Protein AF-0000000072853777 (afdb_homodimer)

InterPro domains:
  IPR001930 Peptidase M1, alanine aminopeptidase/leukotriene A4 hydrolase [PR00756] (15-30)
  IPR001930 Peptidase M1, alanine aminopeptidase/leukotriene A4 hydrolase [PR00756] (92-102)
  IPR001930 Peptidase M1, alanine aminopeptidase/leukotriene A4 hydrolase [PR00756] (128-143)
  IPR001930 Peptidase M1, alanine aminopeptidase/leukotriene A4 hydrolase [PR00756] (147-159)
  IPR014782 Peptidase M1, membrane alanine aminopeptidase [PF01433] (60-278)
  IPR024571 ERAP1-like C-terminal domain [PF11838] (357-676)
  IPR027268 Peptidase M4/M1, CTD superfamily [G3DSA:1.10.390.10] (34-283)
  IPR034016 Aminopeptidase N-type [cd09601] (2-280)
  IPR050344 Peptidase M1 family aminopeptidases [PTHR11533] (10-693)

Foldseek 3Di:
DDWDQDPPRDIDDDDDDDDQWDPVQDDDDDDAWDWDWDFDPQEIEIEIEHPVQRVFQVLLRVLLNLLQVVVCVLLVHHQDDRYAYEYADCDDLDQWAQHRRYIYGHCQLRGHDPQFAALVSSLSNSLVSQLSPQLCLQCTFENAPDLLQCLSRQQRSLLRSQVVCCVPVVLSVSVLVLLVLLLVVLVLLQDPLHFFLREDDDDDPLSSQLSPDSCSHNVSSLVLLQVCVLVPVVLSSQLSSQLSVVATSHHDDPVSSQVSSCVSVVPPDNSVVQCCLRRHGTAAWEWEWEDDWQKIKIFIFGRHLPPPPPPPPDTQPNFHFWFKWKDFPPDQLPDDIDTDTDRDRIDMDGHPGGTQAMQICALVSTSYAYHYDPSRLVSLLVCLQVPVVSHPLSSLLRNLSRQLSCCLSVNHPPVSSVSSCLSLLPPDFQNNLVSNCVSLLLVLLLCVLVPVPVLSLVSLVSNCVSCVVVQVPADQASDDGSRNLLSNLVSLLSCCVSVHDCSLVVLQVLLVVCVVVLNPDRGHNSNLLVSLLSQCQDPVSLVSLLVCLQVDDNVSNNVSSLLSQLQYLDQVSLLVSLVCLLVCPRHDVSCNLVSLLSQLRDNSRLQVSVVVCLVCVVSCCVVPPNSHPSVLSSLCSNQLNAADPVSLVVLLVSQVPPDPVSCPHSSSVSSSRSNPSSNSSCVVRVVVSVVVD/DDWDQDPPRDIDDDDDDDDQWDPVQDDDDDDAWDWDWDFDPQEIEIEIEHPVQRVFQVLLRVLLNLLQVVVCVLLVHHQDDRYAYEYADCDDLDQWAQHRSYIYGHCQLRGHDPQFAALVSSLSNSLVSQLSSQLCLQCTFENAPDLLQCLSRQQRSLLRSQVVCVVPVVLSVCVLVLLVLLLVVLVLLQDPLHFFLREDDDDDPLSSQLSPDSCSHNVSSLVLLQVCVLVPVVLSSQLSSQLSVVATSHHDDPVSSQVSSCVSVVPPDNSVVQCCLRRHGTAAWEWEWEDDWQKIKIFIFGRHLPPPPPPPPDTQPNFHFWFKWKDFPPDQLDDDIDTDTDRHRIDMDGHPGGTQAMQICALVSTSYAYHYDPSRLVSLLVCLQVPVVSHPLSSLLSNLSRQLSCCLSVNHPPVSSVSSCLSLLPPQFQNNLVSNCVSLLLVLLLCVLVPVPVLSLVSLVSNCVSCVVVQVPADQASDDGSRNLLSNLVSLLSCCVSVHDCSLVVLQVLLVVCVVVLNPDRGHNSNLLVSLLSLCQDPVSLVSLLVCLQVDDNPSNNVSSLLSQLQYLDQVSLLVSLVCLLVCPRHPVSCNLVSLLSQLRDNSRLQVSLVVCLVCVVSCCVVPPNSHPSVLSSLCSNQLSAADPVSLVVLLVSQVPPDPVSCPHSSSVSSSRSNPSSNSSCVPRVVVSVVVD

Nearest PDB structures (foldseek):
  8cgp-assembly2_B  TM=9.906E-01  e=2.378E-85  Homo sapiens
  5mj6-assembly1_A  TM=9.883E-01  e=8.520E-85  Homo sapiens
  7zyf-assembly1_A  TM=9.876E-01  e=5.085E-84  Homo sapiens
  7sh0-assembly1_A  TM=9.704E-01  e=7.124E-61  Homo sapiens
  6ea4-assembly1_A  TM=9.717E-01  e=1.740E-60  Homo sapiens

Sequence (1386 aa):
KSSVIMEDGLVQDEFYESVKMSTYLIAFIVGEMKNVSQDINGTLVSIYAVPEKIGQVHHALETTVKLLEFYQNYFEIQYPLKKLDLVAIPDFEAGAMENWGLLTFREETLLYDNSTSSVVDRKLITKIIAHELAHQWFGNLVTMQWWNDVWLNEGFATFMEYFSLEKIFEELSSYEDFLDARFKTLKKDSLNSSHPISSSSIQSSEQIEEMFDSLSYFKGASLLLMLKTYLSEDIFQHAIILYLHNHSYASIHSDDLWDSFNEVTNKTLDVKKMMKTWTLQKGFPLVTVQRKGKELLVQQERFSLNMKPEIQPSDASSLWHIPLSYVTDGRNYSKYQSISLLDKKSGVINLTEEVKWVKVNTDMTGYYIVHYADDDWEALIKQLKINPYVLSDRDRASLINNIFELAGLGKVPLQRAFDLIDYLRNETYNAPITEALFQTELIYNLLEKLGHMDLASRLVAKVFKLLQSQVQQQTWTDEGTPSARELRSVLLDFACSHGLENCSTTAMKLFNDWLASNGTRSLPTDVMTTVFKVGAKTESGWTFLLSKYVSVGSEAEKNKILEALASSDDVRKLYWLMKDSLSGDTIRTQKLSFIIRTVGRHFPGHLLAWDFVKENWNKLVQKFHLGSYTIQSIVAGSTHLFSTEAHLSEVQAFFENQSEATFRLRCVQEALEVIQLNIQWMEKNLKTLTAWLKSSVIMEDGLVQDEFYESVKMSTYLIAFIVGEMKNVSQDINGTLVSIYAVPEKIGQVHHALETTVKLLEFYQNYFEIQYPLKKLDLVAIPDFEAGAMENWGLLTFREETLLYDNSTSSVVDRKLITKIIAHELAHQWFGNLVTMQWWNDVWLNEGFATFMEYFSLEKIFEELSSYEDFLDARFKTLKKDSLNSSHPISSSSIQSSEQIEEMFDSLSYFKGASLLLMLKTYLSEDIFQHAIILYLHNHSYASIHSDDLWDSFNEVTNKTLDVKKMMKTWTLQKGFPLVTVQRKGKELLVQQERFSLNMKPEIQPSDASSLWHIPLSYVTDGRNYSKYQSISLLDKKSGVINLTEEVKWVKVNTDMTGYYIVHYADDDWEALIKQLKINPYVLSDRDRASLINNIFELAGLGKVPLQRAFDLIDYLRNETYNAPITEALFQTELIYNLLEKLGHMDLASRLVAKVFKLLQSQVQQQTWTDEGTPSARELRSVLLDFACSHGLENCSTTAMKLFNDWLASNGTRSLPTDVMTTVFKVGAKTESGWTFLLSKYVSVGSEAEKNKILEALASSDDVRKLYWLMKDSLSGDTIRTQKLSFIIRTVGRHFPGHLLAWDFVKENWNKLVQKFHLGSYTIQSIVAGSTHLFSTEAHLSEVQAFFENQSEATFRLRCVQEALEVIQLNIQWMEKNLKTLTAWL

Organism: Camelus dromedarius (NCBI:txid9838)

Structure (mmCIF, N/CA/C/O backbone):
data_AF-0000000072853777-model_v1
#
loop_
_entity.id
_entity.type
_entity.pdbx_description
1 polymer 'Leucyl-cystinyl aminopeptidase'
#
loop_
_atom_site.group_PDB
_atom_site.id
_atom_site.type_symbol
_atom_site.label_atom_id
_atom_site.label_alt_id
_atom_site.label_comp_id
_atom_site.label_asym_id
_atom_site.label_entity_id
_atom_site.label_seq_id
_atom_site.pdbx_PDB_ins_code
_atom_site.Cartn_x
_atom_site.Cartn_y
_atom_site.Cartn_z
_atom_site.occupancy
_atom_site.B_iso_or_equiv
_atom_site.auth_seq_id
_atom_site.auth_comp_id
_atom_site.auth_asym_id
_atom_site.auth_atom_id
_atom_site.pdbx_PDB_model_num
ATOM 1 N N . LYS A 1 1 ? 38.969 -40.5 -11.602 1 85.5 1 LYS A N 1
ATOM 2 C CA . LYS A 1 1 ? 39.938 -41.438 -12.141 1 85.5 1 LYS A CA 1
ATOM 3 C C . LYS A 1 1 ? 41.062 -41.719 -11.141 1 85.5 1 LYS A C 1
ATOM 5 O O . LYS A 1 1 ? 41.344 -42.875 -10.812 1 85.5 1 LYS A O 1
ATOM 10 N N . SER A 1 2 ? 41.75 -40.594 -10.852 1 87.25 2 SER A N 1
ATOM 11 C CA . SER A 1 2 ? 42.844 -40.781 -9.883 1 87.25 2 SER A CA 1
ATOM 12 C C . SER A 1 2 ? 43.188 -39.469 -9.18 1 87.25 2 SER A C 1
ATOM 14 O O . SER A 1 2 ? 42.844 -38.406 -9.664 1 87.25 2 SER A O 1
ATOM 16 N N . SER A 1 3 ? 43.719 -39.688 -7.938 1 89.38 3 SER A N 1
ATOM 17 C CA . SER A 1 3 ? 44.25 -38.562 -7.172 1 89.38 3 SER A CA 1
ATOM 18 C C . SER A 1 3 ? 45.719 -38.812 -6.793 1 89.38 3 SER A C 1
ATOM 20 O O . SER A 1 3 ? 46.031 -39.875 -6.25 1 89.38 3 SER A O 1
ATOM 22 N N . VAL A 1 4 ? 46.562 -37.844 -7.184 1 91.12 4 VAL A N 1
ATOM 23 C CA . VAL A 1 4 ? 47.969 -38 -6.879 1 91.12 4 VAL A CA 1
ATOM 24 C C . VAL A 1 4 ? 48.469 -36.875 -5.996 1 91.12 4 VAL A C 1
ATOM 26 O O . VAL A 1 4 ? 48.156 -35.688 -6.262 1 91.12 4 VAL A O 1
ATOM 29 N N . ILE A 1 5 ? 49.156 -37.219 -4.918 1 91.44 5 ILE A N 1
ATOM 30 C CA . ILE A 1 5 ? 49.719 -36.188 -4.051 1 91.44 5 ILE A CA 1
ATOM 31 C C . ILE A 1 5 ? 50.969 -35.594 -4.715 1 91.44 5 ILE A C 1
ATOM 33 O O . ILE A 1 5 ? 51.906 -36.344 -5.082 1 91.44 5 ILE A O 1
ATOM 37 N N . MET A 1 6 ? 50.875 -34.406 -4.977 1 89.12 6 MET A N 1
ATOM 38 C CA . MET A 1 6 ? 52.031 -33.719 -5.582 1 89.12 6 MET A CA 1
ATOM 39 C C . MET A 1 6 ? 52.938 -33.125 -4.508 1 89.12 6 MET A C 1
ATOM 41 O O . MET A 1 6 ? 52.656 -33.25 -3.314 1 89.12 6 MET A O 1
ATOM 45 N N . GLU A 1 7 ? 54 -32.469 -5.066 1 84.81 7 GLU A N 1
ATOM 46 C CA . GLU A 1 7 ? 54.875 -31.766 -4.133 1 84.81 7 GLU A CA 1
ATOM 47 C C . GLU A 1 7 ? 54.156 -30.625 -3.42 1 84.81 7 GLU A C 1
ATOM 49 O O . GLU A 1 7 ? 53.156 -30.109 -3.916 1 84.81 7 GLU A O 1
ATOM 54 N N . ASP A 1 8 ? 54.625 -30.234 -2.182 1 87.75 8 ASP A N 1
ATOM 55 C CA . ASP A 1 8 ? 54.188 -29.094 -1.393 1 87.75 8 ASP A CA 1
ATOM 56 C C . ASP A 1 8 ? 52.75 -29.281 -0.901 1 87.75 8 ASP A C 1
ATOM 58 O O . ASP A 1 8 ? 52.031 -28.297 -0.711 1 87.75 8 ASP A O 1
ATOM 62 N N . GLY A 1 9 ? 52.281 -30.531 -0.948 1 88.5 9 GLY A N 1
ATOM 63 C CA . GLY A 1 9 ? 50.969 -30.781 -0.362 1 88.5 9 GLY A CA 1
ATOM 64 C C . GLY A 1 9 ? 49.812 -30.641 -1.355 1 88.5 9 GLY A C 1
ATOM 65 O O . GLY A 1 9 ? 48.656 -30.688 -0.979 1 88.5 9 GLY A O 1
ATOM 66 N N . LEU A 1 10 ? 50.125 -30.312 -2.609 1 89.12 10 LEU A N 1
ATOM 67 C CA . LEU A 1 10 ? 49.125 -30.203 -3.646 1 89.12 10 LEU A CA 1
ATOM 68 C C . LEU A 1 10 ? 48.625 -31.594 -4.066 1 89.12 10 LEU A C 1
ATOM 70 O O . LEU A 1 10 ? 49.375 -32.562 -3.994 1 89.12 10 LEU A O 1
ATOM 74 N N . VAL A 1 11 ? 47.312 -31.578 -4.27 1 89.62 11 VAL A N 1
ATOM 75 C CA . VAL A 1 11 ? 46.719 -32.812 -4.801 1 89.62 11 VAL A CA 1
ATOM 76 C C . VAL A 1 11 ? 46.25 -32.594 -6.238 1 89.62 11 VAL A C 1
ATOM 78 O O . VAL A 1 11 ? 45.562 -31.594 -6.527 1 89.62 11 VAL A O 1
ATOM 81 N N . GLN A 1 12 ? 46.781 -33.375 -7.105 1 90 12 GLN A N 1
ATOM 82 C CA . GLN A 1 12 ? 46.344 -33.344 -8.492 1 90 12 GLN A CA 1
ATOM 83 C C . GLN A 1 12 ? 45.281 -34.438 -8.75 1 90 12 GLN A C 1
ATOM 85 O O . GLN A 1 12 ? 45.562 -35.625 -8.555 1 90 12 GLN A O 1
ATOM 90 N N . ASP A 1 13 ? 44.125 -33.969 -9.109 1 87.75 13 ASP A N 1
ATOM 91 C CA . ASP A 1 13 ? 43.031 -34.906 -9.461 1 87.75 13 ASP A CA 1
ATOM 92 C C . ASP A 1 13 ? 42.906 -35.031 -10.977 1 87.75 13 ASP A C 1
ATOM 94 O O . ASP A 1 13 ? 42.938 -34 -11.695 1 87.75 13 ASP A O 1
ATOM 98 N N . GLU A 1 14 ? 42.938 -36.25 -11.414 1 87.5 14 GLU A N 1
ATOM 99 C CA . GLU A 1 14 ? 42.656 -36.531 -12.82 1 87.5 14 GLU A CA 1
ATOM 100 C C . GLU A 1 14 ? 41.312 -37.188 -13 1 87.5 14 GLU A C 1
ATOM 102 O O . GLU A 1 14 ? 40.969 -38.125 -12.297 1 87.5 14 GLU A O 1
ATOM 107 N N . PHE A 1 15 ? 40.531 -36.594 -13.867 1 89.25 15 PHE A N 1
ATOM 108 C CA . PHE A 1 15 ? 39.188 -37.094 -14.125 1 89.25 15 PHE A CA 1
ATOM 109 C C . PHE A 1 15 ? 39.125 -37.812 -15.461 1 89.25 15 PHE A C 1
ATOM 111 O O . PHE A 1 15 ? 40 -37.625 -16.312 1 89.25 15 PHE A O 1
ATOM 118 N N . TYR A 1 16 ? 38.094 -38.75 -15.617 1 89.62 16 TYR A N 1
ATOM 119 C CA . TYR A 1 16 ? 37.875 -39.406 -16.906 1 89.62 16 TYR A CA 1
ATOM 120 C C . TYR A 1 16 ? 37.469 -38.375 -17.969 1 89.62 16 TYR A C 1
ATOM 122 O O . TYR A 1 16 ? 36.875 -37.344 -17.656 1 89.62 16 TYR A O 1
ATOM 130 N N . GLU A 1 17 ? 37.875 -38.719 -19.156 1 88.06 17 GLU A N 1
ATOM 131 C CA . GLU A 1 17 ? 37.438 -37.875 -20.25 1 88.06 17 GLU A CA 1
ATOM 132 C C . GLU A 1 17 ? 35.906 -37.875 -20.375 1 88.06 17 GLU A C 1
ATOM 134 O O . GLU A 1 17 ? 35.281 -38.906 -20.25 1 88.06 17 GLU A O 1
ATOM 139 N N . SER A 1 18 ? 35.375 -36.75 -20.609 1 87.5 18 SER A N 1
ATOM 140 C CA . SER A 1 18 ? 33.938 -36.656 -20.766 1 87.5 18 SER A CA 1
ATOM 141 C C . SER A 1 18 ? 33.5 -37.188 -22.125 1 87.5 18 SER A C 1
ATOM 143 O O . SER A 1 18 ? 34.312 -37.344 -23.031 1 87.5 18 SER A O 1
ATOM 145 N N . VAL A 1 19 ? 32.25 -37.5 -22.219 1 91.81 19 VAL A N 1
ATOM 146 C CA . VAL A 1 19 ? 31.656 -37.75 -23.531 1 91.81 19 VAL A CA 1
ATOM 147 C C . VAL A 1 19 ? 31.531 -36.438 -24.297 1 91.81 19 VAL A C 1
ATOM 149 O O . VAL A 1 19 ? 31.734 -35.344 -23.734 1 91.81 19 VAL A O 1
ATOM 152 N N . LYS A 1 20 ? 31.297 -36.562 -25.562 1 93 20 LYS A N 1
ATOM 153 C CA . LYS A 1 20 ? 30.984 -35.375 -26.328 1 93 20 LYS A CA 1
ATOM 154 C C . LYS A 1 20 ? 29.781 -34.625 -25.734 1 93 20 LYS A C 1
ATOM 156 O O . LYS A 1 20 ? 28.734 -35.25 -25.484 1 93 20 LYS A O 1
ATOM 161 N N . MET A 1 21 ? 29.938 -33.375 -25.406 1 91.25 21 MET A N 1
ATOM 162 C CA . MET A 1 21 ? 28.844 -32.656 -24.75 1 91.25 21 MET A CA 1
ATOM 163 C C . MET A 1 21 ? 28.844 -31.188 -25.141 1 91.25 21 MET A C 1
ATOM 165 O O . MET A 1 21 ? 29.859 -30.656 -25.594 1 91.25 21 MET A O 1
ATOM 169 N N . SER A 1 22 ? 27.734 -30.547 -25.031 1 91.31 22 SER A N 1
ATOM 170 C CA . SER A 1 22 ? 27.641 -29.109 -25.172 1 91.31 22 SER A CA 1
ATOM 171 C C . SER A 1 22 ? 28.359 -28.391 -24.047 1 91.31 22 SER A C 1
ATOM 173 O O . SER A 1 22 ? 28.391 -28.875 -22.906 1 91.31 22 SER A O 1
ATOM 175 N N . THR A 1 23 ? 28.844 -27.125 -24.25 1 89.81 23 THR A N 1
ATOM 176 C CA . THR A 1 23 ? 29.703 -26.406 -23.312 1 89.81 23 THR A CA 1
ATOM 177 C C . THR A 1 23 ? 28.906 -25.969 -22.078 1 89.81 23 THR A C 1
ATOM 179 O O . THR A 1 23 ? 29.469 -25.781 -21 1 89.81 23 THR A O 1
ATOM 182 N N . TYR A 1 24 ? 27.641 -25.75 -22.234 1 88.44 24 TYR A N 1
ATOM 183 C CA . TYR A 1 24 ? 26.859 -25.266 -21.109 1 88.44 24 TYR A CA 1
ATOM 184 C C . TYR A 1 24 ? 26.641 -26.359 -20.078 1 88.44 24 TYR A C 1
ATOM 186 O O . TYR A 1 24 ? 26.203 -26.094 -18.953 1 88.44 24 TYR A O 1
ATOM 194 N N . LEU A 1 25 ? 27.094 -27.625 -20.297 1 94 25 LEU A N 1
ATOM 195 C CA . LEU A 1 25 ? 26.844 -28.766 -19.438 1 94 25 LEU A CA 1
ATOM 196 C C . LEU A 1 25 ? 28.031 -29.016 -18.5 1 94 25 LEU A C 1
ATOM 198 O O . LEU A 1 25 ? 27.984 -29.906 -17.641 1 94 25 LEU A O 1
ATOM 202 N N . ILE A 1 26 ? 29.016 -28.234 -18.609 1 93 26 ILE A N 1
ATOM 203 C CA . ILE A 1 26 ? 30.188 -28.438 -17.766 1 93 26 ILE A CA 1
ATOM 204 C C . ILE A 1 26 ? 29.875 -27.969 -16.344 1 93 26 ILE A C 1
ATOM 206 O O . ILE A 1 26 ? 29.281 -26.906 -16.141 1 93 26 ILE A O 1
ATOM 210 N N . ALA A 1 27 ? 30.234 -28.891 -15.391 1 92.5 27 ALA A N 1
ATOM 211 C CA . ALA A 1 27 ? 30.047 -28.516 -13.992 1 92.5 27 ALA A CA 1
ATOM 212 C C . ALA A 1 27 ? 31.141 -29.109 -13.109 1 92.5 27 ALA A C 1
ATOM 214 O O . ALA A 1 27 ? 31.656 -30.188 -13.383 1 92.5 27 ALA A O 1
ATOM 215 N N . PHE A 1 28 ? 31.547 -28.359 -12.156 1 92 28 PHE A N 1
ATOM 216 C CA . PHE A 1 28 ? 32.438 -28.844 -11.125 1 92 28 PHE A CA 1
ATOM 217 C C . PHE A 1 28 ? 32.062 -28.266 -9.758 1 92 28 PHE A C 1
ATOM 219 O O . PHE A 1 28 ? 31.578 -27.141 -9.672 1 92 28 PHE A O 1
ATOM 226 N N . ILE A 1 29 ? 32.188 -29.062 -8.734 1 92.19 29 ILE A N 1
ATOM 227 C CA . ILE A 1 29 ? 31.859 -28.656 -7.375 1 92.19 29 ILE A CA 1
ATOM 228 C C . ILE A 1 29 ? 33.031 -29 -6.438 1 92.19 29 ILE A C 1
ATOM 230 O O . ILE A 1 29 ? 33.562 -30.094 -6.488 1 92.19 29 ILE A O 1
ATOM 234 N N . VAL A 1 30 ? 33.406 -27.953 -5.66 1 90.25 30 VAL A N 1
ATOM 235 C CA . VAL A 1 30 ? 34.438 -28.156 -4.625 1 90.25 30 VAL A CA 1
ATOM 236 C C . VAL A 1 30 ? 33.844 -27.844 -3.254 1 90.25 30 VAL A C 1
ATOM 238 O O . VAL A 1 30 ? 33.312 -26.734 -3.023 1 90.25 30 VAL A O 1
ATOM 241 N N . GLY A 1 31 ? 33.812 -28.781 -2.477 1 88.88 31 GLY A N 1
ATOM 242 C CA . GLY A 1 31 ? 33.281 -28.562 -1.136 1 88.88 31 GLY A CA 1
ATOM 243 C C . GLY A 1 31 ? 33.344 -29.812 -0.267 1 88.88 31 GLY A C 1
ATOM 244 O O . GLY A 1 31 ? 33.656 -30.891 -0.754 1 88.88 31 GLY A O 1
ATOM 245 N N . GLU A 1 32 ? 33.281 -29.594 1.037 1 91.94 32 GLU A N 1
ATOM 246 C CA . GLU A 1 32 ? 33.188 -30.703 1.974 1 91.94 32 GLU A CA 1
ATOM 247 C C . GLU A 1 32 ? 31.797 -31.344 1.938 1 91.94 32 GLU A C 1
ATOM 249 O O . GLU A 1 32 ? 30.828 -30.766 2.428 1 91.94 32 GLU A O 1
ATOM 254 N N . MET A 1 33 ? 31.766 -32.531 1.31 1 95.31 33 MET A N 1
ATOM 255 C CA . MET A 1 33 ? 30.484 -33.219 1.143 1 95.31 33 MET A CA 1
ATOM 256 C C . MET A 1 33 ? 30.609 -34.688 1.534 1 95.31 33 MET A C 1
ATOM 258 O O . MET A 1 33 ? 31.703 -35.25 1.597 1 95.31 33 MET A O 1
ATOM 262 N N . LYS A 1 34 ? 29.484 -35.219 1.95 1 96.88 34 LYS A N 1
ATOM 263 C CA . LYS A 1 34 ? 29.312 -36.656 2.145 1 96.88 34 LYS A CA 1
ATOM 264 C C . LYS A 1 34 ? 28.328 -37.219 1.137 1 96.88 34 LYS A C 1
ATOM 266 O O . LYS A 1 34 ? 27.516 -36.5 0.561 1 96.88 34 LYS A O 1
ATOM 271 N N . ASN A 1 35 ? 28.484 -38.5 0.865 1 97.5 35 ASN A N 1
ATOM 272 C CA . ASN A 1 35 ? 27.594 -39.062 -0.132 1 97.5 35 ASN A CA 1
ATOM 273 C C . ASN A 1 35 ? 27.141 -40.469 0.283 1 97.5 35 ASN A C 1
ATOM 275 O O . ASN A 1 35 ? 27.734 -41.094 1.181 1 97.5 35 ASN A O 1
ATOM 279 N N . VAL A 1 36 ? 26.031 -40.875 -0.155 1 98.06 36 VAL A N 1
ATOM 280 C CA . VAL A 1 36 ? 25.547 -42.25 -0.178 1 98.06 36 VAL A CA 1
ATOM 281 C C . VAL A 1 36 ? 25.438 -42.719 -1.622 1 98.06 36 VAL A C 1
ATOM 283 O O . VAL A 1 36 ? 24.984 -42 -2.5 1 98.06 36 VAL A O 1
ATOM 286 N N . SER A 1 37 ? 25.922 -43.969 -1.833 1 97.62 37 SER A N 1
ATOM 287 C CA . SER A 1 37 ? 26.016 -44.438 -3.213 1 97.62 37 SER A CA 1
ATOM 288 C C . SER A 1 37 ? 25.422 -45.812 -3.377 1 97.62 37 SER A C 1
ATOM 290 O O . SER A 1 37 ? 25.266 -46.562 -2.398 1 97.62 37 SER A O 1
ATOM 292 N N . GLN A 1 38 ? 25 -46.031 -4.527 1 97.38 38 GLN A N 1
ATOM 293 C CA . GLN A 1 38 ? 24.547 -47.344 -4.969 1 97.38 38 GLN A CA 1
ATOM 294 C C . GLN A 1 38 ? 24.984 -47.625 -6.398 1 97.38 38 GLN A C 1
ATOM 296 O O . GLN A 1 38 ? 24.906 -46.75 -7.27 1 97.38 38 GLN A O 1
ATOM 301 N N . ASP A 1 39 ? 25.516 -48.75 -6.617 1 95.69 39 ASP A N 1
ATOM 302 C CA . ASP A 1 39 ? 25.906 -49.156 -7.965 1 95.69 39 ASP A CA 1
ATOM 303 C C . ASP A 1 39 ? 24.75 -49.812 -8.711 1 95.69 39 ASP A C 1
ATOM 305 O O . ASP A 1 39 ? 24.109 -50.719 -8.188 1 95.69 39 ASP A O 1
ATOM 309 N N . ILE A 1 40 ? 24.516 -49.312 -9.82 1 92.88 40 ILE A N 1
ATOM 310 C CA . ILE A 1 40 ? 23.469 -49.844 -10.68 1 92.88 40 ILE A CA 1
ATOM 311 C C . ILE A 1 40 ? 24.062 -50.281 -12.016 1 92.88 40 ILE A C 1
ATOM 313 O O . ILE A 1 40 ? 24.188 -49.469 -12.938 1 92.88 40 ILE A O 1
ATOM 317 N N . ASN A 1 41 ? 24.266 -51.625 -12.188 1 90.38 41 ASN A N 1
ATOM 318 C CA . ASN A 1 41 ? 24.766 -52.219 -13.43 1 90.38 41 ASN A CA 1
ATOM 319 C C . ASN A 1 41 ? 25.984 -51.469 -13.953 1 90.38 41 ASN A C 1
ATOM 321 O O . ASN A 1 41 ? 26.016 -51.062 -15.117 1 90.38 41 ASN A O 1
ATOM 325 N N . GLY A 1 42 ? 26.875 -51.125 -13.102 1 91.69 42 GLY A N 1
ATOM 326 C CA . GLY A 1 42 ? 28.141 -50.531 -13.516 1 91.69 42 GLY A CA 1
ATOM 327 C C . GLY A 1 42 ? 28.141 -49 -13.398 1 91.69 42 GLY A C 1
ATOM 328 O O . GLY A 1 42 ? 29.188 -48.375 -13.578 1 91.69 42 GLY A O 1
ATOM 329 N N . THR A 1 43 ? 27.047 -48.375 -13.203 1 95.38 43 THR A N 1
ATOM 330 C CA . THR A 1 43 ? 26.969 -46.938 -12.984 1 95.38 43 THR A CA 1
ATOM 331 C C . THR A 1 43 ? 26.844 -46.625 -11.492 1 95.38 43 THR A C 1
ATOM 333 O O . THR A 1 43 ? 25.859 -47 -10.852 1 95.38 43 THR A O 1
ATOM 336 N N . LEU A 1 44 ? 27.812 -45.969 -10.953 1 96.75 44 LEU A N 1
ATOM 337 C CA . LEU A 1 44 ? 27.766 -45.562 -9.547 1 96.75 44 LEU A CA 1
ATOM 338 C C . LEU A 1 44 ? 26.906 -44.312 -9.352 1 96.75 44 LEU A C 1
ATOM 340 O O . LEU A 1 44 ? 27.297 -43.219 -9.766 1 96.75 44 LEU A O 1
ATOM 344 N N . VAL A 1 45 ? 25.703 -44.531 -8.734 1 98.12 45 VAL A N 1
ATOM 345 C CA . VAL A 1 45 ? 24.828 -43.406 -8.445 1 98.12 45 VAL A CA 1
ATOM 346 C C . VAL A 1 45 ? 25.078 -42.875 -7.027 1 98.12 45 VAL A C 1
ATOM 348 O O . VAL A 1 45 ? 25.031 -43.656 -6.066 1 98.12 45 VAL A O 1
ATOM 351 N N . SER A 1 46 ? 25.375 -41.562 -6.922 1 98.31 46 SER A N 1
ATOM 352 C CA . SER A 1 46 ? 25.688 -41 -5.617 1 98.31 46 SER A CA 1
ATOM 353 C C . SER A 1 46 ? 24.891 -39.719 -5.363 1 98.31 46 SER A C 1
ATOM 355 O O . SER A 1 46 ? 24.688 -38.938 -6.277 1 98.31 46 SER A O 1
ATOM 357 N N . ILE A 1 47 ? 24.375 -39.625 -4.148 1 98.56 47 ILE A N 1
ATOM 358 C CA . ILE A 1 47 ? 23.75 -38.375 -3.705 1 98.56 47 ILE A CA 1
ATOM 359 C C . ILE A 1 47 ? 24.672 -37.688 -2.695 1 98.56 47 ILE A C 1
ATOM 361 O O . ILE A 1 47 ? 25 -38.281 -1.656 1 98.56 47 ILE A O 1
ATOM 365 N N . TYR A 1 48 ? 25.047 -36.438 -3.045 1 97.88 48 TYR A N 1
ATOM 366 C CA . TYR A 1 48 ? 25.953 -35.656 -2.197 1 97.88 48 TYR A CA 1
ATOM 367 C C . TYR A 1 48 ? 25.188 -34.562 -1.445 1 97.88 48 TYR A C 1
ATOM 369 O O . TYR A 1 48 ? 24.281 -33.938 -1.996 1 97.88 48 TYR A O 1
ATOM 377 N N . ALA A 1 49 ? 25.484 -34.406 -0.207 1 96.19 49 ALA A N 1
ATOM 378 C CA . ALA A 1 49 ? 25 -33.312 0.638 1 96.19 49 ALA A CA 1
ATOM 379 C C . ALA A 1 49 ? 26.047 -32.875 1.658 1 96.19 49 ALA A C 1
ATOM 381 O O . ALA A 1 49 ? 27.062 -33.562 1.822 1 96.19 49 ALA A O 1
ATOM 382 N N . VAL A 1 50 ? 25.844 -31.719 2.23 1 94.25 50 VAL A N 1
ATOM 383 C CA . VAL A 1 50 ? 26.703 -31.359 3.352 1 94.25 50 VAL A CA 1
ATOM 384 C C . VAL A 1 50 ? 26.578 -32.406 4.457 1 94.25 50 VAL A C 1
ATOM 386 O O . VAL A 1 50 ? 25.531 -33.031 4.621 1 94.25 50 VAL A O 1
ATOM 389 N N . PRO A 1 51 ? 27.594 -32.562 5.242 1 95.25 51 PRO A N 1
ATOM 390 C CA . PRO A 1 51 ? 27.656 -33.688 6.18 1 95.25 51 PRO A CA 1
ATOM 391 C C . PRO A 1 51 ? 26.469 -33.688 7.156 1 95.25 51 PRO A C 1
ATOM 393 O O . PRO A 1 51 ? 25.922 -34.75 7.453 1 95.25 51 PRO A O 1
ATOM 396 N N . GLU A 1 52 ? 26.016 -32.562 7.504 1 92.69 52 GLU A N 1
ATOM 397 C CA . GLU A 1 52 ? 24.969 -32.438 8.516 1 92.69 52 GLU A CA 1
ATOM 398 C C . GLU A 1 52 ? 23.625 -32.906 7.973 1 92.69 52 GLU A C 1
ATOM 400 O O . GLU A 1 52 ? 22.703 -33.219 8.742 1 92.69 52 GLU A O 1
ATOM 405 N N . LYS A 1 53 ? 23.5 -33.094 6.637 1 94.25 53 LYS A N 1
ATOM 406 C CA . LYS A 1 53 ? 22.203 -33.375 6.035 1 94.25 53 LYS A CA 1
ATOM 407 C C . LYS A 1 53 ? 22.234 -34.719 5.297 1 94.25 53 LYS A C 1
ATOM 409 O O . LYS A 1 53 ? 21.328 -35 4.52 1 94.25 53 LYS A O 1
ATOM 414 N N . ILE A 1 54 ? 23.219 -35.531 5.547 1 95.19 54 ILE A N 1
ATOM 415 C CA . ILE A 1 54 ? 23.422 -36.781 4.805 1 95.19 54 ILE A CA 1
ATOM 416 C C . ILE A 1 54 ? 22.281 -37.75 5.09 1 95.19 54 ILE A C 1
ATOM 418 O O . ILE A 1 54 ? 21.969 -38.594 4.266 1 95.19 54 ILE A O 1
ATOM 422 N N . GLY A 1 55 ? 21.641 -37.562 6.211 1 94.56 55 GLY A N 1
ATOM 423 C CA . GLY A 1 55 ? 20.531 -38.438 6.559 1 94.56 55 GLY A CA 1
ATOM 424 C C . GLY A 1 55 ? 19.297 -38.156 5.719 1 94.56 55 GLY A C 1
ATOM 425 O O . GLY A 1 55 ? 18.344 -38.938 5.734 1 94.56 55 GLY A O 1
ATOM 426 N N . GLN A 1 56 ? 19.266 -37.188 4.836 1 96.06 56 GLN A N 1
ATOM 427 C CA . GLN A 1 56 ? 18.094 -36.75 4.086 1 96.06 56 GLN A CA 1
ATOM 428 C C . GLN A 1 56 ? 18.203 -37.156 2.617 1 96.06 56 GLN A C 1
ATOM 430 O O . GLN A 1 56 ? 17.391 -36.75 1.787 1 96.06 56 GLN A O 1
ATOM 435 N N . VAL A 1 57 ? 19.156 -38.062 2.23 1 97.25 57 VAL A N 1
ATOM 436 C CA . VAL A 1 57 ? 19.484 -38.25 0.818 1 97.25 57 VAL A CA 1
ATOM 437 C C . VAL A 1 57 ? 18.859 -39.562 0.319 1 97.25 57 VAL A C 1
ATOM 439 O O . VAL A 1 57 ? 18.859 -39.812 -0.883 1 97.25 57 VAL A O 1
ATOM 442 N N . HIS A 1 58 ? 18.312 -40.375 1.164 1 96.38 58 HIS A N 1
ATOM 443 C CA . HIS A 1 58 ? 17.906 -41.719 0.82 1 96.38 58 HIS A CA 1
ATOM 444 C C . HIS A 1 58 ? 16.781 -41.719 -0.211 1 96.38 58 HIS A C 1
ATOM 446 O O . HIS A 1 58 ? 16.812 -42.5 -1.169 1 96.38 58 HIS A O 1
ATOM 452 N N . HIS A 1 59 ? 15.781 -40.906 0.013 1 96.38 59 HIS A N 1
ATOM 453 C CA . HIS A 1 59 ? 14.688 -40.812 -0.953 1 96.38 59 HIS A CA 1
ATOM 454 C C . HIS A 1 59 ? 15.211 -40.469 -2.342 1 96.38 59 HIS A C 1
ATOM 456 O O . HIS A 1 59 ? 14.766 -41.031 -3.34 1 96.38 59 HIS A O 1
ATOM 462 N N . ALA A 1 60 ? 16.109 -39.562 -2.4 1 98.06 60 ALA A N 1
ATOM 463 C CA . ALA A 1 60 ? 16.688 -39.125 -3.674 1 98.06 60 ALA A CA 1
ATOM 464 C C . ALA A 1 60 ? 17.406 -40.281 -4.355 1 98.06 60 ALA A C 1
ATOM 466 O O . ALA A 1 60 ? 17.281 -40.5 -5.566 1 98.06 60 ALA A O 1
ATOM 467 N N . LEU A 1 61 ? 18.188 -41.031 -3.574 1 98.31 61 LEU A N 1
ATOM 468 C CA . LEU A 1 61 ? 18.938 -42.156 -4.125 1 98.31 61 LEU A CA 1
ATOM 469 C C . LEU A 1 61 ? 18.016 -43.219 -4.691 1 98.31 61 LEU A C 1
ATOM 471 O O . LEU A 1 61 ? 18.172 -43.625 -5.836 1 98.31 61 LEU A O 1
ATOM 475 N N . GLU A 1 62 ? 17.062 -43.562 -3.92 1 97.56 62 GLU A N 1
ATOM 476 C CA . GLU A 1 62 ? 16.109 -44.562 -4.359 1 97.56 62 GLU A CA 1
ATOM 477 C C . GLU A 1 62 ? 15.352 -44.125 -5.605 1 97.56 62 GLU A C 1
ATOM 479 O O . GLU A 1 62 ? 15.156 -44.906 -6.535 1 97.56 62 GLU A O 1
ATOM 484 N N . THR A 1 63 ? 14.891 -42.938 -5.605 1 98.12 63 THR A N 1
ATOM 485 C CA . THR A 1 63 ? 14.172 -42.344 -6.734 1 98.12 63 THR A CA 1
ATOM 486 C C . THR A 1 63 ? 15.039 -42.344 -7.988 1 98.12 63 THR A C 1
ATOM 488 O O . THR A 1 63 ? 14.594 -42.75 -9.062 1 98.12 63 THR A O 1
ATOM 491 N N . THR A 1 64 ? 16.281 -41.906 -7.816 1 98.5 64 THR A N 1
ATOM 492 C CA . THR A 1 64 ? 17.188 -41.812 -8.945 1 98.5 64 THR A CA 1
ATOM 493 C C . THR A 1 64 ? 17.438 -43.188 -9.562 1 98.5 64 THR A C 1
ATOM 495 O O . THR A 1 64 ? 17.438 -43.344 -10.781 1 98.5 64 THR A O 1
ATOM 498 N N . VAL A 1 65 ? 17.656 -44.125 -8.727 1 98.06 65 VAL A N 1
ATOM 499 C CA . VAL A 1 65 ? 17.938 -45.5 -9.188 1 98.06 65 VAL A CA 1
ATOM 500 C C . VAL A 1 65 ? 16.75 -46.031 -9.977 1 98.06 65 VAL A C 1
ATOM 502 O O . VAL A 1 65 ? 16.922 -46.562 -11.086 1 98.06 65 VAL A O 1
ATOM 505 N N . LYS A 1 66 ? 15.586 -45.875 -9.453 1 97.94 66 LYS A N 1
ATOM 506 C CA . LYS A 1 66 ? 14.375 -46.344 -10.117 1 97.94 66 LYS A CA 1
ATOM 507 C C . LYS A 1 66 ? 14.172 -45.625 -11.453 1 97.94 66 LYS A C 1
ATOM 509 O O . LYS A 1 66 ? 13.82 -46.281 -12.445 1 97.94 66 LYS A O 1
ATOM 514 N N . LEU A 1 67 ? 14.391 -44.406 -11.477 1 98.44 67 LEU A N 1
ATOM 515 C CA . LEU A 1 67 ? 14.172 -43.594 -12.68 1 98.44 67 LEU A CA 1
ATOM 516 C C . LEU A 1 67 ? 15.227 -43.906 -13.734 1 98.44 67 LEU A C 1
ATOM 518 O O . LEU A 1 67 ? 14.922 -43.969 -14.93 1 98.44 67 LEU A O 1
ATOM 522 N N . LEU A 1 68 ? 16.469 -44.031 -13.297 1 98.12 68 LEU A N 1
ATOM 523 C CA . LEU A 1 68 ? 17.547 -44.375 -14.227 1 98.12 68 LEU A CA 1
ATOM 524 C C . LEU A 1 68 ? 17.266 -45.688 -14.938 1 98.12 68 LEU A C 1
ATOM 526 O O . LEU A 1 68 ? 17.422 -45.781 -16.156 1 98.12 68 LEU A O 1
ATOM 530 N N . GLU A 1 69 ? 16.859 -46.656 -14.172 1 97.5 69 GLU A N 1
ATOM 531 C CA . GLU A 1 69 ? 16.5 -47.938 -14.75 1 97.5 69 GLU A CA 1
ATOM 532 C C . GLU A 1 69 ? 15.328 -47.812 -15.727 1 97.5 69 GLU A C 1
ATOM 534 O O . GLU A 1 69 ? 15.352 -48.375 -16.812 1 97.5 69 GLU A O 1
ATOM 539 N N . PHE A 1 70 ? 14.383 -47.125 -15.328 1 98.06 70 PHE A N 1
ATOM 540 C CA . PHE A 1 70 ? 13.211 -46.906 -16.172 1 98.06 70 PHE A CA 1
ATOM 541 C C . PHE A 1 70 ? 13.609 -46.281 -17.5 1 98.06 70 PHE A C 1
ATOM 543 O O . PHE A 1 70 ? 13.211 -46.75 -18.578 1 98.06 70 PHE A O 1
ATOM 550 N N . TYR A 1 71 ? 14.367 -45.156 -17.469 1 98.12 71 TYR A N 1
ATOM 551 C CA . TYR A 1 71 ? 14.742 -44.438 -18.672 1 98.12 71 TYR A CA 1
ATOM 552 C C . TYR A 1 71 ? 15.609 -45.281 -19.594 1 98.12 71 TYR A C 1
ATOM 554 O O . TYR A 1 71 ? 15.422 -45.312 -20.812 1 98.12 71 TYR A O 1
ATOM 562 N N . GLN A 1 72 ? 16.594 -46.062 -18.984 1 96.94 72 GLN A N 1
ATOM 563 C CA . GLN A 1 72 ? 17.438 -46.938 -19.766 1 96.94 72 GLN A CA 1
ATOM 564 C C . GLN A 1 72 ? 16.609 -47.969 -20.516 1 96.94 72 GLN A C 1
ATOM 566 O O . GLN A 1 72 ? 16.859 -48.25 -21.688 1 96.94 72 GLN A O 1
ATOM 571 N N . ASN A 1 73 ? 15.672 -48.469 -19.844 1 97.25 73 ASN A N 1
ATOM 572 C CA . ASN A 1 73 ? 14.828 -49.5 -20.438 1 97.25 73 ASN A CA 1
ATOM 573 C C . ASN A 1 73 ? 13.852 -48.906 -21.453 1 97.25 73 ASN A C 1
ATOM 575 O O . ASN A 1 73 ? 13.656 -49.469 -22.531 1 97.25 73 ASN A O 1
ATOM 579 N N . TYR A 1 74 ? 13.242 -47.812 -21.125 1 97.81 74 TYR A N 1
ATOM 580 C CA . TYR A 1 74 ? 12.219 -47.219 -21.984 1 97.81 74 TYR A CA 1
ATOM 581 C C . TYR A 1 74 ? 12.828 -46.719 -23.297 1 97.81 74 TYR A C 1
ATOM 583 O O . TYR A 1 74 ? 12.219 -46.875 -24.359 1 97.81 74 TYR A O 1
ATOM 591 N N . PHE A 1 75 ? 14.047 -46.125 -23.234 1 97.81 75 PHE A N 1
ATOM 592 C CA . PHE A 1 75 ? 14.688 -45.562 -24.422 1 97.81 75 PHE A CA 1
ATOM 593 C C . PHE A 1 75 ? 15.602 -46.594 -25.078 1 97.81 75 PHE A C 1
ATOM 595 O O . PHE A 1 75 ? 16.109 -46.375 -26.172 1 97.81 75 PHE A O 1
ATOM 602 N N . GLU A 1 76 ? 15.867 -47.656 -24.391 1 97.25 76 GLU A N 1
ATOM 603 C CA . GLU A 1 76 ? 16.781 -48.719 -24.859 1 97.25 76 GLU A CA 1
ATOM 604 C C . GLU A 1 76 ? 18.172 -48.125 -25.141 1 97.25 76 GLU A C 1
ATOM 606 O O . GLU A 1 76 ? 18.781 -48.469 -26.172 1 97.25 76 GLU A O 1
ATOM 611 N N . ILE A 1 77 ? 18.531 -47.281 -24.344 1 96.75 77 ILE A N 1
ATOM 612 C CA . ILE A 1 77 ? 19.844 -46.688 -24.391 1 96.75 77 ILE A CA 1
ATOM 613 C C . ILE A 1 77 ? 20.438 -46.594 -22.984 1 96.75 77 ILE A C 1
ATOM 615 O O . ILE A 1 77 ? 19.859 -45.969 -22.094 1 96.75 77 ILE A O 1
ATOM 619 N N . GLN A 1 78 ? 21.562 -47.219 -22.781 1 95.25 78 GLN A N 1
ATOM 620 C CA . GLN A 1 78 ? 22.203 -47.219 -21.484 1 95.25 78 GLN A CA 1
ATOM 621 C C . GLN A 1 78 ? 22.875 -45.875 -21.188 1 95.25 78 GLN A C 1
ATOM 623 O O . GLN A 1 78 ? 23.406 -45.25 -22.094 1 95.25 78 GLN A O 1
ATOM 628 N N . TYR A 1 79 ? 22.797 -45.5 -19.922 1 95.62 79 TYR A N 1
ATOM 629 C CA . TYR A 1 79 ? 23.578 -44.344 -19.484 1 95.62 79 TYR A CA 1
ATOM 630 C C . TYR A 1 79 ? 25.062 -44.531 -19.781 1 95.62 79 TYR A C 1
ATOM 632 O O . TYR A 1 79 ? 25.641 -45.531 -19.375 1 95.62 79 TYR A O 1
ATOM 640 N N . PRO A 1 80 ? 25.672 -43.594 -20.438 1 93.5 80 PRO A N 1
ATOM 641 C CA . PRO A 1 80 ? 26.984 -43.875 -21.016 1 93.5 80 PRO A CA 1
ATOM 642 C C . PRO A 1 80 ? 28.125 -43.688 -20.016 1 93.5 80 PRO A C 1
ATOM 644 O O . PRO A 1 80 ? 29.25 -44.094 -20.281 1 93.5 80 PRO A O 1
ATOM 647 N N . LEU A 1 81 ? 27.906 -43.031 -18.922 1 94.94 81 LEU A N 1
ATOM 648 C CA . LEU A 1 81 ? 28.984 -42.75 -17.984 1 94.94 81 LEU A CA 1
ATOM 649 C C . LEU A 1 81 ? 29.016 -43.781 -16.859 1 94.94 81 LEU A C 1
ATOM 651 O O . LEU A 1 81 ? 28.016 -44.469 -16.609 1 94.94 81 LEU A O 1
ATOM 655 N N . LYS A 1 82 ? 30.141 -43.75 -16.109 1 93.81 82 LYS A N 1
ATOM 656 C CA . LYS A 1 82 ? 30.344 -44.75 -15.055 1 93.81 82 LYS A CA 1
ATOM 657 C C . LYS A 1 82 ? 29.812 -44.25 -13.719 1 93.81 82 LYS A C 1
ATOM 659 O O . LYS A 1 82 ? 29.734 -45 -12.75 1 93.81 82 LYS A O 1
ATOM 664 N N . LYS A 1 83 ? 29.469 -43.031 -13.703 1 94.62 83 LYS A N 1
ATOM 665 C CA . LYS A 1 83 ? 28.906 -42.5 -12.469 1 94.62 83 LYS A CA 1
ATOM 666 C C . LYS A 1 83 ? 27.844 -41.438 -12.766 1 94.62 83 LYS A C 1
ATOM 668 O O . LYS A 1 83 ? 27.844 -40.844 -13.844 1 94.62 83 LYS A O 1
ATOM 673 N N . LEU A 1 84 ? 27.016 -41.25 -11.891 1 96.81 84 LEU A N 1
ATOM 674 C CA . LEU A 1 84 ? 25.984 -40.219 -11.867 1 96.81 84 LEU A CA 1
ATOM 675 C C . LEU A 1 84 ? 25.828 -39.625 -10.469 1 96.81 84 LEU A C 1
ATOM 677 O O . LEU A 1 84 ? 25.281 -40.281 -9.578 1 96.81 84 LEU A O 1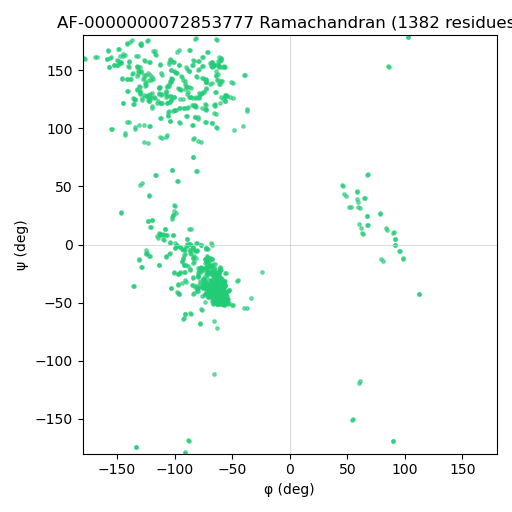
ATOM 681 N N . ASP A 1 85 ? 26.328 -38.406 -10.297 1 97.12 85 ASP A N 1
ATOM 682 C CA . ASP A 1 85 ? 26.297 -37.719 -9.008 1 97.12 85 ASP A CA 1
ATOM 683 C C . ASP A 1 85 ? 25.203 -36.656 -8.961 1 97.12 85 ASP A C 1
ATOM 685 O O . ASP A 1 85 ? 25.062 -35.875 -9.898 1 97.12 85 ASP A O 1
ATOM 689 N N . LEU A 1 86 ? 24.312 -36.719 -8.008 1 98.19 86 LEU A N 1
ATOM 690 C CA . LEU A 1 86 ? 23.375 -35.656 -7.68 1 98.19 86 LEU A CA 1
ATOM 691 C C . LEU A 1 86 ? 23.812 -34.938 -6.418 1 98.19 86 LEU A C 1
ATOM 693 O O . LEU A 1 86 ? 24.047 -35.562 -5.383 1 98.19 86 LEU A O 1
ATOM 697 N N . VAL A 1 87 ? 23.891 -33.594 -6.543 1 97.19 87 VAL A N 1
ATOM 698 C CA . VAL A 1 87 ? 24.453 -32.844 -5.43 1 97.19 87 VAL A CA 1
ATOM 699 C C . VAL A 1 87 ? 23.469 -31.766 -4.953 1 97.19 87 VAL A C 1
ATOM 701 O O . VAL A 1 87 ? 22.938 -31 -5.762 1 97.19 87 VAL A O 1
ATOM 704 N N . ALA A 1 88 ? 23.188 -31.766 -3.633 1 95.69 88 ALA A N 1
ATOM 705 C CA . ALA A 1 88 ? 22.391 -30.703 -3.006 1 95.69 88 ALA A CA 1
ATOM 706 C C . ALA A 1 88 ? 23.25 -29.484 -2.695 1 95.69 88 ALA A C 1
ATOM 708 O O . ALA A 1 88 ? 24.203 -29.562 -1.917 1 95.69 88 ALA A O 1
ATOM 709 N N . ILE A 1 89 ? 22.859 -28.359 -3.328 1 91.81 89 ILE A N 1
ATOM 710 C CA . ILE A 1 89 ? 23.641 -27.141 -3.152 1 91.81 89 ILE A CA 1
ATOM 711 C C . ILE A 1 89 ? 22.797 -26.109 -2.406 1 91.81 89 ILE A C 1
ATOM 713 O O . ILE A 1 89 ? 21.656 -25.828 -2.793 1 91.81 89 ILE A O 1
ATOM 717 N N . PRO A 1 90 ? 23.297 -25.422 -1.429 1 82.06 90 PRO A N 1
ATOM 718 C CA . PRO A 1 90 ? 22.547 -24.453 -0.637 1 82.06 90 PRO A CA 1
ATOM 719 C C . PRO A 1 90 ? 22.203 -23.188 -1.42 1 82.06 90 PRO A C 1
ATOM 721 O O . PRO A 1 90 ? 21.078 -22.688 -1.341 1 82.06 90 PRO A O 1
ATOM 724 N N . ASP A 1 91 ? 23.172 -22.578 -2.189 1 77.88 91 ASP A N 1
ATOM 725 C CA . ASP A 1 91 ? 22.969 -21.344 -2.936 1 77.88 91 ASP A CA 1
ATOM 726 C C . ASP A 1 91 ? 22.984 -21.594 -4.441 1 77.88 91 ASP A C 1
ATOM 728 O O . ASP A 1 91 ? 24.047 -21.75 -5.039 1 77.88 91 ASP A O 1
ATOM 732 N N . PHE A 1 92 ? 21.844 -21.828 -4.953 1 75.38 92 PHE A N 1
ATOM 733 C CA . PHE A 1 92 ? 21.734 -22.094 -6.383 1 75.38 92 PHE A CA 1
ATOM 734 C C . PHE A 1 92 ? 20.578 -21.297 -6.988 1 75.38 92 PHE A C 1
ATOM 736 O O . PHE A 1 92 ? 19.469 -21.328 -6.457 1 75.38 92 PHE A O 1
ATOM 743 N N . GLU A 1 93 ? 20.844 -20.516 -7.996 1 70.69 93 GLU A N 1
ATOM 744 C CA . GLU A 1 93 ? 19.844 -19.656 -8.602 1 70.69 93 GLU A CA 1
ATOM 745 C C . GLU A 1 93 ? 18.719 -20.469 -9.25 1 70.69 93 GLU A C 1
ATOM 747 O O . GLU A 1 93 ? 17.531 -20.156 -9.062 1 70.69 93 GLU A O 1
ATOM 752 N N . ALA A 1 94 ? 19.188 -21.547 -9.945 1 72.56 94 ALA A N 1
ATOM 753 C CA . ALA A 1 94 ? 18.203 -22.375 -10.625 1 72.56 94 ALA A CA 1
ATOM 754 C C . ALA A 1 94 ? 17.656 -23.453 -9.695 1 72.56 94 ALA A C 1
ATOM 756 O O . ALA A 1 94 ? 18.172 -23.656 -8.594 1 72.56 94 ALA A O 1
ATOM 757 N N . GLY A 1 95 ? 16.562 -24.172 -10.016 1 79.12 95 GLY A N 1
ATOM 758 C CA . GLY A 1 95 ? 16.062 -25.312 -9.258 1 79.12 95 GLY A CA 1
ATOM 759 C C . GLY A 1 95 ? 16.984 -26.516 -9.336 1 79.12 95 GLY A C 1
ATOM 760 O O . GLY A 1 95 ? 17.25 -27.172 -8.32 1 79.12 95 GLY A O 1
ATOM 761 N N . ALA A 1 96 ? 17.438 -26.766 -10.469 1 92.44 96 ALA A N 1
ATOM 762 C CA . ALA A 1 96 ? 18.375 -27.859 -10.758 1 92.44 96 ALA A CA 1
ATOM 763 C C . ALA A 1 96 ? 18.969 -27.703 -12.156 1 92.44 96 ALA A C 1
ATOM 765 O O . ALA A 1 96 ? 18.5 -26.891 -12.953 1 92.44 96 ALA A O 1
ATOM 766 N N . MET A 1 97 ? 20.078 -28.406 -12.32 1 93.69 97 MET A N 1
ATOM 767 C CA . MET A 1 97 ? 20.75 -28.422 -13.617 1 93.69 97 MET A CA 1
ATOM 768 C C . MET A 1 97 ? 21.188 -29.828 -14 1 93.69 97 MET A C 1
ATOM 770 O O . MET A 1 97 ? 21.641 -30.594 -13.148 1 93.69 97 MET A O 1
ATOM 774 N N . GLU A 1 98 ? 21.188 -30.141 -15.305 1 95.06 98 GLU A N 1
ATOM 775 C CA . GLU A 1 98 ? 21.281 -31.484 -15.836 1 95.06 98 GLU A CA 1
ATOM 776 C C . GLU A 1 98 ? 22.703 -31.797 -16.297 1 95.06 98 GLU A C 1
ATOM 778 O O . GLU A 1 98 ? 22.891 -32.656 -17.172 1 95.06 98 GLU A O 1
ATOM 783 N N . ASN A 1 99 ? 23.688 -31.344 -15.719 1 94.81 99 ASN A N 1
ATOM 784 C CA . ASN A 1 99 ? 25.047 -31.547 -16.203 1 94.81 99 ASN A CA 1
ATOM 785 C C . ASN A 1 99 ? 25.375 -33.031 -16.328 1 94.81 99 ASN A C 1
ATOM 787 O O . ASN A 1 99 ? 24.828 -33.844 -15.602 1 94.81 99 ASN A O 1
ATOM 791 N N . TRP A 1 100 ? 26.344 -33.344 -17.297 1 93.81 100 TRP A N 1
ATOM 792 C CA . TRP A 1 100 ? 26.75 -34.75 -17.516 1 93.81 100 TRP A CA 1
ATOM 793 C C . TRP A 1 100 ? 27.453 -35.312 -16.281 1 93.81 100 TRP A C 1
ATOM 795 O O . TRP A 1 100 ? 28.484 -34.781 -15.844 1 93.81 100 TRP A O 1
ATOM 805 N N . GLY A 1 101 ? 26.922 -36.281 -15.742 1 94.06 101 GLY A N 1
ATOM 806 C CA . GLY A 1 101 ? 27.578 -37 -14.664 1 94.06 101 GLY A CA 1
ATOM 807 C C . GLY A 1 101 ? 27.438 -36.344 -13.312 1 94.06 101 GLY A C 1
ATOM 808 O O . GLY A 1 101 ? 27.766 -36.938 -12.281 1 94.06 101 GLY A O 1
ATOM 809 N N . LEU A 1 102 ? 27 -35.094 -13.359 1 96 102 LEU A N 1
ATOM 810 C CA . LEU A 1 102 ? 26.891 -34.312 -12.141 1 96 102 LEU A CA 1
ATOM 811 C C . LEU A 1 102 ? 25.672 -33.406 -12.188 1 96 102 LEU A C 1
ATOM 813 O O . LEU A 1 102 ? 25.734 -32.281 -12.648 1 96 102 LEU A O 1
ATOM 817 N N . LEU A 1 103 ? 24.594 -33.875 -11.609 1 97 103 LEU A N 1
ATOM 818 C CA . LEU A 1 103 ? 23.375 -33.094 -11.547 1 97 103 LEU A CA 1
ATOM 819 C C . LEU A 1 103 ? 23.359 -32.219 -10.289 1 97 103 LEU A C 1
ATOM 821 O O . LEU A 1 103 ? 23.641 -32.719 -9.188 1 97 103 LEU A O 1
ATOM 825 N N . THR A 1 104 ? 23.094 -30.953 -10.422 1 95.94 104 THR A N 1
ATOM 826 C CA . THR A 1 104 ? 23.062 -30.031 -9.297 1 95.94 104 THR A CA 1
ATOM 827 C C . THR A 1 104 ? 21.641 -29.641 -8.938 1 95.94 104 THR A C 1
ATOM 829 O O . THR A 1 104 ? 20.797 -29.469 -9.82 1 95.94 104 THR A O 1
ATOM 832 N N . PHE A 1 105 ? 21.344 -29.641 -7.637 1 96.06 105 PHE A N 1
ATOM 833 C CA . PHE A 1 105 ? 20.016 -29.328 -7.109 1 96.06 105 PHE A CA 1
ATOM 834 C C . PHE A 1 105 ? 20.109 -28.312 -5.973 1 96.06 105 PHE A C 1
ATOM 836 O O . PHE A 1 105 ? 21.062 -28.328 -5.191 1 96.06 105 PHE A O 1
ATOM 843 N N . ARG A 1 106 ? 19.078 -27.469 -5.906 1 93.44 106 ARG A N 1
ATOM 844 C CA . ARG A 1 106 ? 18.859 -26.844 -4.605 1 93.44 106 ARG A CA 1
ATOM 845 C C . ARG A 1 106 ? 18.562 -27.891 -3.537 1 93.44 106 ARG A C 1
ATOM 847 O O . ARG A 1 106 ? 17.984 -28.938 -3.834 1 93.44 106 ARG A O 1
ATOM 854 N N . GLU A 1 107 ? 18.859 -27.578 -2.348 1 92.88 107 GLU A N 1
ATOM 855 C CA . GLU A 1 107 ? 18.625 -28.531 -1.27 1 92.88 107 GLU A CA 1
ATOM 856 C C . GLU A 1 107 ? 17.141 -28.906 -1.172 1 92.88 107 GLU A C 1
ATOM 858 O O . GLU A 1 107 ? 16.812 -30.078 -0.989 1 92.88 107 GLU A O 1
ATOM 863 N N . GLU A 1 108 ? 16.297 -27.953 -1.384 1 91.69 108 GLU A N 1
ATOM 864 C CA . GLU A 1 108 ? 14.859 -28.188 -1.217 1 91.69 108 GLU A CA 1
ATOM 865 C C . GLU A 1 108 ? 14.305 -29.062 -2.332 1 91.69 108 GLU A C 1
ATOM 867 O O . GLU A 1 108 ? 13.219 -29.625 -2.205 1 91.69 108 GLU A O 1
ATOM 872 N N . THR A 1 109 ? 15.062 -29.266 -3.396 1 94.75 109 THR A N 1
ATOM 873 C CA . THR A 1 109 ? 14.57 -30.047 -4.531 1 94.75 109 THR A CA 1
ATOM 874 C C . THR A 1 109 ? 15.25 -31.406 -4.574 1 94.75 109 THR A C 1
ATOM 876 O O . THR A 1 109 ? 15.078 -32.156 -5.543 1 94.75 109 THR A O 1
ATOM 879 N N . LEU A 1 110 ? 16.016 -31.766 -3.543 1 96.94 110 LEU A N 1
ATOM 880 C CA . LEU A 1 110 ? 16.703 -33.031 -3.549 1 96.94 110 LEU A CA 1
ATOM 881 C C . LEU A 1 110 ? 16.578 -33.75 -2.195 1 96.94 110 LEU A C 1
ATOM 883 O O . LEU A 1 110 ? 16.438 -34.969 -2.129 1 96.94 110 LEU A O 1
ATOM 887 N N . LEU A 1 111 ? 16.578 -32.938 -1.144 1 96.19 111 LEU A N 1
ATOM 888 C CA . LEU A 1 111 ? 16.625 -33.531 0.199 1 96.19 111 LEU A CA 1
ATOM 889 C C . LEU A 1 111 ? 15.219 -33.719 0.748 1 96.19 111 LEU A C 1
ATOM 891 O O . LEU A 1 111 ? 14.32 -32.938 0.495 1 96.19 111 LEU A O 1
ATOM 895 N N . TYR A 1 112 ? 15.047 -34.844 1.449 1 95 112 TYR A N 1
ATOM 896 C CA . TYR A 1 112 ? 13.758 -35.281 1.994 1 95 112 TYR A CA 1
ATOM 897 C C . TYR A 1 112 ? 13.883 -35.656 3.465 1 95 112 TYR A C 1
ATOM 899 O O . TYR A 1 112 ? 14.812 -36.375 3.854 1 95 112 TYR A O 1
ATOM 907 N N . ASP A 1 113 ? 12.992 -35.125 4.234 1 91.38 113 ASP A N 1
ATOM 908 C CA . ASP A 1 113 ? 12.938 -35.438 5.66 1 91.38 113 ASP A CA 1
ATOM 909 C C . ASP A 1 113 ? 11.531 -35.875 6.07 1 91.38 113 ASP A C 1
ATOM 911 O O . ASP A 1 113 ? 10.586 -35.094 5.988 1 91.38 113 ASP A O 1
ATOM 915 N N . ASN A 1 114 ? 11.43 -37.062 6.668 1 88 114 ASN A N 1
ATOM 916 C CA . ASN A 1 114 ? 10.141 -37.656 6.977 1 88 114 ASN A CA 1
ATOM 917 C C . ASN A 1 114 ? 9.344 -36.812 7.965 1 88 114 ASN A C 1
ATOM 919 O O . ASN A 1 114 ? 8.109 -36.844 7.949 1 88 114 ASN A O 1
ATOM 923 N N . SER A 1 115 ? 9.945 -36.094 8.773 1 89.56 115 SER A N 1
ATOM 924 C CA . SER A 1 115 ? 9.266 -35.375 9.852 1 89.56 115 SER A CA 1
ATOM 925 C C . SER A 1 115 ? 8.797 -34 9.375 1 89.56 115 SER A C 1
ATOM 927 O O . SER A 1 115 ? 7.902 -33.406 9.977 1 89.56 115 SER A O 1
ATOM 929 N N . THR A 1 116 ? 9.367 -33.531 8.289 1 91.19 116 THR A N 1
ATOM 930 C CA . THR A 1 116 ? 9.07 -32.156 7.934 1 91.19 116 THR A CA 1
ATOM 931 C C . THR A 1 116 ? 8.609 -32.062 6.48 1 91.19 116 THR A C 1
ATOM 933 O O . THR A 1 116 ? 8.016 -31.062 6.082 1 91.19 116 THR A O 1
ATOM 936 N N . SER A 1 117 ? 8.891 -33.031 5.691 1 92.94 117 SER A N 1
ATOM 937 C CA . SER A 1 117 ? 8.5 -33.031 4.289 1 92.94 117 SER A CA 1
ATOM 938 C C . SER A 1 117 ? 7.078 -33.531 4.102 1 92.94 117 SER A C 1
ATOM 940 O O . SER A 1 117 ? 6.73 -34.594 4.613 1 92.94 117 SER A O 1
ATOM 942 N N . SER A 1 118 ? 6.285 -32.781 3.457 1 93.12 118 SER A N 1
ATOM 943 C CA . SER A 1 118 ? 4.93 -33.188 3.107 1 93.12 118 SER A CA 1
ATOM 944 C C . SER A 1 118 ? 4.918 -34.062 1.853 1 93.12 118 SER A C 1
ATOM 946 O O . SER A 1 118 ? 5.965 -34.281 1.246 1 93.12 118 SER A O 1
ATOM 948 N N . VAL A 1 119 ? 3.754 -34.5 1.523 1 93.44 119 VAL A N 1
ATOM 949 C CA . VAL A 1 119 ? 3.6 -35.281 0.287 1 93.44 119 VAL A CA 1
ATOM 950 C C . VAL A 1 119 ? 3.914 -34.375 -0.911 1 93.44 119 VAL A C 1
ATOM 952 O O . VAL A 1 119 ? 4.434 -34.844 -1.925 1 93.44 119 VAL A O 1
ATOM 955 N N . VAL A 1 120 ? 3.545 -33.156 -0.775 1 93.38 120 VAL A N 1
ATOM 956 C CA . VAL A 1 120 ? 3.814 -32.188 -1.847 1 93.38 120 VAL A CA 1
ATOM 957 C C . VAL A 1 120 ? 5.324 -32.031 -2.025 1 93.38 120 VAL A C 1
ATOM 959 O O . VAL A 1 120 ? 5.816 -31.938 -3.152 1 93.38 120 VAL A O 1
ATOM 962 N N . ASP A 1 121 ? 6.039 -32.094 -0.954 1 94.81 121 ASP A N 1
ATOM 963 C CA . ASP A 1 121 ? 7.496 -32.031 -1.021 1 94.81 121 ASP A CA 1
ATOM 964 C C . ASP A 1 121 ? 8.078 -33.25 -1.709 1 94.81 121 ASP A C 1
ATOM 966 O O . ASP A 1 121 ? 8.961 -33.125 -2.562 1 94.81 121 ASP A O 1
ATOM 970 N N . ARG A 1 122 ? 7.633 -34.312 -1.233 1 94.5 122 ARG A N 1
ATOM 971 C CA . ARG A 1 122 ? 8.086 -35.594 -1.812 1 94.5 122 ARG A CA 1
ATOM 972 C C . ARG A 1 122 ? 7.836 -35.625 -3.316 1 94.5 122 ARG A C 1
ATOM 974 O O . ARG A 1 122 ? 8.703 -36.031 -4.09 1 94.5 122 ARG A O 1
ATOM 981 N N . LYS A 1 123 ? 6.676 -35.25 -3.639 1 96.06 123 LYS A N 1
ATOM 982 C CA . LYS A 1 123 ? 6.312 -35.188 -5.051 1 96.06 123 LYS A CA 1
ATOM 983 C C . LYS A 1 123 ? 7.219 -34.25 -5.824 1 96.06 123 LYS A C 1
ATOM 985 O O . LYS A 1 123 ? 7.656 -34.562 -6.93 1 96.06 123 LYS A O 1
ATOM 990 N N . LEU A 1 124 ? 7.484 -33.125 -5.285 1 95.12 124 LEU A N 1
ATOM 991 C CA . LEU A 1 124 ? 8.336 -32.125 -5.918 1 95.12 124 LEU A CA 1
ATOM 992 C C . LEU A 1 124 ? 9.742 -32.656 -6.148 1 95.12 124 LEU A C 1
ATOM 994 O O . LEU A 1 124 ? 10.289 -32.562 -7.246 1 95.12 124 LEU A O 1
ATOM 998 N N . ILE A 1 125 ? 10.305 -33.25 -5.16 1 96.44 125 ILE A N 1
ATOM 999 C CA . ILE A 1 125 ? 11.641 -33.844 -5.234 1 96.44 125 ILE A CA 1
ATOM 1000 C C . ILE A 1 125 ? 11.688 -34.906 -6.309 1 96.44 125 ILE A C 1
ATOM 1002 O O . ILE A 1 125 ? 12.586 -34.906 -7.156 1 96.44 125 ILE A O 1
ATOM 1006 N N . THR A 1 126 ? 10.703 -35.781 -6.281 1 98 126 THR A N 1
ATOM 1007 C CA . THR A 1 126 ? 10.633 -36.844 -7.246 1 98 126 THR A CA 1
ATOM 1008 C C . THR A 1 126 ? 10.523 -36.312 -8.672 1 98 126 THR A C 1
ATOM 1010 O O . THR A 1 126 ? 11.203 -36.781 -9.578 1 98 126 THR A O 1
ATOM 1013 N N . LYS A 1 127 ? 9.734 -35.312 -8.828 1 97.56 127 LYS A N 1
ATOM 1014 C CA . LYS A 1 127 ? 9.516 -34.719 -10.133 1 97.56 127 LYS A CA 1
ATOM 1015 C C . LYS A 1 127 ? 10.797 -34.062 -10.656 1 97.56 127 LYS A C 1
ATOM 1017 O O . LYS A 1 127 ? 11.156 -34.25 -11.82 1 97.56 127 LYS A O 1
ATOM 1022 N N . ILE A 1 128 ? 11.484 -33.344 -9.805 1 97.38 128 ILE A N 1
ATOM 1023 C CA . ILE A 1 128 ? 12.664 -32.625 -10.25 1 97.38 128 ILE A CA 1
ATOM 1024 C C . ILE A 1 128 ? 13.781 -33.594 -10.586 1 97.38 128 ILE A C 1
ATOM 1026 O O . ILE A 1 128 ? 14.508 -33.406 -11.57 1 97.38 128 ILE A O 1
ATOM 1030 N N . ILE A 1 129 ? 13.914 -34.625 -9.812 1 98.12 129 ILE A N 1
ATOM 1031 C CA . ILE A 1 129 ? 14.898 -35.656 -10.125 1 98.12 129 ILE A CA 1
ATOM 1032 C C . ILE A 1 129 ? 14.578 -36.281 -11.484 1 98.12 129 ILE A C 1
ATOM 1034 O O . ILE A 1 129 ? 15.469 -36.469 -12.32 1 98.12 129 ILE A O 1
ATOM 1038 N N . ALA A 1 130 ? 13.312 -36.594 -11.688 1 98.5 130 ALA A N 1
ATOM 1039 C CA . ALA A 1 130 ? 12.883 -37.188 -12.953 1 98.5 130 ALA A CA 1
ATOM 1040 C C . ALA A 1 130 ? 13.195 -36.25 -14.117 1 98.5 130 ALA A C 1
ATOM 1042 O O . ALA A 1 130 ? 13.688 -36.688 -15.164 1 98.5 130 ALA A O 1
ATOM 1043 N N . HIS A 1 131 ? 12.922 -34.969 -13.945 1 98.06 131 HIS A N 1
ATOM 1044 C CA . HIS A 1 131 ? 13.156 -33.969 -14.961 1 98.06 131 HIS A CA 1
ATOM 1045 C C . HIS A 1 131 ? 14.641 -33.875 -15.328 1 98.06 131 HIS A C 1
ATOM 1047 O O . HIS A 1 131 ? 14.992 -33.938 -16.5 1 98.06 131 HIS A O 1
ATOM 1053 N N . GLU A 1 132 ? 15.461 -33.781 -14.328 1 97.75 132 GLU A N 1
ATOM 1054 C CA . GLU A 1 132 ? 16.891 -33.625 -14.562 1 97.75 132 GLU A CA 1
ATOM 1055 C C . GLU A 1 132 ? 17.5 -34.875 -15.164 1 97.75 132 GLU A C 1
ATOM 1057 O O . GLU A 1 132 ? 18.438 -34.812 -15.961 1 97.75 132 GLU A O 1
ATOM 1062 N N . LEU A 1 133 ? 17.016 -36 -14.711 1 97.94 133 LEU A N 1
ATOM 1063 C CA . LEU A 1 133 ? 17.516 -37.25 -15.273 1 97.94 133 LEU A CA 1
ATOM 1064 C C . LEU A 1 133 ? 17.125 -37.406 -16.734 1 97.94 133 LEU A C 1
ATOM 1066 O O . LEU A 1 133 ? 17.891 -37.906 -17.547 1 97.94 133 LEU A O 1
ATOM 1070 N N . ALA A 1 134 ? 15.93 -36.969 -17.078 1 98.19 134 ALA A N 1
ATOM 1071 C CA . ALA A 1 134 ? 15.461 -37.062 -18.453 1 98.19 134 ALA A CA 1
ATOM 1072 C C . ALA A 1 134 ? 16.375 -36.281 -19.406 1 98.19 134 ALA A C 1
ATOM 1074 O O . ALA A 1 134 ? 16.562 -36.656 -20.547 1 98.19 134 ALA A O 1
ATOM 1075 N N . HIS A 1 135 ? 16.938 -35.219 -18.875 1 97.44 135 HIS A N 1
ATOM 1076 C CA . HIS A 1 135 ? 17.828 -34.375 -19.688 1 97.44 135 HIS A CA 1
ATOM 1077 C C . HIS A 1 135 ? 19.047 -35.188 -20.156 1 97.44 135 HIS A C 1
ATOM 1079 O O . HIS A 1 135 ? 19.688 -34.812 -21.141 1 97.44 135 HIS A O 1
ATOM 1085 N N . GLN A 1 136 ? 19.438 -36.25 -19.5 1 96.94 136 GLN A N 1
ATOM 1086 C CA . GLN A 1 136 ? 20.578 -37.062 -19.938 1 96.94 136 GLN A CA 1
ATOM 1087 C C . GLN A 1 136 ? 20.359 -37.594 -21.344 1 96.94 136 GLN A C 1
ATOM 1089 O O . GLN A 1 136 ? 21.312 -37.781 -22.109 1 96.94 136 GLN A O 1
ATOM 1094 N N . TRP A 1 137 ? 19.156 -37.844 -21.719 1 97.12 137 TRP A N 1
ATOM 1095 C CA . TRP A 1 137 ? 18.828 -38.281 -23.078 1 97.12 137 TRP A CA 1
ATOM 1096 C C . TRP A 1 137 ? 18.406 -37.062 -23.922 1 97.12 137 TRP A C 1
ATOM 1098 O O . TRP A 1 137 ? 18.781 -36.969 -25.094 1 97.12 137 TRP A O 1
ATOM 1108 N N . PHE A 1 138 ? 17.625 -36.219 -23.344 1 96.56 138 PHE A N 1
ATOM 1109 C CA . PHE A 1 138 ? 17.109 -35.031 -24.047 1 96.56 138 PHE A CA 1
ATOM 1110 C C . PHE A 1 138 ? 17.844 -33.781 -23.609 1 96.56 138 PHE A C 1
ATOM 1112 O O . PHE A 1 138 ? 17.531 -33.219 -22.578 1 96.56 138 PHE A O 1
ATOM 1119 N N . GLY A 1 139 ? 18.672 -33.25 -24.375 1 93.56 139 GLY A N 1
ATOM 1120 C CA . GLY A 1 139 ? 19.516 -32.125 -24.031 1 93.56 139 GLY A CA 1
ATOM 1121 C C . GLY A 1 139 ? 20.984 -32.469 -23.953 1 93.56 139 GLY A C 1
ATOM 1122 O O . GLY A 1 139 ? 21.844 -31.688 -24.359 1 93.56 139 GLY A O 1
ATOM 1123 N N . ASN A 1 140 ? 21.234 -33.656 -23.312 1 95.88 140 ASN A N 1
ATOM 1124 C CA . ASN A 1 140 ? 22.625 -34.062 -23.188 1 95.88 140 ASN A CA 1
ATOM 1125 C C . ASN A 1 140 ? 23.031 -34.969 -24.359 1 95.88 140 ASN A C 1
ATOM 1127 O O . ASN A 1 140 ? 23.938 -34.625 -25.125 1 95.88 140 ASN A O 1
ATOM 1131 N N . LEU A 1 141 ? 22.406 -36.156 -24.469 1 96.25 141 LEU A N 1
ATOM 1132 C CA . LEU A 1 141 ? 22.703 -37.094 -25.547 1 96.25 141 LEU A CA 1
ATOM 1133 C C . LEU A 1 141 ? 22.391 -36.469 -26.906 1 96.25 141 LEU A C 1
ATOM 1135 O O . LEU A 1 141 ? 23.188 -36.562 -27.844 1 96.25 141 LEU A O 1
ATOM 1139 N N . VAL A 1 142 ? 21.203 -35.938 -27.016 1 95.06 142 VAL A N 1
ATOM 1140 C CA . VAL A 1 142 ? 20.781 -35.156 -28.188 1 95.06 142 VAL A CA 1
ATOM 1141 C C . VAL A 1 142 ? 20.5 -33.719 -27.797 1 95.06 142 VAL A C 1
ATOM 1143 O O . VAL A 1 142 ? 19.703 -33.469 -26.891 1 95.06 142 VAL A O 1
ATOM 1146 N N . THR A 1 143 ? 21.156 -32.75 -28.375 1 93.06 143 THR A N 1
ATOM 1147 C CA . THR A 1 143 ? 21.031 -31.359 -27.984 1 93.06 143 THR A CA 1
ATOM 1148 C C . THR A 1 143 ? 20.562 -30.5 -29.156 1 93.06 143 THR A C 1
ATOM 1150 O O . THR A 1 143 ? 20.859 -30.797 -30.312 1 93.06 143 THR A O 1
ATOM 1153 N N . MET A 1 144 ? 19.781 -29.484 -28.859 1 90.69 144 MET A N 1
ATOM 1154 C CA . MET A 1 144 ? 19.359 -28.578 -29.922 1 90.69 144 MET A CA 1
ATOM 1155 C C . MET A 1 144 ? 20.531 -27.781 -30.469 1 90.69 144 MET A C 1
ATOM 1157 O O . MET A 1 144 ? 21.469 -27.484 -29.734 1 90.69 144 MET A O 1
ATOM 1161 N N . GLN A 1 145 ? 20.422 -27.406 -31.656 1 88.62 145 GLN A N 1
ATOM 1162 C CA . GLN A 1 145 ? 21.516 -26.672 -32.312 1 88.62 145 GLN A CA 1
ATOM 1163 C C . GLN A 1 145 ? 21.625 -25.25 -31.781 1 88.62 145 GLN A C 1
ATOM 1165 O O . GLN A 1 145 ? 22.719 -24.703 -31.688 1 88.62 145 GLN A O 1
ATOM 1170 N N . TRP A 1 146 ? 20.5 -24.656 -31.594 1 87.56 146 TRP A N 1
ATOM 1171 C CA . TRP A 1 146 ? 20.422 -23.312 -31.047 1 87.56 146 TRP A CA 1
ATOM 1172 C C . TRP A 1 146 ? 19.234 -23.188 -30.078 1 87.56 146 TRP A C 1
ATOM 1174 O O . TRP A 1 146 ? 18.453 -24.109 -29.938 1 87.56 146 TRP A O 1
ATOM 1184 N N . TRP A 1 147 ? 19.156 -22.062 -29.422 1 88 147 TRP A N 1
ATOM 1185 C CA . TRP A 1 147 ? 18.219 -21.875 -28.328 1 88 147 TRP A CA 1
ATOM 1186 C C . TRP A 1 147 ? 16.812 -21.641 -28.859 1 88 147 TRP A C 1
ATOM 1188 O O . TRP A 1 147 ? 15.859 -21.547 -28.078 1 88 147 TRP A O 1
ATOM 1198 N N . ASN A 1 148 ? 16.578 -21.625 -30.141 1 87.5 148 ASN A N 1
ATOM 1199 C CA . ASN A 1 148 ? 15.266 -21.453 -30.766 1 87.5 148 ASN A CA 1
ATOM 1200 C C . ASN A 1 148 ? 14.367 -22.656 -30.547 1 87.5 148 ASN A C 1
ATOM 1202 O O . ASN A 1 148 ? 13.148 -22.578 -30.719 1 87.5 148 ASN A O 1
ATOM 1206 N N . ASP A 1 149 ? 14.953 -23.844 -30.188 1 90.44 149 ASP A N 1
ATOM 1207 C CA . ASP A 1 149 ? 14.203 -25.078 -30 1 90.44 149 ASP A CA 1
ATOM 1208 C C . ASP A 1 149 ? 14.406 -25.625 -28.594 1 90.44 149 ASP A C 1
ATOM 1210 O O . ASP A 1 149 ? 14.57 -26.844 -28.422 1 90.44 149 ASP A O 1
ATOM 1214 N N . VAL A 1 150 ? 14.383 -24.703 -27.672 1 91.88 150 VAL A N 1
ATOM 1215 C CA . VAL A 1 150 ? 14.648 -25.094 -26.297 1 91.88 150 VAL A CA 1
ATOM 1216 C C . VAL A 1 150 ? 13.617 -26.109 -25.828 1 91.88 150 VAL A C 1
ATOM 1218 O O . VAL A 1 150 ? 13.891 -26.938 -24.938 1 91.88 150 VAL A O 1
ATOM 1221 N N . TRP A 1 151 ? 12.469 -26.172 -26.469 1 94.25 151 TRP A N 1
ATOM 1222 C CA . TRP A 1 151 ? 11.414 -27.094 -26.078 1 94.25 151 TRP A CA 1
ATOM 1223 C C . TRP A 1 151 ? 11.844 -28.547 -26.297 1 94.25 151 TRP A C 1
ATOM 1225 O O . TRP A 1 151 ? 11.352 -29.453 -25.609 1 94.25 151 TRP A O 1
ATOM 1235 N N . LEU A 1 152 ? 12.781 -28.828 -27.141 1 94.81 152 LEU A N 1
ATOM 1236 C CA . LEU A 1 152 ? 13.289 -30.172 -27.391 1 94.81 152 LEU A CA 1
ATOM 1237 C C . LEU A 1 152 ? 14.07 -30.688 -26.172 1 94.81 152 LEU A C 1
ATOM 1239 O O . LEU A 1 152 ? 14.258 -31.906 -26.016 1 94.81 152 LEU A O 1
ATOM 1243 N N . ASN A 1 153 ? 14.539 -29.719 -25.469 1 94.88 153 ASN A N 1
ATOM 1244 C CA . ASN A 1 153 ? 15.195 -30 -24.188 1 94.88 153 ASN A CA 1
ATOM 1245 C C . ASN A 1 153 ? 14.203 -29.953 -23.031 1 94.88 153 ASN A C 1
ATOM 1247 O O . ASN A 1 153 ? 13.875 -31 -22.453 1 94.88 153 ASN A O 1
ATOM 1251 N N . GLU A 1 154 ? 13.594 -28.844 -22.844 1 95.44 154 GLU A N 1
ATOM 1252 C CA . GLU A 1 154 ? 12.773 -28.562 -21.656 1 95.44 154 GLU A CA 1
ATOM 1253 C C . GLU A 1 154 ? 11.391 -29.203 -21.797 1 95.44 154 GLU A C 1
ATOM 1255 O O . GLU A 1 154 ? 10.805 -29.656 -20.812 1 95.44 154 GLU A O 1
ATOM 1260 N N . GLY A 1 155 ? 10.867 -29.188 -22.953 1 96.81 155 GLY A N 1
ATOM 1261 C CA . GLY A 1 155 ? 9.57 -29.797 -23.188 1 96.81 155 GLY A CA 1
ATOM 1262 C C . GLY A 1 155 ? 9.594 -31.312 -23 1 96.81 155 GLY A C 1
ATOM 1263 O O . GLY A 1 155 ? 8.703 -31.875 -22.359 1 96.81 155 GLY A O 1
ATOM 1264 N N . PHE A 1 156 ? 10.609 -31.969 -23.531 1 96.88 156 PHE A N 1
ATOM 1265 C CA . PHE A 1 156 ? 10.75 -33.406 -23.391 1 96.88 156 PHE A CA 1
ATOM 1266 C C . PHE A 1 156 ? 11 -33.812 -21.938 1 96.88 156 PHE A C 1
ATOM 1268 O O . PHE A 1 156 ? 10.414 -34.75 -21.438 1 96.88 156 PHE A O 1
ATOM 1275 N N . ALA A 1 157 ? 11.93 -33.031 -21.328 1 97.69 157 ALA A N 1
ATOM 1276 C CA . ALA A 1 157 ? 12.219 -33.312 -19.922 1 97.69 157 ALA A CA 1
ATOM 1277 C C . ALA A 1 157 ? 10.969 -33.188 -19.062 1 97.69 157 ALA A C 1
ATOM 1279 O O . ALA A 1 157 ? 10.719 -34 -18.188 1 97.69 157 ALA A O 1
ATOM 1280 N N . THR A 1 158 ? 10.203 -32.156 -19.344 1 98.19 158 THR A N 1
ATOM 1281 C CA . THR A 1 158 ? 8.977 -31.938 -18.594 1 98.19 158 THR A CA 1
ATOM 1282 C C . THR A 1 158 ? 7.969 -33.031 -18.859 1 98.19 158 THR A C 1
ATOM 1284 O O . THR A 1 158 ? 7.324 -33.562 -17.938 1 98.19 158 THR A O 1
ATOM 1287 N N . PHE A 1 159 ? 7.848 -33.469 -20.062 1 98.19 159 PHE A N 1
ATOM 1288 C CA . PHE A 1 159 ? 6.953 -34.562 -20.406 1 98.19 159 PHE A CA 1
ATOM 1289 C C . PHE A 1 159 ? 7.371 -35.844 -19.703 1 98.19 159 PHE A C 1
ATOM 1291 O O . PHE A 1 159 ? 6.543 -36.531 -19.078 1 98.19 159 PHE A O 1
ATOM 1298 N N . MET A 1 160 ? 8.625 -36.156 -19.766 1 98.12 160 MET A N 1
ATOM 1299 C CA . MET A 1 160 ? 9.125 -37.406 -19.188 1 98.12 160 MET A CA 1
ATOM 1300 C C . MET A 1 160 ? 9.016 -37.375 -17.672 1 98.12 160 MET A C 1
ATOM 1302 O O . MET A 1 160 ? 8.797 -38.406 -17.031 1 98.12 160 MET A O 1
ATOM 1306 N N . GLU A 1 161 ? 9.203 -36.156 -17.125 1 98 161 GLU A N 1
ATOM 1307 C CA . GLU A 1 161 ? 8.984 -35.969 -15.688 1 98 161 GLU A CA 1
ATOM 1308 C C . GLU A 1 161 ? 7.633 -36.531 -15.258 1 98 161 GLU A C 1
ATOM 1310 O O . GLU A 1 161 ? 7.566 -37.406 -14.398 1 98 161 GLU A O 1
ATOM 1315 N N . TYR A 1 162 ? 6.617 -36.156 -15.914 1 97.06 162 TYR A N 1
ATOM 1316 C CA . TYR A 1 162 ? 5.277 -36.562 -15.516 1 97.06 162 TYR A CA 1
ATOM 1317 C C . TYR A 1 162 ? 4.961 -37.969 -16.016 1 97.06 162 TYR A C 1
ATOM 1319 O O . TYR A 1 162 ? 4.316 -38.75 -15.312 1 97.06 162 TYR A O 1
ATOM 1327 N N . PHE A 1 163 ? 5.43 -38.344 -17.188 1 97.88 163 PHE A N 1
ATOM 1328 C CA . PHE A 1 163 ? 5.184 -39.656 -17.766 1 97.88 163 PHE A CA 1
ATOM 1329 C C . PHE A 1 163 ? 5.816 -40.75 -16.922 1 97.88 163 PHE A C 1
ATOM 1331 O O . PHE A 1 163 ? 5.168 -41.75 -16.609 1 97.88 163 PHE A O 1
ATOM 1338 N N . SER A 1 164 ? 7.047 -40.562 -16.547 1 98.31 164 SER A N 1
ATOM 1339 C CA . SER A 1 164 ? 7.754 -41.562 -15.766 1 98.31 164 SER A CA 1
ATOM 1340 C C . SER A 1 164 ? 7.113 -41.75 -14.391 1 98.31 164 SER A C 1
ATOM 1342 O O . SER A 1 164 ? 6.965 -42.875 -13.906 1 98.31 164 SER A O 1
ATOM 1344 N N . LEU A 1 165 ? 6.766 -40.656 -13.781 1 97.88 165 LEU A N 1
ATOM 1345 C CA . LEU A 1 165 ? 6.125 -40.75 -12.477 1 97.88 165 LEU A CA 1
ATOM 1346 C C . LEU A 1 165 ? 4.789 -41.469 -12.578 1 97.88 165 LEU A C 1
ATOM 1348 O O . LEU A 1 165 ? 4.438 -42.281 -11.695 1 97.88 165 LEU A O 1
ATOM 1352 N N . GLU A 1 166 ? 4.07 -41.219 -13.641 1 96.19 166 GLU A N 1
ATOM 1353 C CA . GLU A 1 166 ? 2.801 -41.906 -13.836 1 96.19 166 GLU A CA 1
ATOM 1354 C C . GLU A 1 166 ? 3.014 -43.406 -14.008 1 96.19 166 GLU A C 1
ATOM 1356 O O . GLU A 1 166 ? 2.158 -44.219 -13.625 1 96.19 166 GLU A O 1
ATOM 1361 N N . LYS A 1 167 ? 4.113 -43.812 -14.516 1 97.12 167 LYS A N 1
ATOM 1362 C CA . LYS A 1 167 ? 4.402 -45.219 -14.797 1 97.12 167 LYS A CA 1
ATOM 1363 C C . LYS A 1 167 ? 4.91 -45.938 -13.547 1 97.12 167 LYS A C 1
ATOM 1365 O O . LYS A 1 167 ? 4.496 -47.062 -13.258 1 97.12 167 LYS A O 1
ATOM 1370 N N . ILE A 1 168 ? 5.801 -45.281 -12.766 1 97.31 168 ILE A N 1
ATOM 1371 C CA . ILE A 1 168 ? 6.496 -46.062 -11.766 1 97.31 168 ILE A CA 1
ATOM 1372 C C . ILE A 1 168 ? 6.285 -45.469 -10.383 1 97.31 168 ILE A C 1
ATOM 1374 O O . ILE A 1 168 ? 6.746 -46 -9.375 1 97.31 168 ILE A O 1
ATOM 1378 N N . PHE A 1 169 ? 5.688 -44.344 -10.281 1 97.06 169 PHE A N 1
ATOM 1379 C CA . PHE A 1 169 ? 5.27 -43.75 -9.023 1 97.06 169 PHE A CA 1
ATOM 1380 C C . PHE A 1 169 ? 3.803 -43.344 -9.078 1 97.06 169 PHE A C 1
ATOM 1382 O O . PHE A 1 169 ? 3.461 -42.188 -8.773 1 97.06 169 PHE A O 1
ATOM 1389 N N . GLU A 1 170 ? 2.955 -44.219 -9.43 1 95.06 170 GLU A N 1
ATOM 1390 C CA . GLU A 1 170 ? 1.544 -43.938 -9.695 1 95.06 170 GLU A CA 1
ATOM 1391 C C . GLU A 1 170 ? 0.846 -43.375 -8.461 1 95.06 170 GLU A C 1
ATOM 1393 O O . GLU A 1 170 ? -0.087 -42.594 -8.578 1 95.06 170 GLU A O 1
ATOM 1398 N N . GLU A 1 171 ? 1.287 -43.75 -7.336 1 94.5 171 GLU A N 1
ATOM 1399 C CA . GLU A 1 171 ? 0.656 -43.344 -6.082 1 94.5 171 GLU A CA 1
ATOM 1400 C C . GLU A 1 171 ? 0.768 -41.844 -5.855 1 94.5 171 GLU A C 1
ATOM 1402 O O . GLU A 1 171 ? 0.001 -41.281 -5.078 1 94.5 171 GLU A O 1
ATOM 1407 N N . LEU A 1 172 ? 1.646 -41.188 -6.566 1 95.69 172 LEU A N 1
ATOM 1408 C CA . LEU A 1 172 ? 1.882 -39.781 -6.355 1 95.69 172 LEU A CA 1
ATOM 1409 C C . LEU A 1 172 ? 0.885 -38.938 -7.148 1 95.69 172 LEU A C 1
ATOM 1411 O O . LEU A 1 172 ? 0.77 -37.719 -6.926 1 95.69 172 LEU A O 1
ATOM 1415 N N . SER A 1 173 ? 0.096 -39.531 -8.008 1 95.31 173 SER A N 1
ATOM 1416 C CA . SER A 1 173 ? -0.907 -38.844 -8.805 1 95.31 173 SER A CA 1
ATOM 1417 C C . SER A 1 173 ? -0.334 -37.594 -9.43 1 95.31 173 SER A C 1
ATOM 1419 O O . SER A 1 173 ? -0.926 -36.5 -9.312 1 95.31 173 SER A O 1
ATOM 1421 N N . SER A 1 174 ? 0.792 -37.656 -10.086 1 95.75 174 SER A N 1
ATOM 1422 C CA . SER A 1 174 ? 1.515 -36.531 -10.633 1 95.75 174 SER A CA 1
ATOM 1423 C C . SER A 1 174 ? 0.757 -35.906 -11.797 1 95.75 174 SER A C 1
ATOM 1425 O O . SER A 1 174 ? 1.003 -34.75 -12.156 1 95.75 174 SER A O 1
ATOM 1427 N N . TYR A 1 175 ? -0.161 -36.594 -12.398 1 95.94 175 TYR A N 1
ATOM 1428 C CA . TYR A 1 175 ? -0.947 -36.062 -13.5 1 95.94 175 TYR A CA 1
ATOM 1429 C C . TYR A 1 175 ? -1.698 -34.812 -13.078 1 95.94 175 TYR A C 1
ATOM 1431 O O . TYR A 1 175 ? -1.935 -33.906 -13.891 1 95.94 175 TYR A O 1
ATOM 1439 N N . GLU A 1 176 ? -2.109 -34.688 -11.797 1 96.88 176 GLU A N 1
ATOM 1440 C CA . GLU A 1 176 ? -2.842 -33.562 -11.281 1 96.88 176 GLU A CA 1
ATOM 1441 C C . GLU A 1 176 ? -2.021 -32.281 -11.422 1 96.88 176 GLU A C 1
ATOM 1443 O O . GLU A 1 176 ? -2.541 -31.234 -11.844 1 96.88 176 GLU A O 1
ATOM 1448 N N . ASP A 1 177 ? -0.73 -32.375 -11.109 1 96.38 177 ASP A N 1
ATOM 1449 C CA . ASP A 1 177 ? 0.169 -31.25 -11.234 1 96.38 177 ASP A CA 1
ATOM 1450 C C . ASP A 1 177 ? 0.355 -30.844 -12.695 1 96.38 177 ASP A C 1
ATOM 1452 O O . ASP A 1 177 ? 0.424 -29.656 -13.008 1 96.38 177 ASP A O 1
ATOM 1456 N N . PHE A 1 178 ? 0.519 -31.844 -13.5 1 97.5 178 PHE A N 1
ATOM 1457 C CA . PHE A 1 178 ? 0.699 -31.562 -14.922 1 97.5 178 PHE A CA 1
ATOM 1458 C C . PHE A 1 178 ? -0.533 -30.891 -15.508 1 97.5 178 PHE A C 1
ATOM 1460 O O . PHE A 1 178 ? -0.414 -29.953 -16.297 1 97.5 178 PHE A O 1
ATOM 1467 N N . LEU A 1 179 ? -1.677 -31.406 -15.125 1 97.69 179 LEU A N 1
ATOM 1468 C CA . LEU A 1 179 ? -2.936 -30.828 -15.594 1 97.69 179 LEU A CA 1
ATOM 1469 C C . LEU A 1 179 ? -3.055 -29.359 -15.188 1 97.69 179 LEU A C 1
ATOM 1471 O O . LEU A 1 179 ? -3.406 -28.516 -16.016 1 97.69 179 LEU A O 1
ATOM 1475 N N . ASP A 1 180 ? -2.729 -29.094 -14 1 96.56 180 ASP A N 1
ATOM 1476 C CA . ASP A 1 180 ? -2.771 -27.719 -13.484 1 96.56 180 ASP A CA 1
ATOM 1477 C C . ASP A 1 180 ? -1.807 -26.812 -14.25 1 96.56 180 ASP A C 1
ATOM 1479 O O . ASP A 1 180 ? -2.164 -25.703 -14.633 1 96.56 180 ASP A O 1
ATOM 1483 N N . ALA A 1 181 ? -0.607 -27.266 -14.414 1 96.62 181 ALA A N 1
ATOM 1484 C CA . ALA A 1 181 ? 0.405 -26.5 -15.141 1 96.62 181 ALA A CA 1
ATOM 1485 C C . ALA A 1 181 ? -0.034 -26.234 -16.578 1 96.62 181 ALA A C 1
ATOM 1487 O O . ALA A 1 181 ? 0.237 -25.172 -17.125 1 96.62 181 ALA A O 1
ATOM 1488 N N . ARG A 1 182 ? -0.68 -27.188 -17.156 1 97.5 182 ARG A N 1
ATOM 1489 C CA . ARG A 1 182 ? -1.147 -27.031 -18.531 1 97.5 182 ARG A CA 1
ATOM 1490 C C . ARG A 1 182 ? -2.252 -25.984 -18.625 1 97.5 182 ARG A C 1
ATOM 1492 O O . ARG A 1 182 ? -2.279 -25.188 -19.562 1 97.5 182 ARG A O 1
ATOM 1499 N N . PHE A 1 183 ? -3.16 -25.984 -17.656 1 97.62 183 PHE A N 1
ATOM 1500 C CA . PHE A 1 183 ? -4.188 -24.953 -17.609 1 97.62 183 PHE A CA 1
ATOM 1501 C C . PHE A 1 183 ? -3.557 -23.562 -17.547 1 97.62 183 PHE A C 1
ATOM 1503 O O . PHE A 1 183 ? -3.961 -22.656 -18.281 1 97.62 183 PHE A O 1
ATOM 1510 N N . LYS A 1 184 ? -2.582 -23.469 -16.766 1 95.38 184 LYS A N 1
ATOM 1511 C CA . LYS A 1 184 ? -1.912 -22.172 -16.594 1 95.38 184 LYS A CA 1
ATOM 1512 C C . LYS A 1 184 ? -1.165 -21.781 -17.859 1 95.38 184 LYS A C 1
ATOM 1514 O O . LYS A 1 184 ? -1.134 -20.594 -18.234 1 95.38 184 LYS A O 1
ATOM 1519 N N . THR A 1 185 ? -0.575 -22.719 -18.422 1 96.5 185 THR A N 1
ATOM 1520 C CA . THR A 1 185 ? 0.177 -22.453 -19.656 1 96.5 185 THR A CA 1
ATOM 1521 C C . THR A 1 185 ? -0.758 -22.047 -20.781 1 96.5 185 THR A C 1
ATOM 1523 O O . THR A 1 185 ? -0.415 -21.203 -21.609 1 96.5 185 THR A O 1
ATOM 1526 N N . LEU A 1 186 ? -1.927 -22.703 -20.875 1 96.69 186 LEU A N 1
ATOM 1527 C CA . LEU A 1 186 ? -2.92 -22.312 -21.875 1 96.69 186 LEU A CA 1
ATOM 1528 C C . LEU A 1 186 ? -3.289 -20.844 -21.719 1 96.69 186 LEU A C 1
ATOM 1530 O O . LEU A 1 186 ? -3.383 -20.109 -22.719 1 96.69 186 LEU A O 1
ATOM 1534 N N . LYS A 1 187 ? -3.418 -20.453 -20.531 1 93.69 187 LYS A N 1
ATOM 1535 C CA . LYS A 1 187 ? -3.742 -19.047 -20.266 1 93.69 187 LYS A CA 1
ATOM 1536 C C . LYS A 1 187 ? -2.627 -18.125 -20.75 1 93.69 187 LYS A C 1
ATOM 1538 O O . LYS A 1 187 ? -2.891 -17.125 -21.422 1 93.69 187 LYS A O 1
ATOM 1543 N N . LY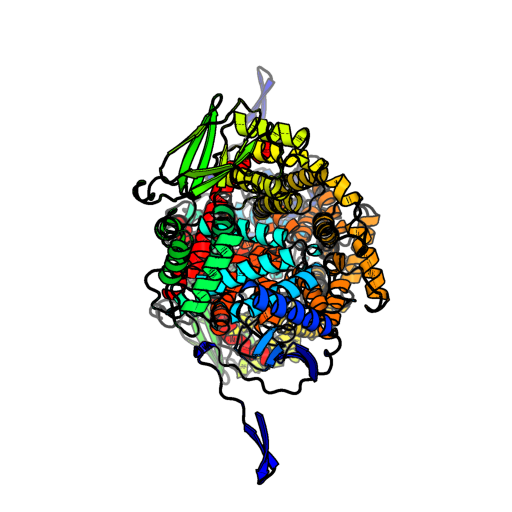S A 1 188 ? -1.489 -18.438 -20.453 1 93.44 188 LYS A N 1
ATOM 1544 C CA . LYS A 1 188 ? -0.343 -17.656 -20.891 1 93.44 188 LYS A CA 1
ATOM 1545 C C . LYS A 1 188 ? -0.234 -17.641 -22.406 1 93.44 188 LYS A C 1
ATOM 1547 O O . LYS A 1 188 ? 0.066 -16.594 -23 1 93.44 188 LYS A O 1
ATOM 1552 N N . ASP A 1 189 ? -0.481 -18.75 -23 1 95.06 189 ASP A N 1
ATOM 1553 C CA . ASP A 1 189 ? -0.33 -18.906 -24.438 1 95.06 189 ASP A CA 1
ATOM 1554 C C . ASP A 1 189 ? -1.439 -18.172 -25.188 1 95.06 189 ASP A C 1
ATOM 1556 O O . ASP A 1 189 ? -1.348 -17.984 -26.406 1 95.06 189 ASP A O 1
ATOM 1560 N N . SER A 1 190 ? -2.434 -17.797 -24.516 1 93.62 190 SER A N 1
ATOM 1561 C CA . SER A 1 190 ? -3.539 -17.094 -25.156 1 93.62 190 SER A CA 1
ATOM 1562 C C . SER A 1 190 ? -3.229 -15.602 -25.281 1 93.62 190 SER A C 1
ATOM 1564 O O . SER A 1 190 ? -3.936 -14.875 -25.984 1 93.62 190 SER A O 1
ATOM 1566 N N . LEU A 1 191 ? -2.189 -15.18 -24.656 1 92.5 191 LEU A N 1
ATOM 1567 C CA . LEU A 1 191 ? -1.829 -13.766 -24.672 1 92.5 191 LEU A CA 1
ATOM 1568 C C . LEU A 1 191 ? -1.201 -13.383 -26 1 92.5 191 LEU A C 1
ATOM 1570 O O . LEU A 1 191 ? -0.573 -14.211 -26.672 1 92.5 191 LEU A O 1
ATOM 1574 N N . ASN A 1 192 ? -1.32 -12.094 -26.375 1 89.94 192 ASN A N 1
ATOM 1575 C CA . ASN A 1 192 ? -0.669 -11.57 -27.562 1 89.94 192 ASN A CA 1
ATOM 1576 C C . ASN A 1 192 ? 0.851 -11.586 -27.438 1 89.94 192 ASN A C 1
ATOM 1578 O O . ASN A 1 192 ? 1.566 -11.742 -28.422 1 89.94 192 ASN A O 1
ATOM 1582 N N . SER A 1 193 ? 1.24 -11.555 -26.219 1 88.25 193 SER A N 1
ATOM 1583 C CA . SER A 1 193 ? 2.67 -11.5 -25.938 1 88.25 193 SER A CA 1
ATOM 1584 C C . SER A 1 193 ? 3.289 -12.898 -25.953 1 88.25 193 SER A C 1
ATOM 1586 O O . SER A 1 193 ? 4.496 -13.047 -25.75 1 88.25 193 SER A O 1
ATOM 1588 N N . SER A 1 194 ? 2.451 -13.906 -26.156 1 91 194 SER A N 1
ATOM 1589 C CA . SER A 1 194 ? 2.957 -15.266 -26.25 1 91 194 SER A CA 1
ATOM 1590 C C . SER A 1 194 ? 3.889 -15.438 -27.438 1 91 194 SER A C 1
ATOM 1592 O O . SER A 1 194 ? 4.145 -14.484 -28.172 1 91 194 SER A O 1
ATOM 1594 N N . HIS A 1 195 ? 4.492 -16.609 -27.594 1 90.75 195 HIS A N 1
ATOM 1595 C CA . HIS A 1 195 ? 5.387 -16.922 -28.703 1 90.75 195 HIS A CA 1
ATOM 1596 C C . HIS A 1 195 ? 5.332 -18.406 -29.062 1 90.75 195 HIS A C 1
ATOM 1598 O O . HIS A 1 195 ? 4.949 -19.234 -28.234 1 90.75 195 HIS A O 1
ATOM 1604 N N . PRO A 1 196 ? 5.648 -18.766 -30.281 1 92.81 196 PRO A N 1
ATOM 1605 C CA . PRO A 1 196 ? 5.801 -20.172 -30.609 1 92.81 196 PRO A CA 1
ATOM 1606 C C . PRO A 1 196 ? 6.922 -20.844 -29.812 1 92.81 196 PRO A C 1
ATOM 1608 O O . PRO A 1 196 ? 7.828 -20.172 -29.328 1 92.81 196 PRO A O 1
ATOM 1611 N N . ILE A 1 197 ? 6.805 -22.141 -29.625 1 92.94 197 ILE A N 1
ATOM 1612 C CA . ILE A 1 197 ? 7.855 -22.812 -28.875 1 92.94 197 ILE A CA 1
ATOM 1613 C C . ILE A 1 197 ? 9.07 -23.047 -29.781 1 92.94 197 ILE A C 1
ATOM 1615 O O . ILE A 1 197 ? 10.18 -23.266 -29.297 1 92.94 197 ILE A O 1
ATOM 1619 N N . SER A 1 198 ? 8.891 -23.094 -31.062 1 88.81 198 SER A N 1
ATOM 1620 C CA . SER A 1 198 ? 9.984 -23.047 -32.031 1 88.81 198 SER A CA 1
ATOM 1621 C C . SER A 1 198 ? 10.047 -21.703 -32.75 1 88.81 198 SER A C 1
ATOM 1623 O O . SER A 1 198 ? 9.156 -21.359 -33.531 1 88.81 198 SER A O 1
ATOM 1625 N N . SER A 1 199 ? 10.906 -20.859 -32.156 1 75.38 199 SER A N 1
ATOM 1626 C CA . SER A 1 199 ? 10.93 -19.469 -32.594 1 75.38 199 SER A CA 1
ATOM 1627 C C . SER A 1 199 ? 12 -19.234 -33.656 1 75.38 199 SER A C 1
ATOM 1629 O O . SER A 1 199 ? 12.961 -20 -33.719 1 75.38 199 SER A O 1
ATOM 1631 N N . SER A 1 200 ? 11.797 -18.406 -34.594 1 66.06 200 SER A N 1
ATOM 1632 C CA . SER A 1 200 ? 12.727 -18.188 -35.719 1 66.06 200 SER A CA 1
ATOM 1633 C C . SER A 1 200 ? 14.031 -17.578 -35.219 1 66.06 200 SER A C 1
ATOM 1635 O O . SER A 1 200 ? 15.117 -18.047 -35.594 1 66.06 200 SER A O 1
ATOM 1637 N N . SER A 1 201 ? 13.969 -16.312 -34.688 1 73.06 201 SER A N 1
ATOM 1638 C CA . SER A 1 201 ? 15.328 -15.812 -34.531 1 73.06 201 SER A CA 1
ATOM 1639 C C . SER A 1 201 ? 15.555 -15.234 -33.156 1 73.06 201 SER A C 1
ATOM 1641 O O . SER A 1 201 ? 14.812 -14.352 -32.688 1 73.06 201 SER A O 1
ATOM 1643 N N . ILE A 1 202 ? 16.281 -16.062 -32.281 1 80.88 202 ILE A N 1
ATOM 1644 C CA . ILE A 1 202 ? 16.812 -15.586 -31.016 1 80.88 202 ILE A CA 1
ATOM 1645 C C . ILE A 1 202 ? 18.172 -14.93 -31.25 1 80.88 202 ILE A C 1
ATOM 1647 O O . ILE A 1 202 ? 19.109 -15.586 -31.703 1 80.88 202 ILE A O 1
ATOM 1651 N N . GLN A 1 203 ? 18.25 -13.602 -30.891 1 79.38 203 GLN A N 1
ATOM 1652 C CA . GLN A 1 203 ? 19.453 -12.875 -31.281 1 79.38 203 GLN A CA 1
ATOM 1653 C C . GLN A 1 203 ? 20.156 -12.281 -30.062 1 79.38 203 GLN A C 1
ATOM 1655 O O . GLN A 1 203 ? 21.266 -11.75 -30.172 1 79.38 203 GLN A O 1
ATOM 1660 N N . SER A 1 204 ? 19.516 -12.305 -28.891 1 81 204 SER A N 1
ATOM 1661 C CA . SER A 1 204 ? 20.109 -11.688 -27.719 1 81 204 SER A CA 1
ATOM 1662 C C . SER A 1 204 ? 20.047 -12.625 -26.516 1 81 204 SER A C 1
ATOM 1664 O O . SER A 1 204 ? 19.281 -13.594 -26.516 1 81 204 SER A O 1
ATOM 1666 N N . SER A 1 205 ? 20.906 -12.266 -25.547 1 81.06 205 SER A N 1
ATOM 1667 C CA . SER A 1 205 ? 20.938 -13.047 -24.312 1 81.06 205 SER A CA 1
ATOM 1668 C C . SER A 1 205 ? 19.609 -12.938 -23.547 1 81.06 205 SER A C 1
ATOM 1670 O O . SER A 1 205 ? 19.156 -13.914 -22.953 1 81.06 205 SER A O 1
ATOM 1672 N N . GLU A 1 206 ? 19.047 -11.797 -23.594 1 80.62 206 GLU A N 1
ATOM 1673 C CA . GLU A 1 206 ? 17.766 -11.586 -22.922 1 80.62 206 GLU A CA 1
ATOM 1674 C C . GLU A 1 206 ? 16.656 -12.438 -23.562 1 80.62 206 GLU A C 1
ATOM 1676 O O . GLU A 1 206 ? 15.828 -13.008 -22.859 1 80.62 206 GLU A O 1
ATOM 1681 N N . GLN A 1 207 ? 16.781 -12.539 -24.828 1 80.81 207 GLN A N 1
ATOM 1682 C CA . GLN A 1 207 ? 15.805 -13.344 -25.531 1 80.81 207 GLN A CA 1
ATOM 1683 C C . GLN A 1 207 ? 15.977 -14.828 -25.219 1 80.81 207 GLN A C 1
ATOM 1685 O O . GLN A 1 207 ? 14.992 -15.57 -25.141 1 80.81 207 GLN A O 1
ATOM 1690 N N . ILE A 1 208 ? 17.188 -15.219 -25.062 1 83.56 208 ILE A N 1
ATOM 1691 C CA . ILE A 1 208 ? 17.469 -16.609 -24.688 1 83.56 208 ILE A CA 1
ATOM 1692 C C . ILE A 1 208 ? 16.844 -16.906 -23.328 1 83.56 208 ILE A C 1
ATOM 1694 O O . ILE A 1 208 ? 16.156 -17.906 -23.172 1 83.56 208 ILE A O 1
ATOM 1698 N N . GLU A 1 209 ? 17.031 -16.016 -22.422 1 82.12 209 GLU A N 1
ATOM 1699 C CA . GLU A 1 209 ? 16.5 -16.203 -21.062 1 82.12 209 GLU A CA 1
ATOM 1700 C C . GLU A 1 209 ? 14.969 -16.25 -21.094 1 82.12 209 GLU A C 1
ATOM 1702 O O . GLU A 1 209 ? 14.359 -17.031 -20.359 1 82.12 209 GLU A O 1
ATOM 1707 N N . GLU A 1 210 ? 14.422 -15.5 -21.938 1 82.56 210 GLU A N 1
ATOM 1708 C CA . GLU A 1 210 ? 12.961 -15.406 -22 1 82.56 210 GLU A CA 1
ATOM 1709 C C . GLU A 1 210 ? 12.352 -16.672 -22.578 1 82.56 210 GLU A C 1
ATOM 1711 O O . GLU A 1 210 ? 11.156 -16.922 -22.422 1 82.56 210 GLU A O 1
ATOM 1716 N N . MET A 1 211 ? 13.18 -17.469 -23.219 1 82.69 211 MET A N 1
ATOM 1717 C CA . MET A 1 211 ? 12.68 -18.703 -23.812 1 82.69 211 MET A CA 1
ATOM 1718 C C . MET A 1 211 ? 12.484 -19.766 -22.734 1 82.69 211 MET A C 1
ATOM 1720 O O . MET A 1 211 ? 11.758 -20.75 -22.953 1 82.69 211 MET A O 1
ATOM 1724 N N . PHE A 1 212 ? 13.141 -19.578 -21.609 1 84.88 212 PHE A N 1
ATOM 1725 C CA . PHE A 1 212 ? 12.953 -20.5 -20.5 1 84.88 212 PHE A CA 1
ATOM 1726 C C . PHE A 1 212 ? 11.719 -20.109 -19.688 1 84.88 212 PHE A C 1
ATOM 1728 O O . PHE A 1 212 ? 11.836 -19.562 -18.594 1 84.88 212 PHE A O 1
ATOM 1735 N N . ASP A 1 213 ? 10.586 -20.438 -20.297 1 87 213 ASP A N 1
ATOM 1736 C CA . ASP A 1 213 ? 9.305 -20.062 -19.688 1 87 213 ASP A CA 1
ATOM 1737 C C . ASP A 1 213 ? 8.336 -21.234 -19.703 1 87 213 ASP A C 1
ATOM 1739 O O . ASP A 1 213 ? 8.711 -22.359 -20.031 1 87 213 ASP A O 1
ATOM 1743 N N . SER A 1 214 ? 7.207 -21.016 -19.328 1 88.94 214 SER A N 1
ATOM 1744 C CA . SER A 1 214 ? 6.203 -22.062 -19.188 1 88.94 214 SER A CA 1
ATOM 1745 C C . SER A 1 214 ? 5.848 -22.672 -20.547 1 88.94 214 SER A C 1
ATOM 1747 O O . SER A 1 214 ? 5.492 -23.844 -20.625 1 88.94 214 SER A O 1
ATOM 1749 N N . LEU A 1 215 ? 5.926 -21.906 -21.609 1 91.44 215 LEU A N 1
ATOM 1750 C CA . LEU A 1 215 ? 5.57 -22.438 -22.922 1 91.44 215 LEU A CA 1
ATOM 1751 C C . LEU A 1 215 ? 6.559 -23.5 -23.375 1 91.44 215 LEU A C 1
ATOM 1753 O O . LEU A 1 215 ? 6.16 -24.609 -23.75 1 91.44 215 LEU A O 1
ATOM 1757 N N . SER A 1 216 ? 7.824 -23.172 -23.266 1 92.44 216 SER A N 1
ATOM 1758 C CA . SER A 1 216 ? 8.852 -24.141 -23.656 1 92.44 216 SER A CA 1
ATOM 1759 C C . SER A 1 216 ? 8.758 -25.406 -22.828 1 92.44 216 SER A C 1
ATOM 1761 O O . SER A 1 216 ? 9.047 -26.5 -23.328 1 92.44 216 SER A O 1
ATOM 1763 N N . TYR A 1 217 ? 8.32 -25.266 -21.641 1 95 217 TYR A N 1
ATOM 1764 C CA . TYR A 1 217 ? 8.227 -26.391 -20.734 1 95 217 TYR A CA 1
ATOM 1765 C C . TYR A 1 217 ? 6.914 -27.141 -20.922 1 95 217 TYR A C 1
ATOM 1767 O O . TYR A 1 217 ? 6.906 -28.297 -21.359 1 95 217 TYR A O 1
ATOM 1775 N N . PHE A 1 218 ? 5.879 -26.453 -20.719 1 97.44 218 PHE A N 1
ATOM 1776 C CA . PHE A 1 218 ? 4.613 -27.156 -20.531 1 97.44 218 PHE A CA 1
ATOM 1777 C C . PHE A 1 218 ? 3.828 -27.219 -21.828 1 97.44 218 PHE A C 1
ATOM 1779 O O . PHE A 1 218 ? 3.078 -28.172 -22.062 1 97.44 218 PHE A O 1
ATOM 1786 N N . LYS A 1 219 ? 3.891 -26.203 -22.688 1 97.38 219 LYS A N 1
ATOM 1787 C CA . LYS A 1 219 ? 3.297 -26.391 -24 1 97.38 219 LYS A CA 1
ATOM 1788 C C . LYS A 1 219 ? 4.004 -27.516 -24.766 1 97.38 219 LYS A C 1
ATOM 1790 O O . LYS A 1 219 ? 3.354 -28.359 -25.375 1 97.38 219 LYS A O 1
ATOM 1795 N N . GLY A 1 220 ? 5.336 -27.422 -24.719 1 97.25 220 GLY A N 1
ATOM 1796 C CA . GLY A 1 220 ? 6.09 -28.5 -25.328 1 97.25 220 GLY A CA 1
ATOM 1797 C C . GLY A 1 220 ? 5.684 -29.875 -24.812 1 97.25 220 GLY A C 1
ATOM 1798 O O . GLY A 1 220 ? 5.43 -30.781 -25.609 1 97.25 220 GLY A O 1
ATOM 1799 N N . ALA A 1 221 ? 5.641 -29.984 -23.516 1 98.25 221 ALA A N 1
ATOM 1800 C CA . ALA A 1 221 ? 5.254 -31.25 -22.891 1 98.25 221 ALA A CA 1
ATOM 1801 C C . ALA A 1 221 ? 3.834 -31.641 -23.297 1 98.25 221 ALA A C 1
ATOM 1803 O O . ALA A 1 221 ? 3.543 -32.812 -23.484 1 98.25 221 ALA A O 1
ATOM 1804 N N . SER A 1 222 ? 2.951 -30.719 -23.391 1 98.25 222 SER A N 1
ATOM 1805 C CA . SER A 1 222 ? 1.557 -30.969 -23.734 1 98.25 222 SER A CA 1
ATOM 1806 C C . SER A 1 222 ? 1.431 -31.5 -25.156 1 98.25 222 SER A C 1
ATOM 1808 O O . SER A 1 222 ? 0.596 -32.375 -25.422 1 98.25 222 SER A O 1
ATOM 1810 N N . LEU A 1 223 ? 2.213 -30.984 -26.047 1 97.75 223 LEU A N 1
ATOM 1811 C CA . LEU A 1 223 ? 2.184 -31.438 -27.438 1 97.75 223 LEU A CA 1
ATOM 1812 C C . LEU A 1 223 ? 2.689 -32.875 -27.547 1 97.75 223 LEU A C 1
ATOM 1814 O O . LEU A 1 223 ? 2.182 -33.656 -28.359 1 97.75 223 LEU A O 1
ATOM 1818 N N . LEU A 1 224 ? 3.688 -33.188 -26.75 1 97.94 224 LEU A N 1
ATOM 1819 C CA . LEU A 1 224 ? 4.188 -34.562 -26.734 1 97.94 224 LEU A CA 1
ATOM 1820 C C . LEU A 1 224 ? 3.135 -35.531 -26.188 1 97.94 224 LEU A C 1
ATOM 1822 O O . LEU A 1 224 ? 2.975 -36.625 -26.703 1 97.94 224 LEU A O 1
ATOM 1826 N N . LEU A 1 225 ? 2.451 -35.094 -25.172 1 98 225 LEU A N 1
ATOM 1827 C CA . LEU A 1 225 ? 1.354 -35.875 -24.641 1 98 225 LEU A CA 1
ATOM 1828 C C . LEU A 1 225 ? 0.28 -36.125 -25.688 1 98 225 LEU A C 1
ATOM 1830 O O . LEU A 1 225 ? -0.214 -37.219 -25.844 1 98 225 LEU A O 1
ATOM 1834 N N . MET A 1 226 ? -0.104 -35.031 -26.344 1 97.38 226 MET A N 1
ATOM 1835 C CA . MET A 1 226 ? -1.117 -35.125 -27.391 1 97.38 226 MET A CA 1
ATOM 1836 C C . MET A 1 226 ? -0.681 -36.062 -28.5 1 97.38 226 MET A C 1
ATOM 1838 O O . MET A 1 226 ? -1.465 -36.906 -28.953 1 97.38 226 MET A O 1
ATOM 1842 N N . LEU A 1 227 ? 0.517 -35.969 -28.891 1 96.5 227 LEU A N 1
ATOM 1843 C CA . LEU A 1 227 ? 1.056 -36.812 -29.953 1 96.5 227 LEU A CA 1
ATOM 1844 C C . LEU A 1 227 ? 1.094 -38.281 -29.516 1 96.5 227 LEU A C 1
ATOM 1846 O O . LEU A 1 227 ? 0.724 -39.188 -30.281 1 96.5 227 LEU A O 1
ATOM 1850 N N . LYS A 1 228 ? 1.623 -38.562 -28.328 1 96.81 228 LYS A N 1
ATOM 1851 C CA . LYS A 1 228 ? 1.668 -39.906 -27.797 1 96.81 228 LYS A CA 1
ATOM 1852 C C . LYS A 1 228 ? 0.275 -40.531 -27.766 1 96.81 228 LYS A C 1
ATOM 1854 O O . LYS A 1 228 ? 0.109 -41.719 -28.078 1 96.81 228 LYS A O 1
ATOM 1859 N N . THR A 1 229 ? -0.669 -39.75 -27.328 1 94.56 229 THR A N 1
ATOM 1860 C CA . THR A 1 229 ? -2.039 -40.25 -27.234 1 94.56 229 THR A CA 1
ATOM 1861 C C . THR A 1 229 ? -2.611 -40.531 -28.625 1 94.56 229 THR A C 1
ATOM 1863 O O . THR A 1 229 ? -3.295 -41.531 -28.812 1 94.56 229 THR A O 1
ATOM 1866 N N . TYR A 1 230 ? -2.311 -39.688 -29.516 1 94.25 230 TYR A N 1
ATOM 1867 C CA . TYR A 1 230 ? -2.83 -39.781 -30.875 1 94.25 230 TYR A CA 1
ATOM 1868 C C . TYR A 1 230 ? -2.23 -41 -31.594 1 94.25 230 TYR A C 1
ATOM 1870 O O . TYR A 1 230 ? -2.939 -41.75 -32.281 1 94.25 230 TYR A O 1
ATOM 1878 N N . LEU A 1 231 ? -0.955 -41.281 -31.469 1 93.75 231 LEU A N 1
ATOM 1879 C CA . LEU A 1 231 ? -0.245 -42.312 -32.188 1 93.75 231 LEU A CA 1
ATOM 1880 C C . LEU A 1 231 ? -0.24 -43.625 -31.422 1 93.75 231 LEU A C 1
ATOM 1882 O O . LEU A 1 231 ? 0.035 -44.688 -31.969 1 93.75 231 LEU A O 1
ATOM 1886 N N . SER A 1 232 ? -0.524 -43.625 -30.125 1 92.5 232 SER A N 1
ATOM 1887 C CA . SER A 1 232 ? -0.34 -44.688 -29.156 1 92.5 232 SER A CA 1
ATOM 1888 C C . SER A 1 232 ? 1.073 -44.688 -28.578 1 92.5 232 SER A C 1
ATOM 1890 O O . SER A 1 232 ? 2.004 -44.188 -29.219 1 92.5 232 SER A O 1
ATOM 1892 N N . GLU A 1 233 ? 1.226 -45.156 -27.469 1 95.38 233 GLU A N 1
ATOM 1893 C CA . GLU A 1 233 ? 2.494 -45.125 -26.75 1 95.38 233 GLU A CA 1
ATOM 1894 C C . GLU A 1 233 ? 3.559 -45.938 -27.453 1 95.38 233 GLU A C 1
ATOM 1896 O O . GLU A 1 233 ? 4.734 -45.562 -27.484 1 95.38 233 GLU A O 1
ATOM 1901 N N . ASP A 1 234 ? 3.162 -47.094 -28.062 1 95.94 234 ASP A N 1
ATOM 1902 C CA . ASP A 1 234 ? 4.121 -47.969 -28.719 1 95.94 234 ASP A CA 1
ATOM 1903 C C . ASP A 1 234 ? 4.797 -47.25 -29.891 1 95.94 234 ASP A C 1
ATOM 1905 O O . ASP A 1 234 ? 6.02 -47.312 -30.031 1 95.94 234 ASP A O 1
ATOM 1909 N N . ILE A 1 235 ? 3.998 -46.688 -30.703 1 95.5 235 ILE A N 1
ATOM 1910 C CA . ILE A 1 235 ? 4.527 -45.938 -31.859 1 95.5 235 ILE A CA 1
ATOM 1911 C C . ILE A 1 235 ? 5.383 -44.781 -31.391 1 95.5 235 ILE A C 1
ATOM 1913 O O . ILE A 1 235 ? 6.469 -44.531 -31.906 1 95.5 235 ILE A O 1
ATOM 1917 N N . PHE A 1 236 ? 4.863 -44.094 -30.422 1 97.12 236 PHE A N 1
ATOM 1918 C CA . PHE A 1 236 ? 5.57 -42.969 -29.844 1 97.12 236 PHE A CA 1
ATOM 1919 C C . PHE A 1 236 ? 6.941 -43.375 -29.328 1 97.12 236 PHE A C 1
ATOM 1921 O O . PHE A 1 236 ? 7.953 -42.75 -29.656 1 97.12 236 PHE A O 1
ATOM 1928 N N . GLN A 1 237 ? 6.984 -44.406 -28.531 1 98 237 GLN A N 1
ATOM 1929 C CA . GLN A 1 237 ? 8.227 -44.906 -27.938 1 98 237 GLN A CA 1
ATOM 1930 C C . GLN A 1 237 ? 9.227 -45.312 -29.016 1 98 237 GLN A C 1
ATOM 1932 O O . GLN A 1 237 ? 10.414 -45 -28.922 1 98 237 GLN A O 1
ATOM 1937 N N . HIS A 1 238 ? 8.773 -45.969 -30.031 1 97.62 238 HIS A N 1
ATOM 1938 C CA . HIS A 1 238 ? 9.648 -46.406 -31.109 1 97.62 238 HIS A CA 1
ATOM 1939 C C . HIS A 1 238 ? 10.258 -45.219 -31.844 1 97.62 238 HIS A C 1
ATOM 1941 O O . HIS A 1 238 ? 11.438 -45.25 -32.219 1 97.62 238 HIS A O 1
ATOM 1947 N N . ALA A 1 239 ? 9.43 -44.281 -32.094 1 97.31 239 ALA A N 1
ATOM 1948 C CA . ALA A 1 239 ? 9.922 -43.094 -32.781 1 97.31 239 ALA A CA 1
ATOM 1949 C C . ALA A 1 239 ? 10.992 -42.375 -31.938 1 97.31 239 ALA A C 1
ATOM 1951 O O . ALA A 1 239 ? 11.984 -41.906 -32.5 1 97.31 239 ALA A O 1
ATOM 1952 N N . ILE A 1 240 ? 10.812 -42.344 -30.625 1 97.69 240 ILE A N 1
ATOM 1953 C CA . ILE A 1 240 ? 11.766 -41.688 -29.734 1 97.69 240 ILE A CA 1
ATOM 1954 C C . ILE A 1 240 ? 13.07 -42.469 -29.719 1 97.69 240 ILE A C 1
ATOM 1956 O O . ILE A 1 240 ? 14.156 -41.875 -29.734 1 97.69 240 ILE A O 1
ATOM 1960 N N . ILE A 1 241 ? 12.93 -43.812 -29.641 1 97.81 241 ILE A N 1
ATOM 1961 C CA . ILE A 1 241 ? 14.117 -44.656 -29.656 1 97.81 241 ILE A CA 1
ATOM 1962 C C . ILE A 1 241 ? 14.906 -44.438 -30.938 1 97.81 241 ILE A C 1
ATOM 1964 O O . ILE A 1 241 ? 16.125 -44.25 -30.891 1 97.81 241 ILE A O 1
ATOM 1968 N N . LEU A 1 242 ? 14.211 -44.375 -32.031 1 97.56 242 LEU A N 1
ATOM 1969 C CA . LEU A 1 242 ? 14.859 -44.125 -33.312 1 97.56 242 LEU A CA 1
ATOM 1970 C C . LEU A 1 242 ? 15.531 -42.781 -33.344 1 97.56 242 LEU A C 1
ATOM 1972 O O . LEU A 1 242 ? 16.672 -42.625 -33.781 1 97.56 242 LEU A O 1
ATOM 1976 N N . TYR A 1 243 ? 14.844 -41.781 -32.906 1 97 243 TYR A N 1
ATOM 1977 C CA . TYR A 1 243 ? 15.328 -40.406 -32.844 1 97 243 TYR A CA 1
ATOM 1978 C C . TYR A 1 243 ? 16.609 -40.312 -32.031 1 97 243 TYR A C 1
ATOM 1980 O O . TYR A 1 243 ? 17.594 -39.75 -32.469 1 97 243 TYR A O 1
ATOM 1988 N N . LEU A 1 244 ? 16.609 -40.906 -30.812 1 97.5 244 LEU A N 1
ATOM 1989 C CA . LEU A 1 244 ? 17.766 -40.875 -29.922 1 97.5 244 LEU A CA 1
ATOM 1990 C C . LEU A 1 244 ? 18.938 -41.656 -30.484 1 97.5 244 LEU A C 1
ATOM 1992 O O . LEU A 1 244 ? 20.078 -41.219 -30.391 1 97.5 244 LEU A O 1
ATOM 1996 N N . HIS A 1 245 ? 18.656 -42.75 -31.062 1 96.56 245 HIS A N 1
ATOM 1997 C CA . HIS A 1 245 ? 19.703 -43.562 -31.641 1 96.56 245 HIS A CA 1
ATOM 1998 C C . HIS A 1 245 ? 20.344 -42.906 -32.844 1 96.56 245 HIS A C 1
ATOM 2000 O O . HIS A 1 245 ? 21.578 -42.844 -32.938 1 96.56 245 HIS A O 1
ATOM 2006 N N . ASN A 1 246 ? 19.562 -42.375 -33.688 1 96.5 246 ASN A N 1
ATOM 2007 C CA . ASN A 1 246 ? 20.047 -41.781 -34.906 1 96.5 246 ASN A CA 1
ATOM 2008 C C . ASN A 1 246 ? 20.812 -40.469 -34.656 1 96.5 246 ASN A C 1
ATOM 2010 O O . ASN A 1 246 ? 21.688 -40.094 -35.438 1 96.5 246 ASN A O 1
ATOM 2014 N N . HIS A 1 247 ? 20.547 -39.875 -33.594 1 96.38 247 HIS A N 1
ATOM 2015 C CA . HIS A 1 247 ? 21.109 -38.531 -33.406 1 96.38 247 HIS A CA 1
ATOM 2016 C C . HIS A 1 247 ? 21.938 -38.469 -32.125 1 96.38 247 HIS A C 1
ATOM 2018 O O . HIS A 1 247 ? 22.141 -37.375 -31.578 1 96.38 247 HIS A O 1
ATOM 2024 N N . SER A 1 248 ? 22.359 -39.531 -31.641 1 96.12 248 SER A N 1
ATOM 2025 C CA . SER A 1 248 ? 23.188 -39.562 -30.422 1 96.12 248 SER A CA 1
ATOM 2026 C C . SER A 1 248 ? 24.422 -38.688 -30.578 1 96.12 248 SER A C 1
ATOM 2028 O O . SER A 1 248 ? 25.141 -38.781 -31.578 1 96.12 248 SER A O 1
ATOM 2030 N N . TYR A 1 249 ? 24.656 -37.781 -29.609 1 95.56 249 TYR A N 1
ATOM 2031 C CA . TYR A 1 249 ? 25.797 -36.906 -29.484 1 95.56 249 TYR A CA 1
ATOM 2032 C C . TYR A 1 249 ? 25.812 -35.875 -30.609 1 95.56 249 TYR A C 1
ATOM 2034 O O . TYR A 1 249 ? 26.875 -35.375 -30.969 1 95.56 249 TYR A O 1
ATOM 2042 N N . ALA A 1 250 ? 24.641 -35.594 -31.156 1 94.12 250 ALA A N 1
ATOM 2043 C CA . ALA A 1 250 ? 24.547 -34.594 -32.219 1 94.12 250 ALA A CA 1
ATOM 2044 C C . ALA A 1 250 ? 23.688 -33.406 -31.812 1 94.12 250 ALA A C 1
ATOM 2046 O O . ALA A 1 250 ? 22.969 -33.5 -30.812 1 94.12 250 ALA A O 1
ATOM 2047 N N . SER A 1 251 ? 23.844 -32.344 -32.594 1 92.56 251 SER A N 1
ATOM 2048 C CA . SER A 1 251 ? 22.938 -31.188 -32.469 1 92.56 251 SER A CA 1
ATOM 2049 C C . SER A 1 251 ? 21.828 -31.281 -33.531 1 92.56 251 SER A C 1
ATOM 2051 O O . SER A 1 251 ? 22.094 -31.609 -34.688 1 92.56 251 SER A O 1
ATOM 2053 N N . ILE A 1 252 ? 20.688 -31.031 -33.062 1 91.31 252 ILE A N 1
ATOM 2054 C CA . ILE A 1 252 ? 19.562 -31.359 -33.938 1 91.31 252 ILE A CA 1
ATOM 2055 C C . ILE A 1 252 ? 18.625 -30.156 -34.062 1 91.31 252 ILE A C 1
ATOM 2057 O O . ILE A 1 252 ? 18.828 -29.156 -33.375 1 91.31 252 ILE A O 1
ATOM 2061 N N . HIS A 1 253 ? 17.641 -30.297 -35 1 88.88 253 HIS A N 1
ATOM 2062 C CA . HIS A 1 253 ? 16.5 -29.391 -35.156 1 88.88 253 HIS A CA 1
ATOM 2063 C C . HIS A 1 253 ? 15.195 -30.141 -34.938 1 88.88 253 HIS A C 1
ATOM 2065 O O . HIS A 1 253 ? 15.164 -31.375 -34.906 1 88.88 253 HIS A O 1
ATOM 2071 N N . SER A 1 254 ? 14.164 -29.375 -34.781 1 89.5 254 SER A N 1
ATOM 2072 C CA . SER A 1 254 ? 12.844 -29.969 -34.562 1 89.5 254 SER A CA 1
ATOM 2073 C C . SER A 1 254 ? 12.477 -30.938 -35.688 1 89.5 254 SER A C 1
ATOM 2075 O O . SER A 1 254 ? 11.828 -31.953 -35.438 1 89.5 254 SER A O 1
ATOM 2077 N N . ASP A 1 255 ? 12.938 -30.656 -36.812 1 92.25 255 ASP A N 1
ATOM 2078 C CA . ASP A 1 255 ? 12.602 -31.484 -37.969 1 92.25 255 ASP A CA 1
ATOM 2079 C C . ASP A 1 255 ? 13.172 -32.906 -37.812 1 92.25 255 ASP A C 1
ATOM 2081 O O . ASP A 1 255 ? 12.586 -33.844 -38.312 1 92.25 255 ASP A O 1
ATOM 2085 N N . ASP A 1 256 ? 14.281 -33 -37.188 1 94.62 256 ASP A N 1
ATOM 2086 C CA . ASP A 1 256 ? 14.883 -34.312 -36.969 1 94.62 256 ASP A CA 1
ATOM 2087 C C . ASP A 1 256 ? 13.969 -35.219 -36.156 1 94.62 256 ASP A C 1
ATOM 2089 O O . ASP A 1 256 ? 13.875 -36.438 -36.406 1 94.62 256 ASP A O 1
ATOM 2093 N N . LEU A 1 257 ? 13.359 -34.656 -35.219 1 95.56 257 LEU A N 1
ATOM 2094 C CA . LEU A 1 257 ? 12.398 -35.375 -34.406 1 95.56 257 LEU A CA 1
ATOM 2095 C C . LEU A 1 257 ? 11.203 -35.844 -35.25 1 95.56 257 LEU A C 1
ATOM 2097 O O . LEU A 1 257 ? 10.852 -37.031 -35.219 1 95.56 257 LEU A O 1
ATOM 2101 N N . TRP A 1 258 ? 10.641 -34.938 -35.969 1 96.12 258 TRP A N 1
ATOM 2102 C CA . TRP A 1 258 ? 9.438 -35.219 -36.75 1 96.12 258 TRP A CA 1
ATOM 2103 C C . TRP A 1 258 ? 9.727 -36.25 -37.844 1 96.12 258 TRP A C 1
ATOM 2105 O O . TRP A 1 258 ? 8.883 -37.062 -38.156 1 96.12 258 TRP A O 1
ATOM 2115 N N . ASP A 1 259 ? 10.883 -36.125 -38.406 1 95.88 259 ASP A N 1
ATOM 2116 C CA . ASP A 1 259 ? 11.273 -37.094 -39.438 1 95.88 259 ASP A CA 1
ATOM 2117 C C . ASP A 1 259 ? 11.336 -38.5 -38.844 1 95.88 259 ASP A C 1
ATOM 2119 O O . ASP A 1 259 ? 10.992 -39.469 -39.531 1 95.88 259 ASP A O 1
ATOM 2123 N N . SER A 1 260 ? 11.812 -38.625 -37.656 1 96.12 260 SER A N 1
ATOM 2124 C CA . SER A 1 260 ? 11.828 -39.938 -37 1 96.12 260 SER A CA 1
ATOM 2125 C C . SER A 1 260 ? 10.422 -40.469 -36.812 1 96.12 260 SER A C 1
ATOM 2127 O O . SER A 1 260 ? 10.172 -41.656 -37 1 96.12 260 SER A O 1
ATOM 2129 N N . PHE A 1 261 ? 9.484 -39.656 -36.5 1 96.75 261 PHE A N 1
ATOM 2130 C CA . PHE A 1 261 ? 8.102 -40.062 -36.344 1 96.75 261 PHE A CA 1
ATOM 2131 C C . PHE A 1 261 ? 7.52 -40.5 -37.688 1 96.75 261 PHE A C 1
ATOM 2133 O O . PHE A 1 261 ? 6.812 -41.531 -37.75 1 96.75 261 PHE A O 1
ATOM 2140 N N . ASN A 1 262 ? 7.824 -39.719 -38.688 1 96.25 262 ASN A N 1
ATOM 2141 C CA . ASN A 1 262 ? 7.336 -40.062 -40.031 1 96.25 262 ASN A CA 1
ATOM 2142 C C . ASN A 1 262 ? 7.895 -41.406 -40.5 1 96.25 262 ASN A C 1
ATOM 2144 O O . ASN A 1 262 ? 7.207 -42.156 -41.188 1 96.25 262 ASN A O 1
ATOM 2148 N N . GLU A 1 263 ? 9.086 -41.625 -40.156 1 95.5 263 GLU A N 1
ATOM 2149 C CA . GLU A 1 263 ? 9.703 -42.875 -40.531 1 95.5 263 GLU A CA 1
ATOM 2150 C C . GLU A 1 263 ? 9 -44.062 -39.844 1 95.5 263 GLU A C 1
ATOM 2152 O O . GLU A 1 263 ? 8.711 -45.062 -40.5 1 95.5 263 GLU A O 1
ATOM 2157 N N . VAL A 1 264 ? 8.672 -43.938 -38.625 1 95 264 VAL A N 1
ATOM 2158 C CA . VAL A 1 264 ? 8.078 -45.031 -37.844 1 95 264 VAL A CA 1
ATOM 2159 C C . VAL A 1 264 ? 6.625 -45.219 -38.25 1 95 264 VAL A C 1
ATOM 2161 O O . VAL A 1 264 ? 6.125 -46.344 -38.281 1 95 264 VAL A O 1
ATOM 2164 N N . THR A 1 265 ? 5.934 -44.188 -38.594 1 92.88 265 THR A N 1
ATOM 2165 C CA . THR A 1 265 ? 4.523 -44.281 -38.969 1 92.88 265 THR A CA 1
ATOM 2166 C C . THR A 1 265 ? 4.363 -44.625 -40.438 1 92.88 265 THR A C 1
ATOM 2168 O O . THR A 1 265 ? 3.244 -44.781 -40.938 1 92.88 265 THR A O 1
ATOM 2171 N N . ASN A 1 266 ? 5.445 -44.781 -41.125 1 87.81 266 ASN A N 1
ATOM 2172 C CA . ASN A 1 266 ? 5.48 -45.062 -42.562 1 87.81 266 ASN A CA 1
ATOM 2173 C C . ASN A 1 266 ? 4.656 -44.031 -43.344 1 87.81 266 ASN A C 1
ATOM 2175 O O . ASN A 1 266 ? 3.922 -44.406 -44.281 1 87.81 266 ASN A O 1
ATOM 2179 N N . LYS A 1 267 ? 4.613 -42.906 -42.906 1 75.81 267 LYS A N 1
ATOM 2180 C CA . LYS A 1 267 ? 3.984 -41.719 -43.5 1 75.81 267 LYS A CA 1
ATOM 2181 C C . LYS A 1 267 ? 2.482 -41.938 -43.688 1 75.81 267 LYS A C 1
ATOM 2183 O O . LYS A 1 267 ? 1.857 -41.281 -44.531 1 75.81 267 LYS A O 1
ATOM 2188 N N . THR A 1 268 ? 2.006 -42.875 -43.031 1 81.56 268 THR A N 1
ATOM 2189 C CA . THR A 1 268 ? 0.55 -43 -43 1 81.56 268 THR A CA 1
ATOM 2190 C C . THR A 1 268 ? -0.077 -41.719 -42.438 1 81.56 268 THR A C 1
ATOM 2192 O O . THR A 1 268 ? -1.142 -41.281 -42.906 1 81.56 268 THR A O 1
ATOM 2195 N N . LEU A 1 269 ? 0.58 -41.219 -41.531 1 87.44 269 LEU A N 1
ATOM 2196 C CA . LEU A 1 269 ? 0.289 -39.906 -40.969 1 87.44 269 LEU A CA 1
ATOM 2197 C C . LEU A 1 269 ? 1.504 -39 -41.094 1 87.44 269 LEU A C 1
ATOM 2199 O O . LEU A 1 269 ? 2.611 -39.375 -40.688 1 87.44 269 LEU A O 1
ATOM 2203 N N . ASP A 1 270 ? 1.322 -37.844 -41.75 1 93.38 270 ASP A N 1
ATOM 2204 C CA . ASP A 1 270 ? 2.416 -36.906 -41.812 1 93.38 270 ASP A CA 1
ATOM 2205 C C . ASP A 1 270 ? 2.539 -36.094 -40.5 1 93.38 270 ASP A C 1
ATOM 2207 O O . ASP A 1 270 ? 2.027 -35 -40.406 1 93.38 270 ASP A O 1
ATOM 2211 N N . VAL A 1 271 ? 3.299 -36.656 -39.594 1 96.19 271 VAL A N 1
ATOM 2212 C CA . VAL A 1 271 ? 3.441 -36.094 -38.25 1 96.19 271 VAL A CA 1
ATOM 2213 C C . VAL A 1 271 ? 4.117 -34.719 -38.344 1 96.19 271 VAL A C 1
ATOM 2215 O O . VAL A 1 271 ? 3.77 -33.812 -37.594 1 96.19 271 VAL A O 1
ATOM 2218 N N . LYS A 1 272 ? 5.109 -34.594 -39.188 1 95.94 272 LYS A N 1
ATOM 2219 C CA . LYS A 1 272 ? 5.828 -33.312 -39.375 1 95.94 272 LYS A CA 1
ATOM 2220 C C . LYS A 1 272 ? 4.879 -32.188 -39.781 1 95.94 272 LYS A C 1
ATOM 2222 O O . LYS A 1 272 ? 4.898 -31.109 -39.188 1 95.94 272 LYS A O 1
ATOM 2227 N N . LYS A 1 273 ? 4.125 -32.5 -40.75 1 94.62 273 LYS A N 1
ATOM 2228 C CA . LYS A 1 273 ? 3.15 -31.516 -41.219 1 94.62 273 LYS A CA 1
ATOM 2229 C C . LYS A 1 273 ? 2.186 -31.125 -40.094 1 94.62 273 LYS A C 1
ATOM 2231 O O . LYS A 1 273 ? 1.888 -29.953 -39.906 1 94.62 273 LYS A O 1
ATOM 2236 N N . MET A 1 274 ? 1.721 -32.031 -39.406 1 95.56 274 MET A N 1
ATOM 2237 C CA . MET A 1 274 ? 0.779 -31.812 -38.312 1 95.56 274 MET A CA 1
ATOM 2238 C C . MET A 1 274 ? 1.423 -30.984 -37.219 1 95.56 274 MET A C 1
ATOM 2240 O O . MET A 1 274 ? 0.871 -29.953 -36.781 1 95.56 274 MET A O 1
ATOM 2244 N N . MET A 1 275 ? 2.588 -31.359 -36.75 1 96.25 275 MET A N 1
ATOM 2245 C CA . MET A 1 275 ? 3.197 -30.75 -35.594 1 96.25 275 MET A CA 1
ATOM 2246 C C . MET A 1 275 ? 3.748 -29.375 -35.906 1 96.25 275 MET A C 1
ATOM 2248 O O . MET A 1 275 ? 3.893 -28.531 -35 1 96.25 275 MET A O 1
ATOM 2252 N N . LYS A 1 276 ? 4.012 -29.062 -37.156 1 94.88 276 LYS A N 1
ATOM 2253 C CA . LYS A 1 276 ? 4.43 -27.719 -37.531 1 94.88 276 LYS A CA 1
ATOM 2254 C C . LYS A 1 276 ? 3.318 -26.703 -37.312 1 94.88 276 LYS A C 1
ATOM 2256 O O . LYS A 1 276 ? 3.588 -25.547 -37 1 94.88 276 LYS A O 1
ATOM 2261 N N . THR A 1 277 ? 2.059 -27.172 -37.375 1 95.81 277 THR A N 1
ATOM 2262 C CA . THR A 1 277 ? 0.94 -26.281 -37.094 1 95.81 277 THR A CA 1
ATOM 2263 C C . THR A 1 277 ? 0.887 -25.938 -35.594 1 95.81 277 THR A C 1
ATOM 2265 O O . THR A 1 277 ? 0.234 -24.969 -35.188 1 95.81 277 THR A O 1
ATOM 2268 N N . TRP A 1 278 ? 1.566 -26.688 -34.781 1 96.44 278 TRP A N 1
ATOM 2269 C CA . TRP A 1 278 ? 1.541 -26.484 -33.344 1 96.44 278 TRP A CA 1
ATOM 2270 C C . TRP A 1 278 ? 2.807 -25.781 -32.844 1 96.44 278 TRP A C 1
ATOM 2272 O O . TRP A 1 278 ? 2.75 -24.922 -31.984 1 96.44 278 TRP A O 1
ATOM 2282 N N . THR A 1 279 ? 3.945 -26.078 -33.406 1 95.25 279 THR A N 1
ATOM 2283 C CA . THR A 1 279 ? 5.227 -25.656 -32.844 1 95.25 279 THR A CA 1
ATOM 2284 C C . THR A 1 279 ? 5.645 -24.312 -33.438 1 95.25 279 THR A C 1
ATOM 2286 O O . THR A 1 279 ? 6.379 -23.562 -32.781 1 95.25 279 THR A O 1
ATOM 2289 N N . LEU A 1 280 ? 5.156 -23.953 -34.625 1 93.12 280 LEU A N 1
ATOM 2290 C CA . LEU A 1 280 ? 5.648 -22.766 -35.312 1 93.12 280 LEU A CA 1
ATOM 2291 C C . LEU A 1 280 ? 4.699 -21.578 -35.094 1 93.12 280 LEU A C 1
ATOM 2293 O O . LEU A 1 280 ? 4.984 -20.469 -35.531 1 93.12 280 LEU A O 1
ATOM 2297 N N . GLN A 1 281 ? 3.66 -21.781 -34.406 1 90.38 281 GLN A N 1
ATOM 2298 C CA . GLN A 1 281 ? 2.762 -20.656 -34.156 1 90.38 281 GLN A CA 1
ATOM 2299 C C . GLN A 1 281 ? 2.41 -20.562 -32.656 1 90.38 281 GLN A C 1
ATOM 2301 O O . GLN A 1 281 ? 2.385 -21.562 -31.953 1 90.38 281 GLN A O 1
ATOM 2306 N N . LYS A 1 282 ? 2.182 -19.312 -32.219 1 91.69 282 LYS A N 1
ATOM 2307 C CA . LYS A 1 282 ? 1.738 -19.109 -30.859 1 91.69 282 LYS A CA 1
ATOM 2308 C C . LYS A 1 282 ? 0.245 -19.391 -30.719 1 91.69 282 LYS A C 1
ATOM 2310 O O . LYS A 1 282 ? -0.491 -19.391 -31.703 1 91.69 282 LYS A O 1
ATOM 2315 N N . GLY A 1 283 ? -0.162 -19.672 -29.516 1 94.06 283 GLY A N 1
ATOM 2316 C CA . GLY A 1 283 ? -1.575 -19.859 -29.219 1 94.06 283 GLY A CA 1
ATOM 2317 C C . GLY A 1 283 ? -2.023 -21.297 -29.391 1 94.06 283 GLY A C 1
ATOM 2318 O O . GLY A 1 283 ? -1.195 -22.203 -29.5 1 94.06 283 GLY A O 1
ATOM 2319 N N . PHE A 1 284 ? -3.318 -21.531 -29.359 1 96.31 284 PHE A N 1
ATOM 2320 C CA . PHE A 1 284 ? -3.975 -22.828 -29.469 1 96.31 284 PHE A CA 1
ATOM 2321 C C . PHE A 1 284 ? -5.426 -22.656 -29.906 1 96.31 284 PHE A C 1
ATOM 2323 O O . PHE A 1 284 ? -5.977 -21.562 -29.844 1 96.31 284 PHE A O 1
ATOM 2330 N N . PRO A 1 285 ? -6 -23.703 -30.438 1 96.62 285 PRO A N 1
ATOM 2331 C CA . PRO A 1 285 ? -7.344 -23.562 -31 1 96.62 285 PRO A CA 1
ATOM 2332 C C . PRO A 1 285 ? -8.445 -23.609 -29.938 1 96.62 285 PRO A C 1
ATOM 2334 O O . PRO A 1 285 ? -8.305 -24.312 -28.938 1 96.62 285 PRO A O 1
ATOM 2337 N N . LEU A 1 286 ? -9.453 -22.844 -30.156 1 96.69 286 LEU A N 1
ATOM 2338 C CA . LEU A 1 286 ? -10.789 -23.047 -29.594 1 96.69 286 LEU A CA 1
ATOM 2339 C C . LEU A 1 286 ? -11.625 -23.938 -30.5 1 96.69 286 LEU A C 1
ATOM 2341 O O . LEU A 1 286 ? -11.828 -23.625 -31.688 1 96.69 286 LEU A O 1
ATOM 2345 N N . VAL A 1 287 ? -12.047 -25.047 -30.047 1 97.69 287 VAL A N 1
ATOM 2346 C CA . VAL A 1 287 ? -12.883 -25.953 -30.812 1 97.69 287 VAL A CA 1
ATOM 2347 C C . VAL A 1 287 ? -14.336 -25.828 -30.375 1 97.69 287 VAL A C 1
ATOM 2349 O O . VAL A 1 287 ? -14.68 -26.141 -29.234 1 97.69 287 VAL A O 1
ATOM 2352 N N . THR A 1 288 ? -15.164 -25.375 -31.234 1 97.62 288 THR A N 1
ATOM 2353 C CA . THR A 1 288 ? -16.594 -25.266 -30.953 1 97.62 288 THR A CA 1
ATOM 2354 C C . THR A 1 288 ? -17.328 -26.516 -31.453 1 97.62 288 THR A C 1
ATOM 2356 O O . THR A 1 288 ? -17.125 -26.953 -32.594 1 97.62 288 THR A O 1
ATOM 2359 N N . VAL A 1 289 ? -18.203 -27.062 -30.594 1 97.5 289 VAL A N 1
ATOM 2360 C CA . VAL A 1 289 ? -18.859 -28.312 -30.906 1 97.5 289 VAL A CA 1
ATOM 2361 C C . VAL A 1 289 ? -20.375 -28.141 -30.766 1 97.5 289 VAL A C 1
ATOM 2363 O O . VAL A 1 289 ? -20.844 -27.438 -29.875 1 97.5 289 VAL A O 1
ATOM 2366 N N . GLN A 1 290 ? -21.109 -28.797 -31.656 1 97.31 290 GLN A N 1
ATOM 2367 C CA . GLN A 1 290 ? -22.578 -28.828 -31.625 1 97.31 290 GLN A CA 1
ATOM 2368 C C . GLN A 1 290 ? -23.109 -30.172 -32.094 1 97.31 290 GLN A C 1
ATOM 2370 O O . GLN A 1 290 ? -22.828 -30.609 -33.219 1 97.31 290 GLN A O 1
ATOM 2375 N N . ARG A 1 291 ? -23.859 -30.781 -31.188 1 95.44 291 ARG A N 1
ATOM 2376 C CA . ARG A 1 291 ? -24.531 -32.031 -31.578 1 95.44 291 ARG A CA 1
ATOM 2377 C C . ARG A 1 291 ? -25.781 -31.734 -32.406 1 95.44 291 ARG A C 1
ATOM 2379 O O . ARG A 1 291 ? -26.578 -30.859 -32.031 1 95.44 291 ARG A O 1
ATOM 2386 N N . LYS A 1 292 ? -25.891 -32.406 -33.531 1 94.81 292 LYS A N 1
ATOM 2387 C CA . LYS A 1 292 ? -27.062 -32.375 -34.375 1 94.81 292 LYS A CA 1
ATOM 2388 C C . LYS A 1 292 ? -27.453 -33.781 -34.812 1 94.81 292 LYS A C 1
ATOM 2390 O O . LYS A 1 292 ? -26.969 -34.281 -35.844 1 94.81 292 LYS A O 1
ATOM 2395 N N . GLY A 1 293 ? -28.422 -34.375 -34.156 1 92.19 293 GLY A N 1
ATOM 2396 C CA . GLY A 1 293 ? -28.766 -35.75 -34.438 1 92.19 293 GLY A CA 1
ATOM 2397 C C . GLY A 1 293 ? -27.625 -36.719 -34.188 1 92.19 293 GLY A C 1
ATOM 2398 O O . GLY A 1 293 ? -27.094 -36.781 -33.094 1 92.19 293 GLY A O 1
ATOM 2399 N N . LYS A 1 294 ? -27.203 -37.375 -35.281 1 93.5 294 LYS A N 1
ATOM 2400 C CA . LYS A 1 294 ? -26.125 -38.344 -35.156 1 93.5 294 LYS A CA 1
ATOM 2401 C C . LYS A 1 294 ? -24.797 -37.719 -35.656 1 93.5 294 LYS A C 1
ATOM 2403 O O . LYS A 1 294 ? -23.891 -38.469 -36.062 1 93.5 294 LYS A O 1
ATOM 2408 N N . GLU A 1 295 ? -24.844 -36.406 -35.625 1 95.06 295 GLU A N 1
ATOM 2409 C CA . GLU A 1 295 ? -23.641 -35.75 -36.094 1 95.06 295 GLU A CA 1
ATOM 2410 C C . GLU A 1 295 ? -23.109 -34.781 -35.031 1 95.06 295 GLU A C 1
ATOM 2412 O O . GLU A 1 295 ? -23.875 -34.188 -34.281 1 95.06 295 GLU A O 1
ATOM 2417 N N . LEU A 1 296 ? -21.828 -34.688 -35 1 95.75 296 LEU A N 1
ATOM 2418 C CA . LEU A 1 296 ? -21.141 -33.688 -34.219 1 95.75 296 LEU A CA 1
ATOM 2419 C C . LEU A 1 296 ? -20.453 -32.656 -35.125 1 95.75 296 LEU A C 1
ATOM 2421 O O . LEU A 1 296 ? -19.469 -32.969 -35.781 1 95.75 296 LEU A O 1
ATOM 2425 N N . LEU A 1 297 ? -20.984 -31.469 -35.156 1 97.69 297 LEU A N 1
ATOM 2426 C CA . LEU A 1 297 ? -20.359 -30.391 -35.906 1 97.69 297 LEU A CA 1
ATOM 2427 C C . LEU A 1 297 ? -19.219 -29.75 -35.125 1 97.69 297 LEU A C 1
ATOM 2429 O O . LEU A 1 297 ? -19.406 -29.391 -33.969 1 97.69 297 LEU A O 1
ATOM 2433 N N . VAL A 1 298 ? -18.016 -29.672 -35.719 1 97.5 298 VAL A N 1
ATOM 2434 C CA . VAL A 1 298 ? -16.844 -29.109 -35.031 1 97.5 298 VAL A CA 1
ATOM 2435 C C . VAL A 1 298 ? -16.25 -27.984 -35.875 1 97.5 298 VAL A C 1
ATOM 2437 O O . VAL A 1 298 ? -16.234 -28.062 -37.094 1 97.5 298 VAL A O 1
ATOM 2440 N N . GLN A 1 299 ? -15.859 -26.969 -35.25 1 97 299 GLN A N 1
ATOM 2441 C CA . GLN A 1 299 ? -15.172 -25.828 -35.875 1 97 299 GLN A CA 1
ATOM 2442 C C . GLN A 1 299 ? -14.016 -25.344 -35 1 97 299 GLN A C 1
ATOM 2444 O O . GLN A 1 299 ? -14.094 -25.375 -33.781 1 97 299 GLN A O 1
ATOM 2449 N N . GLN A 1 300 ? -12.883 -24.922 -35.594 1 96.69 300 GLN A N 1
ATOM 2450 C CA . GLN A 1 300 ? -11.75 -24.422 -34.812 1 96.69 300 GLN A CA 1
ATOM 2451 C C . GLN A 1 300 ? -11.445 -22.969 -35.188 1 96.69 300 GLN A C 1
ATOM 2453 O O . GLN A 1 300 ? -11.656 -22.547 -36.344 1 96.69 300 GLN A O 1
ATOM 2458 N N . GLU A 1 301 ? -11.062 -22.188 -34.281 1 93.81 301 GLU A N 1
ATOM 2459 C CA . GLU A 1 301 ? -10.484 -20.859 -34.406 1 93.81 301 GLU A CA 1
ATOM 2460 C C . GLU A 1 301 ? -9.422 -20.625 -33.312 1 93.81 301 GLU A C 1
ATOM 2462 O O . GLU A 1 301 ? -9.336 -21.375 -32.344 1 93.81 301 GLU A O 1
ATOM 2467 N N . ARG A 1 302 ? -8.609 -19.672 -33.5 1 93.25 302 ARG A N 1
ATOM 2468 C CA . ARG A 1 302 ? -7.625 -19.344 -32.469 1 93.25 302 ARG A CA 1
ATOM 2469 C C . ARG A 1 302 ? -8.312 -18.875 -31.188 1 93.25 302 ARG A C 1
ATOM 2471 O O . ARG A 1 302 ? -9.211 -18.031 -31.25 1 93.25 302 ARG A O 1
ATOM 2478 N N . PHE A 1 303 ? -7.922 -19.422 -30.094 1 93.69 303 PHE A N 1
ATOM 2479 C CA . PHE A 1 303 ? -8.414 -18.938 -28.812 1 93.69 303 PHE A CA 1
ATOM 2480 C C . PHE A 1 303 ? -7.781 -17.594 -28.453 1 93.69 303 PHE A C 1
ATOM 2482 O O . PHE A 1 303 ? -6.555 -17.484 -28.375 1 93.69 303 PHE A O 1
ATOM 2489 N N . SER A 1 304 ? -8.484 -16.516 -28.328 1 85.44 304 SER A N 1
ATOM 2490 C CA . SER A 1 304 ? -7.945 -15.195 -28 1 85.44 304 SER A CA 1
ATOM 2491 C C . SER A 1 304 ? -8.758 -14.531 -26.891 1 85.44 304 SER A C 1
ATOM 2493 O O . SER A 1 304 ? -9.992 -14.5 -26.953 1 85.44 304 SER A O 1
ATOM 2495 N N . LEU A 1 305 ? -8.039 -14.016 -25.953 1 75.94 305 LEU A N 1
ATOM 2496 C CA . LEU A 1 305 ? -8.695 -13.344 -24.844 1 75.94 305 LEU A CA 1
ATOM 2497 C C . LEU A 1 305 ? -9.031 -11.898 -25.203 1 75.94 305 LEU A C 1
ATOM 2499 O O . LEU A 1 305 ? -9.875 -11.273 -24.547 1 75.94 305 LEU A O 1
ATOM 2503 N N . ASN A 1 306 ? -8.211 -11.227 -26.141 1 66.06 306 ASN A N 1
ATOM 2504 C CA . ASN A 1 306 ? -8.453 -9.844 -26.547 1 66.06 306 ASN A CA 1
ATOM 2505 C C . ASN A 1 306 ? -9.5 -9.75 -27.656 1 66.06 306 ASN A C 1
ATOM 2507 O O . ASN A 1 306 ? -9.328 -10.336 -28.719 1 66.06 306 ASN A O 1
ATOM 2511 N N . MET A 1 307 ? -10.789 -9.594 -27.266 1 54.44 307 MET A N 1
ATOM 2512 C CA . MET A 1 307 ? -11.859 -9.562 -28.266 1 54.44 307 MET A CA 1
ATOM 2513 C C . MET A 1 307 ? -11.758 -8.312 -29.125 1 54.44 307 MET A C 1
ATOM 2515 O O . MET A 1 307 ? -12.68 -7.992 -29.875 1 54.44 307 MET A O 1
ATOM 2519 N N . LYS A 1 308 ? -10.766 -7.383 -28.922 1 53.66 308 LYS A N 1
ATOM 2520 C CA . LYS A 1 308 ? -10.938 -6.297 -29.891 1 53.66 308 LYS A CA 1
ATOM 2521 C C . LYS A 1 308 ? -10.711 -6.781 -31.312 1 53.66 308 LYS A C 1
ATOM 2523 O O . LYS A 1 308 ? -9.656 -7.328 -31.625 1 53.66 308 LYS A O 1
ATOM 2528 N N . PRO A 1 309 ? -11.719 -6.789 -32.062 1 45.62 309 PRO A N 1
ATOM 2529 C CA . PRO A 1 309 ? -11.797 -7.328 -33.406 1 45.62 309 PRO A CA 1
ATOM 2530 C C . PRO A 1 309 ? -10.609 -6.918 -34.281 1 45.62 309 PRO A C 1
ATOM 2532 O O . PRO A 1 309 ? -10.312 -7.582 -35.281 1 45.62 309 PRO A O 1
ATOM 2535 N N . GLU A 1 310 ? -10.039 -5.793 -34.094 1 45.34 310 GLU A N 1
ATOM 2536 C CA . GLU A 1 310 ? -9.312 -5.168 -35.188 1 45.34 310 GLU A CA 1
ATOM 2537 C C . GLU A 1 310 ? -7.996 -5.887 -35.469 1 45.34 310 GLU A C 1
ATOM 2539 O O . GLU A 1 310 ? -7.402 -5.719 -36.531 1 45.34 310 GLU A O 1
ATOM 2544 N N . ILE A 1 311 ? -7.309 -6.234 -34.5 1 47.88 311 ILE A N 1
ATOM 2545 C CA . ILE A 1 311 ? -5.953 -6.648 -34.844 1 47.88 311 ILE A CA 1
ATOM 2546 C C . ILE A 1 311 ? -5.949 -8.125 -35.219 1 47.88 311 ILE A C 1
ATOM 2548 O O . ILE A 1 311 ? -5.133 -8.898 -34.719 1 47.88 311 ILE A O 1
ATOM 2552 N N . GLN A 1 312 ? -7.082 -8.711 -35.438 1 47.44 312 GLN A N 1
ATOM 2553 C CA . GLN A 1 312 ? -6.906 -10.117 -35.75 1 47.44 312 GLN A CA 1
ATOM 2554 C C . GLN A 1 312 ? -6.125 -10.281 -37.062 1 47.44 312 GLN A C 1
ATOM 2556 O O . GLN A 1 312 ? -6.516 -9.742 -38.094 1 47.44 312 GLN A O 1
ATOM 2561 N N . PRO A 1 313 ? -4.953 -10.555 -37.094 1 45.84 313 PRO A N 1
ATOM 2562 C CA . PRO A 1 313 ? -4.426 -10.891 -38.406 1 45.84 313 PRO A CA 1
ATOM 2563 C C . PRO A 1 313 ? -5.402 -11.719 -39.25 1 45.84 313 PRO A C 1
ATOM 2565 O O . PRO A 1 313 ? -6.27 -12.398 -38.688 1 45.84 313 PRO A O 1
ATOM 2568 N N . SER A 1 314 ? -5.5 -11.594 -40.594 1 44.03 314 SER A N 1
ATOM 2569 C CA . SER A 1 314 ? -6.25 -12.367 -41.594 1 44.03 314 SER A CA 1
ATOM 2570 C C . SER A 1 314 ? -6.266 -13.852 -41.25 1 44.03 314 SER A C 1
ATOM 2572 O O . SER A 1 314 ? -5.238 -14.414 -40.875 1 44.03 314 SER A O 1
ATOM 2574 N N . ASP A 1 315 ? -7.371 -14.648 -40.906 1 46.31 315 ASP A N 1
ATOM 2575 C CA . ASP A 1 315 ? -8.023 -15.875 -40.438 1 46.31 315 ASP A CA 1
ATOM 2576 C C . ASP A 1 315 ? -7.305 -17.109 -40.969 1 46.31 315 ASP A C 1
ATOM 2578 O O . ASP A 1 315 ? -7.25 -18.141 -40.281 1 46.31 315 ASP A O 1
ATOM 2582 N N . ALA A 1 316 ? -7.16 -17.141 -42.312 1 48.22 316 ALA A N 1
ATOM 2583 C CA . ALA A 1 316 ? -6.945 -18.406 -43 1 48.22 316 ALA A CA 1
ATOM 2584 C C . ALA A 1 316 ? -5.668 -19.094 -42.531 1 48.22 316 ALA A C 1
ATOM 2586 O O . ALA A 1 316 ? -5.547 -20.312 -42.594 1 48.22 316 ALA A O 1
ATOM 2587 N N . SER A 1 317 ? -4.746 -18.312 -41.969 1 57.78 317 SER A N 1
ATOM 2588 C CA . SER A 1 317 ? -3.381 -18.812 -41.844 1 57.78 317 SER A CA 1
ATOM 2589 C C . SER A 1 317 ? -3.158 -19.469 -40.469 1 57.78 317 SER A C 1
ATOM 2591 O O . SER A 1 317 ? -2.166 -20.172 -40.25 1 57.78 317 SER A O 1
ATOM 2593 N N . SER A 1 318 ? -4.188 -19.469 -39.469 1 79.06 318 SER A N 1
ATOM 2594 C CA . SER A 1 318 ? -3.77 -20.031 -38.188 1 79.06 318 SER A CA 1
ATOM 2595 C C . SER A 1 318 ? -4.574 -21.281 -37.844 1 79.06 318 SER A C 1
ATOM 2597 O O . SER A 1 318 ? -5.391 -21.266 -36.906 1 79.06 318 SER A O 1
ATOM 2599 N N . LEU A 1 319 ? -4.477 -22.281 -38.719 1 92.38 319 LEU A N 1
ATOM 2600 C CA . LEU A 1 319 ? -5.164 -23.547 -38.438 1 92.38 319 LEU A CA 1
ATOM 2601 C C . LEU A 1 319 ? -4.211 -24.562 -37.844 1 92.38 319 LEU A C 1
ATOM 2603 O O . LEU A 1 319 ? -3.004 -24.516 -38.094 1 92.38 319 LEU A O 1
ATOM 2607 N N . TRP A 1 320 ? -4.816 -25.359 -37 1 97.38 320 TRP A N 1
ATOM 2608 C CA . TRP A 1 320 ? -4.098 -26.484 -36.375 1 97.38 320 TRP A CA 1
ATOM 2609 C C . TRP A 1 320 ? -4.621 -27.812 -36.906 1 97.38 320 TRP A C 1
ATOM 2611 O O . TRP A 1 320 ? -5.766 -27.906 -37.375 1 97.38 320 TRP A O 1
ATOM 2621 N N . HIS A 1 321 ? -3.777 -28.781 -37.031 1 96.94 321 HIS A N 1
ATOM 2622 C CA . HIS A 1 321 ? -4.219 -30.156 -37.156 1 96.94 321 HIS A CA 1
ATOM 2623 C C . HIS A 1 321 ? -4.504 -30.812 -35.812 1 96.94 321 HIS A C 1
ATOM 2625 O O . HIS A 1 321 ? -3.58 -31.25 -35.125 1 96.94 321 HIS A O 1
ATOM 2631 N N . ILE A 1 322 ? -5.785 -30.922 -35.5 1 97.81 322 ILE A N 1
ATOM 2632 C CA . ILE A 1 322 ? -6.18 -31.234 -34.125 1 97.81 322 ILE A CA 1
ATOM 2633 C C . ILE A 1 322 ? -6.656 -32.688 -34.062 1 97.81 322 ILE A C 1
ATOM 2635 O O . ILE A 1 322 ? -7.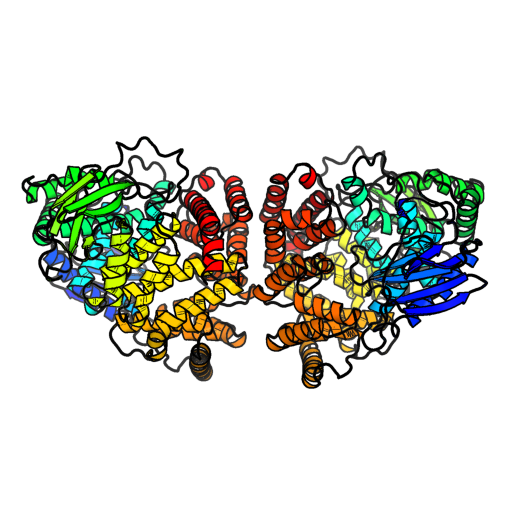676 -33.031 -34.656 1 97.81 322 ILE A O 1
ATOM 2639 N N . PRO A 1 323 ? -5.922 -33.594 -33.344 1 96.06 323 PRO A N 1
ATOM 2640 C CA . PRO A 1 323 ? -6.539 -34.875 -33 1 96.06 323 PRO A CA 1
ATOM 2641 C C . PRO A 1 323 ? -7.703 -34.719 -32 1 96.06 323 PRO A C 1
ATOM 2643 O O . PRO A 1 323 ? -7.488 -34.562 -30.812 1 96.06 323 PRO A O 1
ATOM 2646 N N . LEU A 1 324 ? -8.898 -34.844 -32.5 1 95.88 324 LEU A N 1
ATOM 2647 C CA . LEU A 1 324 ? -10.094 -34.656 -31.688 1 95.88 324 LEU A CA 1
ATOM 2648 C C . LEU A 1 324 ? -10.539 -35.969 -31.047 1 95.88 324 LEU A C 1
ATOM 2650 O O . LEU A 1 324 ? -10.906 -36.906 -31.766 1 95.88 324 LEU A O 1
ATOM 2654 N N . SER A 1 325 ? -10.398 -36.062 -29.781 1 94.44 325 SER A N 1
ATOM 2655 C CA . SER A 1 325 ? -10.93 -37.219 -29.062 1 94.44 325 SER A CA 1
ATOM 2656 C C . SER A 1 325 ? -12.258 -36.875 -28.391 1 94.44 325 SER A C 1
ATOM 2658 O O . SER A 1 325 ? -12.539 -35.719 -28.094 1 94.44 325 SER A O 1
ATOM 2660 N N . TYR A 1 326 ? -13.141 -37.812 -28.25 1 93.62 326 TYR A N 1
ATOM 2661 C CA . TYR A 1 326 ? -14.422 -37.562 -27.609 1 93.62 326 TYR A CA 1
ATOM 2662 C C . TYR A 1 326 ? -14.969 -38.844 -26.969 1 93.62 326 TYR A C 1
ATOM 2664 O O . TYR A 1 326 ? -14.562 -39.938 -27.344 1 93.62 326 TYR A O 1
ATOM 2672 N N . VAL A 1 327 ? -15.812 -38.719 -25.953 1 92.25 327 VAL A N 1
ATOM 2673 C CA . VAL A 1 327 ? -16.562 -39.781 -25.312 1 92.25 327 VAL A CA 1
ATOM 2674 C C . VAL A 1 327 ? -18.031 -39.406 -25.219 1 92.25 327 VAL A C 1
ATOM 2676 O O . VAL A 1 327 ? -18.359 -38.219 -25.172 1 92.25 327 VAL A O 1
ATOM 2679 N N . THR A 1 328 ? -18.922 -40.375 -25.281 1 91.88 328 THR A N 1
ATOM 2680 C CA . THR A 1 328 ? -20.359 -40.156 -25.203 1 91.88 328 THR A CA 1
ATOM 2681 C C . THR A 1 328 ? -20.984 -41.062 -24.156 1 91.88 328 THR A C 1
ATOM 2683 O O . THR A 1 328 ? -20.297 -41.906 -23.547 1 91.88 328 THR A O 1
ATOM 2686 N N . ASP A 1 329 ? -22.297 -40.938 -23.812 1 86.94 329 ASP A N 1
ATOM 2687 C CA . ASP A 1 329 ? -23 -41.719 -22.828 1 86.94 329 ASP A CA 1
ATOM 2688 C C . ASP A 1 329 ? -23.125 -43.188 -23.281 1 86.94 329 ASP A C 1
ATOM 2690 O O . ASP A 1 329 ? -23.266 -44.094 -22.453 1 86.94 329 ASP A O 1
ATOM 2694 N N . GLY A 1 330 ? -23.297 -43.562 -24.469 1 65.5 330 GLY A N 1
ATOM 2695 C CA . GLY A 1 330 ? -23.547 -44.906 -24.969 1 65.5 330 GLY A CA 1
ATOM 2696 C C . GLY A 1 330 ? -22.297 -45.75 -24.984 1 65.5 330 GLY A C 1
ATOM 2697 O O . GLY A 1 330 ? -22.391 -46.969 -25.156 1 65.5 330 GLY A O 1
ATOM 2698 N N . ARG A 1 331 ? -21.172 -45.281 -25 1 62.41 331 ARG A N 1
ATOM 2699 C CA . ARG A 1 331 ? -19.969 -46.094 -25.203 1 62.41 331 ARG A CA 1
ATOM 2700 C C . ARG A 1 331 ? -19.188 -46.219 -23.891 1 62.41 331 ARG A C 1
ATOM 2702 O O . ARG A 1 331 ? -19.234 -45.312 -23.047 1 62.41 331 ARG A O 1
ATOM 2709 N N . ASN A 1 332 ? -18.875 -47.469 -23.578 1 51.09 332 ASN A N 1
ATOM 2710 C CA . ASN A 1 332 ? -18.016 -47.75 -22.438 1 51.09 332 ASN A CA 1
ATOM 2711 C C . ASN A 1 332 ? -16.766 -46.875 -22.453 1 51.09 332 ASN A C 1
ATOM 2713 O O . ASN A 1 332 ? -16.016 -46.875 -23.422 1 51.09 332 ASN A O 1
ATOM 2717 N N . TYR A 1 333 ? -16.734 -45.781 -21.703 1 52.53 333 TYR A N 1
ATOM 2718 C CA . TYR A 1 333 ? -15.781 -44.688 -21.531 1 52.53 333 TYR A CA 1
ATOM 2719 C C . TYR A 1 333 ? -14.344 -45.188 -21.688 1 52.53 333 TYR A C 1
ATOM 2721 O O . TYR A 1 333 ? -13.484 -44.438 -22.188 1 52.53 333 TYR A O 1
ATOM 2729 N N . SER A 1 334 ? -14.039 -46.281 -21.062 1 47.78 334 SER A N 1
ATOM 2730 C CA . SER A 1 334 ? -12.633 -46.562 -20.75 1 47.78 334 SER A CA 1
ATOM 2731 C C . SER A 1 334 ? -11.867 -46.969 -22 1 47.78 334 SER A C 1
ATOM 2733 O O . SER A 1 334 ? -10.656 -46.75 -22.109 1 47.78 334 SER A O 1
ATOM 2735 N N . LYS A 1 335 ? -12.406 -47.938 -22.812 1 54.5 335 LYS A N 1
ATOM 2736 C CA . LYS A 1 335 ? -11.445 -48.719 -23.578 1 54.5 335 LYS A CA 1
ATOM 2737 C C . LYS A 1 335 ? -11.227 -48.125 -24.969 1 54.5 335 LYS A C 1
ATOM 2739 O O . LYS A 1 335 ? -10.117 -48.188 -25.5 1 54.5 335 LYS A O 1
ATOM 2744 N N . TYR A 1 336 ? -12.367 -47.5 -25.547 1 55.91 336 TYR A N 1
ATOM 2745 C CA . TYR A 1 336 ? -12.062 -47.156 -26.938 1 55.91 336 TYR A CA 1
ATOM 2746 C C . TYR A 1 336 ? -12.336 -45.688 -27.219 1 55.91 336 TYR A C 1
ATOM 2748 O O . TYR A 1 336 ? -13.492 -45.25 -27.281 1 55.91 336 TYR A O 1
ATOM 2756 N N . GLN A 1 337 ? -11.273 -44.75 -26.969 1 65 337 GLN A N 1
ATOM 2757 C CA . GLN A 1 337 ? -11.352 -43.344 -27.359 1 65 337 GLN A CA 1
ATOM 2758 C C . GLN A 1 337 ? -11.414 -43.219 -28.875 1 65 337 GLN A C 1
ATOM 2760 O O . GLN A 1 337 ? -10.695 -43.906 -29.609 1 65 337 GLN A O 1
ATOM 2765 N N . SER A 1 338 ? -12.562 -42.562 -29.312 1 78.81 338 SER A N 1
ATOM 2766 C CA . SER A 1 338 ? -12.625 -42.219 -30.734 1 78.81 338 SER A CA 1
ATOM 2767 C C . SER A 1 338 ? -11.812 -40.969 -31.047 1 78.81 338 SER A C 1
ATOM 2769 O O . SER A 1 338 ? -11.852 -40 -30.297 1 78.81 338 SER A O 1
ATOM 2771 N N . ILE A 1 339 ? -10.914 -41.094 -32 1 83.56 339 ILE A N 1
ATOM 2772 C CA . ILE A 1 339 ? -10.094 -39.969 -32.406 1 83.56 339 ILE A CA 1
ATOM 2773 C C . ILE A 1 339 ? -10.32 -39.656 -33.875 1 83.56 339 ILE A C 1
ATOM 2775 O O . ILE A 1 339 ? -10.391 -40.562 -34.688 1 83.56 339 ILE A O 1
ATOM 2779 N N . SER A 1 340 ? -10.664 -38.406 -34.156 1 88.69 340 SER A N 1
ATOM 2780 C CA . SER A 1 340 ? -10.758 -37.875 -35.5 1 88.69 340 SER A CA 1
ATOM 2781 C C . SER A 1 340 ? -9.82 -36.688 -35.719 1 88.69 340 SER A C 1
ATOM 2783 O O . SER A 1 340 ? -9.586 -35.906 -34.781 1 88.69 340 SER A O 1
ATOM 2785 N N . LEU A 1 341 ? -9.227 -36.594 -36.844 1 93.94 341 LEU A N 1
ATOM 2786 C CA . LEU A 1 341 ? -8.32 -35.5 -37.125 1 93.94 341 LEU A CA 1
ATOM 2787 C C . LEU A 1 341 ? -9.062 -34.344 -37.781 1 93.94 341 LEU A C 1
ATOM 2789 O O . LEU A 1 341 ? -9.703 -34.5 -38.812 1 93.94 341 LEU A O 1
ATOM 2793 N N . LEU A 1 342 ? -9.109 -33.188 -37.156 1 96.25 342 LEU A N 1
ATOM 2794 C CA . LEU A 1 342 ? -9.609 -31.969 -37.75 1 96.25 342 LEU A CA 1
ATOM 2795 C C . LEU A 1 342 ? -8.469 -31.125 -38.344 1 96.25 342 LEU A C 1
ATOM 2797 O O . LEU A 1 342 ? -7.723 -30.5 -37.594 1 96.25 342 LEU A O 1
ATOM 2801 N N . ASP A 1 343 ? -8.266 -31.062 -39.625 1 94.81 343 ASP A N 1
ATOM 2802 C CA . ASP A 1 343 ? -7.164 -30.328 -40.219 1 94.81 343 ASP A CA 1
ATOM 2803 C C . ASP A 1 343 ? -7.68 -29.172 -41.062 1 94.81 343 ASP A C 1
ATOM 2805 O O . ASP A 1 343 ? -6.926 -28.562 -41.844 1 94.81 343 ASP A O 1
ATOM 2809 N N . LYS A 1 344 ? -9.016 -28.953 -40.969 1 95.31 344 LYS A N 1
ATOM 2810 C CA . LYS A 1 344 ? -9.672 -27.828 -41.625 1 95.31 344 LYS A CA 1
ATOM 2811 C C . LYS A 1 344 ? -10.414 -26.969 -40.625 1 95.31 344 LYS A C 1
ATOM 2813 O O . LYS A 1 344 ? -10.406 -27.25 -39.438 1 95.31 344 LYS A O 1
ATOM 2818 N N . LYS A 1 345 ? -10.93 -25.938 -41.156 1 96.06 345 LYS A N 1
ATOM 2819 C CA . LYS A 1 345 ? -11.617 -24.984 -40.281 1 96.06 345 LYS A CA 1
ATOM 2820 C C . LYS A 1 345 ? -12.82 -25.625 -39.625 1 96.06 345 LYS A C 1
ATOM 2822 O O . LYS A 1 345 ? -13.133 -25.328 -38.469 1 96.06 345 LYS A O 1
ATOM 2827 N N . SER A 1 346 ? -13.469 -26.453 -40.375 1 96.5 346 SER A N 1
ATOM 2828 C CA . SER A 1 346 ? -14.648 -27.141 -39.844 1 96.5 346 SER A CA 1
ATOM 2829 C C . SER A 1 346 ? -14.688 -28.594 -40.281 1 96.5 346 SER A C 1
ATOM 2831 O O . SER A 1 346 ? -13.961 -29 -41.188 1 96.5 346 SER A O 1
ATOM 2833 N N . GLY A 1 347 ? -15.414 -29.406 -39.531 1 96.19 347 GLY A N 1
ATOM 2834 C CA . GLY A 1 347 ? -15.609 -30.812 -39.844 1 96.19 347 GLY A CA 1
ATOM 2835 C C . GLY A 1 347 ? -16.844 -31.391 -39.188 1 96.19 347 GLY A C 1
ATOM 2836 O O . GLY A 1 347 ? -17.562 -30.703 -38.438 1 96.19 347 GLY A O 1
ATOM 2837 N N . VAL A 1 348 ? -17.203 -32.562 -39.656 1 96 348 VAL A N 1
ATOM 2838 C CA . VAL A 1 348 ? -18.344 -33.281 -39.094 1 96 348 VAL A CA 1
ATOM 2839 C C . VAL A 1 348 ? -17.906 -34.688 -38.688 1 96 348 VAL A C 1
ATOM 2841 O O . VAL A 1 348 ? -17.25 -35.406 -39.438 1 96 348 VAL A O 1
ATOM 2844 N N . ILE A 1 349 ? -18.203 -35.031 -37.5 1 94.19 349 ILE A N 1
ATOM 2845 C CA . ILE A 1 349 ? -17.953 -36.375 -36.969 1 94.19 349 ILE A CA 1
ATOM 2846 C C . ILE A 1 349 ? -19.266 -37.125 -36.906 1 94.19 349 ILE A C 1
ATOM 2848 O O . ILE A 1 349 ? -20.234 -36.688 -36.281 1 94.19 349 ILE A O 1
ATOM 2852 N N . ASN A 1 350 ? -19.328 -38.25 -37.562 1 91.44 350 ASN A N 1
ATOM 2853 C CA . ASN A 1 350 ? -20.531 -39.094 -37.562 1 91.44 350 ASN A CA 1
ATOM 2854 C C . ASN A 1 350 ? -20.562 -40 -36.312 1 91.44 350 ASN A C 1
ATOM 2856 O O . ASN A 1 350 ? -19.656 -40.812 -36.094 1 91.44 350 ASN A O 1
ATOM 2860 N N . LEU A 1 351 ? -21.656 -39.719 -35.625 1 88.56 351 LEU A N 1
ATOM 2861 C CA . LEU A 1 351 ? -21.859 -40.562 -34.438 1 88.56 351 LEU A CA 1
ATOM 2862 C C . LEU A 1 351 ? -22.688 -41.812 -34.781 1 88.56 351 LEU A C 1
ATOM 2864 O O . LEU A 1 351 ? -23.5 -41.75 -35.719 1 88.56 351 LEU A O 1
ATOM 2868 N N . THR A 1 352 ? -22.438 -42.875 -34.375 1 83.44 352 THR A N 1
ATOM 2869 C CA . THR A 1 352 ? -23.141 -44.125 -34.719 1 83.44 352 THR A CA 1
ATOM 2870 C C . THR A 1 352 ? -24.594 -44.062 -34.25 1 83.44 352 THR A C 1
ATOM 2872 O O . THR A 1 352 ? -25.453 -44.719 -34.844 1 83.44 352 THR A O 1
ATOM 2875 N N . GLU A 1 353 ? -24.859 -43.344 -33.219 1 87.94 353 GLU A N 1
ATOM 2876 C CA . GLU A 1 353 ? -26.203 -43.188 -32.656 1 87.94 353 GLU A CA 1
ATOM 2877 C C . GLU A 1 353 ? -26.391 -41.812 -32.031 1 87.94 353 GLU A C 1
ATOM 2879 O O . GLU A 1 353 ? -25.438 -41.062 -31.875 1 87.94 353 GLU A O 1
ATOM 2884 N N . GLU A 1 354 ? -27.641 -41.594 -31.766 1 90.25 354 GLU A N 1
ATOM 2885 C CA . GLU A 1 354 ? -27.906 -40.375 -31.016 1 90.25 354 GLU A CA 1
ATOM 2886 C C . GLU A 1 354 ? -27.484 -40.5 -29.562 1 90.25 354 GLU A C 1
ATOM 2888 O O . GLU A 1 354 ? -27.703 -41.562 -28.953 1 90.25 354 GLU A O 1
ATOM 2893 N N . VAL A 1 355 ? -26.812 -39.5 -29.078 1 92.19 355 VAL A N 1
ATOM 2894 C CA . VAL A 1 355 ? -26.266 -39.594 -27.719 1 92.19 355 VAL A CA 1
ATOM 2895 C C . VAL A 1 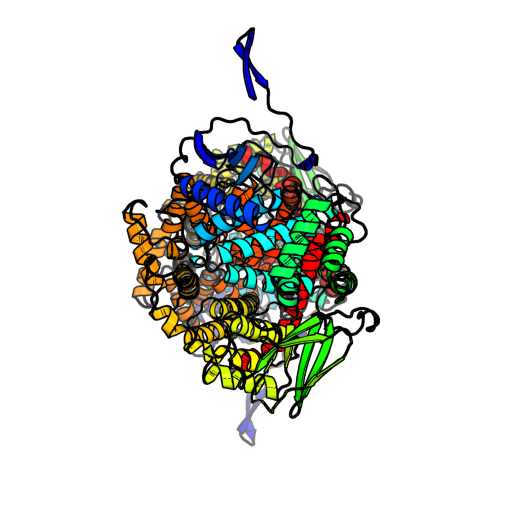355 ? -26.812 -38.469 -26.859 1 92.19 355 VAL A C 1
ATOM 2897 O O . VAL A 1 355 ? -27.25 -37.438 -27.391 1 92.19 355 VAL A O 1
ATOM 2900 N N . LYS A 1 356 ? -26.844 -38.594 -25.547 1 93.06 356 LYS A N 1
ATOM 2901 C CA . LYS A 1 356 ? -27.359 -37.594 -24.609 1 93.06 356 LYS A CA 1
ATOM 2902 C C . LYS A 1 356 ? -26.344 -36.5 -24.359 1 93.06 356 LYS A C 1
ATOM 2904 O O . LYS A 1 356 ? -26.719 -35.344 -24.094 1 93.06 356 LYS A O 1
ATOM 2909 N N . TRP A 1 357 ? -25.125 -36.812 -24.328 1 95 357 TRP A N 1
ATOM 2910 C CA . TRP A 1 357 ? -24.047 -35.844 -24.156 1 95 357 TRP A CA 1
ATOM 2911 C C . TRP A 1 357 ? -22.781 -36.312 -24.859 1 95 357 TRP A C 1
ATOM 2913 O O . TRP A 1 357 ? -22.641 -37.469 -25.203 1 95 357 TRP A O 1
ATOM 2923 N N . VAL A 1 358 ? -21.844 -35.375 -25.172 1 93.88 358 VAL A N 1
ATOM 2924 C CA . VAL A 1 358 ? -20.531 -35.656 -25.766 1 93.88 358 VAL A CA 1
ATOM 2925 C C . VAL A 1 358 ? -19.469 -34.812 -25.031 1 93.88 358 VAL A C 1
ATOM 2927 O O . VAL A 1 358 ? -19.672 -33.656 -24.75 1 93.88 358 VAL A O 1
ATOM 2930 N N . LYS A 1 359 ? -18.469 -35.5 -24.547 1 96.06 359 LYS A N 1
ATOM 2931 C CA . LYS A 1 359 ? -17.281 -34.812 -24.016 1 96.06 359 LYS A CA 1
ATOM 2932 C C . LYS A 1 359 ? -16.094 -34.938 -24.969 1 96.06 359 LYS A C 1
ATOM 2934 O O . LYS A 1 359 ? -15.594 -36.031 -25.203 1 96.06 359 LYS A O 1
ATOM 2939 N N . VAL A 1 360 ? -15.719 -33.781 -25.578 1 95.94 360 VAL A N 1
ATOM 2940 C CA . VAL A 1 360 ? -14.602 -33.719 -26.516 1 95.94 360 VAL A CA 1
ATOM 2941 C C . VAL A 1 360 ? -13.312 -33.406 -25.75 1 95.94 360 VAL A C 1
ATOM 2943 O O . VAL A 1 360 ? -13.344 -32.781 -24.688 1 95.94 360 VAL A O 1
ATOM 2946 N N . ASN A 1 361 ? -12.125 -33.875 -26.312 1 96.88 361 ASN A N 1
ATOM 2947 C CA . ASN A 1 361 ? -10.812 -33.781 -25.672 1 96.88 361 ASN A CA 1
ATOM 2948 C C . ASN A 1 361 ? -10.727 -34.656 -24.438 1 96.88 361 ASN A C 1
ATOM 2950 O O . ASN A 1 361 ? -10.43 -34.156 -23.344 1 96.88 361 ASN A O 1
ATOM 2954 N N . THR A 1 362 ? -10.914 -35.906 -24.672 1 95.12 362 THR A N 1
ATOM 2955 C CA . THR A 1 362 ? -10.961 -36.906 -23.609 1 95.12 362 THR A CA 1
ATOM 2956 C C . THR A 1 362 ? -9.688 -36.875 -22.766 1 95.12 362 THR A C 1
ATOM 2958 O O . THR A 1 362 ? -8.578 -36.844 -23.312 1 95.12 362 THR A O 1
ATOM 2961 N N . ASP A 1 363 ? -9.867 -36.781 -21.406 1 94.88 363 ASP A N 1
ATOM 2962 C CA . ASP A 1 363 ? -8.805 -36.75 -20.406 1 94.88 363 ASP A CA 1
ATOM 2963 C C . ASP A 1 363 ? -7.914 -35.531 -20.562 1 94.88 363 ASP A C 1
ATOM 2965 O O . ASP A 1 363 ? -6.812 -35.469 -20.016 1 94.88 363 ASP A O 1
ATOM 2969 N N . MET A 1 364 ? -8.336 -34.594 -21.422 1 96.5 364 MET A N 1
ATOM 2970 C CA . MET A 1 364 ? -7.594 -33.344 -21.672 1 96.5 364 MET A CA 1
ATOM 2971 C C . MET A 1 364 ? -6.188 -33.656 -22.172 1 96.5 364 MET A C 1
ATOM 2973 O O . MET A 1 364 ? -5.215 -33.062 -21.688 1 96.5 364 MET A O 1
ATOM 2977 N N . THR A 1 365 ? -6.129 -34.562 -23.094 1 96 365 THR A N 1
ATOM 2978 C CA . THR A 1 365 ? -4.82 -34.906 -23.641 1 96 365 THR A CA 1
ATOM 2979 C C . THR A 1 365 ? -4.453 -33.969 -24.797 1 96 365 THR A C 1
ATOM 2981 O O . THR A 1 365 ? -3.283 -33.875 -25.172 1 96 365 THR A O 1
ATOM 2984 N N . GLY A 1 366 ? -5.43 -33.375 -25.391 1 97.31 366 GLY A N 1
ATOM 2985 C CA . GLY A 1 366 ? -5.172 -32.406 -26.422 1 97.31 366 GLY A CA 1
ATOM 2986 C C . GLY A 1 366 ? -4.879 -31.016 -25.875 1 97.31 366 GLY A C 1
ATOM 2987 O O . GLY A 1 366 ? -5.219 -30.719 -24.719 1 97.31 366 GLY A O 1
ATOM 2988 N N . TYR A 1 367 ? -4.227 -30.172 -26.609 1 97.94 367 TYR A N 1
ATOM 2989 C CA . TYR A 1 367 ? -3.844 -28.812 -26.203 1 97.94 367 TYR A CA 1
ATOM 2990 C C . TYR A 1 367 ? -4.777 -27.781 -26.828 1 97.94 367 TYR A C 1
ATOM 2992 O O . TYR A 1 367 ? -4.348 -26.953 -27.625 1 97.94 367 TYR A O 1
ATOM 3000 N N . TYR A 1 368 ? -6.047 -27.812 -26.469 1 97.62 368 TYR A N 1
ATOM 3001 C CA . TYR A 1 368 ? -7.059 -26.891 -26.969 1 97.62 368 TYR A CA 1
ATOM 3002 C C . TYR A 1 368 ? -8.219 -26.766 -25.984 1 97.62 368 TYR A C 1
ATOM 3004 O O . TYR A 1 368 ? -8.359 -27.594 -25.078 1 97.62 368 TYR A O 1
ATOM 3012 N N . ILE A 1 369 ? -8.977 -25.766 -26.094 1 97.5 369 ILE A N 1
ATOM 3013 C CA . ILE A 1 369 ? -10.164 -25.516 -25.297 1 97.5 369 ILE A CA 1
ATOM 3014 C C . ILE A 1 369 ? -11.414 -25.844 -26.109 1 97.5 369 ILE A C 1
ATOM 3016 O O . ILE A 1 369 ? -11.453 -25.609 -27.328 1 97.5 369 ILE A O 1
ATOM 3020 N N . VAL A 1 370 ? -12.422 -26.391 -25.469 1 98.19 370 VAL A N 1
ATOM 3021 C CA . VAL A 1 370 ? -13.633 -26.797 -26.172 1 98.19 370 VAL A CA 1
ATOM 3022 C C . VAL A 1 370 ? -14.805 -25.922 -25.703 1 98.19 370 VAL A C 1
ATOM 3024 O O . VAL A 1 370 ? -14.992 -25.703 -24.516 1 98.19 370 VAL A O 1
ATOM 3027 N N . HIS A 1 371 ? -15.523 -25.375 -26.625 1 97.69 371 HIS A N 1
ATOM 3028 C CA . HIS A 1 371 ? -16.781 -24.688 -26.375 1 97.69 371 HIS A CA 1
ATOM 3029 C C . HIS A 1 371 ? -17.969 -25.469 -26.938 1 97.69 371 HIS A C 1
ATOM 3031 O O . HIS A 1 371 ? -17.938 -25.891 -28.094 1 97.69 371 HIS A O 1
ATOM 3037 N N . TYR A 1 372 ? -18.984 -25.688 -26.141 1 98.12 372 TYR A N 1
ATOM 3038 C CA . TYR A 1 372 ? -20.172 -26.422 -26.531 1 98.12 372 TYR A CA 1
ATOM 3039 C C . TYR A 1 372 ? -21.328 -25.484 -26.797 1 98.12 372 TYR A C 1
ATOM 3041 O O . TYR A 1 372 ? -21.422 -24.406 -26.188 1 98.12 372 TYR A O 1
ATOM 3049 N N . ALA A 1 373 ? -22.188 -25.906 -27.688 1 96.44 373 ALA A N 1
ATOM 3050 C CA . ALA A 1 373 ? -23.469 -25.203 -27.828 1 96.44 373 ALA A CA 1
ATOM 3051 C C . ALA A 1 373 ? -24.25 -25.25 -26.516 1 96.44 373 ALA A C 1
ATOM 3053 O O . ALA A 1 373 ? -24.047 -26.141 -25.688 1 96.44 373 ALA A O 1
ATOM 3054 N N . ASP A 1 374 ? -25.203 -24.328 -26.391 1 95.06 374 ASP A N 1
ATOM 3055 C CA . ASP A 1 374 ? -25.922 -24.141 -25.141 1 95.06 374 ASP A CA 1
ATOM 3056 C C . ASP A 1 374 ? -26.547 -25.453 -24.656 1 95.06 374 ASP A C 1
ATOM 3058 O O . ASP A 1 374 ? -26.391 -25.828 -23.5 1 95.06 374 ASP A O 1
ATOM 3062 N N . ASP A 1 375 ? -27.172 -26.109 -25.562 1 95.56 375 ASP A N 1
ATOM 3063 C CA . ASP A 1 375 ? -27.859 -27.359 -25.203 1 95.56 375 ASP A CA 1
ATOM 3064 C C . ASP A 1 375 ? -26.844 -28.422 -24.781 1 95.56 375 ASP A C 1
ATOM 3066 O O . ASP A 1 375 ? -27.156 -29.266 -23.938 1 95.56 375 ASP A O 1
ATOM 3070 N N . ASP A 1 376 ? -25.75 -28.391 -25.375 1 96.81 376 ASP A N 1
ATOM 3071 C CA . ASP A 1 376 ? -24.734 -29.391 -25.078 1 96.81 376 ASP A CA 1
ATOM 3072 C C . ASP A 1 376 ? -24.047 -29.094 -23.734 1 96.81 376 ASP A C 1
ATOM 3074 O O . ASP A 1 376 ? -23.703 -30.016 -23 1 96.81 376 ASP A O 1
ATOM 3078 N N . TRP A 1 377 ? -23.828 -27.812 -23.375 1 97.81 377 TRP A N 1
ATOM 3079 C CA . TRP A 1 377 ? -23.375 -27.469 -22.016 1 97.81 377 TRP A CA 1
ATOM 3080 C C . TRP A 1 377 ? -24.391 -27.938 -20.984 1 97.81 377 TRP A C 1
ATOM 3082 O O . TRP A 1 377 ? -24.016 -28.5 -19.953 1 97.81 377 TRP A O 1
ATOM 3092 N N . GLU A 1 378 ? -25.641 -27.688 -21.266 1 97.56 378 GLU A N 1
ATOM 3093 C CA . GLU A 1 378 ? -26.703 -28.078 -20.344 1 97.56 378 GLU A CA 1
ATOM 3094 C C . GLU A 1 378 ? -26.703 -29.594 -20.125 1 97.56 378 GLU A C 1
ATOM 3096 O O . GLU A 1 378 ? -26.906 -30.062 -19 1 97.56 378 GLU A O 1
ATOM 3101 N N . ALA A 1 379 ? -26.531 -30.297 -21.219 1 97.12 379 ALA A N 1
ATOM 3102 C CA . ALA A 1 379 ? -26.5 -31.75 -21.141 1 97.12 379 ALA A CA 1
ATOM 3103 C C . ALA A 1 379 ? -25.344 -32.219 -20.25 1 97.12 379 ALA A C 1
ATOM 3105 O O . ALA A 1 379 ? -25.516 -33.156 -19.453 1 97.12 379 ALA A O 1
ATOM 3106 N N . LEU A 1 380 ? -24.188 -31.688 -20.422 1 97.69 380 LEU A N 1
ATOM 3107 C CA . LEU A 1 380 ? -23.031 -32.062 -19.641 1 97.69 380 LEU A CA 1
ATOM 3108 C C . LEU A 1 380 ? -23.219 -31.703 -18.172 1 97.69 380 LEU A C 1
ATOM 3110 O O . LEU A 1 380 ? -22.875 -32.469 -17.281 1 97.69 380 LEU A O 1
ATOM 3114 N N . ILE A 1 381 ? -23.781 -30.5 -17.875 1 97.88 381 ILE A N 1
ATOM 3115 C CA . ILE A 1 381 ? -24.031 -30.062 -16.5 1 97.88 381 ILE A CA 1
ATOM 3116 C C . ILE A 1 381 ? -25.016 -31.016 -15.836 1 97.88 381 ILE A C 1
ATOM 3118 O O . ILE A 1 381 ? -24.812 -31.422 -14.688 1 97.88 381 ILE A O 1
ATOM 3122 N N . LYS A 1 382 ? -26.047 -31.344 -16.594 1 97.19 382 LYS A N 1
ATOM 3123 C CA . LYS A 1 382 ? -27.031 -32.281 -16.078 1 97.19 382 LYS A CA 1
ATOM 3124 C C . LYS A 1 382 ? -26.391 -33.625 -15.758 1 97.19 382 LYS A C 1
ATOM 3126 O O . LYS A 1 382 ? -26.656 -34.219 -14.711 1 97.19 382 LYS A O 1
ATOM 3131 N N . GLN A 1 383 ? -25.531 -34.094 -16.656 1 96 383 GLN A N 1
ATOM 3132 C CA . GLN A 1 383 ? -24.844 -35.375 -16.438 1 96 383 GLN A CA 1
ATOM 3133 C C . GLN A 1 383 ? -23.984 -35.312 -15.195 1 96 383 GLN A C 1
ATOM 3135 O O . GLN A 1 383 ? -23.922 -36.281 -14.43 1 96 383 GLN A O 1
ATOM 3140 N N . LEU A 1 384 ? -23.281 -34.25 -14.961 1 97.19 384 LEU A N 1
ATOM 3141 C CA . LEU A 1 384 ? -22.422 -34.094 -13.789 1 97.19 384 LEU A CA 1
ATOM 3142 C C . LEU A 1 384 ? -23.234 -34.156 -12.5 1 97.19 384 LEU A C 1
ATOM 3144 O O . LEU A 1 384 ? -22.781 -34.688 -11.492 1 97.19 384 LEU A O 1
ATOM 3148 N N . LYS A 1 385 ? -24.422 -33.594 -12.531 1 96.06 385 LYS A N 1
ATOM 3149 C CA . LYS A 1 385 ? -25.281 -33.594 -11.359 1 96.06 385 LYS A CA 1
ATOM 3150 C C . LYS A 1 385 ? -25.844 -34.969 -11.078 1 96.06 385 LYS A C 1
ATOM 3152 O O . LYS A 1 385 ? -26 -35.344 -9.914 1 96.06 385 LYS A O 1
ATOM 3157 N N . ILE A 1 386 ? -26.094 -35.688 -12.148 1 94.62 386 ILE A N 1
ATOM 3158 C CA . ILE A 1 386 ? -26.672 -37.031 -12.016 1 94.62 386 ILE A CA 1
ATOM 3159 C C . ILE A 1 386 ? -25.594 -38 -11.586 1 94.62 386 ILE A C 1
ATOM 3161 O O . ILE A 1 386 ? -25.766 -38.75 -10.633 1 94.62 386 ILE A O 1
ATOM 3165 N N . ASN A 1 387 ? -24.562 -38.062 -12.312 1 94.38 387 ASN A N 1
ATOM 3166 C CA . ASN A 1 387 ? -23.422 -38.906 -12.055 1 94.38 387 ASN A CA 1
ATOM 3167 C C . ASN A 1 387 ? -22.156 -38.375 -12.688 1 94.38 387 ASN A C 1
ATOM 3169 O O . ASN A 1 387 ? -21.875 -38.625 -13.867 1 94.38 387 ASN A O 1
ATOM 3173 N N . PRO A 1 388 ? -21.359 -37.719 -11.867 1 94.62 388 PRO A N 1
ATOM 3174 C CA . PRO A 1 388 ? -20.156 -37.125 -12.461 1 94.62 388 PRO A CA 1
ATOM 3175 C C . PRO A 1 388 ? -19.094 -38.156 -12.828 1 94.62 388 PRO A C 1
ATOM 3177 O O . PRO A 1 388 ? -18.203 -37.844 -13.625 1 94.62 388 PRO A O 1
ATOM 3180 N N . TYR A 1 389 ? -19.188 -39.375 -12.383 1 92.62 389 TYR A N 1
ATOM 3181 C CA . TYR A 1 389 ? -18.078 -40.344 -12.43 1 92.62 389 TYR A CA 1
ATOM 3182 C C . TYR A 1 389 ? -18.078 -41.094 -13.75 1 92.62 389 TYR A C 1
ATOM 3184 O O . TYR A 1 389 ? -17.172 -41.875 -14.016 1 92.62 389 TYR A O 1
ATOM 3192 N N . VAL A 1 390 ? -19.094 -40.719 -14.617 1 92.38 390 VAL A N 1
ATOM 3193 C CA . VAL A 1 390 ? -19.031 -41.25 -15.977 1 92.38 390 VAL A CA 1
ATOM 3194 C C . VAL A 1 390 ? -17.891 -40.594 -16.734 1 92.38 390 VAL A C 1
ATOM 3196 O O . VAL A 1 390 ? -17.375 -41.125 -17.719 1 92.38 390 VAL A O 1
ATOM 3199 N N . LEU A 1 391 ? -17.5 -39.438 -16.281 1 94.25 391 LEU A N 1
ATOM 3200 C CA . LEU A 1 391 ? -16.359 -38.688 -16.812 1 94.25 391 LEU A CA 1
ATOM 3201 C C . LEU A 1 391 ? -15.156 -38.812 -15.883 1 94.25 391 LEU A C 1
ATOM 3203 O O . LEU A 1 391 ? -15.305 -38.844 -14.664 1 94.25 391 LEU A O 1
ATOM 3207 N N . SER A 1 392 ? -13.953 -38.938 -16.438 1 94.94 392 SER A N 1
ATOM 3208 C CA . SER A 1 392 ? -12.75 -39 -15.609 1 94.94 392 SER A CA 1
ATOM 3209 C C . SER A 1 392 ? -12.57 -37.719 -14.812 1 94.94 392 SER A C 1
ATOM 3211 O O . SER A 1 392 ? -13.203 -36.719 -15.109 1 94.94 392 SER A O 1
ATOM 3213 N N . ASP A 1 393 ? -11.828 -37.75 -13.719 1 96.62 393 ASP A N 1
ATOM 3214 C CA . ASP A 1 393 ? -11.539 -36.531 -12.953 1 96.62 393 ASP A CA 1
ATOM 3215 C C . ASP A 1 393 ? -10.805 -35.5 -13.805 1 96.62 393 ASP A C 1
ATOM 3217 O O . ASP A 1 393 ? -10.984 -34.312 -13.617 1 96.62 393 ASP A O 1
ATOM 3221 N N . ARG A 1 394 ? -9.984 -35.906 -14.781 1 97.38 394 ARG A N 1
ATOM 3222 C CA . ARG A 1 394 ? -9.344 -35 -15.727 1 97.38 394 ARG A CA 1
ATOM 3223 C C . ARG A 1 394 ? -10.383 -34.281 -16.562 1 97.38 394 ARG A C 1
ATOM 3225 O O . ARG A 1 394 ? -10.266 -33.062 -16.797 1 97.38 394 ARG A O 1
ATOM 3232 N N . ASP A 1 395 ? -11.305 -35.031 -17.016 1 96.81 395 ASP A N 1
ATOM 3233 C CA . ASP A 1 395 ? -12.359 -34.438 -17.844 1 96.81 395 ASP A CA 1
ATOM 3234 C C . ASP A 1 395 ? -13.188 -33.438 -17.062 1 96.81 395 ASP A C 1
ATOM 3236 O O . ASP A 1 395 ? -13.531 -32.375 -17.578 1 96.81 395 ASP A O 1
ATOM 3240 N N . ARG A 1 396 ? -13.57 -33.812 -15.867 1 98.25 396 ARG A N 1
ATOM 3241 C CA . ARG A 1 396 ? -14.344 -32.906 -15.023 1 98.25 396 ARG A CA 1
ATOM 3242 C C . ARG A 1 396 ? -13.562 -31.625 -14.719 1 98.25 396 ARG A C 1
ATOM 3244 O O . ARG A 1 396 ? -14.109 -30.531 -14.797 1 98.25 396 ARG A O 1
ATOM 3251 N N . ALA A 1 397 ? -12.242 -31.688 -14.414 1 98.56 397 ALA A N 1
ATOM 3252 C CA . ALA A 1 397 ? -11.383 -30.531 -14.219 1 98.56 397 ALA A CA 1
ATOM 3253 C C . ALA A 1 397 ? -11.312 -29.688 -15.492 1 98.56 397 ALA A C 1
ATOM 3255 O O . ALA A 1 397 ? -11.336 -28.453 -15.438 1 98.56 397 ALA A O 1
ATOM 3256 N N . SER A 1 398 ? -11.219 -30.359 -16.594 1 98.25 398 SER A N 1
ATOM 3257 C CA . SER A 1 398 ? -11.133 -29.688 -17.891 1 98.25 398 SER A CA 1
ATOM 3258 C C . SER A 1 398 ? -12.414 -28.922 -18.188 1 98.25 398 SER A C 1
ATOM 3260 O O . SER A 1 398 ? -12.359 -27.797 -18.688 1 98.25 398 SER A O 1
ATOM 3262 N N . LEU A 1 399 ? -13.539 -29.516 -17.906 1 98.56 399 LEU A N 1
ATOM 3263 C CA . LEU A 1 399 ? -14.812 -28.844 -18.109 1 98.56 399 LEU A CA 1
ATOM 3264 C C . LEU A 1 399 ? -14.906 -27.578 -17.25 1 98.56 399 LEU A C 1
ATOM 3266 O O . LEU A 1 399 ? -15.352 -26.531 -17.734 1 98.56 399 LEU A O 1
ATOM 3270 N N . ILE A 1 400 ? -14.453 -27.672 -16 1 98.62 400 ILE A N 1
ATOM 3271 C CA . ILE A 1 400 ? -14.453 -26.531 -15.102 1 98.62 400 ILE A CA 1
ATOM 3272 C C . ILE A 1 400 ? -13.547 -25.438 -15.664 1 98.62 400 ILE A C 1
ATOM 3274 O O . ILE A 1 400 ? -13.945 -24.281 -15.766 1 98.62 400 ILE A O 1
ATOM 3278 N N . ASN A 1 401 ? -12.336 -25.781 -16.062 1 98.44 401 ASN A N 1
ATOM 3279 C CA . ASN A 1 401 ? -11.391 -24.812 -16.609 1 98.44 401 ASN A CA 1
ATOM 3280 C C . ASN A 1 401 ? -11.953 -24.125 -17.859 1 98.44 401 ASN A C 1
ATOM 3282 O O . ASN A 1 401 ? -11.945 -22.906 -17.938 1 98.44 401 ASN A O 1
ATOM 3286 N N . ASN A 1 402 ? -12.438 -24.938 -18.781 1 98.06 402 ASN A N 1
ATOM 3287 C CA . ASN A 1 402 ? -12.891 -24.422 -20.062 1 98.06 402 ASN A CA 1
ATOM 3288 C C . ASN A 1 402 ? -14.062 -23.453 -19.906 1 98.06 402 ASN A C 1
ATOM 3290 O O . ASN A 1 402 ? -14.086 -22.391 -20.516 1 98.06 402 ASN A O 1
ATOM 3294 N N . ILE A 1 403 ? -15 -23.812 -19.094 1 98 403 ILE A N 1
ATOM 3295 C CA . ILE A 1 403 ? -16.203 -22.984 -19.016 1 98 403 ILE A CA 1
ATOM 3296 C C . ILE A 1 403 ? -15.883 -21.656 -18.344 1 98 403 ILE A C 1
ATOM 3298 O O . ILE A 1 403 ? -16.453 -20.625 -18.688 1 98 403 ILE A O 1
ATOM 3302 N N . PHE A 1 404 ? -15 -21.641 -17.344 1 97 404 PHE A N 1
ATOM 3303 C CA . PHE A 1 404 ? -14.617 -20.391 -16.688 1 97 404 PHE A CA 1
ATOM 3304 C C . PHE A 1 404 ? -13.812 -19.516 -17.641 1 97 404 PHE A C 1
ATOM 3306 O O . PHE A 1 404 ? -13.969 -18.281 -17.656 1 97 404 PHE A O 1
ATOM 3313 N N . GLU A 1 405 ? -12.906 -20.125 -18.438 1 95.44 405 GLU A N 1
ATOM 3314 C CA . GLU A 1 405 ? -12.172 -19.359 -19.438 1 95.44 405 GLU A CA 1
ATOM 3315 C C . GLU A 1 405 ? -13.109 -18.75 -20.453 1 95.44 405 GLU A C 1
ATOM 3317 O O . GLU A 1 405 ? -12.945 -17.594 -20.844 1 95.44 405 GLU A O 1
ATOM 3322 N N . LEU A 1 406 ? -14.086 -19.531 -20.875 1 95.31 406 LEU A N 1
ATOM 3323 C CA . LEU A 1 406 ? -15.055 -19.062 -21.859 1 95.31 406 LEU A CA 1
ATOM 3324 C C . LEU A 1 406 ? -15.945 -17.969 -21.266 1 95.31 406 LEU A C 1
ATOM 3326 O O . LEU A 1 406 ? -16.328 -17.031 -21.969 1 95.31 406 LEU A O 1
ATOM 3330 N N . ALA A 1 407 ? -16.297 -18.141 -20.031 1 93.19 407 ALA A N 1
ATOM 3331 C CA . ALA A 1 407 ? -17.094 -17.125 -19.359 1 93.19 407 ALA A CA 1
ATOM 3332 C C . ALA A 1 407 ? -16.344 -15.805 -19.266 1 93.19 407 ALA A C 1
ATOM 3334 O O . ALA A 1 407 ? -16.938 -14.734 -19.406 1 93.19 407 ALA A O 1
ATOM 3335 N N . GLY A 1 408 ? -15.078 -15.898 -19.047 1 88.69 408 GLY A N 1
ATOM 3336 C CA . GLY A 1 408 ? -14.258 -14.695 -19 1 88.69 408 GLY A CA 1
ATOM 3337 C C . GLY A 1 408 ? -14.258 -13.93 -20.312 1 88.69 408 GLY A C 1
ATOM 3338 O O . GLY A 1 408 ? -14.133 -12.703 -20.312 1 88.69 408 GLY A O 1
ATOM 3339 N N . LEU A 1 409 ? -14.531 -14.633 -21.359 1 86 409 LEU A N 1
ATOM 3340 C CA . LEU A 1 409 ? -14.555 -14.047 -22.703 1 86 409 LEU A CA 1
ATOM 3341 C C . LEU A 1 409 ? -15.969 -13.609 -23.078 1 86 409 LEU A C 1
ATOM 3343 O O . LEU A 1 409 ? -16.156 -12.93 -24.094 1 86 409 LEU A O 1
ATOM 3347 N N . GLY A 1 410 ? -16.906 -14.062 -22.344 1 86.75 410 GLY A N 1
ATOM 3348 C CA . GLY A 1 410 ? -18.281 -13.719 -22.641 1 86.75 410 GLY A CA 1
ATOM 3349 C C . GLY A 1 410 ? -18.953 -14.688 -23.594 1 86.75 410 GLY A C 1
ATOM 3350 O O . GLY A 1 410 ? -20.062 -14.43 -24.062 1 86.75 410 GLY A O 1
ATOM 3351 N N . LYS A 1 411 ? -18.266 -15.805 -23.844 1 90.19 411 LYS A N 1
ATOM 3352 C CA . LYS A 1 411 ? -18.844 -16.797 -24.734 1 90.19 411 LYS A CA 1
ATOM 3353 C C . LYS A 1 411 ? -19.922 -17.625 -24.031 1 90.19 411 LYS A C 1
ATOM 3355 O O . LYS A 1 411 ? -20.812 -18.188 -24.672 1 90.19 411 LYS A O 1
ATOM 3360 N N . VAL A 1 412 ? -19.703 -17.812 -22.781 1 93.44 412 VAL A N 1
ATOM 3361 C CA . VAL A 1 412 ? -20.688 -18.438 -21.906 1 93.44 412 VAL A CA 1
ATOM 3362 C C . VAL A 1 412 ? -20.984 -17.531 -20.719 1 93.44 412 VAL A C 1
ATOM 3364 O O . VAL A 1 412 ? -20.094 -16.859 -20.203 1 93.44 412 VAL A O 1
ATOM 3367 N N . PRO A 1 413 ? -22.266 -17.391 -20.344 1 91.88 413 PRO A N 1
ATOM 3368 C CA . PRO A 1 413 ? -22.516 -16.594 -19.125 1 91.88 413 PRO A CA 1
ATOM 3369 C C . PRO A 1 413 ? -21.828 -17.172 -17.891 1 91.88 413 PRO A C 1
ATOM 3371 O O . PRO A 1 413 ? -21.766 -18.391 -17.719 1 91.88 413 PRO A O 1
ATOM 3374 N N . LEU A 1 414 ? -21.344 -16.281 -17.125 1 94.5 414 LEU A N 1
ATOM 3375 C CA . LEU A 1 414 ? -20.656 -16.688 -15.914 1 94.5 414 LEU A CA 1
ATOM 3376 C C . LEU A 1 414 ? -21.547 -17.562 -15.039 1 94.5 414 LEU A C 1
ATOM 3378 O O . LEU A 1 414 ? -21.078 -18.484 -14.375 1 94.5 414 LEU A O 1
ATOM 3382 N N . GLN A 1 415 ? -22.812 -17.281 -15.016 1 94.38 415 GLN A N 1
ATOM 3383 C CA . GLN A 1 415 ? -23.781 -18.062 -14.258 1 94.38 415 GLN A CA 1
ATOM 3384 C C . GLN A 1 415 ? -23.719 -19.531 -14.656 1 94.38 415 GLN A C 1
ATOM 3386 O O . GLN A 1 415 ? -23.875 -20.422 -13.812 1 94.38 415 GLN A O 1
ATOM 3391 N N . ARG A 1 416 ? -23.578 -19.828 -15.922 1 95.5 416 ARG A N 1
ATOM 3392 C CA . ARG A 1 416 ? -23.5 -21.203 -16.406 1 95.5 416 ARG A CA 1
ATOM 3393 C C . ARG A 1 416 ? -22.281 -21.906 -15.82 1 95.5 416 ARG A C 1
ATOM 3395 O O . ARG A 1 416 ? -22.328 -23.109 -15.539 1 95.5 416 ARG A O 1
ATOM 3402 N N . ALA A 1 417 ? -21.141 -21.203 -15.727 1 96.69 417 ALA A N 1
ATOM 3403 C CA . ALA A 1 417 ? -19.953 -21.766 -15.094 1 96.69 417 ALA A CA 1
ATOM 3404 C C . ALA A 1 417 ? -20.234 -22.172 -13.648 1 96.69 417 ALA A C 1
ATOM 3406 O O . ALA A 1 417 ? -19.812 -23.234 -13.203 1 96.69 417 ALA A O 1
ATOM 3407 N N . PHE A 1 418 ? -20.984 -21.359 -12.914 1 96.31 418 PHE A N 1
ATOM 3408 C CA . PHE A 1 418 ? -21.328 -21.672 -11.531 1 96.31 418 PHE A CA 1
ATOM 3409 C C . PHE A 1 418 ? -22.344 -22.812 -11.469 1 96.31 418 PHE A C 1
ATOM 3411 O O . PHE A 1 418 ? -22.328 -23.609 -10.531 1 96.31 418 PHE A O 1
ATOM 3418 N N . ASP A 1 419 ? -23.25 -22.844 -12.477 1 96.38 419 ASP A N 1
ATOM 3419 C CA . ASP A 1 419 ? -24.141 -24 -12.562 1 96.38 419 ASP A CA 1
ATOM 3420 C C . ASP A 1 419 ? -23.344 -25.297 -12.672 1 96.38 419 ASP A C 1
ATOM 3422 O O . ASP A 1 419 ? -23.719 -26.312 -12.07 1 96.38 419 ASP A O 1
ATOM 3426 N N . LEU A 1 420 ? -22.297 -25.234 -13.461 1 98.12 420 LEU A N 1
ATOM 3427 C CA . LEU A 1 420 ? -21.5 -26.438 -13.672 1 98.12 420 LEU A CA 1
ATOM 3428 C C . LEU A 1 420 ? -20.828 -26.875 -12.367 1 98.12 420 LEU A C 1
ATOM 3430 O O . LEU A 1 420 ? -20.828 -28.062 -12.047 1 98.12 420 LEU A O 1
ATOM 3434 N N . ILE A 1 421 ? -20.281 -25.953 -11.578 1 97.81 421 ILE A N 1
ATOM 3435 C CA . ILE A 1 421 ? -19.5 -26.375 -10.422 1 97.81 421 ILE A CA 1
ATOM 3436 C C . ILE A 1 421 ? -20.438 -26.719 -9.266 1 97.81 421 ILE A C 1
ATOM 3438 O O . ILE A 1 421 ? -20 -27.172 -8.211 1 97.81 421 ILE A O 1
ATOM 3442 N N . ASP A 1 422 ? -21.75 -26.625 -9.453 1 96.62 422 ASP A N 1
ATOM 3443 C CA . ASP A 1 422 ? -22.719 -26.984 -8.43 1 96.62 422 ASP A CA 1
ATOM 3444 C C . ASP A 1 422 ? -22.609 -28.469 -8.062 1 96.62 422 ASP A C 1
ATOM 3446 O O . ASP A 1 422 ? -22.922 -28.859 -6.938 1 96.62 422 ASP A O 1
ATOM 3450 N N . TYR A 1 423 ? -22.156 -29.25 -8.953 1 97.75 423 TYR A N 1
ATOM 3451 C CA . TYR A 1 423 ? -22.078 -30.688 -8.719 1 97.75 423 TYR A CA 1
ATOM 3452 C C . TYR A 1 423 ? -20.969 -31.016 -7.715 1 97.75 423 TYR A C 1
ATOM 3454 O O . TYR A 1 423 ? -20.906 -32.125 -7.203 1 97.75 423 TYR A O 1
ATOM 3462 N N . LEU A 1 424 ? -20.109 -30.078 -7.34 1 97.75 424 LEU A N 1
ATOM 3463 C CA . LEU A 1 424 ? -18.922 -30.297 -6.508 1 97.75 424 LEU A CA 1
ATOM 3464 C C . LEU A 1 424 ? -19.328 -30.844 -5.137 1 97.75 424 LEU A C 1
ATOM 3466 O O . LEU A 1 424 ? -18.484 -31.406 -4.426 1 97.75 424 LEU A O 1
ATOM 3470 N N . ARG A 1 425 ? -20.484 -30.672 -4.777 1 94.5 425 ARG A N 1
ATOM 3471 C CA . ARG A 1 425 ? -20.969 -31.172 -3.496 1 94.5 425 ARG A CA 1
ATOM 3472 C C . ARG A 1 425 ? -20.719 -32.688 -3.369 1 94.5 425 ARG A C 1
ATOM 3474 O O . ARG A 1 425 ? -20.547 -33.188 -2.264 1 94.5 425 ARG A O 1
ATOM 3481 N N . ASN A 1 426 ? -20.625 -33.312 -4.559 1 88.81 426 ASN A N 1
ATOM 3482 C CA . ASN A 1 426 ? -20.438 -34.75 -4.59 1 88.81 426 ASN A CA 1
ATOM 3483 C C . ASN A 1 426 ? -19.062 -35.125 -5.125 1 88.81 426 ASN A C 1
ATOM 3485 O O . ASN A 1 426 ? -18.812 -36.312 -5.402 1 88.81 426 ASN A O 1
ATOM 3489 N N . GLU A 1 427 ? -18.219 -34.188 -5.297 1 95.06 427 GLU A N 1
ATOM 3490 C CA . GLU A 1 427 ? -16.891 -34.438 -5.863 1 95.06 427 GLU A CA 1
ATOM 3491 C C . GLU A 1 427 ? -15.898 -34.812 -4.781 1 95.06 427 GLU A C 1
ATOM 3493 O O . GLU A 1 427 ? -15.867 -34.219 -3.707 1 95.06 427 GLU A O 1
ATOM 3498 N N . THR A 1 428 ? -15.125 -35.781 -5.023 1 91 428 THR A N 1
ATOM 3499 C CA . THR A 1 428 ? -14.172 -36.25 -4.012 1 91 428 THR A CA 1
ATOM 3500 C C . THR A 1 428 ? -12.75 -36.25 -4.574 1 91 428 THR A C 1
ATOM 3502 O O . THR A 1 428 ? -11.789 -36.5 -3.846 1 91 428 THR A O 1
ATOM 3505 N N . TYR A 1 429 ? -12.633 -36 -5.879 1 95.31 429 TYR A N 1
ATOM 3506 C CA . TYR A 1 429 ? -11.312 -36.031 -6.5 1 95.31 429 TYR A CA 1
ATOM 3507 C C . TYR A 1 429 ? -10.625 -34.688 -6.402 1 95.31 429 TYR A C 1
ATOM 3509 O O . TYR A 1 429 ? -11.281 -33.656 -6.434 1 95.31 429 TYR A O 1
ATOM 3517 N N . ASN A 1 430 ? -9.344 -34.719 -6.324 1 96.44 430 ASN A N 1
ATOM 3518 C CA . ASN A 1 430 ? -8.516 -33.562 -6.07 1 96.44 430 ASN A CA 1
ATOM 3519 C C . ASN A 1 430 ? -8.508 -32.594 -7.266 1 96.44 430 ASN A C 1
ATOM 3521 O O . ASN A 1 430 ? -8.648 -31.391 -7.102 1 96.44 430 ASN A O 1
ATOM 3525 N N . ALA A 1 431 ? -8.406 -33.094 -8.484 1 97.31 431 ALA A N 1
ATOM 3526 C CA . ALA A 1 431 ? -8.156 -32.281 -9.672 1 97.31 431 ALA A CA 1
ATOM 3527 C C . ALA A 1 431 ? -9.32 -31.328 -9.922 1 97.31 431 ALA A C 1
ATOM 3529 O O . ALA A 1 431 ? -9.109 -30.109 -10.062 1 97.31 431 ALA A O 1
ATOM 3530 N N . PRO A 1 432 ? -10.609 -31.812 -9.938 1 98.12 432 PRO A N 1
ATOM 3531 C CA . PRO A 1 432 ? -11.719 -30.891 -10.18 1 98.12 432 PRO A CA 1
ATOM 3532 C C . PRO A 1 432 ? -11.891 -29.859 -9.062 1 98.12 432 PRO A C 1
ATOM 3534 O O . PRO A 1 432 ? -12.141 -28.688 -9.336 1 98.12 432 PRO A O 1
ATOM 3537 N N . ILE A 1 433 ? -11.695 -30.312 -7.816 1 98.19 433 ILE A N 1
ATOM 3538 C CA . ILE A 1 433 ? -11.875 -29.422 -6.68 1 98.19 433 ILE A CA 1
ATOM 3539 C C . ILE A 1 433 ? -10.82 -28.328 -6.711 1 98.19 433 ILE A C 1
ATOM 3541 O O . ILE A 1 433 ? -11.133 -27.141 -6.527 1 98.19 433 ILE A O 1
ATOM 3545 N N . THR A 1 434 ? -9.578 -28.672 -6.949 1 97.62 434 THR A N 1
ATOM 3546 C CA . THR A 1 434 ? -8.484 -27.703 -6.988 1 97.62 434 THR A CA 1
ATOM 3547 C C . THR A 1 434 ? -8.68 -26.703 -8.125 1 97.62 434 THR A C 1
ATOM 3549 O O . THR A 1 434 ? -8.398 -25.516 -7.969 1 97.62 434 THR A O 1
ATOM 3552 N N . GLU A 1 435 ? -9.148 -27.172 -9.258 1 98.19 435 GLU A N 1
ATOM 3553 C CA . GLU A 1 435 ? -9.398 -26.281 -10.383 1 98.19 435 GLU A CA 1
ATOM 3554 C C . GLU A 1 435 ? -10.516 -25.297 -10.062 1 98.19 435 GLU A C 1
ATOM 3556 O O . GLU A 1 435 ? -10.422 -24.109 -10.375 1 98.19 435 GLU A O 1
ATOM 3561 N N . ALA A 1 436 ? -11.578 -25.797 -9.453 1 98.44 436 ALA A N 1
ATOM 3562 C CA . ALA A 1 436 ? -12.688 -24.938 -9.07 1 98.44 436 ALA A CA 1
ATOM 3563 C C . ALA A 1 436 ? -12.234 -23.859 -8.078 1 98.44 436 ALA A C 1
ATOM 3565 O O . ALA A 1 436 ? -12.602 -22.688 -8.211 1 98.44 436 ALA A O 1
ATOM 3566 N N . LEU A 1 437 ? -11.445 -24.281 -7.113 1 98.06 437 LEU A N 1
ATOM 3567 C CA . LEU A 1 437 ? -10.938 -23.344 -6.117 1 98.06 437 LEU A CA 1
ATOM 3568 C C . LEU A 1 437 ? -10.023 -22.312 -6.762 1 98.06 437 LEU A C 1
ATOM 3570 O O . LEU A 1 437 ? -10.062 -21.125 -6.406 1 98.06 437 LEU A O 1
ATOM 3574 N N . PHE A 1 438 ? -9.242 -22.734 -7.691 1 97.12 438 PHE A N 1
ATOM 3575 C CA . PHE A 1 438 ? -8.344 -21.828 -8.391 1 97.12 438 PHE A CA 1
ATOM 3576 C C . PHE A 1 438 ? -9.133 -20.75 -9.133 1 97.12 438 PHE A C 1
ATOM 3578 O O . PHE A 1 438 ? -8.828 -19.562 -9.023 1 97.12 438 PHE A O 1
ATOM 3585 N N . GLN A 1 439 ? -10.133 -21.156 -9.859 1 97.56 439 GLN A N 1
ATOM 3586 C CA . GLN A 1 439 ? -10.93 -20.25 -10.664 1 97.56 439 GLN A CA 1
ATOM 3587 C C . GLN A 1 439 ? -11.695 -19.266 -9.781 1 97.56 439 GLN A C 1
ATOM 3589 O O . GLN A 1 439 ? -11.758 -18.062 -10.086 1 97.56 439 GLN A O 1
ATOM 3594 N N . THR A 1 440 ? -12.242 -19.734 -8.719 1 97.81 440 THR A N 1
ATOM 3595 C CA . THR A 1 440 ? -13.039 -18.875 -7.863 1 97.81 440 THR A CA 1
ATOM 3596 C C . THR A 1 440 ? -12.141 -17.953 -7.035 1 97.81 440 THR A C 1
ATOM 3598 O O . THR A 1 440 ? -12.539 -16.844 -6.684 1 97.81 440 THR A O 1
ATOM 3601 N N . GLU A 1 441 ? -10.961 -18.422 -6.742 1 97.06 441 GLU A N 1
ATOM 3602 C CA . GLU A 1 441 ? -10.008 -17.578 -6.039 1 97.06 441 GLU A CA 1
ATOM 3603 C C . GLU A 1 441 ? -9.586 -16.391 -6.902 1 97.06 441 GLU A C 1
ATOM 3605 O O . GLU A 1 441 ? -9.367 -15.289 -6.391 1 97.06 441 GLU A O 1
ATOM 3610 N N . LEU A 1 442 ? -9.406 -16.609 -8.18 1 95.81 442 LEU A N 1
ATOM 3611 C CA . LEU A 1 442 ? -9.094 -15.523 -9.086 1 95.81 442 LEU A CA 1
ATOM 3612 C C . LEU A 1 442 ? -10.164 -14.438 -9.031 1 95.81 442 LEU A C 1
ATOM 3614 O O . LEU A 1 442 ? -9.852 -13.25 -8.984 1 95.81 442 LEU A O 1
ATOM 3618 N N . ILE A 1 443 ? -11.391 -14.875 -9.047 1 97.19 443 ILE A N 1
ATOM 3619 C CA . ILE A 1 443 ? -12.508 -13.938 -8.984 1 97.19 443 ILE A CA 1
ATOM 3620 C C . ILE A 1 443 ? -12.516 -13.219 -7.641 1 97.19 443 ILE A C 1
ATOM 3622 O O . ILE A 1 443 ? -12.672 -12 -7.582 1 97.19 443 ILE A O 1
ATOM 3626 N N . TYR A 1 444 ? -12.305 -13.977 -6.578 1 97.75 444 TYR A N 1
ATOM 3627 C CA . TYR A 1 444 ? -12.234 -13.414 -5.238 1 97.75 444 TYR A CA 1
ATOM 3628 C C . TYR A 1 444 ? -11.188 -12.305 -5.168 1 97.75 444 TYR A C 1
ATOM 3630 O O . TYR A 1 444 ? -11.453 -11.227 -4.633 1 97.75 444 TYR A O 1
ATOM 3638 N N . ASN A 1 445 ? -10.047 -12.594 -5.695 1 97.19 445 ASN A N 1
ATOM 3639 C CA . ASN A 1 445 ? -8.93 -11.648 -5.629 1 97.19 445 ASN A CA 1
ATOM 3640 C C . ASN A 1 445 ? -9.242 -10.367 -6.391 1 97.19 445 ASN A C 1
ATOM 3642 O O . ASN A 1 445 ? -8.914 -9.273 -5.93 1 97.19 445 ASN A O 1
ATOM 3646 N N . LEU A 1 446 ? -9.852 -10.477 -7.527 1 96.81 446 LEU A N 1
ATOM 3647 C CA . LEU A 1 446 ? -10.219 -9.289 -8.297 1 96.81 446 LEU A CA 1
ATOM 3648 C C . LEU A 1 446 ? -11.234 -8.445 -7.543 1 96.81 446 LEU A C 1
ATOM 3650 O O . LEU A 1 446 ? -11.094 -7.223 -7.453 1 96.81 446 LEU A O 1
ATOM 3654 N N . LEU A 1 447 ? -12.242 -9.117 -6.961 1 97.19 447 LEU A N 1
ATOM 3655 C CA . LEU A 1 447 ? -13.289 -8.406 -6.223 1 97.19 447 LEU A CA 1
ATOM 3656 C C . LEU A 1 447 ? -12.711 -7.707 -5 1 97.19 447 LEU A C 1
ATOM 3658 O O . LEU A 1 447 ? -12.984 -6.527 -4.77 1 97.19 447 LEU A O 1
ATOM 3662 N N . GLU A 1 448 ? -11.883 -8.398 -4.309 1 96.56 448 GLU A N 1
ATOM 3663 C CA . GLU A 1 448 ? -11.336 -7.879 -3.061 1 96.56 448 GLU A CA 1
ATOM 3664 C C . GLU A 1 448 ? -10.445 -6.664 -3.312 1 96.56 448 GLU A C 1
ATOM 3666 O O . GLU A 1 448 ? -10.539 -5.656 -2.609 1 96.56 448 GLU A O 1
ATOM 3671 N N . LYS A 1 449 ? -9.539 -6.758 -4.34 1 96.38 449 LYS A N 1
ATOM 3672 C CA . LYS A 1 449 ? -8.594 -5.68 -4.605 1 96.38 449 LYS A CA 1
ATOM 3673 C C . LYS A 1 449 ? -9.305 -4.43 -5.113 1 96.38 449 LYS A C 1
ATOM 3675 O O . LYS A 1 449 ? -8.781 -3.32 -4.996 1 96.38 449 LYS A O 1
ATOM 3680 N N . LEU A 1 450 ? -10.578 -4.617 -5.598 1 94.44 450 LEU A N 1
ATOM 3681 C CA . LEU A 1 450 ? -11.352 -3.479 -6.07 1 94.44 450 LEU A CA 1
ATOM 3682 C C . LEU A 1 450 ? -12.273 -2.949 -4.973 1 94.44 450 LEU A C 1
ATOM 3684 O O . LEU A 1 450 ? -13.078 -2.045 -5.211 1 94.44 450 LEU A O 1
ATOM 3688 N N . GLY A 1 451 ? -12.234 -3.629 -3.828 1 91.44 451 GLY A N 1
ATOM 3689 C CA . GLY A 1 451 ? -12.977 -3.121 -2.682 1 91.44 451 GLY A CA 1
ATOM 3690 C C . GLY A 1 451 ? -14.383 -3.676 -2.586 1 91.44 451 GLY A C 1
ATOM 3691 O O . GLY A 1 451 ? -15.188 -3.209 -1.776 1 91.44 451 GLY A O 1
ATOM 3692 N N . HIS A 1 452 ? -14.734 -4.59 -3.436 1 94.81 452 HIS A N 1
ATOM 3693 C CA . HIS A 1 452 ? -16.031 -5.242 -3.322 1 94.81 452 HIS A CA 1
ATOM 3694 C C . HIS A 1 452 ? -16 -6.352 -2.275 1 94.81 452 HIS A C 1
ATOM 3696 O O . HIS A 1 452 ? -16.25 -7.52 -2.594 1 94.81 452 HIS A O 1
ATOM 3702 N N . MET A 1 453 ? -15.773 -5.992 -1.064 1 92.75 453 MET A N 1
ATOM 3703 C CA . MET A 1 453 ? -15.516 -6.934 0.019 1 92.75 453 MET A CA 1
ATOM 3704 C C . MET A 1 453 ? -16.75 -7.777 0.313 1 92.75 453 MET A C 1
ATOM 3706 O O . MET A 1 453 ? -16.641 -8.977 0.583 1 92.75 453 MET A O 1
ATOM 3710 N N . ASP A 1 454 ? -17.859 -7.172 0.309 1 93.5 454 ASP A N 1
ATOM 3711 C CA . ASP A 1 454 ? -19.109 -7.898 0.561 1 93.5 454 ASP A CA 1
ATOM 3712 C C . ASP A 1 454 ? -19.344 -8.961 -0.51 1 93.5 454 ASP A C 1
ATOM 3714 O O . ASP A 1 454 ? -19.656 -10.109 -0.193 1 93.5 454 ASP A O 1
ATOM 3718 N N . LEU A 1 455 ? -19.234 -8.5 -1.747 1 96.31 455 LEU A N 1
ATOM 3719 C CA . LEU A 1 455 ? -19.422 -9.422 -2.861 1 96.31 455 LEU A CA 1
ATOM 3720 C C . LEU A 1 455 ? -18.406 -10.555 -2.809 1 96.31 455 LEU A C 1
ATOM 3722 O O . LEU A 1 455 ? -18.734 -11.711 -3.078 1 96.31 455 LEU A O 1
ATOM 3726 N N . ALA A 1 456 ? -17.141 -10.25 -2.514 1 96.94 456 ALA A N 1
ATOM 3727 C CA . ALA A 1 456 ? -16.094 -11.258 -2.367 1 96.94 456 ALA A CA 1
ATOM 3728 C C . ALA A 1 456 ? -16.438 -12.266 -1.283 1 96.94 456 ALA A C 1
ATOM 3730 O O . ALA A 1 456 ? -16.25 -13.469 -1.46 1 96.94 456 ALA A O 1
ATOM 3731 N N . SER A 1 457 ? -16.984 -11.812 -0.192 1 96.44 457 SER A N 1
ATOM 3732 C CA . SER A 1 457 ? -17.375 -12.68 0.913 1 96.44 457 SER A CA 1
ATOM 3733 C C . SER A 1 457 ? -18.531 -13.602 0.516 1 96.44 457 SER A C 1
ATOM 3735 O O . SER A 1 457 ? -18.562 -14.766 0.908 1 96.44 457 SER A O 1
ATOM 3737 N N . ARG A 1 458 ? -19.469 -13.07 -0.215 1 97.19 458 ARG A N 1
ATOM 3738 C CA . ARG A 1 458 ? -20.578 -13.883 -0.691 1 97.19 458 ARG A CA 1
ATOM 3739 C C . ARG A 1 458 ? -20.094 -14.992 -1.621 1 97.19 458 ARG A C 1
ATOM 3741 O O . ARG A 1 458 ? -20.625 -16.109 -1.589 1 97.19 458 ARG A O 1
ATOM 3748 N N . LEU A 1 459 ? -19.125 -14.648 -2.439 1 98 459 LEU A N 1
ATOM 3749 C CA . LEU A 1 459 ? -18.547 -15.656 -3.324 1 98 459 LEU A CA 1
ATOM 3750 C C . LEU A 1 459 ? -17.891 -16.781 -2.52 1 98 459 LEU A C 1
ATOM 3752 O O . LEU A 1 459 ? -18.109 -17.953 -2.809 1 98 459 LEU A O 1
ATOM 3756 N N . VAL A 1 460 ? -17.125 -16.422 -1.513 1 97.88 460 VAL A N 1
ATOM 3757 C CA . VAL A 1 460 ? -16.453 -17.406 -0.667 1 97.88 460 VAL A CA 1
ATOM 3758 C C . VAL A 1 460 ? -17.484 -18.281 0.029 1 97.88 460 VAL A C 1
ATOM 3760 O O . VAL A 1 460 ? -17.328 -19.5 0.107 1 97.88 460 VAL A O 1
ATOM 3763 N N . ALA A 1 461 ? -18.516 -17.672 0.513 1 97.31 461 ALA A N 1
ATOM 3764 C CA . ALA A 1 461 ? -19.578 -18.406 1.192 1 97.31 461 ALA A CA 1
ATOM 3765 C C . ALA A 1 461 ? -20.234 -19.406 0.251 1 97.31 461 ALA A C 1
ATOM 3767 O O . ALA A 1 461 ? -20.531 -20.531 0.65 1 97.31 461 ALA A O 1
ATOM 3768 N N . LYS A 1 462 ? -20.469 -19 -0.935 1 96.94 462 LYS A N 1
ATOM 3769 C CA . LYS A 1 462 ? -21.078 -19.891 -1.928 1 96.94 462 LYS A CA 1
ATOM 3770 C C . LYS A 1 462 ? -20.172 -21.078 -2.209 1 96.94 462 LYS A C 1
ATOM 3772 O O . LYS A 1 462 ? -20.641 -22.219 -2.246 1 96.94 462 LYS A O 1
ATOM 3777 N N . VAL A 1 463 ? -18.906 -20.859 -2.439 1 97.94 463 VAL A N 1
ATOM 3778 C CA . VAL A 1 463 ? -17.953 -21.922 -2.729 1 97.94 463 VAL A CA 1
ATOM 3779 C C . VAL A 1 463 ? -17.844 -22.859 -1.523 1 97.94 463 VAL A C 1
ATOM 3781 O O . VAL A 1 463 ? -17.766 -24.078 -1.68 1 97.94 463 VAL A O 1
ATOM 3784 N N . PHE A 1 464 ? -17.812 -22.312 -0.32 1 97.88 464 PHE A N 1
ATOM 3785 C CA . PHE A 1 464 ? -17.734 -23.109 0.897 1 97.88 464 PHE A CA 1
ATOM 3786 C C . PHE A 1 464 ? -18.938 -24.031 1.021 1 97.88 464 PHE A C 1
ATOM 3788 O O . PHE A 1 464 ? -18.812 -25.188 1.408 1 97.88 464 PHE A O 1
ATOM 3795 N N . LYS A 1 465 ? -20.062 -23.484 0.706 1 97.25 465 LYS A N 1
ATOM 3796 C CA . LYS A 1 465 ? -21.266 -24.297 0.77 1 97.25 465 LYS A CA 1
ATOM 3797 C C . LYS A 1 465 ? -21.141 -25.531 -0.128 1 97.25 465 LYS A C 1
ATOM 3799 O O . LYS A 1 465 ? -21.609 -26.609 0.224 1 97.25 465 LYS A O 1
ATOM 3804 N N . LEU A 1 466 ? -20.516 -25.406 -1.274 1 97.56 466 LEU A N 1
ATOM 3805 C CA . LEU A 1 466 ? -20.312 -26.5 -2.207 1 97.56 466 LEU A CA 1
ATOM 3806 C C . LEU A 1 466 ? -19.312 -27.516 -1.642 1 97.56 466 LEU A C 1
ATOM 3808 O O . LEU A 1 466 ? -19.422 -28.703 -1.912 1 97.56 466 LEU A O 1
ATOM 3812 N N . LEU A 1 467 ? -18.344 -27.078 -0.846 1 97.88 467 LEU A N 1
ATOM 3813 C CA . LEU A 1 467 ? -17.234 -27.938 -0.428 1 97.88 467 LEU A CA 1
ATOM 3814 C C . LEU A 1 467 ? -17.297 -28.219 1.067 1 97.88 467 LEU A C 1
ATOM 3816 O O . LEU A 1 467 ? -16.359 -28.781 1.643 1 97.88 467 LEU A O 1
ATOM 3820 N N . GLN A 1 468 ? -18.344 -27.859 1.713 1 96.81 468 GLN A N 1
ATOM 3821 C CA . GLN A 1 468 ? -18.484 -27.906 3.166 1 96.81 468 GLN A CA 1
ATOM 3822 C C . GLN A 1 468 ? -18.25 -29.328 3.693 1 96.81 468 GLN A C 1
ATOM 3824 O O . GLN A 1 468 ? -17.5 -29.516 4.648 1 96.81 468 GLN A O 1
ATOM 3829 N N . SER A 1 469 ? -18.906 -30.281 3.08 1 96.19 469 SER A N 1
ATOM 3830 C CA . SER A 1 469 ? -18.75 -31.656 3.518 1 96.19 469 SER A CA 1
ATOM 3831 C C . SER A 1 469 ? -17.312 -32.125 3.377 1 96.19 469 SER A C 1
ATOM 3833 O O . SER A 1 469 ? -16.797 -32.844 4.246 1 96.19 469 SER A O 1
ATOM 3835 N N . GLN A 1 470 ? -16.703 -31.797 2.252 1 96.19 470 GLN A N 1
ATOM 3836 C CA . GLN A 1 470 ? -15.305 -32.156 2.02 1 96.19 470 GLN A CA 1
ATOM 3837 C C . GLN A 1 470 ? -14.391 -31.547 3.068 1 96.19 470 GLN A C 1
ATOM 3839 O O . GLN A 1 470 ? -13.461 -32.219 3.553 1 96.19 470 GLN A O 1
ATOM 3844 N N . VAL A 1 471 ? -14.594 -30.297 3.438 1 96.94 471 VAL A N 1
ATOM 3845 C CA . VAL A 1 471 ? -13.789 -29.609 4.441 1 96.94 471 VAL A CA 1
ATOM 3846 C C . VAL A 1 471 ? -13.992 -30.266 5.805 1 96.94 471 VAL A C 1
ATOM 3848 O O . VAL A 1 471 ? -13.023 -30.547 6.516 1 96.94 471 VAL A O 1
ATOM 3851 N N . GLN A 1 472 ? -15.203 -30.625 6.137 1 95.69 472 GLN A N 1
ATOM 3852 C CA . GLN A 1 472 ? -15.555 -31.156 7.449 1 95.69 472 GLN A CA 1
ATOM 3853 C C . GLN A 1 472 ? -15.016 -32.594 7.621 1 95.69 472 GLN A C 1
ATOM 3855 O O . GLN A 1 472 ? -14.758 -33.031 8.742 1 95.69 472 GLN A O 1
ATOM 3860 N N . GLN A 1 473 ? -14.797 -33.25 6.531 1 94.12 473 GLN A N 1
ATOM 3861 C CA . GLN A 1 473 ? -14.344 -34.625 6.574 1 94.12 473 GLN A CA 1
ATOM 3862 C C . GLN A 1 473 ? -12.828 -34.688 6.734 1 94.12 473 GLN A C 1
ATOM 3864 O O . GLN A 1 473 ? -12.281 -35.781 7.012 1 94.12 473 GLN A O 1
ATOM 3869 N N . GLN A 1 474 ? -12.188 -33.531 6.562 1 94.88 474 GLN A N 1
ATOM 3870 C CA . GLN A 1 474 ? -10.734 -33.562 6.648 1 94.88 474 GLN A CA 1
ATOM 3871 C C . GLN A 1 474 ? -10.273 -33.75 8.094 1 94.88 474 GLN A C 1
ATOM 3873 O O . GLN A 1 474 ? -10.922 -33.281 9.023 1 94.88 474 GLN A O 1
ATOM 3878 N N . THR A 1 475 ? -9.234 -34.531 8.188 1 94.62 475 THR A N 1
ATOM 3879 C CA . THR A 1 475 ? -8.562 -34.688 9.469 1 94.62 475 THR A CA 1
ATOM 3880 C C . THR A 1 475 ? -7.273 -33.906 9.523 1 94.62 475 THR A C 1
ATOM 3882 O O . THR A 1 475 ? -6.789 -33.438 8.492 1 94.62 475 THR A O 1
ATOM 3885 N N . TRP A 1 476 ? -6.805 -33.625 10.633 1 95.69 476 TRP A N 1
ATOM 3886 C CA . TRP A 1 476 ? -5.539 -32.906 10.812 1 95.69 476 TRP A CA 1
ATOM 3887 C C . TRP A 1 476 ? -4.402 -33.875 11.078 1 95.69 476 TRP A C 1
ATOM 3889 O O . TRP A 1 476 ? -3.744 -33.812 12.117 1 95.69 476 TRP A O 1
ATOM 3899 N N . THR A 1 477 ? -4.266 -34.812 10.18 1 95.06 477 THR A N 1
ATOM 3900 C CA . THR A 1 477 ? -3.266 -35.875 10.242 1 95.06 477 THR A CA 1
ATOM 3901 C C . THR A 1 477 ? -2.645 -36.125 8.867 1 95.06 477 THR A C 1
ATOM 3903 O O . THR A 1 477 ? -3.084 -35.531 7.871 1 95.06 477 THR A O 1
ATOM 3906 N N . ASP A 1 478 ? -1.659 -36.969 8.773 1 94.69 478 ASP A N 1
ATOM 3907 C CA . ASP A 1 478 ? -1.009 -37.344 7.516 1 94.69 478 ASP A CA 1
ATOM 3908 C C . ASP A 1 478 ? -1.536 -38.656 6.98 1 94.69 478 ASP A C 1
ATOM 3910 O O . ASP A 1 478 ? -0.815 -39.406 6.297 1 94.69 478 ASP A O 1
ATOM 3914 N N . GLU A 1 479 ? -2.697 -38.969 7.285 1 94.69 479 GLU A N 1
ATOM 3915 C CA . GLU A 1 479 ? -3.277 -40.219 6.844 1 94.69 479 GLU A CA 1
ATOM 3916 C C . GLU A 1 479 ? -3.855 -40.094 5.438 1 94.69 479 GLU A C 1
ATOM 3918 O O . GLU A 1 479 ? -4.207 -39 4.996 1 94.69 479 GLU A O 1
ATOM 3923 N N . GLY A 1 480 ? -3.92 -41.281 4.719 1 94 480 GLY A N 1
ATOM 3924 C CA . GLY A 1 480 ? -4.562 -41.344 3.414 1 94 480 GLY A CA 1
ATOM 3925 C C . GLY A 1 480 ? -3.574 -41.375 2.264 1 94 480 GLY A C 1
ATOM 3926 O O . GLY A 1 480 ? -2.361 -41.344 2.479 1 94 480 GLY A O 1
ATOM 3927 N N . THR A 1 481 ? -4.09 -41.469 1.059 1 94.56 481 THR A N 1
ATOM 3928 C CA . THR A 1 481 ? -3.266 -41.469 -0.147 1 94.56 481 THR A CA 1
ATOM 3929 C C . THR A 1 481 ? -2.621 -40.094 -0.371 1 94.56 481 THR A C 1
ATOM 3931 O O . THR A 1 481 ? -3.098 -39.094 0.149 1 94.56 481 THR A O 1
ATOM 3934 N N . PRO A 1 482 ? -1.526 -40.031 -1.087 1 94.69 482 PRO A N 1
ATOM 3935 C CA . PRO A 1 482 ? -0.889 -38.75 -1.378 1 94.69 482 PRO A CA 1
ATOM 3936 C C . PRO A 1 482 ? -1.857 -37.75 -1.979 1 94.69 482 PRO A C 1
ATOM 3938 O O . PRO A 1 482 ? -1.845 -36.562 -1.594 1 94.69 482 PRO A O 1
ATOM 3941 N N . SER A 1 483 ? -2.723 -38.156 -2.828 1 94.94 483 SER A N 1
ATOM 3942 C CA . SER A 1 483 ? -3.691 -37.281 -3.445 1 94.94 483 SER A CA 1
ATOM 3943 C C . SER A 1 483 ? -4.676 -36.719 -2.416 1 94.94 483 SER A C 1
ATOM 3945 O O . SER A 1 483 ? -5 -35.531 -2.428 1 94.94 483 SER A O 1
ATOM 3947 N N . ALA A 1 484 ? -5.113 -37.625 -1.558 1 94.44 484 ALA A N 1
ATOM 3948 C CA . ALA A 1 484 ? -6.039 -37.219 -0.504 1 94.44 484 ALA A CA 1
ATOM 3949 C C . ALA A 1 484 ? -5.375 -36.219 0.456 1 94.44 484 ALA A C 1
ATOM 3951 O O . ALA A 1 484 ? -6.023 -35.281 0.946 1 94.44 484 ALA A O 1
ATOM 3952 N N . ARG A 1 485 ? -4.145 -36.469 0.747 1 95.81 485 ARG A N 1
ATOM 3953 C CA . ARG A 1 485 ? -3.385 -35.594 1.639 1 95.81 485 ARG A CA 1
ATOM 3954 C C . ARG A 1 485 ? -3.188 -34.219 1.021 1 95.81 485 ARG A C 1
ATOM 3956 O O . ARG A 1 485 ? -3.266 -33.219 1.716 1 95.81 485 ARG A O 1
ATOM 3963 N N . GLU A 1 486 ? -2.955 -34.188 -0.287 1 95.88 486 GLU A N 1
ATOM 3964 C CA . GLU A 1 486 ? -2.855 -32.906 -0.984 1 95.88 486 GLU A CA 1
ATOM 3965 C C . GLU A 1 486 ? -4.18 -32.125 -0.942 1 95.88 486 GLU A C 1
ATOM 3967 O O . GLU A 1 486 ? -4.199 -30.922 -0.759 1 95.88 486 GLU A O 1
ATOM 3972 N N . LEU A 1 487 ? -5.242 -32.844 -1.163 1 96.19 487 LEU A N 1
ATOM 3973 C CA . LEU A 1 487 ? -6.562 -32.25 -1.098 1 96.19 487 LEU A CA 1
ATOM 3974 C C . LEU A 1 487 ? -6.824 -31.656 0.284 1 96.19 487 LEU A C 1
ATOM 3976 O O . LEU A 1 487 ? -7.391 -30.578 0.404 1 96.19 487 LEU A O 1
ATOM 3980 N N . ARG A 1 488 ? -6.441 -32.438 1.299 1 96.69 488 ARG A N 1
ATOM 3981 C CA . ARG A 1 488 ? -6.57 -31.969 2.676 1 96.69 488 ARG A CA 1
ATOM 3982 C C . ARG A 1 488 ? -5.879 -30.609 2.867 1 96.69 488 ARG A C 1
ATOM 3984 O O . ARG A 1 488 ? -6.457 -29.688 3.443 1 96.69 488 ARG A O 1
ATOM 3991 N N . SER A 1 489 ? -4.664 -30.484 2.377 1 96.38 489 SER A N 1
ATOM 3992 C CA . SER A 1 489 ? -3.9 -29.25 2.488 1 96.38 489 SER A CA 1
ATOM 3993 C C . SER A 1 489 ? -4.633 -28.094 1.828 1 96.38 489 SER A C 1
ATOM 3995 O O . SER A 1 489 ? -4.727 -27 2.4 1 96.38 489 SER A O 1
ATOM 3997 N N . VAL A 1 490 ? -5.184 -28.297 0.633 1 96.62 490 VAL A N 1
ATOM 3998 C CA . VAL A 1 490 ? -5.836 -27.266 -0.153 1 96.62 490 VAL A CA 1
ATOM 3999 C C . VAL A 1 490 ? -7.129 -26.828 0.535 1 96.62 490 VAL A C 1
ATOM 4001 O O . VAL A 1 490 ? -7.402 -25.625 0.664 1 96.62 490 VAL A O 1
ATOM 4004 N N . LEU A 1 491 ? -7.91 -27.781 1.015 1 97.56 491 LEU A N 1
ATOM 4005 C CA . LEU A 1 491 ? -9.211 -27.516 1.61 1 97.56 491 LEU A CA 1
ATOM 4006 C C . LEU A 1 491 ? -9.062 -26.797 2.947 1 97.56 491 LEU A C 1
ATOM 4008 O O . LEU A 1 491 ? -9.773 -25.828 3.221 1 97.56 491 LEU A O 1
ATOM 4012 N N . LEU A 1 492 ? -8.125 -27.25 3.74 1 97.88 492 LEU A N 1
ATOM 4013 C CA . LEU A 1 492 ? -7.957 -26.656 5.059 1 97.88 492 LEU A CA 1
ATOM 4014 C C . LEU A 1 492 ? -7.297 -25.281 4.949 1 97.88 492 LEU A C 1
ATOM 4016 O O . LEU A 1 492 ? -7.582 -24.391 5.75 1 97.88 492 LEU A O 1
ATOM 4020 N N . ASP A 1 493 ? -6.43 -25.125 3.984 1 97.19 493 ASP A N 1
ATOM 4021 C CA . ASP A 1 493 ? -5.883 -23.797 3.732 1 97.19 493 ASP A CA 1
ATOM 4022 C C . ASP A 1 493 ? -6.98 -22.812 3.33 1 97.19 493 ASP A C 1
ATOM 4024 O O . ASP A 1 493 ? -7.012 -21.688 3.803 1 97.19 493 ASP A O 1
ATOM 4028 N N . PHE A 1 494 ? -7.891 -23.25 2.434 1 97.75 494 PHE A N 1
ATOM 4029 C CA . PHE A 1 494 ? -9.023 -22.438 2.01 1 97.75 494 PHE A CA 1
ATOM 4030 C C . PHE A 1 494 ? -9.898 -22.062 3.203 1 97.75 494 PHE A C 1
ATOM 4032 O O . PHE A 1 494 ? -10.219 -20.891 3.398 1 97.75 494 PHE A O 1
ATOM 4039 N N . ALA A 1 495 ? -10.195 -23.031 3.988 1 98.06 495 ALA A N 1
ATOM 4040 C CA . ALA A 1 495 ? -11.078 -22.812 5.129 1 98.06 495 ALA A CA 1
ATOM 4041 C C . ALA A 1 495 ? -10.453 -21.859 6.141 1 98.06 495 ALA A C 1
ATOM 4043 O O . ALA A 1 495 ? -11.102 -20.922 6.621 1 98.06 495 ALA A O 1
ATOM 4044 N N . CYS A 1 496 ? -9.188 -22.031 6.438 1 97.69 496 CYS A N 1
ATOM 4045 C CA . CYS A 1 496 ? -8.5 -21.203 7.418 1 97.69 496 CYS A CA 1
ATOM 4046 C C . CYS A 1 496 ? -8.297 -19.781 6.887 1 97.69 496 CYS A C 1
ATOM 4048 O O . CYS A 1 496 ? -8.438 -18.812 7.625 1 97.69 496 CYS A O 1
ATOM 4050 N N . SER A 1 497 ? -7.965 -19.641 5.609 1 95.5 497 SER A N 1
ATOM 4051 C CA . SER A 1 497 ? -7.688 -18.344 5 1 95.5 497 SER A CA 1
ATOM 4052 C C . SER A 1 497 ? -8.922 -17.438 5.031 1 95.5 497 SER A C 1
ATOM 4054 O O . SER A 1 497 ? -8.797 -16.219 5.121 1 95.5 497 SER A O 1
ATOM 4056 N N . HIS A 1 498 ? -10.109 -18.047 4.996 1 96 498 HIS A N 1
ATOM 4057 C CA . HIS A 1 498 ? -11.344 -17.266 4.945 1 96 498 HIS A CA 1
ATOM 4058 C C . HIS A 1 498 ? -12.109 -17.359 6.258 1 96 498 HIS A C 1
ATOM 4060 O O . HIS A 1 498 ? -13.273 -16.953 6.332 1 96 498 HIS A O 1
ATOM 4066 N N . GLY A 1 499 ? -11.461 -17.984 7.273 1 94.44 499 GLY A N 1
ATOM 4067 C CA . GLY A 1 499 ? -12.047 -18.047 8.602 1 94.44 499 GLY A CA 1
ATOM 4068 C C . GLY A 1 499 ? -13.328 -18.859 8.648 1 94.44 499 GLY A C 1
ATOM 4069 O O . GLY A 1 499 ? -14.305 -18.469 9.289 1 94.44 499 GLY A O 1
ATOM 4070 N N . LEU A 1 500 ? -13.273 -19.938 7.902 1 95.31 500 LEU A N 1
ATOM 4071 C CA . LEU A 1 500 ? -14.461 -20.781 7.809 1 95.31 500 LEU A CA 1
ATOM 4072 C C . LEU A 1 500 ? -14.469 -21.844 8.898 1 95.31 500 LEU A C 1
ATOM 4074 O O . LEU A 1 500 ? -13.43 -22.422 9.211 1 95.31 500 LEU A O 1
ATOM 4078 N N . GLU A 1 501 ? -15.594 -22 9.492 1 91.75 501 GLU A N 1
ATOM 4079 C CA . GLU A 1 501 ? -15.789 -22.984 10.555 1 91.75 501 GLU A CA 1
ATOM 4080 C C . GLU A 1 501 ? -14.766 -22.797 11.672 1 91.75 501 GLU A C 1
ATOM 4082 O O . GLU A 1 501 ? -14.359 -21.688 11.977 1 91.75 501 GLU A O 1
ATOM 4087 N N . ASN A 1 502 ? -14.375 -23.781 12.359 1 92.81 502 ASN A N 1
ATOM 4088 C CA . ASN A 1 502 ? -13.43 -23.688 13.469 1 92.81 502 ASN A CA 1
ATOM 4089 C C . ASN A 1 502 ? -12.031 -24.125 13.039 1 92.81 502 ASN A C 1
ATOM 4091 O O . ASN A 1 502 ? -11.25 -24.625 13.867 1 92.81 502 ASN A O 1
ATOM 4095 N N . CYS A 1 503 ? -11.82 -23.984 11.727 1 96.19 503 CYS A N 1
ATOM 4096 C CA . CYS A 1 503 ? -10.547 -24.469 11.203 1 96.19 503 CYS A CA 1
ATOM 4097 C C . CYS A 1 503 ? -9.391 -23.625 11.734 1 96.19 503 CYS A C 1
ATOM 4099 O O . CYS A 1 503 ? -8.344 -24.156 12.102 1 96.19 503 CYS A O 1
ATOM 4101 N N . SER A 1 504 ? -9.609 -22.328 11.742 1 95.88 504 SER A N 1
ATOM 4102 C CA . SER A 1 504 ? -8.562 -21.438 12.25 1 95.88 504 SER A CA 1
ATOM 4103 C C . SER A 1 504 ? -8.297 -21.703 13.734 1 95.88 504 SER A C 1
ATOM 4105 O O . SER A 1 504 ? -7.16 -21.609 14.188 1 95.88 504 SER A O 1
ATOM 4107 N N . THR A 1 505 ? -9.312 -21.969 14.469 1 96.5 505 THR A N 1
ATOM 4108 C CA . THR A 1 505 ? -9.18 -22.266 15.883 1 96.5 505 THR A CA 1
ATOM 4109 C C . THR A 1 505 ? -8.367 -23.547 16.094 1 96.5 505 THR A C 1
ATOM 4111 O O . THR A 1 505 ? -7.473 -23.594 16.938 1 96.5 505 THR A O 1
ATOM 4114 N N . THR A 1 506 ? -8.719 -24.547 15.32 1 97.19 506 THR A N 1
ATOM 4115 C CA . THR A 1 506 ? -7.992 -25.812 15.383 1 97.19 506 THR A CA 1
ATOM 4116 C C . THR A 1 506 ? -6.527 -25.609 15.016 1 97.19 506 THR A C 1
ATOM 4118 O O . THR A 1 506 ? -5.633 -26.109 15.695 1 97.19 506 THR A O 1
ATOM 4121 N N . ALA A 1 507 ? -6.297 -24.906 13.914 1 98.19 507 ALA A N 1
ATOM 4122 C CA . ALA A 1 507 ? -4.934 -24.625 13.469 1 98.19 507 ALA A CA 1
ATOM 4123 C C . ALA A 1 507 ? -4.152 -23.859 14.531 1 98.19 507 ALA A C 1
ATOM 4125 O O . ALA A 1 507 ? -2.979 -24.141 14.781 1 98.19 507 ALA A O 1
ATOM 4126 N N . MET A 1 508 ? -4.789 -22.906 15.156 1 97.69 508 MET A N 1
ATOM 4127 C CA . MET A 1 508 ? -4.137 -22.109 16.188 1 97.69 508 MET A CA 1
ATOM 4128 C C . MET A 1 508 ? -3.785 -22.969 17.406 1 97.69 508 MET A C 1
ATOM 4130 O O . MET A 1 508 ? -2.729 -22.797 18.016 1 97.69 508 MET A O 1
ATOM 4134 N N . LYS A 1 509 ? -4.699 -23.875 17.781 1 97.44 509 LYS A N 1
ATOM 4135 C CA . LYS A 1 509 ? -4.406 -24.781 18.875 1 97.44 509 LYS A CA 1
ATOM 4136 C C . LYS A 1 509 ? -3.166 -25.625 18.578 1 97.44 509 LYS A C 1
ATOM 4138 O O . LYS A 1 509 ? -2.287 -25.766 19.438 1 97.44 509 LYS A O 1
ATOM 4143 N N . LEU A 1 510 ? -3.135 -26.203 17.375 1 97.69 510 LEU A N 1
ATOM 4144 C CA . LEU A 1 510 ? -1.974 -26.984 16.953 1 97.69 510 LEU A CA 1
ATOM 4145 C C . LEU A 1 510 ? -0.707 -26.141 17 1 97.69 510 LEU A C 1
ATOM 4147 O O . LEU A 1 510 ? 0.34 -26.609 17.453 1 97.69 510 LEU A O 1
ATOM 4151 N N . PHE A 1 511 ? -0.804 -24.906 16.547 1 98.25 511 PHE A N 1
ATOM 4152 C CA . PHE A 1 511 ? 0.342 -24 16.562 1 98.25 511 PHE A CA 1
ATOM 4153 C C . PHE A 1 511 ? 0.81 -23.734 17.984 1 98.25 511 PHE A C 1
ATOM 4155 O O . PHE A 1 511 ? 2.01 -23.781 18.266 1 98.25 511 PHE A O 1
ATOM 4162 N N . ASN A 1 512 ? -0.136 -23.391 18.812 1 97.62 512 ASN A N 1
ATOM 4163 C CA . ASN A 1 512 ? 0.198 -23.078 20.203 1 97.62 512 ASN A CA 1
ATOM 4164 C C . ASN A 1 512 ? 0.859 -24.266 20.906 1 97.62 512 ASN A C 1
ATOM 4166 O O . ASN A 1 512 ? 1.782 -24.078 21.703 1 97.62 512 ASN A O 1
ATOM 4170 N N . ASP A 1 513 ? 0.353 -25.438 20.609 1 96.88 513 ASP A N 1
ATOM 4171 C CA . ASP A 1 513 ? 0.979 -26.641 21.156 1 96.88 513 ASP A CA 1
ATOM 4172 C C . ASP A 1 513 ? 2.414 -26.781 20.641 1 96.88 513 ASP A C 1
ATOM 4174 O O . ASP A 1 513 ? 3.312 -27.156 21.406 1 96.88 513 ASP A O 1
ATOM 4178 N N . TRP A 1 514 ? 2.596 -26.562 19.391 1 96.38 514 TRP A N 1
ATOM 4179 C CA . TRP A 1 514 ? 3.92 -26.609 18.781 1 96.38 514 TRP A CA 1
ATOM 4180 C C . TRP A 1 514 ? 4.84 -25.562 19.375 1 96.38 514 TRP A C 1
ATOM 4182 O O . TRP A 1 514 ? 5.996 -25.844 19.703 1 96.38 514 TRP A O 1
ATOM 4192 N N . LEU A 1 515 ? 4.375 -24.375 19.562 1 96.31 515 LEU A N 1
ATOM 4193 C CA . LEU A 1 515 ? 5.109 -23.266 20.172 1 96.31 515 LEU A CA 1
ATOM 4194 C C . LEU A 1 515 ? 5.5 -23.594 21.609 1 96.31 515 LEU A C 1
ATOM 4196 O O . LEU A 1 515 ? 6.645 -23.359 22.016 1 96.31 515 LEU A O 1
ATOM 4200 N N . ALA A 1 516 ? 4.543 -24.094 22.359 1 95.75 516 ALA A N 1
ATOM 4201 C CA . ALA A 1 516 ? 4.777 -24.438 23.766 1 95.75 516 ALA A CA 1
ATOM 4202 C C . ALA A 1 516 ? 5.863 -25.5 23.906 1 95.75 516 ALA A C 1
ATOM 4204 O O . ALA A 1 516 ? 6.578 -25.547 24.906 1 95.75 516 ALA A O 1
ATOM 4205 N N . SER A 1 517 ? 6.035 -26.344 22.922 1 95.69 517 SER A N 1
ATOM 4206 C CA . SER A 1 517 ? 7.051 -27.391 22.922 1 95.69 517 SER A CA 1
ATOM 4207 C C . SER A 1 517 ? 8.367 -26.891 22.344 1 95.69 517 SER A C 1
ATOM 4209 O O . SER A 1 517 ? 9.281 -27.672 22.078 1 95.69 517 SER A O 1
ATOM 4211 N N . ASN A 1 518 ? 8.438 -25.625 22.031 1 94.38 518 ASN A N 1
ATOM 4212 C CA . ASN A 1 518 ? 9.594 -25 21.391 1 94.38 518 ASN A CA 1
ATOM 4213 C C . ASN A 1 518 ? 9.898 -25.641 20.047 1 94.38 518 ASN A C 1
ATOM 4215 O O . ASN A 1 518 ? 11.062 -25.812 19.688 1 94.38 518 ASN A O 1
ATOM 4219 N N . GLY A 1 519 ? 8.797 -26.094 19.375 1 89.94 519 GLY A N 1
ATOM 4220 C CA . GLY A 1 519 ? 8.922 -26.609 18.031 1 89.94 519 GLY A CA 1
ATOM 4221 C C . GLY A 1 519 ? 9.344 -28.062 17.969 1 89.94 519 GLY A C 1
ATOM 4222 O O . GLY A 1 519 ? 9.734 -28.562 16.922 1 89.94 519 GLY A O 1
ATOM 4223 N N . THR A 1 520 ? 9.266 -28.75 19.062 1 90.44 520 THR A N 1
ATOM 4224 C CA . THR A 1 520 ? 9.75 -30.125 19.109 1 90.44 520 THR A CA 1
ATOM 4225 C C . THR A 1 520 ? 8.609 -31.109 18.875 1 90.44 520 THR A C 1
ATOM 4227 O O . THR A 1 520 ? 8.844 -32.25 18.484 1 90.44 520 THR A O 1
ATOM 4230 N N . ARG A 1 521 ? 7.453 -30.641 19.172 1 91.25 521 ARG A N 1
ATOM 4231 C CA . ARG A 1 521 ? 6.305 -31.5 18.906 1 91.25 521 ARG A CA 1
ATOM 4232 C C . ARG A 1 521 ? 6.105 -31.688 17.406 1 91.25 521 ARG A C 1
ATOM 4234 O O . ARG A 1 521 ? 6.258 -30.734 16.625 1 91.25 521 ARG A O 1
ATOM 4241 N N . SER A 1 522 ? 5.793 -32.906 17.047 1 90.56 522 SER A N 1
ATOM 4242 C CA . SER A 1 522 ? 5.578 -33.188 15.633 1 90.56 522 SER A CA 1
ATOM 4243 C C . SER A 1 522 ? 4.215 -32.688 15.172 1 90.56 522 SER A C 1
ATOM 4245 O O . SER A 1 522 ? 3.207 -32.875 15.852 1 90.56 522 SER A O 1
ATOM 4247 N N . LEU A 1 523 ? 4.191 -31.953 14.086 1 94.75 523 LEU A N 1
ATOM 4248 C CA . LEU A 1 523 ? 2.977 -31.516 13.398 1 94.75 523 LEU A CA 1
ATOM 4249 C C . LEU A 1 523 ? 2.738 -32.344 12.141 1 94.75 523 LEU A C 1
ATOM 4251 O O . LEU A 1 523 ? 3.691 -32.75 11.477 1 94.75 523 LEU A O 1
ATOM 4255 N N . PRO A 1 524 ? 1.43 -32.688 11.906 1 95.19 524 PRO A N 1
ATOM 4256 C CA . PRO A 1 524 ? 1.201 -33.25 10.586 1 95.19 524 PRO A CA 1
ATOM 4257 C C . PRO A 1 524 ? 1.784 -32.438 9.453 1 95.19 524 PRO A C 1
ATOM 4259 O O . PRO A 1 524 ? 1.511 -31.219 9.367 1 95.19 524 PRO A O 1
ATOM 4262 N N . THR A 1 525 ? 2.572 -33 8.617 1 95.12 525 THR A N 1
ATOM 4263 C CA . THR A 1 525 ? 3.395 -32.281 7.656 1 95.12 525 THR A CA 1
ATOM 4264 C C . THR A 1 525 ? 2.523 -31.625 6.586 1 95.12 525 THR A C 1
ATOM 4266 O O . THR A 1 525 ? 2.873 -30.578 6.047 1 95.12 525 THR A O 1
ATOM 4269 N N . ASP A 1 526 ? 1.411 -32.219 6.277 1 94.94 526 ASP A N 1
ATOM 4270 C CA . ASP A 1 526 ? 0.592 -31.75 5.164 1 94.94 526 ASP A CA 1
ATOM 4271 C C . ASP A 1 526 ? -0.206 -30.516 5.559 1 94.94 526 ASP A C 1
ATOM 4273 O O . ASP A 1 526 ? -0.64 -29.75 4.695 1 94.94 526 ASP A O 1
ATOM 4277 N N . VAL A 1 527 ? -0.449 -30.281 6.844 1 96.69 527 VAL A N 1
ATOM 4278 C CA . VAL A 1 527 ? -1.216 -29.109 7.262 1 96.69 527 VAL A CA 1
ATOM 4279 C C . VAL A 1 527 ? -0.298 -28.109 7.969 1 96.69 527 VAL A C 1
ATOM 4281 O O . VAL A 1 527 ? -0.758 -27.094 8.484 1 96.69 527 VAL A O 1
ATOM 4284 N N . MET A 1 528 ? 0.955 -28.438 7.973 1 96.88 528 MET A N 1
ATOM 4285 C CA . MET A 1 528 ? 1.948 -27.641 8.688 1 96.88 528 MET A CA 1
ATOM 4286 C C . MET A 1 528 ? 1.945 -26.203 8.195 1 96.88 528 MET A C 1
ATOM 4288 O O . MET A 1 528 ? 1.961 -25.266 9 1 96.88 528 MET A O 1
ATOM 4292 N N . THR A 1 529 ? 1.916 -25.953 6.902 1 97.25 529 THR A N 1
ATOM 4293 C CA . THR A 1 529 ? 1.91 -24.609 6.336 1 97.25 529 THR A CA 1
ATOM 4294 C C . THR A 1 529 ? 0.698 -23.812 6.824 1 97.25 529 THR A C 1
ATOM 4296 O O . THR A 1 529 ? 0.821 -22.641 7.203 1 97.25 529 THR A O 1
ATOM 4299 N N . THR A 1 530 ? -0.476 -24.453 6.82 1 98.12 530 THR A N 1
ATOM 4300 C CA . THR A 1 530 ? -1.711 -23.812 7.266 1 98.12 530 THR A CA 1
ATOM 4301 C C . THR A 1 530 ? -1.619 -23.438 8.734 1 98.12 530 THR A C 1
ATOM 4303 O O . THR A 1 530 ? -2.012 -22.328 9.117 1 98.12 530 THR A O 1
ATOM 4306 N N . VAL A 1 531 ? -1.098 -24.344 9.508 1 98.31 531 VAL A N 1
ATOM 4307 C CA . VAL A 1 531 ? -0.914 -24.094 10.938 1 98.31 531 VAL A CA 1
ATOM 4308 C C . VAL A 1 531 ? 0.021 -22.906 11.148 1 98.31 531 VAL A C 1
ATOM 4310 O O . VAL A 1 531 ? -0.274 -22.016 11.938 1 98.31 531 VAL A O 1
ATOM 4313 N N . PHE A 1 532 ? 1.126 -22.891 10.43 1 98.38 532 PHE A N 1
ATOM 4314 C CA . PHE A 1 532 ? 2.096 -21.797 10.531 1 98.38 532 PHE A CA 1
ATOM 4315 C C . PHE A 1 532 ? 1.479 -20.484 10.086 1 98.38 532 PHE A C 1
ATOM 4317 O O . PHE A 1 532 ? 1.728 -19.438 10.695 1 98.38 532 PHE A O 1
ATOM 4324 N N . LYS A 1 533 ? 0.703 -20.484 9.016 1 98.25 533 LYS A N 1
ATOM 4325 C CA . LYS A 1 533 ? 0.071 -19.266 8.508 1 98.25 533 LYS A CA 1
ATOM 4326 C C . LYS A 1 533 ? -0.846 -18.656 9.562 1 98.25 533 LYS A C 1
ATOM 4328 O O . LYS A 1 533 ? -0.846 -17.438 9.758 1 98.25 533 LYS A O 1
ATOM 4333 N N . VAL A 1 534 ? -1.622 -19.484 10.227 1 98 534 VAL A N 1
ATOM 4334 C CA . VAL A 1 534 ? -2.529 -19 11.266 1 98 534 VAL A CA 1
ATOM 4335 C C . VAL A 1 534 ? -1.726 -18.453 12.438 1 98 534 VAL A C 1
ATOM 4337 O O . VAL A 1 534 ? -2.064 -17.391 12.984 1 98 534 VAL A O 1
ATOM 4340 N N . GLY A 1 535 ? -0.664 -19.125 12.82 1 97.75 535 GLY A N 1
ATOM 4341 C CA . GLY A 1 535 ? 0.201 -18.641 13.883 1 97.75 535 GLY A CA 1
ATOM 4342 C C . GLY A 1 535 ? 0.864 -17.312 13.562 1 97.75 535 GLY A C 1
ATOM 4343 O O . GLY A 1 535 ? 1.012 -16.453 14.438 1 97.75 535 GLY A O 1
ATOM 4344 N N . ALA A 1 536 ? 1.263 -17.125 12.305 1 97.69 536 ALA A N 1
ATOM 4345 C CA . ALA A 1 536 ? 2.002 -15.953 11.859 1 97.69 536 ALA A CA 1
ATOM 4346 C C . ALA A 1 536 ? 1.133 -14.695 11.93 1 97.69 536 ALA A C 1
ATOM 4348 O O . ALA A 1 536 ? 1.642 -13.578 11.852 1 97.69 536 ALA A O 1
ATOM 4349 N N . LYS A 1 537 ? -0.157 -14.852 12.109 1 93.81 537 LYS A N 1
ATOM 4350 C CA . LYS A 1 537 ? -1.061 -13.703 12.203 1 93.81 537 LYS A CA 1
ATOM 4351 C C . LYS A 1 537 ? -0.892 -12.984 13.539 1 93.81 537 LYS A C 1
ATOM 4353 O O . LYS A 1 537 ? -1.272 -11.82 13.672 1 93.81 537 LYS A O 1
ATOM 4358 N N . THR A 1 538 ? -0.32 -13.656 14.523 1 93.5 538 THR A N 1
ATOM 4359 C CA . THR A 1 538 ? -0.057 -13.023 15.812 1 93.5 538 THR A CA 1
ATOM 4360 C C . THR A 1 538 ? 1.379 -12.508 15.883 1 93.5 538 THR A C 1
ATOM 4362 O O . THR A 1 538 ? 2.26 -13.023 15.188 1 93.5 538 THR A O 1
ATOM 4365 N N . GLU A 1 539 ? 1.626 -11.539 16.672 1 92.31 539 GLU A N 1
ATOM 4366 C CA . GLU A 1 539 ? 2.963 -10.977 16.828 1 92.31 539 GLU A CA 1
ATOM 4367 C C . GLU A 1 539 ? 3.939 -12.008 17.375 1 92.31 539 GLU A C 1
ATOM 4369 O O . GLU A 1 539 ? 5.035 -12.188 16.828 1 92.31 539 GLU A O 1
ATOM 4374 N N . SER A 1 540 ? 3.52 -12.695 18.422 1 94.75 540 SER A N 1
ATOM 4375 C CA . SER A 1 540 ? 4.387 -13.695 19.047 1 94.75 540 SER A CA 1
ATOM 4376 C C . SER A 1 540 ? 4.637 -14.875 18.125 1 94.75 540 SER A C 1
ATOM 4378 O O . SER A 1 540 ? 5.75 -15.398 18.062 1 94.75 540 SER A O 1
ATOM 4380 N N . GLY A 1 541 ? 3.617 -15.305 17.422 1 97.56 541 GLY A N 1
ATOM 4381 C CA . GLY A 1 541 ? 3.771 -16.406 16.5 1 97.56 541 GLY A CA 1
ATOM 4382 C C . GLY A 1 541 ? 4.703 -16.094 15.344 1 97.56 541 GLY A C 1
ATOM 4383 O O . GLY A 1 541 ? 5.527 -16.922 14.953 1 97.56 541 GLY A O 1
ATOM 4384 N N . TRP A 1 542 ? 4.613 -14.891 14.805 1 97.81 542 TRP A N 1
ATOM 4385 C CA . TRP A 1 542 ? 5.477 -14.461 13.711 1 97.81 542 TRP A CA 1
ATOM 4386 C C . TRP A 1 542 ? 6.941 -14.445 14.141 1 97.81 542 TRP A C 1
ATOM 4388 O O . TRP A 1 542 ? 7.809 -14.969 13.445 1 97.81 542 TRP A O 1
ATOM 4398 N N . THR A 1 543 ? 7.203 -13.898 15.305 1 97.12 543 THR A N 1
ATOM 4399 C CA . THR A 1 543 ? 8.555 -13.812 15.828 1 97.12 543 THR A CA 1
ATOM 4400 C C . THR A 1 543 ? 9.133 -15.195 16.094 1 97.12 543 THR A C 1
ATOM 4402 O O . THR A 1 543 ? 10.305 -15.461 15.805 1 97.12 543 THR A O 1
ATOM 4405 N N . PHE A 1 544 ? 8.297 -16.047 16.625 1 97.88 544 PHE A N 1
ATOM 4406 C CA . PHE A 1 544 ? 8.727 -17.406 16.891 1 97.88 544 PHE A CA 1
ATOM 4407 C C . PHE A 1 544 ? 9.07 -18.141 15.602 1 97.88 544 PHE A C 1
ATOM 4409 O O . PHE A 1 544 ? 10.102 -18.812 15.516 1 97.88 544 PHE A O 1
ATOM 4416 N N . LEU A 1 545 ? 8.242 -18.016 14.594 1 98.31 545 LEU A N 1
ATOM 4417 C CA . LEU A 1 545 ? 8.492 -18.656 13.312 1 98.31 545 LEU A CA 1
ATOM 4418 C C . LEU A 1 545 ? 9.789 -18.141 12.695 1 98.31 545 LEU A C 1
ATOM 4420 O O . LEU A 1 545 ? 10.57 -18.938 12.141 1 98.31 545 LEU A O 1
ATOM 4424 N N . LEU A 1 546 ? 10.039 -16.859 12.773 1 97.94 546 LEU A N 1
ATOM 4425 C CA . LEU A 1 546 ? 11.281 -16.312 12.242 1 97.94 546 LEU A CA 1
ATOM 4426 C C . LEU A 1 546 ? 12.492 -16.891 12.961 1 97.94 546 LEU A C 1
ATOM 4428 O O . LEU A 1 546 ? 13.5 -17.219 12.32 1 97.94 546 LEU A O 1
ATOM 4432 N N . SER A 1 547 ? 12.398 -16.984 14.25 1 97.38 547 SER A N 1
ATOM 4433 C CA . SER A 1 547 ? 13.477 -17.594 15.023 1 97.38 547 SER A CA 1
ATOM 4434 C C . SER A 1 547 ? 13.711 -19.047 14.594 1 97.38 547 SER A C 1
ATOM 4436 O O . SER A 1 547 ? 14.859 -19.484 14.492 1 97.38 547 SER A O 1
ATOM 4438 N N . LYS A 1 548 ? 12.648 -19.766 14.359 1 96.44 548 LYS A N 1
ATOM 4439 C CA . LYS A 1 548 ? 12.75 -21.141 13.914 1 96.44 548 LYS A CA 1
ATOM 4440 C C . LYS A 1 548 ? 13.336 -21.219 12.508 1 96.44 548 LYS A C 1
ATOM 4442 O O . LYS A 1 548 ? 14.117 -22.125 12.211 1 96.44 548 LYS A O 1
ATOM 4447 N N . TYR A 1 549 ? 12.977 -20.344 11.672 1 96.56 549 TYR A N 1
ATOM 4448 C CA . TYR A 1 549 ? 13.516 -20.312 10.32 1 96.56 549 TYR A CA 1
ATOM 4449 C C . TYR A 1 549 ? 15.039 -20.281 10.344 1 96.56 549 TYR A C 1
ATOM 4451 O O . TYR A 1 549 ? 15.688 -20.953 9.531 1 96.56 549 TYR A O 1
ATOM 4459 N N . VAL A 1 550 ? 15.586 -19.547 11.25 1 94.88 550 VAL A N 1
ATOM 4460 C CA . VAL A 1 550 ? 17.031 -19.359 11.336 1 94.88 550 VAL A CA 1
ATOM 4461 C C . VAL A 1 550 ? 17.688 -20.625 11.891 1 94.88 550 VAL A C 1
ATOM 4463 O O . VAL A 1 550 ? 18.781 -21 11.477 1 94.88 550 VAL A O 1
ATOM 4466 N N . SER A 1 551 ? 17 -21.344 12.703 1 91.56 551 SER A N 1
ATOM 4467 C CA . SER A 1 551 ? 17.656 -22.406 13.469 1 91.56 551 SER A CA 1
ATOM 4468 C C . SER A 1 551 ? 17.406 -23.781 12.836 1 91.56 551 SER A C 1
ATOM 4470 O O . SER A 1 551 ? 18.203 -24.703 13.008 1 91.56 551 SER A O 1
ATOM 4472 N N . VAL A 1 552 ? 16.359 -23.938 12.094 1 86.62 552 VAL A N 1
ATOM 4473 C CA . VAL A 1 552 ? 16 -25.266 11.609 1 86.62 552 VAL A CA 1
ATOM 4474 C C . VAL A 1 552 ? 16.875 -25.641 10.406 1 86.62 552 VAL A C 1
ATOM 4476 O O . VAL A 1 552 ? 17.266 -24.766 9.633 1 86.62 552 VAL A O 1
ATOM 4479 N N . GLY A 1 553 ? 17.094 -26.938 10.266 1 82.44 553 GLY A N 1
ATOM 4480 C CA . GLY A 1 553 ? 17.938 -27.438 9.195 1 82.44 553 GLY A CA 1
ATOM 4481 C C . GLY A 1 553 ? 17.156 -27.906 7.984 1 82.44 553 GLY A C 1
ATOM 4482 O O . GLY A 1 553 ? 17.688 -27.953 6.871 1 82.44 553 GLY A O 1
ATOM 4483 N N . SER A 1 554 ? 15.922 -28.297 8.125 1 88.62 554 SER A N 1
ATOM 4484 C CA . SER A 1 554 ? 15.086 -28.828 7.051 1 88.62 554 SER A CA 1
ATOM 4485 C C . SER A 1 554 ? 14.641 -27.719 6.105 1 88.62 554 SER A C 1
ATOM 4487 O O . SER A 1 554 ? 13.945 -26.781 6.52 1 88.62 554 SER A O 1
ATOM 4489 N N . GLU A 1 555 ? 14.992 -27.844 4.836 1 90.56 555 GLU A N 1
ATOM 4490 C CA . GLU A 1 555 ? 14.602 -26.844 3.85 1 90.56 555 GLU A CA 1
ATOM 4491 C C . GLU A 1 555 ? 13.094 -26.844 3.617 1 90.56 555 GLU A C 1
ATOM 4493 O O . GLU A 1 555 ? 12.492 -25.797 3.359 1 90.56 555 GLU A O 1
ATOM 4498 N N . ALA A 1 556 ? 12.523 -28.016 3.711 1 92.19 556 ALA A N 1
ATOM 4499 C CA . ALA A 1 556 ? 11.07 -28.109 3.568 1 92.19 556 ALA A CA 1
ATOM 4500 C C . ALA A 1 556 ? 10.359 -27.281 4.637 1 92.19 556 ALA A C 1
ATOM 4502 O O . ALA A 1 556 ? 9.398 -26.578 4.344 1 92.19 556 ALA A O 1
ATOM 4503 N N . GLU A 1 557 ? 10.797 -27.453 5.848 1 94 557 GLU A N 1
ATOM 4504 C CA . GLU A 1 557 ? 10.211 -26.703 6.957 1 94 557 GLU A CA 1
ATOM 4505 C C . GLU A 1 557 ? 10.469 -25.203 6.809 1 94 557 GLU A C 1
ATOM 4507 O O . GLU A 1 557 ? 9.586 -24.391 7.062 1 94 557 GLU A O 1
ATOM 4512 N N . LYS A 1 558 ? 11.641 -24.875 6.363 1 94.44 558 LYS A N 1
ATOM 4513 C CA . LYS A 1 558 ? 11.992 -23.484 6.141 1 94.44 558 LYS A CA 1
ATOM 4514 C C . LYS A 1 558 ? 11.062 -22.828 5.125 1 94.44 558 LYS A C 1
ATOM 4516 O O . LYS A 1 558 ? 10.617 -21.688 5.316 1 94.44 558 LYS A O 1
ATOM 4521 N N . ASN A 1 559 ? 10.828 -23.516 4.094 1 95.25 559 ASN A N 1
ATOM 4522 C CA . ASN A 1 559 ? 9.953 -22.984 3.053 1 95.25 559 ASN A CA 1
ATOM 4523 C C . ASN A 1 559 ? 8.539 -22.75 3.578 1 95.25 559 ASN A C 1
ATOM 4525 O O . ASN A 1 559 ? 7.902 -21.75 3.225 1 95.25 559 ASN A O 1
ATOM 4529 N N . LYS A 1 560 ? 8.047 -23.672 4.367 1 97.19 560 LYS A N 1
ATOM 4530 C CA . LYS A 1 560 ? 6.719 -23.531 4.949 1 97.19 560 LYS A CA 1
ATOM 4531 C C . LYS A 1 560 ? 6.652 -22.328 5.891 1 97.19 560 LYS A C 1
ATOM 4533 O O . LYS A 1 560 ? 5.672 -21.578 5.887 1 97.19 560 LYS A O 1
ATOM 4538 N N . ILE A 1 561 ? 7.707 -22.172 6.68 1 97.94 561 ILE A N 1
ATOM 4539 C CA . ILE A 1 561 ? 7.793 -21.031 7.594 1 97.94 561 ILE A CA 1
ATOM 4540 C C . ILE A 1 561 ? 7.816 -19.734 6.801 1 97.94 561 ILE A C 1
ATOM 4542 O O . ILE A 1 561 ? 7.098 -18.781 7.129 1 97.94 561 ILE A O 1
ATOM 4546 N N . LEU A 1 562 ? 8.617 -19.719 5.773 1 97.69 562 LEU A N 1
ATOM 4547 C CA . LEU A 1 562 ? 8.75 -18.516 4.961 1 97.69 562 LEU A CA 1
ATOM 4548 C C . LEU A 1 562 ? 7.41 -18.141 4.336 1 97.69 562 LEU A C 1
ATOM 4550 O O . LEU A 1 562 ? 7.059 -16.953 4.277 1 97.69 562 LEU A O 1
ATOM 4554 N N . GLU A 1 563 ? 6.695 -19.094 3.832 1 97.88 563 GLU A N 1
ATOM 4555 C CA . GLU A 1 563 ? 5.375 -18.828 3.27 1 97.88 563 GLU A CA 1
ATOM 4556 C C . GLU A 1 563 ? 4.43 -18.25 4.316 1 97.88 563 GLU A C 1
ATOM 4558 O O . GLU A 1 563 ? 3.662 -17.328 4.027 1 97.88 563 GLU A O 1
ATOM 4563 N N . ALA A 1 564 ? 4.477 -18.797 5.484 1 98.5 564 ALA A N 1
ATOM 4564 C CA . ALA A 1 564 ? 3.643 -18.312 6.582 1 98.5 564 ALA A CA 1
ATOM 4565 C C . ALA A 1 564 ? 3.996 -16.875 6.957 1 98.5 564 ALA A C 1
ATOM 4567 O O . ALA A 1 564 ? 3.111 -16.031 7.105 1 98.5 564 ALA A O 1
ATOM 4568 N N . LEU A 1 565 ? 5.309 -16.609 7.074 1 98.5 565 LEU A N 1
ATOM 4569 C CA . LEU A 1 565 ? 5.766 -15.266 7.41 1 98.5 565 LEU A CA 1
ATOM 4570 C C . LEU A 1 565 ? 5.289 -14.25 6.375 1 98.5 565 LEU A C 1
ATOM 4572 O O . LEU A 1 565 ? 4.848 -13.156 6.727 1 98.5 565 LEU A O 1
ATOM 4576 N N . ALA A 1 566 ? 5.293 -14.602 5.113 1 98.38 566 ALA A N 1
ATOM 4577 C CA . ALA A 1 566 ? 4.941 -13.711 4.012 1 98.38 566 ALA A CA 1
ATOM 4578 C C . ALA A 1 566 ? 3.426 -13.609 3.855 1 98.38 566 ALA A C 1
ATOM 4580 O O . ALA A 1 566 ? 2.932 -12.828 3.033 1 98.38 566 ALA A O 1
ATOM 4581 N N . SER A 1 567 ? 2.682 -14.367 4.613 1 97.44 567 SER A N 1
ATOM 4582 C CA . SER A 1 567 ? 1.224 -14.344 4.543 1 97.44 567 SER A CA 1
ATOM 4583 C C . SER A 1 567 ? 0.628 -13.523 5.684 1 97.44 567 SER A C 1
ATOM 4585 O O . SER A 1 567 ? -0.59 -13.508 5.875 1 97.44 567 SER A O 1
ATOM 4587 N N . SER A 1 568 ? 1.477 -12.828 6.461 1 95.81 568 SER A N 1
ATOM 4588 C CA . SER A 1 568 ? 1.032 -11.977 7.559 1 95.81 568 SER A CA 1
ATOM 4589 C C . SER A 1 568 ? 0.268 -10.766 7.043 1 95.81 568 SER A C 1
ATOM 4591 O O . SER A 1 568 ? 0.377 -10.406 5.867 1 95.81 568 SER A O 1
ATOM 4593 N N . ASP A 1 569 ? -0.574 -10.195 7.938 1 94.56 569 ASP A N 1
ATOM 4594 C CA . ASP A 1 569 ? -1.3 -8.977 7.59 1 94.56 569 ASP A CA 1
ATOM 4595 C C . ASP A 1 569 ? -0.513 -7.73 7.996 1 94.56 569 ASP A C 1
ATOM 4597 O O . ASP A 1 569 ? -0.941 -6.605 7.73 1 94.56 569 ASP A O 1
ATOM 4601 N N . ASP A 1 570 ? 0.63 -7.883 8.672 1 95.62 570 ASP A N 1
ATOM 4602 C CA . ASP A 1 570 ? 1.439 -6.766 9.148 1 95.62 570 ASP A CA 1
ATOM 4603 C C . ASP A 1 570 ? 2.33 -6.219 8.039 1 95.62 570 ASP A C 1
ATOM 4605 O O . ASP A 1 570 ? 3.348 -6.82 7.695 1 95.62 570 ASP A O 1
ATOM 4609 N N . VAL A 1 571 ? 2.027 -5.066 7.586 1 96.31 571 VAL A N 1
ATOM 4610 C CA . VAL A 1 571 ? 2.664 -4.488 6.406 1 96.31 571 VAL A CA 1
ATOM 4611 C C . VAL A 1 571 ? 4.133 -4.203 6.703 1 96.31 571 VAL A C 1
ATOM 4613 O O . VAL A 1 571 ? 4.988 -4.34 5.824 1 96.31 571 VAL A O 1
ATOM 4616 N N . ARG A 1 572 ? 4.531 -3.805 7.914 1 94.94 572 ARG A N 1
ATOM 4617 C CA . ARG A 1 572 ? 5.918 -3.535 8.281 1 94.94 572 ARG A CA 1
ATOM 4618 C C . ARG A 1 572 ? 6.754 -4.809 8.219 1 94.94 572 ARG A C 1
ATOM 4620 O O . ARG A 1 572 ? 7.891 -4.789 7.742 1 94.94 572 ARG A O 1
ATOM 4627 N N . LYS A 1 573 ? 6.16 -5.867 8.711 1 96.38 573 LYS A N 1
ATOM 4628 C CA . LYS A 1 573 ? 6.852 -7.152 8.68 1 96.38 573 LYS A CA 1
ATOM 4629 C C . LYS A 1 573 ? 7.035 -7.645 7.246 1 96.38 573 LYS A C 1
ATOM 4631 O O . LYS A 1 573 ? 8.078 -8.211 6.906 1 96.38 573 LYS A O 1
ATOM 4636 N N . LEU A 1 574 ? 6.008 -7.5 6.406 1 97.81 574 LEU A N 1
ATOM 4637 C CA . LEU A 1 574 ? 6.094 -7.895 5.004 1 97.81 574 LEU A CA 1
ATOM 4638 C C . LEU A 1 574 ? 7.199 -7.121 4.293 1 97.81 574 LEU A C 1
ATOM 4640 O O . LEU A 1 574 ? 7.973 -7.699 3.523 1 97.81 574 LEU A O 1
ATOM 4644 N N . TYR A 1 575 ? 7.258 -5.805 4.543 1 97.44 575 TYR A N 1
ATOM 4645 C CA . TYR A 1 575 ? 8.312 -4.996 3.945 1 97.44 575 TYR A CA 1
ATOM 4646 C C . TYR A 1 575 ? 9.688 -5.48 4.391 1 97.44 575 TYR A C 1
ATOM 4648 O O . TYR A 1 575 ? 10.609 -5.586 3.576 1 97.44 575 TYR A O 1
ATOM 4656 N N . TRP A 1 576 ? 9.82 -5.715 5.672 1 96.56 576 TRP A N 1
ATOM 4657 C CA . TRP A 1 576 ? 11.094 -6.184 6.215 1 96.56 576 TRP A CA 1
ATOM 4658 C C . TRP A 1 576 ? 11.523 -7.48 5.543 1 96.56 576 TRP A C 1
ATOM 4660 O O . TRP A 1 576 ? 12.703 -7.652 5.207 1 96.56 576 TRP A O 1
ATOM 4670 N N . LEU A 1 577 ? 10.602 -8.391 5.34 1 97.56 577 LEU A N 1
ATOM 4671 C CA . LEU A 1 577 ? 10.898 -9.672 4.715 1 97.56 577 LEU A CA 1
ATOM 4672 C C . LEU A 1 577 ? 11.477 -9.477 3.32 1 97.56 577 LEU A C 1
ATOM 4674 O O . LEU A 1 577 ? 12.477 -10.109 2.965 1 97.56 577 LEU A O 1
ATOM 4678 N N . MET A 1 578 ? 10.867 -8.672 2.508 1 98 578 MET A N 1
ATOM 4679 C CA . MET A 1 578 ? 11.344 -8.414 1.148 1 98 578 MET A CA 1
ATOM 4680 C C . MET A 1 578 ? 12.711 -7.746 1.165 1 98 578 MET A C 1
ATOM 4682 O O . MET A 1 578 ? 13.609 -8.148 0.427 1 98 578 MET A O 1
ATOM 4686 N N . LYS A 1 579 ? 12.883 -6.789 2.043 1 96.88 579 LYS A N 1
ATOM 4687 C CA . LYS A 1 579 ? 14.148 -6.066 2.127 1 96.88 579 LYS A CA 1
ATOM 4688 C C . LYS A 1 579 ? 15.273 -6.992 2.584 1 96.88 579 LYS A C 1
ATOM 4690 O O . LYS A 1 579 ? 16.375 -6.953 2.031 1 96.88 579 LYS A O 1
ATOM 4695 N N . ASP A 1 580 ? 15 -7.77 3.611 1 96.81 580 ASP A N 1
ATOM 4696 C CA . ASP A 1 580 ? 15.992 -8.703 4.137 1 96.81 580 ASP A CA 1
ATOM 4697 C C . ASP A 1 580 ? 16.406 -9.727 3.076 1 96.81 580 ASP A C 1
ATOM 4699 O O . ASP A 1 580 ? 17.578 -10.078 2.969 1 96.81 580 ASP A O 1
ATOM 4703 N N . SER A 1 581 ? 15.438 -10.211 2.322 1 96.88 581 SER A N 1
ATOM 4704 C CA . SER A 1 581 ? 15.734 -11.18 1.274 1 96.88 581 SER A CA 1
ATOM 4705 C C . SER A 1 581 ? 16.5 -10.539 0.124 1 96.88 581 SER A C 1
ATOM 4707 O O . SER A 1 581 ? 17.344 -11.18 -0.504 1 96.88 581 SER A O 1
ATOM 4709 N N . LEU A 1 582 ? 16.219 -9.32 -0.203 1 96.69 582 LEU A N 1
ATOM 4710 C CA . LEU A 1 582 ? 16.969 -8.609 -1.232 1 96.69 582 LEU A CA 1
ATOM 4711 C C . LEU A 1 582 ? 18.438 -8.461 -0.835 1 96.69 582 LEU A C 1
ATOM 4713 O O . LEU A 1 582 ? 19.328 -8.617 -1.672 1 96.69 582 LEU A O 1
ATOM 4717 N N . SER A 1 583 ? 18.719 -8.227 0.426 1 94.25 583 SER A N 1
ATOM 4718 C CA . SER A 1 583 ? 20.078 -8.055 0.917 1 94.25 583 SER A CA 1
ATOM 4719 C C . SER A 1 583 ? 20.766 -9.406 1.107 1 94.25 583 SER A C 1
ATOM 4721 O O . SER A 1 583 ? 22 -9.5 1.031 1 94.25 583 SER A O 1
ATOM 4723 N N . GLY A 1 584 ? 20 -10.43 1.343 1 92.5 584 GLY A N 1
ATOM 4724 C CA . GLY A 1 584 ? 20.547 -11.758 1.569 1 92.5 584 GLY A CA 1
ATOM 4725 C C . GLY A 1 584 ? 21.109 -11.938 2.965 1 92.5 584 GLY A C 1
ATOM 4726 O O . GLY A 1 584 ? 22.031 -12.742 3.17 1 92.5 584 GLY A O 1
ATOM 4727 N N . ASP A 1 585 ? 20.594 -11.195 3.934 1 89.56 585 ASP A N 1
ATOM 4728 C CA . ASP A 1 585 ? 21.141 -11.219 5.289 1 89.56 585 ASP A CA 1
ATOM 4729 C C . ASP A 1 585 ? 20.672 -12.461 6.047 1 89.56 585 ASP A C 1
ATOM 4731 O O . ASP A 1 585 ? 21.469 -13.344 6.359 1 89.56 585 ASP A O 1
ATOM 4735 N N . THR A 1 586 ? 19.375 -12.531 6.348 1 93.06 586 THR A N 1
ATOM 4736 C CA . THR A 1 586 ? 18.766 -13.656 7.055 1 93.06 586 THR A CA 1
ATOM 4737 C C . THR A 1 586 ? 18.125 -14.633 6.074 1 93.06 586 THR A C 1
ATOM 4739 O O . THR A 1 586 ? 18.266 -15.844 6.215 1 93.06 586 THR A O 1
ATOM 4742 N N . ILE A 1 587 ? 17.469 -14.125 5.09 1 95.06 587 ILE A N 1
ATOM 4743 C CA . ILE A 1 587 ? 16.781 -14.914 4.07 1 95.06 587 ILE A CA 1
ATOM 4744 C C . ILE A 1 587 ? 17.547 -14.828 2.754 1 95.06 587 ILE A C 1
ATOM 4746 O O . ILE A 1 587 ? 17.891 -13.742 2.291 1 95.06 587 ILE A O 1
ATOM 4750 N N . ARG A 1 588 ? 17.75 -15.922 2.182 1 91.44 588 ARG A N 1
ATOM 4751 C CA . ARG A 1 588 ? 18.531 -16 0.951 1 91.44 588 ARG A CA 1
ATOM 4752 C C . ARG A 1 588 ? 17.844 -15.258 -0.185 1 91.44 588 ARG A C 1
ATOM 4754 O O . ARG A 1 588 ? 16.625 -15.297 -0.303 1 91.44 588 ARG A O 1
ATOM 4761 N N . THR A 1 589 ? 18.578 -14.656 -1.045 1 92.56 589 THR A N 1
ATOM 4762 C CA . THR A 1 589 ? 18.078 -13.805 -2.117 1 92.56 589 THR A CA 1
ATOM 4763 C C . THR A 1 589 ? 17.266 -14.617 -3.115 1 92.56 589 THR A C 1
ATOM 4765 O O . THR A 1 589 ? 16.328 -14.102 -3.734 1 92.56 589 THR A O 1
ATOM 4768 N N . GLN A 1 590 ? 17.547 -15.891 -3.217 1 90.5 590 GLN A N 1
ATOM 4769 C CA . GLN A 1 590 ? 16.828 -16.766 -4.152 1 90.5 590 GLN A CA 1
ATOM 4770 C C . GLN A 1 590 ? 15.367 -16.891 -3.768 1 90.5 590 GLN A C 1
ATOM 4772 O O . GLN A 1 590 ? 14.539 -17.297 -4.594 1 90.5 590 GLN A O 1
ATOM 4777 N N . LYS A 1 591 ? 15.07 -16.594 -2.49 1 94.69 591 LYS A N 1
ATOM 4778 C CA . LYS A 1 591 ? 13.703 -16.734 -2.002 1 94.69 591 LYS A CA 1
ATOM 4779 C C . LYS A 1 591 ? 12.891 -15.469 -2.27 1 94.69 591 LYS A C 1
ATOM 4781 O O . LYS A 1 591 ? 11.68 -15.445 -2.049 1 94.69 591 LYS A O 1
ATOM 4786 N N . LEU A 1 592 ? 13.5 -14.391 -2.805 1 96.56 592 LEU A N 1
ATOM 4787 C CA . LEU A 1 592 ? 12.875 -13.078 -2.914 1 96.56 592 LEU A CA 1
ATOM 4788 C C . LEU A 1 592 ? 11.648 -13.133 -3.822 1 96.56 592 LEU A C 1
ATOM 4790 O O . LEU A 1 592 ? 10.602 -12.578 -3.492 1 96.56 592 LEU A O 1
ATOM 4794 N N . SER A 1 593 ? 11.797 -13.797 -4.992 1 96.06 593 SER A N 1
ATOM 4795 C CA . SER A 1 593 ? 10.664 -13.867 -5.914 1 96.06 593 SER A CA 1
ATOM 4796 C C . SER A 1 593 ? 9.469 -14.555 -5.27 1 96.06 593 SER A C 1
ATOM 4798 O O . SER A 1 593 ? 8.328 -14.125 -5.453 1 96.06 593 SER A O 1
ATOM 4800 N N . PHE A 1 594 ? 9.75 -15.617 -4.504 1 96.12 594 PHE A N 1
ATOM 4801 C CA . PHE A 1 594 ? 8.703 -16.344 -3.789 1 96.12 594 PHE A CA 1
ATOM 4802 C C . PHE A 1 594 ? 8.031 -15.445 -2.758 1 96.12 594 PHE A C 1
ATOM 4804 O O . PHE A 1 594 ? 6.805 -15.43 -2.641 1 96.12 594 PHE A O 1
ATOM 4811 N N . ILE A 1 595 ? 8.797 -14.672 -2.053 1 98.12 595 ILE A N 1
ATOM 4812 C CA . ILE A 1 595 ? 8.289 -13.781 -1.013 1 98.12 595 ILE A CA 1
ATOM 4813 C C . ILE A 1 595 ? 7.422 -12.695 -1.641 1 98.12 595 ILE A C 1
ATOM 4815 O O . ILE A 1 595 ? 6.305 -12.445 -1.188 1 98.12 595 ILE A O 1
ATOM 4819 N N . ILE A 1 596 ? 7.871 -12.031 -2.721 1 98.38 596 ILE A N 1
ATOM 4820 C CA . ILE A 1 596 ? 7.145 -10.945 -3.379 1 98.38 596 ILE A CA 1
ATOM 4821 C C . ILE A 1 596 ? 5.805 -11.461 -3.891 1 98.38 596 ILE A C 1
ATOM 4823 O O . ILE A 1 596 ? 4.773 -10.805 -3.727 1 98.38 596 ILE A O 1
ATOM 4827 N N . ARG A 1 597 ? 5.828 -12.656 -4.457 1 97.62 597 ARG A N 1
ATOM 4828 C CA . ARG A 1 597 ? 4.594 -13.234 -4.977 1 97.62 597 ARG A CA 1
ATOM 4829 C C . ARG A 1 597 ? 3.604 -13.516 -3.852 1 97.62 597 ARG A C 1
ATOM 4831 O O . ARG A 1 597 ? 2.408 -13.25 -3.99 1 97.62 597 ARG A O 1
ATOM 4838 N N . THR A 1 598 ? 4.117 -14.078 -2.754 1 98.06 598 THR A N 1
ATOM 4839 C CA . THR A 1 598 ? 3.26 -14.414 -1.621 1 98.06 598 THR A CA 1
ATOM 4840 C C . THR A 1 598 ? 2.693 -13.148 -0.983 1 98.06 598 THR A C 1
ATOM 4842 O O . THR A 1 598 ? 1.5 -13.078 -0.681 1 98.06 598 THR A O 1
ATOM 4845 N N . VAL A 1 599 ? 3.518 -12.109 -0.823 1 98.12 599 VAL A N 1
ATOM 4846 C CA . VAL A 1 599 ? 3.092 -10.828 -0.275 1 98.12 599 VAL A CA 1
ATOM 4847 C C . VAL A 1 599 ? 2.064 -10.18 -1.202 1 98.12 599 VAL A C 1
ATOM 4849 O O . VAL A 1 599 ? 1.042 -9.664 -0.743 1 98.12 599 VAL A O 1
ATOM 4852 N N . GLY A 1 600 ? 2.309 -10.273 -2.494 1 97.56 600 GLY A N 1
ATOM 4853 C CA . GLY A 1 600 ? 1.473 -9.617 -3.488 1 97.56 600 GLY A CA 1
ATOM 4854 C C . GLY A 1 600 ? 0.108 -10.266 -3.637 1 97.56 600 GLY A C 1
ATOM 4855 O O . GLY A 1 600 ? -0.809 -9.672 -4.203 1 97.56 600 GLY A O 1
ATOM 4856 N N . ARG A 1 601 ? -0.048 -11.422 -3.084 1 95.56 601 ARG A N 1
ATOM 4857 C CA . ARG A 1 601 ? -1.284 -12.18 -3.256 1 95.56 601 ARG A CA 1
ATOM 4858 C C . ARG A 1 601 ? -2.375 -11.664 -2.32 1 95.56 601 ARG A C 1
ATOM 4860 O O . ARG A 1 601 ? -3.564 -11.773 -2.625 1 95.56 601 ARG A O 1
ATOM 4867 N N . HIS A 1 602 ? -1.985 -11.109 -1.186 1 94.31 602 HIS A N 1
ATOM 4868 C CA . HIS A 1 602 ? -2.953 -10.703 -0.174 1 94.31 602 HIS A CA 1
ATOM 4869 C C . HIS A 1 602 ? -3.203 -9.195 -0.226 1 94.31 602 HIS A C 1
ATOM 4871 O O . HIS A 1 602 ? -2.34 -8.438 -0.667 1 94.31 602 HIS A O 1
ATOM 4877 N N . PHE A 1 603 ? -4.32 -8.812 0.259 1 96.12 603 PHE A N 1
ATOM 4878 C CA . PHE A 1 603 ? -4.785 -7.43 0.159 1 96.12 603 PHE A CA 1
ATOM 4879 C C . PHE A 1 603 ? -3.809 -6.48 0.847 1 96.12 603 PHE A C 1
ATOM 4881 O O . PHE A 1 603 ? -3.418 -5.461 0.275 1 96.12 603 PHE A O 1
ATOM 4888 N N . PRO A 1 604 ? -3.297 -6.766 2.033 1 95.69 604 PRO A N 1
ATOM 4889 C CA . PRO A 1 604 ? -2.418 -5.801 2.701 1 95.69 604 PRO A CA 1
ATOM 4890 C C . PRO A 1 604 ? -1.083 -5.625 1.981 1 95.69 604 PRO A C 1
ATOM 4892 O O . PRO A 1 604 ? -0.424 -4.594 2.141 1 95.69 604 PRO A O 1
ATOM 4895 N N . GLY A 1 605 ? -0.728 -6.652 1.207 1 97.38 605 GLY A N 1
ATOM 4896 C CA . GLY A 1 605 ? 0.629 -6.621 0.684 1 97.38 605 GLY A CA 1
ATOM 4897 C C . GLY A 1 605 ? 0.69 -6.312 -0.799 1 97.38 605 GLY A C 1
ATOM 4898 O O . GLY A 1 605 ? 1.768 -6.062 -1.343 1 97.38 605 GLY A O 1
ATOM 4899 N N . HIS A 1 606 ? -0.461 -6.309 -1.568 1 97.19 606 HIS A N 1
ATOM 4900 C CA . HIS A 1 606 ? -0.403 -6.289 -3.025 1 97.19 606 HIS A CA 1
ATOM 4901 C C . HIS A 1 606 ? 0.154 -4.965 -3.537 1 97.19 606 HIS A C 1
ATOM 4903 O O . HIS A 1 606 ? 0.954 -4.941 -4.477 1 97.19 606 HIS A O 1
ATOM 4909 N N . LEU A 1 607 ? -0.211 -3.818 -2.898 1 98.06 607 LEU A N 1
ATOM 4910 C CA . LEU A 1 607 ? 0.354 -2.533 -3.295 1 98.06 607 LEU A CA 1
ATOM 4911 C C . LEU A 1 607 ? 1.807 -2.416 -2.846 1 98.06 607 LEU A C 1
ATOM 4913 O O . LEU A 1 607 ? 2.641 -1.857 -3.562 1 98.06 607 LEU A O 1
ATOM 4917 N N . LEU A 1 608 ? 2.111 -2.932 -1.67 1 98.06 608 LEU A N 1
ATOM 4918 C CA . LEU A 1 608 ? 3.447 -2.895 -1.088 1 98.06 608 LEU A CA 1
ATOM 4919 C C . LEU A 1 608 ? 4.445 -3.641 -1.968 1 98.06 608 LEU A C 1
ATOM 4921 O O . LEU A 1 608 ? 5.57 -3.178 -2.168 1 98.06 608 LEU A O 1
ATOM 4925 N N . ALA A 1 609 ? 3.99 -4.801 -2.479 1 98.56 609 ALA A N 1
ATOM 4926 C CA . ALA A 1 609 ? 4.855 -5.613 -3.33 1 98.56 609 ALA A CA 1
ATOM 4927 C C . ALA A 1 609 ? 5.25 -4.855 -4.594 1 98.56 609 ALA A C 1
ATOM 4929 O O . ALA A 1 609 ? 6.43 -4.812 -4.957 1 98.56 609 ALA A O 1
ATOM 4930 N N . TRP A 1 610 ? 4.305 -4.262 -5.27 1 98.56 610 TRP A N 1
ATOM 4931 C CA . TRP A 1 610 ? 4.594 -3.512 -6.484 1 98.56 610 TRP A CA 1
ATOM 4932 C C . TRP A 1 610 ? 5.449 -2.287 -6.18 1 98.56 610 TRP A C 1
ATOM 4934 O O . TRP A 1 610 ? 6.375 -1.968 -6.93 1 98.56 610 TRP A O 1
ATOM 4944 N N . ASP A 1 611 ? 5.125 -1.593 -5.098 1 98.25 611 ASP A N 1
ATOM 4945 C CA . ASP A 1 611 ? 5.918 -0.434 -4.703 1 98.25 611 ASP A CA 1
ATOM 4946 C C . ASP A 1 611 ? 7.371 -0.827 -4.441 1 98.25 611 ASP A C 1
ATOM 4948 O O . ASP A 1 611 ? 8.289 -0.11 -4.832 1 98.25 611 ASP A O 1
ATOM 4952 N N . PHE A 1 612 ? 7.578 -1.93 -3.768 1 98.31 612 PHE A N 1
ATOM 4953 C CA . PHE A 1 612 ? 8.914 -2.432 -3.479 1 98.31 612 PHE A CA 1
ATOM 4954 C C . PHE A 1 612 ? 9.688 -2.678 -4.766 1 98.31 612 PHE A C 1
ATOM 4956 O O . PHE A 1 612 ? 10.867 -2.332 -4.863 1 98.31 612 PHE A O 1
ATOM 4963 N N . VAL A 1 613 ? 8.992 -3.328 -5.746 1 98.44 613 VAL A N 1
ATOM 4964 C CA . VAL A 1 613 ? 9.617 -3.631 -7.027 1 98.44 613 VAL A CA 1
ATOM 4965 C C . VAL A 1 613 ? 10.023 -2.334 -7.723 1 98.44 613 VAL A C 1
ATOM 4967 O O . VAL A 1 613 ? 11.156 -2.213 -8.211 1 98.44 613 VAL A O 1
ATOM 4970 N N . LYS A 1 614 ? 9.203 -1.337 -7.758 1 97.19 614 LYS A N 1
ATOM 4971 C CA . LYS A 1 614 ? 9.516 -0.054 -8.375 1 97.19 614 LYS A CA 1
ATOM 4972 C C . LYS A 1 614 ? 10.734 0.593 -7.715 1 97.19 614 LYS A C 1
ATOM 4974 O O . LYS A 1 614 ? 11.664 1.014 -8.398 1 97.19 614 LYS A O 1
ATOM 4979 N N . GLU A 1 615 ? 10.711 0.527 -6.398 1 96.75 615 GLU A N 1
ATOM 4980 C CA . GLU A 1 615 ? 11.727 1.229 -5.621 1 96.75 615 GLU A CA 1
ATOM 4981 C C . GLU A 1 615 ? 13.086 0.552 -5.75 1 96.75 615 GLU A C 1
ATOM 4983 O O . GLU A 1 615 ? 14.125 1.203 -5.617 1 96.75 615 GLU A O 1
ATOM 4988 N N . ASN A 1 616 ? 13.047 -0.732 -6.047 1 97.06 616 ASN A N 1
ATOM 4989 C CA . ASN A 1 616 ? 14.297 -1.485 -6.035 1 97.06 616 ASN A CA 1
ATOM 4990 C C . ASN A 1 616 ? 14.602 -2.088 -7.406 1 97.06 616 ASN A C 1
ATOM 4992 O O . ASN A 1 616 ? 15.344 -3.066 -7.508 1 97.06 616 ASN A O 1
ATOM 4996 N N . TRP A 1 617 ? 14.031 -1.569 -8.461 1 96.44 617 TRP A N 1
ATOM 4997 C CA . TRP A 1 617 ? 14.141 -2.162 -9.789 1 96.44 617 TRP A CA 1
ATOM 4998 C C . TRP A 1 617 ? 15.602 -2.273 -10.211 1 96.44 617 TRP A C 1
ATOM 5000 O O . TRP A 1 617 ? 16.047 -3.33 -10.664 1 96.44 617 TRP A O 1
ATOM 5010 N N . ASN A 1 618 ? 16.422 -1.238 -9.992 1 94.88 618 ASN A N 1
ATOM 5011 C CA . ASN A 1 618 ? 17.812 -1.24 -10.398 1 94.88 618 ASN A CA 1
ATOM 5012 C C . ASN A 1 618 ? 18.609 -2.314 -9.664 1 94.88 618 ASN A C 1
ATOM 5014 O O . ASN A 1 618 ? 19.422 -3.014 -10.273 1 94.88 618 ASN A O 1
ATOM 5018 N N . LYS A 1 619 ? 18.344 -2.43 -8.406 1 95.62 619 LYS A N 1
ATOM 5019 C CA . LYS A 1 619 ? 19.031 -3.455 -7.625 1 95.62 619 LYS A CA 1
ATOM 5020 C C . LYS A 1 619 ? 18.609 -4.852 -8.062 1 95.62 619 LYS A C 1
ATOM 5022 O O . LYS A 1 619 ? 19.422 -5.77 -8.109 1 95.62 619 LYS A O 1
ATOM 5027 N N . LEU A 1 620 ? 17.312 -5.059 -8.344 1 96.38 620 LEU A N 1
ATOM 5028 C CA . LEU A 1 620 ? 16.781 -6.348 -8.773 1 96.38 620 LEU A CA 1
ATOM 5029 C C . LEU A 1 620 ? 17.438 -6.789 -10.078 1 96.38 620 LEU A C 1
ATOM 5031 O O . LEU A 1 620 ? 17.859 -7.938 -10.211 1 96.38 620 LEU A O 1
ATOM 5035 N N . VAL A 1 621 ? 17.578 -5.836 -11.055 1 93.38 621 VAL A N 1
ATOM 5036 C CA . VAL A 1 621 ? 18.094 -6.199 -12.375 1 93.38 621 VAL A CA 1
ATOM 5037 C C . VAL A 1 621 ? 19.609 -6.359 -12.312 1 93.38 621 VAL A C 1
ATOM 5039 O O . VAL A 1 621 ? 20.203 -7.039 -13.148 1 93.38 621 VAL A O 1
ATOM 5042 N N . GLN A 1 622 ? 20.219 -5.754 -11.281 1 92.69 622 GLN A N 1
ATOM 5043 C CA . GLN A 1 622 ? 21.641 -5.973 -11.047 1 92.69 622 GLN A CA 1
ATOM 5044 C C . GLN A 1 622 ? 21.891 -7.352 -10.445 1 92.69 622 GLN A C 1
ATOM 5046 O O . GLN A 1 622 ? 22.859 -8.023 -10.805 1 92.69 622 GLN A O 1
ATOM 5051 N N . LYS A 1 623 ? 20.984 -7.684 -9.609 1 92.31 623 LYS A N 1
ATOM 5052 C CA . LYS A 1 623 ? 21.156 -8.945 -8.898 1 92.31 623 LYS A CA 1
ATOM 5053 C C . LYS A 1 623 ? 20.734 -10.125 -9.773 1 92.31 623 LYS A C 1
ATOM 5055 O O . LYS A 1 623 ? 21.297 -11.219 -9.672 1 92.31 623 LYS A O 1
ATOM 5060 N N . PHE A 1 624 ? 19.641 -9.859 -10.484 1 91 624 PHE A N 1
ATOM 5061 C CA . PHE A 1 624 ? 19.094 -10.906 -11.352 1 91 624 PHE A CA 1
ATOM 5062 C C . PHE A 1 624 ? 19.141 -10.477 -12.812 1 91 624 PHE A C 1
ATOM 5064 O O . PHE A 1 624 ? 18.812 -9.336 -13.141 1 91 624 PHE A O 1
ATOM 5071 N N . HIS A 1 625 ? 19.766 -11.328 -13.664 1 86.62 625 HIS A N 1
ATOM 5072 C CA . HIS A 1 625 ? 19.844 -10.984 -15.078 1 86.62 625 HIS A CA 1
ATOM 5073 C C . HIS A 1 625 ? 18.484 -10.578 -15.633 1 86.62 625 HIS A C 1
ATOM 5075 O O . HIS A 1 625 ? 17.469 -11.203 -15.32 1 86.62 625 HIS A O 1
ATOM 5081 N N . LEU A 1 626 ? 18.594 -9.508 -16.484 1 88.38 626 LEU A N 1
ATOM 5082 C CA . LEU A 1 626 ? 17.375 -9.016 -17.109 1 88.38 626 LEU A CA 1
ATOM 5083 C C . LEU A 1 626 ? 16.719 -10.117 -17.938 1 88.38 626 LEU A C 1
ATOM 5085 O O . LEU A 1 626 ? 17.375 -10.82 -18.688 1 88.38 626 LEU A O 1
ATOM 5089 N N . GLY A 1 627 ? 15.578 -10.461 -17.828 1 85 627 GLY A N 1
ATOM 5090 C CA . GLY A 1 627 ? 14.844 -11.477 -18.562 1 85 627 GLY A CA 1
ATOM 5091 C C . GLY A 1 627 ? 14.82 -12.82 -17.859 1 85 627 GLY A C 1
ATOM 5092 O O . GLY A 1 627 ? 14.156 -13.758 -18.312 1 85 627 GLY A O 1
ATOM 5093 N N . SER A 1 628 ? 15.586 -12.883 -16.734 1 87.88 628 SER A N 1
ATOM 5094 C CA . SER A 1 628 ? 15.648 -14.141 -16 1 87.88 628 SER A CA 1
ATOM 5095 C C . SER A 1 628 ? 14.266 -14.57 -15.531 1 87.88 628 SER A C 1
ATOM 5097 O O . SER A 1 628 ? 13.344 -13.758 -15.477 1 87.88 628 SER A O 1
ATOM 5099 N N . TYR A 1 629 ? 14.18 -15.875 -15.266 1 87.56 629 TYR A N 1
ATOM 5100 C CA . TYR A 1 629 ? 12.938 -16.422 -14.734 1 87.56 629 TYR A CA 1
ATOM 5101 C C . TYR A 1 629 ? 12.531 -15.711 -13.453 1 87.56 629 TYR A C 1
ATOM 5103 O O . TYR A 1 629 ? 11.344 -15.492 -13.203 1 87.56 629 TYR A O 1
ATOM 5111 N N . THR A 1 630 ? 13.492 -15.32 -12.664 1 91.69 630 THR A N 1
ATOM 5112 C CA . THR A 1 630 ? 13.242 -14.633 -11.398 1 91.69 630 THR A CA 1
ATOM 5113 C C . THR A 1 630 ? 12.594 -13.273 -11.641 1 91.69 630 THR A C 1
ATOM 5115 O O . THR A 1 630 ? 11.602 -12.93 -10.992 1 91.69 630 THR A O 1
ATOM 5118 N N . ILE A 1 631 ? 13.094 -12.539 -12.602 1 93.94 631 ILE A N 1
ATOM 5119 C CA . ILE A 1 631 ? 12.555 -11.219 -12.922 1 93.94 631 ILE A CA 1
ATOM 5120 C C . ILE A 1 631 ? 11.141 -11.367 -13.484 1 93.94 631 ILE A C 1
ATOM 5122 O O . ILE A 1 631 ? 10.242 -10.594 -13.133 1 93.94 631 ILE A O 1
ATOM 5126 N N . GLN A 1 632 ? 10.969 -12.391 -14.344 1 93.06 632 GLN A N 1
ATOM 5127 C CA . GLN A 1 632 ? 9.641 -12.664 -14.891 1 93.06 632 GLN A CA 1
ATOM 5128 C C . GLN A 1 632 ? 8.633 -12.922 -13.773 1 93.06 632 GLN A C 1
ATOM 5130 O O . GLN A 1 632 ? 7.523 -12.383 -13.797 1 93.06 632 GLN A O 1
ATOM 5135 N N . SER A 1 633 ? 9.07 -13.672 -12.812 1 94.12 633 SER A N 1
ATOM 5136 C CA . SER A 1 633 ? 8.203 -14.039 -11.703 1 94.12 633 SER A CA 1
ATOM 5137 C C . SER A 1 633 ? 7.891 -12.836 -10.82 1 94.12 633 SER A C 1
ATOM 5139 O O . SER A 1 633 ? 6.766 -12.68 -10.344 1 94.12 633 SER A O 1
ATOM 5141 N N . ILE A 1 634 ? 8.836 -11.969 -10.594 1 97.19 634 ILE A N 1
ATOM 5142 C CA . ILE A 1 634 ? 8.68 -10.789 -9.758 1 97.19 634 ILE A CA 1
ATOM 5143 C C . ILE A 1 634 ? 7.68 -9.828 -10.391 1 97.19 634 ILE A C 1
ATOM 5145 O O . ILE A 1 634 ? 6.762 -9.352 -9.727 1 97.19 634 ILE A O 1
ATOM 5149 N N . VAL A 1 635 ? 7.836 -9.625 -11.703 1 97.19 635 VAL A N 1
ATOM 5150 C CA . VAL A 1 635 ? 6.953 -8.703 -12.414 1 97.19 635 VAL A CA 1
ATOM 5151 C C . VAL A 1 635 ? 5.527 -9.258 -12.422 1 97.19 635 VAL A C 1
ATOM 5153 O O . VAL A 1 635 ? 4.578 -8.555 -12.078 1 97.19 635 VAL A O 1
ATOM 5156 N N . ALA A 1 636 ? 5.395 -10.5 -12.719 1 95.88 636 ALA A N 1
ATOM 5157 C CA . ALA A 1 636 ? 4.074 -11.125 -12.742 1 95.88 636 ALA A CA 1
ATOM 5158 C C . ALA A 1 636 ? 3.455 -11.148 -11.344 1 95.88 636 ALA A C 1
ATOM 5160 O O . ALA A 1 636 ? 2.283 -10.805 -11.172 1 95.88 636 ALA A O 1
ATOM 5161 N N . GLY A 1 637 ? 4.262 -11.516 -10.391 1 96.75 637 GLY A N 1
ATOM 5162 C CA . GLY A 1 637 ? 3.775 -11.695 -9.031 1 96.75 637 GLY A CA 1
ATOM 5163 C C . GLY A 1 637 ? 3.316 -10.398 -8.383 1 96.75 637 GLY A C 1
ATOM 5164 O O . GLY A 1 637 ? 2.441 -10.406 -7.516 1 96.75 637 GLY A O 1
ATOM 5165 N N . SER A 1 638 ? 3.83 -9.234 -8.781 1 98.19 638 SER A N 1
ATOM 5166 C CA . SER A 1 638 ? 3.533 -7.965 -8.117 1 98.19 638 SER A CA 1
ATOM 5167 C C . SER A 1 638 ? 2.467 -7.184 -8.875 1 98.19 638 SER A C 1
ATOM 5169 O O . SER A 1 638 ? 1.996 -6.145 -8.398 1 98.19 638 SER A O 1
ATOM 5171 N N . THR A 1 639 ? 1.976 -7.703 -10.078 1 98.19 639 THR A N 1
ATOM 5172 C CA . THR A 1 639 ? 1.083 -6.855 -10.859 1 98.19 639 THR A CA 1
ATOM 5173 C C . THR A 1 639 ? -0.169 -7.625 -11.273 1 98.19 639 THR A C 1
ATOM 5175 O O . THR A 1 639 ? -1.153 -7.027 -11.711 1 98.19 639 THR A O 1
ATOM 5178 N N . HIS A 1 640 ? -0.182 -8.984 -11.125 1 95.44 640 HIS A N 1
ATOM 5179 C CA . HIS A 1 640 ? -1.169 -9.828 -11.789 1 95.44 640 HIS A CA 1
ATOM 5180 C C . HIS A 1 640 ? -2.559 -9.617 -11.195 1 95.44 640 HIS A C 1
ATOM 5182 O O . HIS A 1 640 ? -3.559 -10.031 -11.789 1 95.44 640 HIS A O 1
ATOM 5188 N N . LEU A 1 641 ? -2.666 -8.93 -10.07 1 96.19 641 LEU A N 1
ATOM 5189 C CA . LEU A 1 641 ? -3.971 -8.773 -9.438 1 96.19 641 LEU A CA 1
ATOM 5190 C C . LEU A 1 641 ? -4.527 -7.375 -9.672 1 96.19 641 LEU A C 1
ATOM 5192 O O . LEU A 1 641 ? -5.582 -7.023 -9.141 1 96.19 641 LEU A O 1
ATOM 5196 N N . PHE A 1 642 ? -3.83 -6.496 -10.422 1 97.81 642 PHE A N 1
ATOM 5197 C CA . PHE A 1 642 ? -4.344 -5.184 -10.805 1 97.81 642 PHE A CA 1
ATOM 5198 C C . PHE A 1 642 ? -5.422 -5.316 -11.875 1 97.81 642 PHE A C 1
ATOM 5200 O O . PHE A 1 642 ? -5.336 -6.18 -12.75 1 97.81 642 PHE A O 1
ATOM 5207 N N . SER A 1 643 ? -6.484 -4.512 -11.75 1 97.81 643 SER A N 1
ATOM 5208 C CA . SER A 1 643 ? -7.594 -4.617 -12.695 1 97.81 643 SER A CA 1
ATOM 5209 C C . SER A 1 643 ? -8.234 -3.256 -12.945 1 97.81 643 SER A C 1
ATOM 5211 O O . SER A 1 643 ? -9.445 -3.162 -13.164 1 97.81 643 SER A O 1
ATOM 5213 N N . THR A 1 644 ? -7.508 -2.178 -12.812 1 97.5 644 THR A N 1
ATOM 5214 C CA . THR A 1 644 ? -8.031 -0.839 -13.062 1 97.5 644 THR A CA 1
ATOM 5215 C C . THR A 1 644 ? -7.156 -0.093 -14.062 1 97.5 644 THR A C 1
ATOM 5217 O O . THR A 1 644 ? -5.98 -0.416 -14.227 1 97.5 644 THR A O 1
ATOM 5220 N N . GLU A 1 645 ? -7.746 0.907 -14.688 1 96.56 645 GLU A N 1
ATOM 5221 C CA . GLU A 1 645 ? -7 1.738 -15.633 1 96.56 645 GLU A CA 1
ATOM 5222 C C . GLU A 1 645 ? -5.879 2.5 -14.93 1 96.56 645 GLU A C 1
ATOM 5224 O O . GLU A 1 645 ? -4.824 2.74 -15.516 1 96.56 645 GLU A O 1
ATOM 5229 N N . ALA A 1 646 ? -6.117 2.893 -13.719 1 95.75 646 ALA A N 1
ATOM 5230 C CA . ALA A 1 646 ? -5.098 3.609 -12.953 1 95.75 646 ALA A CA 1
ATOM 5231 C C . ALA A 1 646 ? -3.85 2.752 -12.766 1 95.75 646 ALA A C 1
ATOM 5233 O O . ALA A 1 646 ? -2.729 3.229 -12.953 1 95.75 646 ALA A O 1
ATOM 5234 N N . HIS A 1 647 ? -4.035 1.499 -12.398 1 97.62 647 HIS A N 1
ATOM 5235 C CA . HIS A 1 647 ? -2.904 0.601 -12.195 1 97.62 647 HIS A CA 1
ATOM 5236 C C . HIS A 1 647 ? -2.219 0.272 -13.516 1 97.62 647 HIS A C 1
ATOM 5238 O O . HIS A 1 647 ? -0.992 0.152 -13.57 1 97.62 647 HIS A O 1
ATOM 5244 N N . LEU A 1 648 ? -3.051 0.03 -14.586 1 97.75 648 LEU A N 1
ATOM 5245 C CA . LEU A 1 648 ? -2.486 -0.232 -15.906 1 97.75 648 LEU A CA 1
ATOM 5246 C C . LEU A 1 648 ? -1.556 0.898 -16.328 1 97.75 648 LEU A C 1
ATOM 5248 O O . LEU A 1 648 ? -0.421 0.651 -16.75 1 97.75 648 LEU A O 1
ATOM 5252 N N . SER A 1 649 ? -2.055 2.145 -16.188 1 96.81 649 SER A N 1
ATOM 5253 C CA . SER A 1 649 ? -1.275 3.32 -16.562 1 96.81 649 SER A CA 1
ATOM 5254 C C . SER A 1 649 ? -0.017 3.441 -15.703 1 96.81 649 SER A C 1
ATOM 5256 O O . SER A 1 649 ? 1.039 3.84 -16.203 1 96.81 649 SER A O 1
ATOM 5258 N N . GLU A 1 650 ? -0.164 3.172 -14.484 1 97.06 650 GLU A N 1
ATOM 5259 C CA . GLU A 1 650 ? 0.965 3.25 -13.562 1 97.06 650 GLU A CA 1
ATOM 5260 C C . GLU A 1 650 ? 2.066 2.268 -13.961 1 97.06 650 GLU A C 1
ATOM 5262 O O . GLU A 1 650 ? 3.238 2.637 -14.031 1 97.06 650 GLU A O 1
ATOM 5267 N N . VAL A 1 651 ? 1.722 0.984 -14.188 1 97.81 651 VAL A N 1
ATOM 5268 C CA . VAL A 1 651 ? 2.691 -0.044 -14.555 1 97.81 651 VAL A CA 1
ATOM 5269 C C . VAL A 1 651 ? 3.32 0.293 -15.906 1 97.81 651 VAL A C 1
ATOM 5271 O O . VAL A 1 651 ? 4.535 0.187 -16.078 1 97.81 651 VAL A O 1
ATOM 5274 N N . GLN A 1 652 ? 2.514 0.691 -16.844 1 97 652 GLN A N 1
ATOM 5275 C CA . GLN A 1 652 ? 3.008 1.066 -18.172 1 97 652 GLN A CA 1
ATOM 5276 C C . GLN A 1 652 ? 4.004 2.221 -18.078 1 97 652 GLN A C 1
ATOM 5278 O O . GLN A 1 652 ? 5.09 2.156 -18.656 1 97 652 GLN A O 1
ATOM 5283 N N . ALA A 1 653 ? 3.637 3.268 -17.359 1 95.88 653 ALA A N 1
ATOM 5284 C CA . ALA A 1 653 ? 4.48 4.453 -17.234 1 95.88 653 ALA A CA 1
ATOM 5285 C C . ALA A 1 653 ? 5.805 4.113 -16.562 1 95.88 653 ALA A C 1
ATOM 5287 O O . ALA A 1 653 ? 6.855 4.645 -16.938 1 95.88 653 ALA A O 1
ATOM 5288 N N . PHE A 1 654 ? 5.801 3.297 -15.57 1 97.25 654 PHE A N 1
ATOM 5289 C CA . PHE A 1 654 ? 7.023 2.922 -14.875 1 97.25 654 PHE A CA 1
ATOM 5290 C C . PHE A 1 654 ? 8.016 2.273 -15.828 1 97.25 654 PHE A C 1
ATOM 5292 O O . PHE A 1 654 ? 9.188 2.66 -15.875 1 97.25 654 PHE A O 1
ATOM 5299 N N . PHE A 1 655 ? 7.555 1.288 -16.547 1 97 655 PHE A N 1
ATOM 5300 C CA . PHE A 1 655 ? 8.469 0.542 -17.406 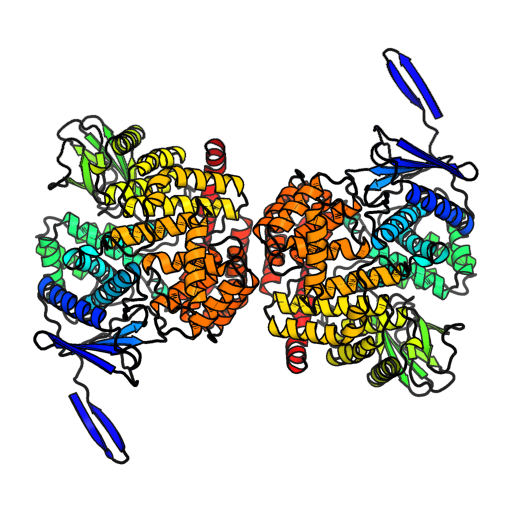1 97 655 PHE A CA 1
ATOM 5301 C C . PHE A 1 655 ? 8.883 1.372 -18.625 1 97 655 PHE A C 1
ATOM 5303 O O . PHE A 1 655 ? 9.992 1.232 -19.125 1 97 655 PHE A O 1
ATOM 5310 N N . GLU A 1 656 ? 7.965 2.217 -19.094 1 94.56 656 GLU A N 1
ATOM 5311 C CA . GLU A 1 656 ? 8.32 3.131 -20.188 1 94.56 656 GLU A CA 1
ATOM 5312 C C . GLU A 1 656 ? 9.453 4.059 -19.766 1 94.56 656 GLU A C 1
ATOM 5314 O O . GLU A 1 656 ? 10.234 4.504 -20.609 1 94.56 656 GLU A O 1
ATOM 5319 N N . ASN A 1 657 ? 9.5 4.367 -18.5 1 92.75 657 ASN A N 1
ATOM 5320 C CA . ASN A 1 657 ? 10.523 5.277 -17.984 1 92.75 657 ASN A CA 1
ATOM 5321 C C . ASN A 1 657 ? 11.836 4.547 -17.719 1 92.75 657 ASN A C 1
ATOM 5323 O O . ASN A 1 657 ? 12.836 5.172 -17.359 1 92.75 657 ASN A O 1
ATOM 5327 N N . GLN A 1 658 ? 11.797 3.221 -17.875 1 92.69 658 GLN A N 1
ATOM 5328 C CA . GLN A 1 658 ? 13.039 2.447 -17.781 1 92.69 658 GLN A CA 1
ATOM 5329 C C . GLN A 1 658 ? 13.742 2.371 -19.141 1 92.69 658 GLN A C 1
ATOM 5331 O O . GLN A 1 658 ? 13.375 3.08 -20.078 1 92.69 658 GLN A O 1
ATOM 5336 N N . SER A 1 659 ? 14.789 1.533 -19.375 1 88.38 659 SER A N 1
ATOM 5337 C CA . SER A 1 659 ? 15.461 1.375 -20.656 1 88.38 659 SER A CA 1
ATOM 5338 C C . SER A 1 659 ? 14.539 0.744 -21.688 1 88.38 659 SER A C 1
ATOM 5340 O O . SER A 1 659 ? 13.57 0.071 -21.344 1 88.38 659 SER A O 1
ATOM 5342 N N . GLU A 1 660 ? 14.781 0.972 -22.891 1 86.62 660 GLU A N 1
ATOM 5343 C CA . GLU A 1 660 ? 14.008 0.366 -23.969 1 86.62 660 GLU A CA 1
ATOM 5344 C C . GLU A 1 660 ? 14.086 -1.157 -23.906 1 86.62 660 GLU A C 1
ATOM 5346 O O . GLU A 1 660 ? 13.102 -1.843 -24.203 1 86.62 660 GLU A O 1
ATOM 5351 N N . ALA A 1 661 ? 15.141 -1.649 -23.547 1 85.88 661 ALA A N 1
ATOM 5352 C CA . ALA A 1 661 ? 15.32 -3.092 -23.406 1 85.88 661 ALA A CA 1
ATOM 5353 C C . ALA A 1 661 ? 14.367 -3.67 -22.375 1 85.88 661 ALA A C 1
ATOM 5355 O O . ALA A 1 661 ? 13.805 -4.75 -22.562 1 85.88 661 ALA A O 1
ATOM 5356 N N . THR A 1 662 ? 14.172 -2.91 -21.281 1 89.38 662 THR A N 1
ATOM 5357 C CA . THR A 1 662 ? 13.281 -3.359 -20.219 1 89.38 662 THR A CA 1
ATOM 5358 C C . THR A 1 662 ? 11.828 -3.352 -20.688 1 89.38 662 THR A C 1
ATOM 5360 O O . THR A 1 662 ? 11.102 -4.332 -20.5 1 89.38 662 THR A O 1
ATOM 5363 N N . PHE A 1 663 ? 11.484 -2.295 -21.328 1 90.25 663 PHE A N 1
ATOM 5364 C CA . PHE A 1 663 ? 10.094 -2.135 -21.75 1 90.25 663 PHE A CA 1
ATOM 5365 C C . PHE A 1 663 ? 9.719 -3.18 -22.781 1 90.25 663 PHE A C 1
ATOM 5367 O O . PHE A 1 663 ? 8.562 -3.615 -22.844 1 90.25 663 PHE A O 1
ATOM 5374 N N . ARG A 1 664 ? 10.664 -3.664 -23.516 1 87.5 664 ARG A N 1
ATOM 5375 C CA . ARG A 1 664 ? 10.391 -4.586 -24.609 1 87.5 664 ARG A CA 1
ATOM 5376 C C . ARG A 1 664 ? 10.406 -6.035 -24.125 1 87.5 664 ARG A C 1
ATOM 5378 O O . ARG A 1 664 ? 10.117 -6.953 -24.891 1 87.5 664 ARG A O 1
ATOM 5385 N N . LEU A 1 665 ? 10.688 -6.145 -22.859 1 89.5 665 LEU A N 1
ATOM 5386 C CA . LEU A 1 665 ? 10.664 -7.504 -22.328 1 89.5 665 LEU A CA 1
ATOM 5387 C C . LEU A 1 665 ? 9.266 -8.102 -22.438 1 89.5 665 LEU A C 1
ATOM 5389 O O . LEU A 1 665 ? 8.273 -7.41 -22.203 1 89.5 665 LEU A O 1
ATOM 5393 N N . ARG A 1 666 ? 9.195 -9.359 -22.75 1 90.62 666 ARG A N 1
ATOM 5394 C CA . ARG A 1 666 ? 7.926 -10.055 -22.891 1 90.62 666 ARG A CA 1
ATOM 5395 C C . ARG A 1 666 ? 7.16 -10.078 -21.562 1 90.62 666 ARG A C 1
ATOM 5397 O O . ARG A 1 666 ? 5.934 -9.984 -21.547 1 90.62 666 ARG A O 1
ATOM 5404 N N . CYS A 1 667 ? 7.883 -10.266 -20.484 1 92.38 667 CYS A N 1
ATOM 5405 C CA . CYS A 1 667 ? 7.211 -10.344 -19.188 1 92.38 667 CYS A CA 1
ATOM 5406 C C . CYS A 1 667 ? 6.496 -9.039 -18.859 1 92.38 667 CYS A C 1
ATOM 5408 O O . CYS A 1 667 ? 5.473 -9.039 -18.188 1 92.38 667 CYS A O 1
ATOM 5410 N N . VAL A 1 668 ? 7.031 -7.891 -19.312 1 95.44 668 VAL A N 1
ATOM 5411 C CA . VAL A 1 668 ? 6.391 -6.594 -19.125 1 95.44 668 VAL A CA 1
ATOM 5412 C C . VAL A 1 668 ? 5.117 -6.52 -19.953 1 95.44 668 VAL A C 1
ATOM 5414 O O . VAL A 1 668 ? 4.066 -6.109 -19.469 1 95.44 668 VAL A O 1
ATOM 5417 N N . GLN A 1 669 ? 5.219 -6.98 -21.172 1 94.38 669 GLN A N 1
ATOM 5418 C CA . GLN A 1 669 ? 4.055 -6.992 -22.062 1 94.38 669 GLN A CA 1
ATOM 5419 C C . GLN A 1 669 ? 2.965 -7.91 -21.516 1 94.38 669 GLN A C 1
ATOM 5421 O O . GLN A 1 669 ? 1.78 -7.57 -21.547 1 94.38 669 GLN A O 1
ATOM 5426 N N . GLU A 1 670 ? 3.4 -9.016 -21.031 1 94.25 670 GLU A N 1
ATOM 5427 C CA . GLU A 1 670 ? 2.461 -9.961 -20.422 1 94.25 670 GLU A CA 1
ATOM 5428 C C . GLU A 1 670 ? 1.745 -9.336 -19.234 1 94.25 670 GLU A C 1
ATOM 5430 O O . GLU A 1 670 ? 0.536 -9.5 -19.078 1 94.25 670 GLU A O 1
ATOM 5435 N N . ALA A 1 671 ? 2.504 -8.633 -18.422 1 96.62 671 ALA A N 1
ATOM 5436 C CA . ALA A 1 671 ? 1.923 -7.992 -17.25 1 96.62 671 ALA A CA 1
ATOM 5437 C C . ALA A 1 671 ? 0.845 -6.988 -17.641 1 96.62 671 ALA A C 1
ATOM 5439 O O . ALA A 1 671 ? -0.244 -6.973 -17.062 1 96.62 671 ALA A O 1
ATOM 5440 N N . LEU A 1 672 ? 1.131 -6.145 -18.625 1 96.94 672 LEU A N 1
ATOM 5441 C CA . LEU A 1 672 ? 0.185 -5.145 -19.109 1 96.94 672 LEU A CA 1
ATOM 5442 C C . LEU A 1 672 ? -1.062 -5.805 -19.688 1 96.94 672 LEU A C 1
ATOM 5444 O O . LEU A 1 672 ? -2.184 -5.375 -19.406 1 96.94 672 LEU A O 1
ATOM 5448 N N . GLU A 1 673 ? -0.854 -6.863 -20.391 1 95.31 673 GLU A N 1
ATOM 5449 C CA . GLU A 1 673 ? -1.974 -7.574 -21 1 95.31 673 GLU A CA 1
ATOM 5450 C C . GLU A 1 673 ? -2.861 -8.219 -19.953 1 95.31 673 GLU A C 1
ATOM 5452 O O . GLU A 1 673 ? -4.086 -8.211 -20.062 1 95.31 673 GLU A O 1
ATOM 5457 N N . VAL A 1 674 ? -2.246 -8.805 -19.016 1 95.81 674 VAL A N 1
ATOM 5458 C CA . VAL A 1 674 ? -2.998 -9.453 -17.938 1 95.81 674 VAL A CA 1
ATOM 5459 C C . VAL A 1 674 ? -3.859 -8.422 -17.219 1 95.81 674 VAL A C 1
ATOM 5461 O O . VAL A 1 674 ? -5.035 -8.68 -16.938 1 95.81 674 VAL A O 1
ATOM 5464 N N . ILE A 1 675 ? -3.328 -7.246 -16.859 1 97.38 675 ILE A N 1
ATOM 5465 C CA . ILE A 1 675 ? -4.09 -6.188 -16.203 1 97.38 675 ILE A CA 1
ATOM 5466 C C . ILE A 1 675 ? -5.27 -5.781 -17.078 1 97.38 675 ILE A C 1
ATOM 5468 O O . ILE A 1 675 ? -6.395 -5.637 -16.594 1 97.38 675 ILE A O 1
ATOM 5472 N N . GLN A 1 676 ? -5.023 -5.621 -18.391 1 95.69 676 GLN A N 1
ATOM 5473 C CA . GLN A 1 676 ? -6.082 -5.254 -19.328 1 95.69 676 GLN A CA 1
ATOM 5474 C C . GLN A 1 676 ? -7.191 -6.301 -19.344 1 95.69 676 GLN A C 1
ATOM 5476 O O . GLN A 1 676 ? -8.375 -5.961 -19.375 1 95.69 676 GLN A O 1
ATOM 5481 N N . LEU A 1 677 ? -6.754 -7.547 -19.344 1 94.38 677 LEU A N 1
ATOM 5482 C CA . LEU A 1 677 ? -7.723 -8.641 -19.359 1 94.38 677 LEU A CA 1
ATOM 5483 C C . LEU A 1 677 ? -8.531 -8.656 -18.062 1 94.38 677 LEU A C 1
ATOM 5485 O O . LEU A 1 677 ? -9.734 -8.945 -18.078 1 94.38 677 LEU A O 1
ATOM 5489 N N . ASN A 1 678 ? -7.895 -8.375 -16.938 1 96.38 678 ASN A N 1
ATOM 5490 C CA . ASN A 1 678 ? -8.609 -8.258 -15.68 1 96.38 678 ASN A CA 1
ATOM 5491 C C . ASN A 1 678 ? -9.656 -7.148 -15.727 1 96.38 678 ASN A C 1
ATOM 5493 O O . ASN A 1 678 ? -10.766 -7.312 -15.203 1 96.38 678 ASN A O 1
ATOM 5497 N N . ILE A 1 679 ? -9.297 -5.988 -16.281 1 96.38 679 ILE A N 1
ATOM 5498 C CA . ILE A 1 679 ? -10.219 -4.867 -16.422 1 96.38 679 ILE A CA 1
ATOM 5499 C C . ILE A 1 679 ? -11.438 -5.305 -17.234 1 96.38 679 ILE A C 1
ATOM 5501 O O . ILE A 1 679 ? -12.578 -5.078 -16.828 1 96.38 679 ILE A O 1
ATOM 5505 N N . GLN A 1 680 ? -11.148 -5.961 -18.344 1 93.56 680 GLN A N 1
ATOM 5506 C CA . GLN A 1 680 ? -12.219 -6.418 -19.234 1 93.56 680 GLN A CA 1
ATOM 5507 C C . GLN A 1 680 ? -13.125 -7.418 -18.516 1 93.56 680 GLN A C 1
ATOM 5509 O O . GLN A 1 680 ? -14.352 -7.363 -18.656 1 93.56 680 GLN A O 1
ATOM 5514 N N . TRP A 1 681 ? -12.508 -8.305 -17.828 1 94.56 681 TRP A N 1
ATOM 5515 C CA . TRP A 1 681 ? -13.281 -9.305 -17.109 1 94.56 681 TRP A CA 1
ATOM 5516 C C . TRP A 1 681 ? -14.234 -8.633 -16.125 1 94.56 681 TRP A C 1
ATOM 5518 O O . TRP A 1 681 ? -15.422 -8.984 -16.047 1 94.56 681 TRP A O 1
ATOM 5528 N N . MET A 1 682 ? -13.797 -7.691 -15.336 1 95.06 682 MET A N 1
ATOM 5529 C CA . MET A 1 682 ? -14.609 -7.004 -14.336 1 95.06 682 MET A CA 1
ATOM 5530 C C . MET A 1 682 ? -15.734 -6.215 -15 1 95.06 682 MET A C 1
ATOM 5532 O O . MET A 1 682 ? -16.859 -6.211 -14.508 1 95.06 682 MET A O 1
ATOM 5536 N N . GLU A 1 683 ? -15.383 -5.527 -16.062 1 92.94 683 GLU A N 1
ATOM 5537 C CA . GLU A 1 683 ? -16.391 -4.75 -16.797 1 92.94 683 GLU A CA 1
ATOM 5538 C C . GLU A 1 683 ? -17.531 -5.641 -17.281 1 92.94 683 GLU A C 1
ATOM 5540 O O . GLU A 1 683 ? -18.703 -5.246 -17.219 1 92.94 683 GLU A O 1
ATOM 5545 N N . LYS A 1 684 ? -17.203 -6.797 -17.641 1 91.38 684 LYS A N 1
ATOM 5546 C CA . LYS A 1 684 ? -18.188 -7.688 -18.266 1 91.38 684 LYS A CA 1
ATOM 5547 C C . LYS A 1 684 ? -19 -8.422 -17.203 1 91.38 684 LYS A C 1
ATOM 5549 O O . LYS A 1 684 ? -20.188 -8.711 -17.422 1 91.38 684 LYS A O 1
ATOM 5554 N N . ASN A 1 685 ? -18.375 -8.75 -16.109 1 93.38 685 ASN A N 1
ATOM 5555 C CA . ASN A 1 685 ? -19 -9.766 -15.266 1 93.38 685 ASN A CA 1
ATOM 5556 C C . ASN A 1 685 ? -19.453 -9.188 -13.93 1 93.38 685 ASN A C 1
ATOM 5558 O O . ASN A 1 685 ? -20.234 -9.805 -13.211 1 93.38 685 ASN A O 1
ATOM 5562 N N . LEU A 1 686 ? -18.984 -8.047 -13.484 1 93.81 686 LEU A N 1
ATOM 5563 C CA . LEU A 1 686 ? -19.234 -7.523 -12.141 1 93.81 686 LEU A CA 1
ATOM 5564 C C . LEU A 1 686 ? -20.719 -7.371 -11.883 1 93.81 686 LEU A C 1
ATOM 5566 O O . LEU A 1 686 ? -21.219 -7.781 -10.836 1 93.81 686 LEU A O 1
ATOM 5570 N N . LYS A 1 687 ? -21.453 -6.742 -12.812 1 91.69 687 LYS A N 1
ATOM 5571 C CA . LYS A 1 687 ? -22.891 -6.496 -12.633 1 91.69 687 LYS A CA 1
ATOM 5572 C C . LYS A 1 687 ? -23.656 -7.805 -12.469 1 91.69 687 LYS A C 1
ATOM 5574 O O . LYS A 1 687 ? -24.484 -7.934 -11.57 1 91.69 687 LYS A O 1
ATOM 5579 N N . THR A 1 688 ? -23.375 -8.742 -13.336 1 89.5 688 THR A N 1
ATOM 5580 C CA . THR A 1 688 ? -24.078 -10.023 -13.312 1 89.5 688 THR A CA 1
ATOM 5581 C C . THR A 1 688 ? -23.75 -10.797 -12.039 1 89.5 688 THR A C 1
ATOM 5583 O O . THR A 1 688 ? -24.625 -11.414 -11.438 1 89.5 688 THR A O 1
ATOM 5586 N N . LEU A 1 689 ? -22.484 -10.758 -11.664 1 93.25 689 LEU A N 1
ATOM 5587 C CA . LEU A 1 689 ? -22.062 -11.43 -10.445 1 93.25 689 LEU A CA 1
ATOM 5588 C C . LEU A 1 689 ? -22.766 -10.852 -9.227 1 93.25 689 LEU A C 1
ATOM 5590 O O . LEU A 1 689 ? -23.172 -11.594 -8.32 1 93.25 689 LEU A O 1
ATOM 5594 N N . THR A 1 690 ? -22.922 -9.578 -9.156 1 92.12 690 THR A N 1
ATOM 5595 C CA . THR A 1 690 ? -23.578 -8.891 -8.055 1 92.12 690 THR A CA 1
ATOM 5596 C C . THR A 1 690 ? -25.047 -9.297 -7.961 1 92.12 690 THR A C 1
ATOM 5598 O O . THR A 1 690 ? -25.562 -9.508 -6.863 1 92.12 690 THR A O 1
ATOM 5601 N N . ALA A 1 691 ? -25.672 -9.445 -9.109 1 89.88 691 ALA A N 1
ATOM 5602 C CA . ALA A 1 691 ? -27.094 -9.773 -9.164 1 89.88 691 ALA A CA 1
ATOM 5603 C C . ALA A 1 691 ? -27.344 -11.211 -8.734 1 89.88 691 ALA A C 1
ATOM 5605 O O . ALA A 1 691 ? -28.344 -11.5 -8.062 1 89.88 691 ALA A O 1
ATOM 5606 N N . TRP A 1 692 ? -26.469 -11.992 -9.078 1 89.5 692 TRP A N 1
ATOM 5607 C CA . TRP A 1 692 ? -26.734 -13.422 -8.914 1 89.5 692 TRP A CA 1
ATOM 5608 C C . TRP A 1 692 ? -26.25 -13.906 -7.551 1 89.5 692 TRP A C 1
ATOM 5610 O O . TRP A 1 692 ? -26.797 -14.867 -7.004 1 89.5 692 TRP A O 1
ATOM 5620 N N . LEU A 1 693 ? -25.25 -13.344 -7.016 1 89.88 693 LEU A N 1
ATOM 5621 C CA . LEU A 1 693 ? -24.703 -13.773 -5.73 1 89.88 693 LEU A CA 1
ATOM 5622 C C . LEU A 1 693 ? -25.438 -13.094 -4.582 1 89.88 693 LEU A C 1
ATOM 5624 O O . LEU A 1 693 ? -25.391 -13.562 -3.439 1 89.88 693 LEU A O 1
ATOM 5628 N N . LYS B 1 1 ? -38.875 40.25 11.195 1 85.5 1 LYS B N 1
ATOM 5629 C CA . LYS B 1 1 ? -39.719 41.438 11.305 1 85.5 1 LYS B CA 1
ATOM 5630 C C . LYS B 1 1 ? -41.156 41.031 11.68 1 85.5 1 LYS B C 1
ATOM 5632 O O . LYS B 1 1 ? -41.719 41.562 12.648 1 85.5 1 LYS B O 1
ATOM 5637 N N . SER B 1 2 ? -41.719 40.219 10.758 1 87.12 2 SER B N 1
ATOM 5638 C CA . SER B 1 2 ? -43.062 39.781 11.078 1 87.12 2 SER B CA 1
ATOM 5639 C C . SER B 1 2 ? -43.406 38.5 10.367 1 87.12 2 SER B C 1
ATOM 5641 O O . SER B 1 2 ? -42.75 38.125 9.383 1 87.12 2 SER B O 1
ATOM 5643 N N . SER B 1 3 ? -44.344 37.75 11.023 1 89.25 3 SER B N 1
ATOM 5644 C CA . SER B 1 3 ? -44.938 36.562 10.414 1 89.25 3 SER B CA 1
ATOM 5645 C C . SER B 1 3 ? -46.438 36.688 10.328 1 89.25 3 SER B C 1
ATOM 5647 O O . SER B 1 3 ? -47.125 37 11.32 1 89.25 3 SER B O 1
ATOM 5649 N N . VAL B 1 4 ? -46.969 36.5 9.086 1 91.06 4 VAL B N 1
ATOM 5650 C CA . VAL B 1 4 ? -48.406 36.625 8.906 1 91.06 4 VAL B CA 1
ATOM 5651 C C . VAL B 1 4 ? -48.969 35.312 8.359 1 91.06 4 VAL B C 1
ATOM 5653 O O . VAL B 1 4 ? -48.375 34.719 7.434 1 91.06 4 VAL B O 1
ATOM 5656 N N . ILE B 1 5 ? -50 34.812 8.992 1 91.31 5 ILE B N 1
ATOM 5657 C CA . ILE B 1 5 ? -50.688 33.625 8.508 1 91.31 5 ILE B CA 1
ATOM 5658 C C . ILE B 1 5 ? -51.5 33.969 7.273 1 91.31 5 ILE B C 1
ATOM 5660 O O . ILE B 1 5 ? -52.375 34.875 7.324 1 91.31 5 ILE B O 1
ATOM 5664 N N . MET B 1 6 ? -51.156 33.406 6.262 1 89 6 MET B N 1
ATOM 5665 C CA . MET B 1 6 ? -51.906 33.594 5.02 1 89 6 MET B CA 1
ATOM 5666 C C . MET B 1 6 ? -53 32.562 4.859 1 89 6 MET B C 1
ATOM 5668 O O . MET B 1 6 ? -53.188 31.719 5.727 1 89 6 MET B O 1
ATOM 5672 N N . GLU B 1 7 ? -53.688 32.719 3.676 1 84.75 7 GLU B N 1
ATOM 5673 C CA . GLU B 1 7 ? -54.719 31.75 3.377 1 84.75 7 GLU B CA 1
ATOM 5674 C C . GLU B 1 7 ? -54.125 30.359 3.141 1 84.75 7 GLU B C 1
ATOM 5676 O O . GLU B 1 7 ? -52.938 30.25 2.809 1 84.75 7 GLU B O 1
ATOM 5681 N N . ASP B 1 8 ? -54.875 29.25 3.373 1 87.38 8 ASP B N 1
ATOM 5682 C CA . ASP B 1 8 ? -54.562 27.859 3.08 1 87.38 8 ASP B CA 1
ATOM 5683 C C . ASP B 1 8 ? -53.406 27.359 3.971 1 87.38 8 ASP B C 1
ATOM 5685 O O . ASP B 1 8 ? -52.656 26.484 3.57 1 87.38 8 ASP B O 1
ATOM 5689 N N . GLY B 1 9 ? -53.156 28.125 5.059 1 88.31 9 GLY B N 1
ATOM 5690 C CA . GLY B 1 9 ? -52.156 27.609 6.008 1 88.31 9 GLY B CA 1
ATOM 5691 C C . GLY B 1 9 ? -50.75 28.094 5.727 1 88.31 9 GLY B C 1
ATOM 5692 O O . GLY B 1 9 ? -49.812 27.641 6.375 1 88.31 9 GLY B O 1
ATOM 5693 N N . LEU B 1 10 ? -50.562 28.906 4.688 1 89.06 10 LEU B N 1
ATOM 5694 C CA . LEU B 1 10 ? -49.25 29.469 4.379 1 89.06 10 LEU B CA 1
ATOM 5695 C C . LEU B 1 10 ? -48.906 30.562 5.371 1 89.06 10 LEU B C 1
ATOM 5697 O O . LEU B 1 10 ? -49.781 31.25 5.902 1 89.06 10 LEU B O 1
ATOM 5701 N N . VAL B 1 11 ? -47.625 30.5 5.68 1 89.38 11 VAL B N 1
ATOM 5702 C CA . VAL B 1 11 ? -47.094 31.578 6.523 1 89.38 11 VAL B CA 1
ATOM 5703 C C . VAL B 1 11 ? -46.125 32.438 5.707 1 89.38 11 VAL B C 1
ATOM 5705 O O . VAL B 1 11 ? -45.25 31.938 5.031 1 89.38 11 VAL B O 1
ATOM 5708 N N . GLN B 1 12 ? -46.469 33.688 5.656 1 89.88 12 GLN B N 1
ATOM 5709 C CA . GLN B 1 12 ? -45.562 34.656 5.023 1 89.88 12 GLN B CA 1
ATOM 5710 C C . GLN B 1 12 ? -44.688 35.344 6.059 1 89.88 12 GLN B C 1
ATOM 5712 O O . GLN B 1 12 ? -45.188 36 6.988 1 89.88 12 GLN B O 1
ATOM 5717 N N . ASP B 1 13 ? -43.406 35.125 5.91 1 87.5 13 ASP B N 1
ATOM 5718 C CA . ASP B 1 13 ? -42.438 35.812 6.777 1 87.5 13 ASP B CA 1
ATOM 5719 C C . ASP B 1 13 ? -41.812 37 6.082 1 87.5 13 ASP B C 1
ATOM 5721 O O . ASP B 1 13 ? -41.438 36.938 4.91 1 87.5 13 ASP B O 1
ATOM 5725 N N . GLU B 1 14 ? -41.906 38.125 6.766 1 87.38 14 GLU B N 1
ATOM 5726 C CA . GLU B 1 14 ? -41.219 39.312 6.285 1 87.38 14 GLU B CA 1
ATOM 5727 C C . GLU B 1 14 ? -40 39.625 7.141 1 87.38 14 GLU B C 1
ATOM 5729 O O . GLU B 1 14 ? -40.062 39.656 8.367 1 87.38 14 GLU B O 1
ATOM 5734 N N . PHE B 1 15 ? -38.875 39.781 6.465 1 89 15 PHE B N 1
ATOM 5735 C CA . PHE B 1 15 ? -37.625 40.062 7.156 1 89 15 PHE B CA 1
ATOM 5736 C C . PHE B 1 15 ? -37.219 41.531 6.992 1 89 15 PHE B C 1
ATOM 5738 O O . PHE B 1 15 ? -37.719 42.219 6.082 1 89 15 PHE B O 1
ATOM 5745 N N . TYR B 1 16 ? -36.406 42.062 7.949 1 89.56 16 TYR B N 1
ATOM 5746 C CA . TYR B 1 16 ? -35.844 43.406 7.816 1 89.56 16 TYR B CA 1
ATOM 5747 C C . TYR B 1 16 ? -34.938 43.5 6.602 1 89.56 16 TYR B C 1
ATOM 5749 O O . TYR B 1 16 ? -34.344 42.531 6.188 1 89.56 16 TYR B O 1
ATOM 5757 N N . GLU B 1 17 ? -34.969 44.688 6.047 1 88.06 17 GLU B N 1
ATOM 5758 C CA . GLU B 1 17 ? -34.031 44.938 4.949 1 88.06 17 GLU B CA 1
ATOM 5759 C C . GLU B 1 17 ? -32.594 44.781 5.406 1 88.06 17 GLU B C 1
ATOM 5761 O O . GLU B 1 17 ? -32.25 45.219 6.496 1 88.06 17 GLU B O 1
ATOM 5766 N N . SER B 1 18 ? -31.844 44.188 4.617 1 87.56 18 SER B N 1
ATOM 5767 C CA . SER B 1 18 ? -30.438 44 4.945 1 87.56 18 SER B CA 1
ATOM 5768 C C . SER B 1 18 ? -29.656 45.281 4.758 1 87.56 18 SER B C 1
ATOM 5770 O O . SER B 1 18 ? -30.125 46.219 4.105 1 87.56 18 SER B O 1
ATOM 5772 N N . VAL B 1 19 ? -28.531 45.344 5.348 1 92.06 19 VAL B N 1
ATOM 5773 C CA . VAL B 1 19 ? -27.578 46.406 5.02 1 92.06 19 VAL B CA 1
ATOM 5774 C C . VAL B 1 19 ? -26.984 46.156 3.635 1 92.06 19 VAL B C 1
ATOM 5776 O O . VAL B 1 19 ? -27.188 45.094 3.051 1 92.06 19 VAL B O 1
ATOM 5779 N N . LYS B 1 20 ? -26.359 47.156 3.119 1 93.06 20 LYS B N 1
ATOM 5780 C CA . LYS B 1 20 ? -25.609 46.969 1.886 1 93.06 20 LYS B CA 1
ATOM 5781 C C . LYS B 1 20 ? -24.578 45.844 2.059 1 93.06 20 LYS B C 1
ATOM 5783 O O . LYS B 1 20 ? -23.781 45.875 3.008 1 93.06 20 LYS B O 1
ATOM 5788 N N . MET B 1 21 ? -24.641 44.844 1.224 1 91.38 21 MET B N 1
ATOM 5789 C CA . MET B 1 21 ? -23.719 43.719 1.408 1 91.38 21 MET B CA 1
ATOM 5790 C C . MET B 1 21 ? -23.344 43.094 0.068 1 91.38 21 MET B C 1
ATOM 5792 O O . MET B 1 21 ? -24.047 43.281 -0.927 1 91.38 21 MET B O 1
ATOM 5796 N N . SER B 1 22 ? -22.234 42.438 0.017 1 91.44 22 SER B N 1
ATOM 5797 C CA . SER B 1 22 ? -21.859 41.625 -1.138 1 91.44 22 SER B CA 1
ATOM 5798 C C . SER B 1 22 ? -22.781 40.438 -1.314 1 91.44 22 SER B C 1
ATOM 5800 O O . SER B 1 22 ? -23.266 39.875 -0.333 1 91.44 22 SER B O 1
ATOM 5802 N N . THR B 1 23 ? -22.938 39.875 -2.551 1 89.88 23 THR B N 1
ATOM 5803 C CA . THR B 1 23 ? -23.938 38.844 -2.873 1 89.88 23 THR B CA 1
ATOM 5804 C C . THR B 1 23 ? -23.547 37.5 -2.277 1 89.88 23 THR B C 1
ATOM 5806 O O . THR B 1 23 ? -24.406 36.656 -2.014 1 89.88 23 THR B O 1
ATOM 5809 N N . TYR B 1 24 ? -22.281 37.281 -2.09 1 88.56 24 TYR B N 1
ATOM 5810 C CA . TYR B 1 24 ? -21.844 36 -1.586 1 88.56 24 TYR B CA 1
ATOM 5811 C C . TYR B 1 24 ? -22.188 35.844 -0.108 1 88.56 24 TYR B C 1
ATOM 5813 O O . TYR B 1 24 ? -22.125 34.719 0.441 1 88.56 24 TYR B O 1
ATOM 5821 N N . LEU B 1 25 ? -22.75 36.875 0.589 1 94 25 LEU B N 1
ATOM 5822 C CA . LEU B 1 25 ? -23 36.875 2.025 1 94 25 LEU B CA 1
ATOM 5823 C C . LEU B 1 25 ? -24.453 36.5 2.32 1 94 25 LEU B C 1
ATOM 5825 O O . LEU B 1 25 ? -24.844 36.406 3.484 1 94 25 LEU B O 1
ATOM 5829 N N . ILE B 1 26 ? -25.188 36.281 1.327 1 92.94 26 ILE B N 1
ATOM 5830 C CA . ILE B 1 26 ? -26.594 35.969 1.535 1 92.94 26 ILE B CA 1
ATOM 5831 C C . ILE B 1 26 ? -26.719 34.531 2.068 1 92.94 26 ILE B C 1
ATOM 5833 O O . ILE B 1 26 ? -26.047 33.625 1.573 1 92.94 26 ILE B O 1
ATOM 5837 N N . ALA B 1 27 ? -27.531 34.438 3.174 1 92.31 27 ALA B N 1
ATOM 5838 C CA . ALA B 1 27 ? -27.766 33.094 3.721 1 92.31 27 ALA B CA 1
ATOM 5839 C C . ALA B 1 27 ? -29.172 32.969 4.281 1 92.31 27 ALA B C 1
ATOM 5841 O O . ALA B 1 27 ? -29.75 33.969 4.785 1 92.31 27 ALA B O 1
ATOM 5842 N N . PHE B 1 28 ? -29.75 31.844 4.113 1 92.06 28 PHE B N 1
ATOM 5843 C CA . PHE B 1 28 ? -31.016 31.5 4.746 1 92.06 28 PHE B CA 1
ATOM 5844 C C . PHE B 1 28 ? -31.016 30.047 5.191 1 92.06 28 PHE B C 1
ATOM 5846 O O . PHE B 1 28 ? -30.406 29.188 4.551 1 92.06 28 PHE B O 1
ATOM 5853 N N . ILE B 1 29 ? -31.609 29.781 6.312 1 92.12 29 ILE B N 1
ATOM 5854 C CA . ILE B 1 29 ? -31.703 28.438 6.871 1 92.12 29 ILE B CA 1
ATOM 5855 C C . ILE B 1 29 ? -33.156 28.125 7.254 1 92.12 29 ILE B C 1
ATOM 5857 O O . ILE B 1 29 ? -33.812 28.938 7.879 1 92.12 29 ILE B O 1
ATOM 5861 N N . VAL B 1 30 ? -33.594 26.938 6.762 1 90 30 VAL B N 1
ATOM 5862 C CA . VAL B 1 30 ? -34.906 26.453 7.148 1 90 30 VAL B CA 1
ATOM 5863 C C . VAL B 1 30 ? -34.781 25.109 7.867 1 90 30 VAL B C 1
ATOM 5865 O O . VAL B 1 30 ? -34.188 24.172 7.328 1 90 30 VAL B O 1
ATOM 5868 N N . GLY B 1 31 ? -35.188 25.094 9.008 1 88.75 31 GLY B N 1
ATOM 5869 C CA . GLY B 1 31 ? -35.125 23.844 9.766 1 88.75 31 GLY B CA 1
ATOM 5870 C C . GLY B 1 31 ? -35.688 23.969 11.172 1 88.75 31 GLY B C 1
ATOM 5871 O O . GLY B 1 31 ? -35.969 25.078 11.633 1 88.75 31 GLY B O 1
ATOM 5872 N N . GLU B 1 32 ? -36.031 22.828 11.742 1 91.81 32 GLU B N 1
ATOM 5873 C CA . GLU B 1 32 ? -36.438 22.797 13.141 1 91.81 32 GLU B CA 1
ATOM 5874 C C . GLU B 1 32 ? -35.25 22.984 14.078 1 91.81 32 GLU B C 1
ATOM 5876 O O . GLU B 1 32 ? -34.406 22.094 14.227 1 91.81 32 GLU B O 1
ATOM 5881 N N . MET B 1 33 ? -35.188 24.203 14.648 1 95.31 33 MET B N 1
ATOM 5882 C CA . MET B 1 33 ? -34.062 24.531 15.516 1 95.31 33 MET B CA 1
ATOM 5883 C C . MET B 1 33 ? -34.562 25.172 16.812 1 95.31 33 MET B C 1
ATOM 5885 O O . MET B 1 33 ? -35.688 25.656 16.891 1 95.31 33 MET B O 1
ATOM 5889 N N . LYS B 1 34 ? -33.75 25 17.812 1 96.81 34 LYS B N 1
ATOM 5890 C CA . LYS B 1 34 ? -33.906 25.719 19.078 1 96.81 34 LYS B CA 1
ATOM 5891 C C . LYS B 1 34 ? -32.75 26.688 19.297 1 96.81 34 LYS B C 1
ATOM 5893 O O . LYS B 1 34 ? -31.688 26.531 18.688 1 96.81 34 LYS B O 1
ATOM 5898 N N . ASN B 1 35 ? -33 27.688 20.062 1 97.5 35 ASN B N 1
ATOM 5899 C CA . ASN B 1 35 ? -31.953 28.672 20.266 1 97.5 35 ASN B CA 1
ATOM 5900 C C . ASN B 1 35 ? -31.891 29.156 21.719 1 97.5 35 ASN B C 1
ATOM 5902 O O . ASN B 1 35 ? -32.844 28.938 22.484 1 97.5 35 ASN B O 1
ATOM 5906 N N . VAL B 1 36 ? -30.781 29.562 22.156 1 98 36 VAL B N 1
ATOM 5907 C CA . VAL B 1 36 ? -30.547 30.344 23.359 1 98 36 VAL B CA 1
ATOM 5908 C C . VAL B 1 36 ? -30.031 31.734 22.969 1 98 36 VAL B C 1
ATOM 5910 O O . VAL B 1 36 ? -29.188 31.859 22.078 1 98 36 VAL B O 1
ATOM 5913 N N . SER B 1 37 ? -30.625 32.75 23.625 1 97.56 37 SER B N 1
ATOM 5914 C CA . SER B 1 37 ? -30.328 34.125 23.188 1 97.56 37 SER B CA 1
ATOM 5915 C C . SER B 1 37 ? -29.938 35 24.359 1 97.56 37 SER B C 1
ATOM 5917 O O . SER B 1 37 ? -30.25 34.688 25.516 1 97.56 37 SER B O 1
ATOM 5919 N N . GLN B 1 38 ? -29.203 35.938 24.031 1 97.31 38 GLN B N 1
ATOM 5920 C CA . GLN B 1 38 ? -28.844 37.031 24.953 1 97.31 38 GLN B CA 1
ATOM 5921 C C . GLN B 1 38 ? -28.812 38.375 24.234 1 97.31 38 GLN B C 1
ATOM 5923 O O . GLN B 1 38 ? -28.297 38.469 23.109 1 97.31 38 GLN B O 1
ATOM 5928 N N . ASP B 1 39 ? -29.406 39.312 24.781 1 95.62 39 ASP B N 1
ATOM 5929 C CA . ASP B 1 39 ? -29.391 40.656 24.219 1 95.62 39 ASP B CA 1
ATOM 5930 C C . ASP B 1 39 ? -28.172 41.469 24.703 1 95.62 39 ASP B C 1
ATOM 5932 O O . ASP B 1 39 ? -27.906 41.531 25.891 1 95.62 39 ASP B O 1
ATOM 5936 N N . ILE B 1 40 ? -27.5 41.969 23.797 1 92.75 40 ILE B N 1
ATOM 5937 C CA . ILE B 1 40 ? -26.328 42.781 24.078 1 92.75 40 ILE B CA 1
ATOM 5938 C C . ILE B 1 40 ? -26.5 44.156 23.469 1 92.75 40 ILE B C 1
ATOM 5940 O O . ILE B 1 40 ? -26.172 44.375 22.312 1 92.75 40 ILE B O 1
ATOM 5944 N N . ASN B 1 41 ? -26.859 45.156 24.344 1 90.38 41 ASN B N 1
ATOM 5945 C CA . ASN B 1 41 ? -26.984 46.562 23.922 1 90.38 41 ASN B CA 1
ATOM 5946 C C . ASN B 1 41 ? -27.828 46.688 22.656 1 90.38 41 ASN B C 1
ATOM 5948 O O . ASN B 1 41 ? -27.391 47.344 21.688 1 90.38 41 ASN B O 1
ATOM 5952 N N . GLY B 1 42 ? -28.891 45.969 22.547 1 91.5 42 GLY B N 1
ATOM 5953 C CA . GLY B 1 42 ? -29.812 46.125 21.438 1 91.5 42 GLY B CA 1
ATOM 5954 C C . GLY B 1 42 ? -29.594 45.094 20.344 1 91.5 42 GLY B C 1
ATOM 5955 O O . GLY B 1 42 ? -30.406 45 19.406 1 91.5 42 GLY B O 1
ATOM 5956 N N . THR B 1 43 ? -28.547 44.375 20.359 1 95.31 43 THR B N 1
ATOM 5957 C CA . THR B 1 43 ? -28.312 43.281 19.406 1 95.31 43 THR B CA 1
ATOM 5958 C C . THR B 1 43 ? -28.641 41.938 20.031 1 95.31 43 THR B C 1
ATOM 5960 O O . THR B 1 43 ? -28.016 41.531 21.016 1 95.31 43 THR B O 1
ATOM 5963 N N . LEU B 1 44 ? -29.625 41.281 19.484 1 96.75 44 LEU B N 1
ATOM 5964 C CA . LEU B 1 44 ? -29.984 39.938 19.984 1 96.75 44 LEU B CA 1
ATOM 5965 C C . LEU B 1 44 ? -29.047 38.875 19.438 1 96.75 44 LEU B C 1
ATOM 5967 O O . LEU B 1 44 ? -29.094 38.562 18.234 1 96.75 44 LEU B O 1
ATOM 5971 N N . VAL B 1 45 ? -28.188 38.312 20.328 1 98.12 45 VAL B N 1
ATOM 5972 C CA . VAL B 1 45 ? -27.281 37.25 19.922 1 98.12 45 VAL B CA 1
ATOM 5973 C C . VAL B 1 45 ? -27.906 35.906 20.234 1 98.12 45 VAL B C 1
ATOM 5975 O O . VAL B 1 45 ? -28.328 35.625 21.359 1 98.12 45 VAL B O 1
ATOM 5978 N N . SER B 1 46 ? -28 35.062 19.188 1 98.25 46 SER B N 1
ATOM 5979 C CA . SER B 1 46 ? -28.641 33.75 19.359 1 98.25 46 SER B CA 1
ATOM 5980 C C . SER B 1 46 ? -27.766 32.625 18.797 1 98.25 46 SER B C 1
ATOM 5982 O O . SER B 1 46 ? -27.141 32.781 17.75 1 98.25 46 SER B O 1
ATOM 5984 N N . ILE B 1 47 ? -27.672 31.547 19.578 1 98.56 47 ILE B N 1
ATOM 5985 C CA . ILE B 1 47 ? -27.047 30.328 19.078 1 98.56 47 ILE B CA 1
ATOM 5986 C C . ILE B 1 47 ? -28.125 29.281 18.797 1 98.56 47 ILE B C 1
ATOM 5988 O O . ILE B 1 47 ? -28.891 28.906 19.688 1 98.56 47 ILE B O 1
ATOM 5992 N N . TYR B 1 48 ? -28.156 28.828 17.5 1 97.81 48 TYR B N 1
ATOM 5993 C CA . TYR B 1 48 ? -29.141 27.844 17.078 1 97.81 48 TYR B CA 1
ATOM 5994 C C . TYR B 1 48 ? -28.516 26.469 16.922 1 97.81 48 TYR B C 1
ATOM 5996 O O . TYR B 1 48 ? -27.391 26.344 16.453 1 97.81 48 TYR B O 1
ATOM 6004 N N . ALA B 1 49 ? -29.188 25.453 17.359 1 96.12 49 ALA B N 1
ATOM 6005 C CA . ALA B 1 49 ? -28.844 24.047 17.172 1 96.12 49 ALA B CA 1
ATOM 6006 C C . ALA B 1 49 ? -30.094 23.188 17.062 1 96.12 49 ALA B C 1
ATOM 6008 O O . ALA B 1 49 ? -31.203 23.641 17.312 1 96.12 49 ALA B O 1
ATOM 6009 N N . VAL B 1 50 ? -29.906 22 16.547 1 94.19 50 VAL B N 1
ATOM 6010 C CA . VAL B 1 50 ? -31.016 21.062 16.609 1 94.19 50 VAL B CA 1
ATOM 6011 C C . VAL B 1 50 ? -31.453 20.859 18.047 1 94.19 50 VAL B C 1
ATOM 6013 O O . VAL B 1 50 ? -30.641 20.938 18.969 1 94.19 50 VAL B O 1
ATOM 6016 N N . PRO B 1 51 ? -32.688 20.5 18.266 1 95.19 51 PRO B N 1
ATOM 6017 C CA . PRO B 1 51 ? -33.25 20.5 19.609 1 95.19 51 PRO B CA 1
ATOM 6018 C C . PRO B 1 51 ? -32.469 19.562 20.562 1 95.19 51 PRO B C 1
ATOM 6020 O O . PRO B 1 51 ? -32.25 19.922 21.719 1 95.19 51 PRO B O 1
ATOM 6023 N N . GLU B 1 52 ? -31.984 18.531 20.047 1 92.62 52 GLU B N 1
ATOM 6024 C CA . GLU B 1 52 ? -31.344 17.516 20.875 1 92.62 52 GLU B CA 1
ATOM 6025 C C . GLU B 1 52 ? -29.984 17.984 21.375 1 92.62 52 GLU B C 1
ATOM 6027 O O . GLU B 1 52 ? -29.438 17.438 22.344 1 92.62 52 GLU B O 1
ATOM 6032 N N . LYS B 1 53 ? -29.453 19.094 20.812 1 94.19 53 LYS B N 1
ATOM 6033 C CA . LYS B 1 53 ? -28.094 19.516 21.141 1 94.19 53 LYS B CA 1
ATOM 6034 C C . LYS B 1 53 ? -28.094 20.922 21.75 1 94.19 53 LYS B C 1
ATOM 6036 O O . LYS B 1 53 ? -27.031 21.547 21.859 1 94.19 53 LYS B O 1
ATOM 6041 N N . ILE B 1 54 ? -29.219 21.406 22.172 1 95.12 54 ILE B N 1
ATOM 6042 C CA . ILE B 1 54 ? -29.359 22.781 22.641 1 95.12 54 ILE B CA 1
ATOM 6043 C C . ILE B 1 54 ? -28.547 22.984 23.922 1 95.12 54 ILE B C 1
ATOM 6045 O O . ILE B 1 54 ? -28.125 24.094 24.234 1 95.12 54 ILE B O 1
ATOM 6049 N N . GLY B 1 55 ? -28.328 21.906 24.625 1 94.5 55 GLY B N 1
ATOM 6050 C CA . GLY B 1 55 ? -27.547 22 25.859 1 94.5 55 GLY B CA 1
ATOM 6051 C C . GLY B 1 55 ? -26.078 22.266 25.609 1 94.5 55 GLY B C 1
ATOM 6052 O O . GLY B 1 55 ? -25.328 22.594 26.547 1 94.5 55 GLY B O 1
ATOM 6053 N N . GLN B 1 56 ? -25.594 22.312 24.391 1 96 56 GLN B N 1
ATOM 6054 C CA . GLN B 1 56 ? -24.172 22.422 24.062 1 96 56 GLN B CA 1
ATOM 6055 C C . GLN B 1 56 ? -23.844 23.812 23.516 1 96 56 GLN B C 1
ATOM 6057 O O . GLN B 1 56 ? -22.75 24.047 23.016 1 96 56 GLN B O 1
ATOM 6062 N N . VAL B 1 57 ? -24.75 24.828 23.656 1 97.25 57 VAL B N 1
ATOM 6063 C CA . VAL B 1 57 ? -24.594 26.078 22.906 1 97.25 57 VAL B CA 1
ATOM 6064 C C . VAL B 1 57 ? -24.078 27.172 23.844 1 97.25 57 VAL B C 1
ATOM 6066 O O . VAL B 1 57 ? -23.719 28.266 23.391 1 97.25 57 VAL B O 1
ATOM 6069 N N . HIS B 1 58 ? -23.984 26.953 25.125 1 96.31 58 HIS B N 1
ATOM 6070 C CA . HIS B 1 58 ? -23.719 28 26.109 1 96.31 58 HIS B CA 1
ATOM 6071 C C . HIS B 1 58 ? -22.328 28.594 25.922 1 96.31 58 HIS B C 1
ATOM 6073 O O . HIS B 1 58 ? -22.156 29.812 25.984 1 96.31 58 HIS B O 1
ATOM 6079 N N . HIS B 1 59 ? -21.328 27.734 25.75 1 96.38 59 HIS B N 1
ATOM 6080 C CA . HIS B 1 59 ? -19.984 28.234 25.516 1 96.38 59 HIS B CA 1
ATOM 6081 C C . HIS B 1 59 ? -19.938 29.172 24.312 1 96.38 59 HIS B C 1
ATOM 6083 O O . HIS B 1 59 ? -19.281 30.203 24.344 1 96.38 59 HIS B O 1
ATOM 6089 N N . ALA B 1 60 ? -20.594 28.797 23.281 1 98.06 60 ALA B N 1
ATOM 6090 C CA . ALA B 1 60 ? -20.641 29.594 22.062 1 98.06 60 ALA B CA 1
ATOM 6091 C C . ALA B 1 60 ? -21.266 30.953 22.328 1 98.06 60 ALA B C 1
ATOM 6093 O O . ALA B 1 60 ? -20.781 31.984 21.844 1 98.06 60 ALA B O 1
ATOM 6094 N N . LEU B 1 61 ? -22.375 30.953 23.062 1 98.31 61 LEU B N 1
ATOM 6095 C CA . LEU B 1 61 ? -23.078 32.188 23.344 1 98.31 61 LEU B CA 1
ATOM 6096 C C . LEU B 1 61 ? -22.203 33.125 24.156 1 98.31 61 LEU B C 1
ATOM 6098 O O . LEU B 1 61 ? -22.047 34.312 23.812 1 98.31 61 LEU B O 1
ATOM 6102 N N . GLU B 1 62 ? -21.641 32.625 25.172 1 97.56 62 GLU B N 1
ATOM 6103 C CA . GLU B 1 62 ? -20.781 33.406 26.031 1 97.56 62 GLU B CA 1
ATOM 6104 C C . GLU B 1 62 ? -19.578 33.969 25.25 1 97.56 62 GLU B C 1
ATOM 6106 O O . GLU B 1 62 ? -19.219 35.125 25.406 1 97.56 62 GLU B O 1
ATOM 6111 N N . THR B 1 63 ? -18.953 33.156 24.5 1 98.12 63 THR B N 1
ATOM 6112 C CA . THR B 1 63 ? -17.812 33.531 23.672 1 98.12 63 THR B CA 1
ATOM 6113 C C . THR B 1 63 ? -18.188 34.625 22.688 1 98.12 63 THR B C 1
ATOM 6115 O O . THR B 1 63 ? -17.469 35.625 22.547 1 98.12 63 THR B O 1
ATOM 6118 N N . THR B 1 64 ? -19.312 34.406 22.031 1 98.5 64 THR B N 1
ATOM 6119 C CA . THR B 1 64 ? -19.766 35.375 21.031 1 98.5 64 THR B CA 1
ATOM 6120 C C . THR B 1 64 ? -20.016 36.75 21.656 1 98.5 64 THR B C 1
ATOM 6122 O O . THR B 1 64 ? -19.625 37.781 21.094 1 98.5 64 THR B O 1
ATOM 6125 N N . VAL B 1 65 ? -20.656 36.75 22.766 1 98.06 65 VAL B N 1
ATOM 6126 C CA . VAL B 1 65 ? -21 38 23.453 1 98.06 65 VAL B CA 1
ATOM 6127 C C . VAL B 1 65 ? -19.719 38.719 23.828 1 98.06 65 VAL B C 1
ATOM 6129 O O . VAL B 1 65 ? -19.594 39.938 23.562 1 98.06 65 VAL B O 1
ATOM 6132 N N . LYS B 1 66 ? -18.781 38.031 24.391 1 97.94 66 LYS B N 1
ATOM 6133 C CA . LYS B 1 66 ? -17.516 38.625 24.797 1 97.94 66 LYS B CA 1
ATOM 6134 C C . LYS B 1 66 ? -16.75 39.188 23.594 1 97.94 66 LYS B C 1
ATOM 6136 O O . LYS B 1 66 ? -16.203 40.281 23.656 1 97.94 66 LYS B O 1
ATOM 6141 N N . LEU B 1 67 ? -16.734 38.438 22.562 1 98.44 67 LEU B N 1
ATOM 6142 C CA . LEU B 1 67 ? -16 38.844 21.359 1 98.44 67 LEU B CA 1
ATOM 6143 C C . LEU B 1 67 ? -16.672 40 20.656 1 98.44 67 LEU B C 1
ATOM 6145 O O . LEU B 1 67 ? -15.992 40.906 20.141 1 98.44 67 LEU B O 1
ATOM 6149 N N . LEU B 1 68 ? -18 39.969 20.578 1 98.12 68 LEU B N 1
ATOM 6150 C CA . LEU B 1 68 ? -18.734 41.062 19.953 1 98.12 68 LEU B CA 1
ATOM 6151 C C . LEU B 1 68 ? -18.453 42.375 20.656 1 98.12 68 LEU B C 1
ATOM 6153 O O . LEU B 1 68 ? -18.203 43.406 20.016 1 98.12 68 LEU B O 1
ATOM 6157 N N . GLU B 1 69 ? -18.484 42.344 21.969 1 97.5 69 GLU B N 1
ATOM 6158 C CA . GLU B 1 69 ? -18.172 43.531 22.75 1 97.5 69 GLU B CA 1
ATOM 6159 C C . GLU B 1 69 ? -16.75 44 22.5 1 97.5 69 GLU B C 1
ATOM 6161 O O . GLU B 1 69 ? -16.5 45.188 22.344 1 97.5 69 GLU B O 1
ATOM 6166 N N . PHE B 1 70 ? -15.883 43.094 22.516 1 98.06 70 PHE B N 1
ATOM 6167 C CA . PHE B 1 70 ? -14.484 43.438 22.297 1 98.06 70 PHE B CA 1
ATOM 6168 C C . PHE B 1 70 ? -14.297 44.094 20.938 1 98.06 70 PHE B C 1
ATOM 6170 O O . PHE B 1 70 ? -13.641 45.156 20.844 1 98.06 70 PHE B O 1
ATOM 6177 N N . TYR B 1 71 ? -14.828 43.5 19.859 1 98.12 71 TYR B N 1
ATOM 6178 C CA . TYR B 1 71 ? -14.648 44.031 18.5 1 98.12 71 TYR B CA 1
ATOM 6179 C C . TYR B 1 71 ? -15.289 45.406 18.359 1 98.12 71 TYR B C 1
ATOM 6181 O O . TYR B 1 71 ? -14.711 46.312 17.766 1 98.12 71 TYR B O 1
ATOM 6189 N N . GLN B 1 72 ? -16.516 45.594 18.953 1 96.94 72 GLN B N 1
ATOM 6190 C CA . GLN B 1 72 ? -17.188 46.875 18.906 1 96.94 72 GLN B CA 1
ATOM 6191 C C . GLN B 1 72 ? -16.344 47.969 19.578 1 96.94 72 GLN B C 1
ATOM 6193 O O . GLN B 1 72 ? -16.219 49.062 19.047 1 96.94 72 GLN B O 1
ATOM 6198 N N . ASN B 1 73 ? -15.773 47.594 20.625 1 97.25 73 ASN B N 1
ATOM 6199 C CA . ASN B 1 73 ? -14.961 48.562 21.375 1 97.25 73 ASN B CA 1
ATOM 6200 C C . ASN B 1 73 ? -13.617 48.812 20.688 1 97.25 73 ASN B C 1
ATOM 6202 O O . ASN B 1 73 ? -13.172 49.938 20.594 1 97.25 73 ASN B O 1
ATOM 6206 N N . TYR B 1 74 ? -12.992 47.781 20.25 1 97.88 74 TYR B N 1
ATOM 6207 C CA . TYR B 1 74 ? -11.656 47.875 19.656 1 97.88 74 TYR B CA 1
ATOM 6208 C C . TYR B 1 74 ? -11.703 48.688 18.359 1 97.88 74 TYR B C 1
ATOM 6210 O O . TYR B 1 74 ? -10.797 49.469 18.078 1 97.88 74 TYR B O 1
ATOM 6218 N N . PHE B 1 75 ? -12.742 48.469 17.531 1 97.81 75 PHE B N 1
ATOM 6219 C CA . PHE B 1 75 ? -12.844 49.125 16.234 1 97.81 75 PHE B CA 1
ATOM 6220 C C . PHE B 1 75 ? -13.648 50.406 16.344 1 97.81 75 PHE B C 1
ATOM 6222 O O . PHE B 1 75 ? -13.703 51.188 15.391 1 97.81 75 PHE B O 1
ATOM 6229 N N . GLU B 1 76 ? -14.297 50.594 17.453 1 97.25 76 GLU B N 1
ATOM 6230 C CA . GLU B 1 76 ? -15.156 51.781 17.672 1 97.25 76 GLU B CA 1
ATOM 6231 C C . GLU B 1 76 ? -16.25 51.844 16.625 1 97.25 76 GLU B C 1
ATOM 6233 O O . GLU B 1 76 ? -16.531 52.938 16.094 1 97.25 76 GLU B O 1
ATOM 6238 N N . ILE B 1 77 ? -16.703 50.781 16.281 1 96.81 77 ILE B N 1
ATOM 6239 C CA . ILE B 1 77 ? -17.812 50.656 15.336 1 96.81 77 ILE B CA 1
ATOM 6240 C C . ILE B 1 77 ? -18.828 49.625 15.859 1 96.81 77 ILE B C 1
ATOM 6242 O O . ILE B 1 77 ? -18.484 48.469 16.047 1 96.81 77 ILE B O 1
ATOM 6246 N N . GLN B 1 78 ? -20.031 50.062 16.047 1 95.25 78 GLN B N 1
ATOM 6247 C CA . GLN B 1 78 ? -21.078 49.156 16.547 1 95.25 78 GLN B CA 1
ATOM 6248 C C . GLN B 1 78 ? -21.578 48.219 15.469 1 95.25 78 GLN B C 1
ATOM 6250 O O . GLN B 1 78 ? -21.625 48.594 14.289 1 95.25 78 GLN B O 1
ATOM 6255 N N . TYR B 1 79 ? -21.875 47 15.883 1 95.62 79 TYR B N 1
ATOM 6256 C CA . TYR B 1 79 ? -22.547 46.062 14.984 1 95.62 79 TYR B CA 1
ATOM 6257 C C . TYR B 1 79 ? -23.844 46.656 14.461 1 95.62 79 TYR B C 1
ATOM 6259 O O . TYR B 1 79 ? -24.703 47.094 15.25 1 95.62 79 TYR B O 1
ATOM 6267 N N . PRO B 1 80 ? -24.031 46.688 13.18 1 93.44 80 PRO B N 1
ATOM 6268 C CA . PRO B 1 80 ? -25.094 47.5 12.633 1 93.44 80 PRO B CA 1
ATOM 6269 C C . PRO B 1 80 ? -26.453 46.812 12.648 1 93.44 80 PRO B C 1
ATOM 6271 O O . PRO B 1 80 ? -27.484 47.469 12.438 1 93.44 80 PRO B O 1
ATOM 6274 N N . LEU B 1 81 ? -26.531 45.562 12.836 1 94.94 81 LEU B N 1
ATOM 6275 C CA . LEU B 1 81 ? -27.797 44.844 12.766 1 94.94 81 LEU B CA 1
ATOM 6276 C C . LEU B 1 81 ? -28.375 44.625 14.164 1 94.94 81 LEU B C 1
ATOM 6278 O O . LEU B 1 81 ? -27.656 44.688 15.156 1 94.94 81 LEU B O 1
ATOM 6282 N N . LYS B 1 82 ? -29.656 44.25 14.188 1 93.81 82 LYS B N 1
ATOM 6283 C CA . LYS B 1 82 ? -30.359 44.094 15.461 1 93.81 82 LYS B CA 1
ATOM 6284 C C . LYS B 1 82 ? -30.25 42.656 15.984 1 93.81 82 LYS B C 1
ATOM 6286 O O . LYS B 1 82 ? -30.625 42.375 17.125 1 93.81 82 LYS B O 1
ATOM 6291 N N . LYS B 1 83 ? -29.734 41.844 15.18 1 94.56 83 LYS B N 1
ATOM 6292 C CA . LYS B 1 83 ? -29.547 40.469 15.633 1 94.56 83 LYS B CA 1
ATOM 6293 C C . LYS B 1 83 ? -28.281 39.844 15.023 1 94.56 83 LYS B C 1
ATOM 6295 O O . LYS B 1 83 ? -27.812 40.312 13.984 1 94.56 83 LYS B O 1
ATOM 6300 N N . LEU B 1 84 ? -27.797 38.906 15.641 1 96.81 84 LEU B N 1
ATOM 6301 C CA . LEU B 1 84 ? -26.672 38.094 15.219 1 96.81 84 LEU B CA 1
ATOM 6302 C C . LEU B 1 84 ? -26.906 36.625 15.594 1 96.81 84 LEU B C 1
ATOM 6304 O O . LEU B 1 84 ? -26.812 36.25 16.766 1 96.81 84 LEU B O 1
ATOM 6308 N N . ASP B 1 85 ? -27.219 35.812 14.57 1 97.06 85 ASP B N 1
ATOM 6309 C CA . ASP B 1 85 ? -27.516 34.375 14.781 1 97.06 85 ASP B CA 1
ATOM 6310 C C . ASP B 1 85 ? -26.328 33.5 14.367 1 97.06 85 ASP B C 1
ATOM 6312 O O . ASP B 1 85 ? -25.75 33.719 13.297 1 97.06 85 ASP B O 1
ATOM 6316 N N . LEU B 1 86 ? -25.844 32.688 15.242 1 98.19 86 LEU B N 1
ATOM 6317 C CA . LEU B 1 86 ? -24.922 31.609 14.93 1 98.19 86 LEU B CA 1
ATOM 6318 C C . LEU B 1 86 ? -25.625 30.25 14.922 1 98.19 86 LEU B C 1
ATOM 6320 O O . LEU B 1 86 ? -26.297 29.906 15.883 1 98.19 86 LEU B O 1
ATOM 6324 N N . VAL B 1 87 ? -25.438 29.516 13.797 1 97.19 87 VAL B N 1
ATOM 6325 C CA . VAL B 1 87 ? -26.203 28.297 13.648 1 97.19 87 VAL B CA 1
ATOM 6326 C C . VAL B 1 87 ? -25.266 27.109 13.445 1 97.19 87 VAL B C 1
ATOM 6328 O O . VAL B 1 87 ? -24.375 27.156 12.594 1 97.19 87 VAL B O 1
ATOM 6331 N N . ALA B 1 88 ? -25.453 26.047 14.25 1 95.69 88 ALA B N 1
ATOM 6332 C CA . ALA B 1 88 ? -24.766 24.766 14.062 1 95.69 88 ALA B CA 1
ATOM 6333 C C . ALA B 1 88 ? -25.453 23.922 13.008 1 95.69 88 ALA B C 1
ATOM 6335 O O . ALA B 1 88 ? -26.625 23.531 13.172 1 95.69 88 ALA B O 1
ATOM 6336 N N . ILE B 1 89 ? -24.688 23.641 11.938 1 91.69 89 ILE B N 1
ATOM 6337 C CA . ILE B 1 89 ? -25.25 22.859 10.844 1 91.69 89 ILE B CA 1
ATOM 6338 C C . ILE B 1 89 ? -24.562 21.516 10.75 1 91.69 89 ILE B C 1
ATOM 6340 O O . ILE B 1 89 ? -23.328 21.438 10.719 1 91.69 89 ILE B O 1
ATOM 6344 N N . PRO B 1 90 ? -25.234 20.422 10.586 1 81.75 90 PRO B N 1
ATOM 6345 C CA . PRO B 1 90 ? -24.641 19.094 10.539 1 81.75 90 PRO B CA 1
ATOM 6346 C C . PRO B 1 90 ? -23.844 18.844 9.258 1 81.75 90 PRO B C 1
ATOM 6348 O O . PRO B 1 90 ? -22.75 18.281 9.297 1 81.75 90 PRO B O 1
ATOM 6351 N N . ASP B 1 91 ? -24.391 19.219 8.047 1 77.62 91 ASP B N 1
ATOM 6352 C CA . ASP B 1 91 ? -23.734 18.969 6.758 1 77.62 91 ASP B CA 1
ATOM 6353 C C . ASP B 1 91 ? -23.297 20.281 6.113 1 77.62 91 ASP B C 1
ATOM 6355 O O . ASP B 1 91 ? -24.094 21 5.531 1 77.62 91 ASP B O 1
ATOM 6359 N N . PHE B 1 92 ? -22.109 20.625 6.383 1 75.56 92 PHE B N 1
ATOM 6360 C CA . PHE B 1 92 ? -21.562 21.859 5.832 1 75.56 92 PHE B CA 1
ATOM 6361 C C . PHE B 1 92 ? -20.156 21.641 5.289 1 75.56 92 PHE B C 1
ATOM 6363 O O . PHE B 1 92 ? -19.312 21.047 5.961 1 75.56 92 PHE B O 1
ATOM 6370 N N . GLU B 1 93 ? -19.922 21.969 4.047 1 70.75 93 GLU B N 1
ATOM 6371 C CA . GLU B 1 93 ? -18.641 21.734 3.381 1 70.75 93 GLU B CA 1
ATOM 6372 C C . GLU B 1 93 ? -17.531 22.547 4.031 1 70.75 93 GLU B C 1
ATOM 6374 O O . GLU B 1 93 ? -16.453 22.016 4.297 1 70.75 93 GLU B O 1
ATOM 6379 N N . ALA B 1 94 ? -17.906 23.828 4.324 1 72.44 94 ALA B N 1
ATOM 6380 C CA . ALA B 1 94 ? -16.906 24.703 4.922 1 72.44 94 ALA B CA 1
ATOM 6381 C C . ALA B 1 94 ? -16.891 24.562 6.441 1 72.44 94 ALA B C 1
ATOM 6383 O O . ALA B 1 94 ? -17.766 23.906 7.02 1 72.44 94 ALA B O 1
ATOM 6384 N N . GLY B 1 95 ? -15.891 25.078 7.184 1 79 95 GLY B N 1
ATOM 6385 C CA . GLY B 1 95 ? -15.883 25.141 8.641 1 79 95 GLY B CA 1
ATOM 6386 C C . GLY B 1 95 ? -16.906 26.094 9.211 1 79 95 GLY B C 1
ATOM 6387 O O . GLY B 1 95 ? -17.609 25.766 10.172 1 79 95 GLY B O 1
ATOM 6388 N N . ALA B 1 96 ? -17 27.188 8.602 1 92.5 96 ALA B N 1
ATOM 6389 C CA . ALA B 1 96 ? -17.938 28.25 8.961 1 92.5 96 ALA B CA 1
ATOM 6390 C C . ALA B 1 96 ? -18 29.328 7.879 1 92.5 96 ALA B C 1
ATOM 6392 O O . ALA B 1 96 ? -17.172 29.344 6.965 1 92.5 96 ALA B O 1
ATOM 6393 N N . MET B 1 97 ? -19.078 30.078 7.957 1 93.69 97 MET B N 1
ATOM 6394 C CA . MET B 1 97 ? -19.266 31.172 7.016 1 93.69 97 MET B CA 1
ATOM 6395 C C . MET B 1 97 ? -19.781 32.406 7.734 1 93.69 97 MET B C 1
ATOM 6397 O O . MET B 1 97 ? -20.625 32.312 8.633 1 93.69 97 MET B O 1
ATOM 6401 N N . GLU B 1 98 ? -19.391 33.594 7.27 1 95.12 98 GLU B N 1
ATOM 6402 C CA . GLU B 1 98 ? -19.531 34.875 7.98 1 95.12 98 GLU B CA 1
ATOM 6403 C C . GLU B 1 98 ? -20.734 35.656 7.488 1 95.12 98 GLU B C 1
ATOM 6405 O O . GLU B 1 98 ? -20.781 36.875 7.594 1 95.12 98 GLU B O 1
ATOM 6410 N N . ASN B 1 99 ? -21.766 35.094 7.098 1 94.75 99 ASN B N 1
ATOM 6411 C CA . ASN B 1 99 ? -22.891 35.812 6.523 1 94.75 99 ASN B CA 1
ATOM 6412 C C . ASN B 1 99 ? -23.406 36.906 7.477 1 94.75 99 ASN B C 1
ATOM 6414 O O . ASN B 1 99 ? -23.297 36.75 8.695 1 94.75 99 ASN B O 1
ATOM 6418 N N . TRP B 1 100 ? -24.031 38 6.887 1 93.88 100 TRP B N 1
ATOM 6419 C CA . TRP B 1 100 ? -24.562 39.094 7.68 1 93.88 100 TRP B CA 1
ATOM 6420 C C . TRP B 1 100 ? -25.734 38.625 8.539 1 93.88 100 TRP B C 1
ATOM 6422 O O . TRP B 1 100 ? -26.75 38.156 8.023 1 93.88 100 TRP B O 1
ATOM 6432 N N . GLY B 1 101 ? -25.594 38.75 9.758 1 94.06 101 GLY B N 1
ATOM 6433 C CA . GLY B 1 101 ? -26.688 38.469 10.688 1 94.06 101 GLY B CA 1
ATOM 6434 C C . GLY B 1 101 ? -26.906 37 10.969 1 94.06 101 GLY B C 1
ATOM 6435 O O . GLY B 1 101 ? -27.656 36.625 11.867 1 94.06 101 GLY B O 1
ATOM 6436 N N . LEU B 1 102 ? -26.266 36.219 10.148 1 95.94 102 LEU B N 1
ATOM 6437 C CA . LEU B 1 102 ? -26.438 34.75 10.242 1 95.94 102 LEU B CA 1
ATOM 6438 C C . LEU B 1 102 ? -25.141 34.031 9.953 1 95.94 102 LEU B C 1
ATOM 6440 O O . LEU B 1 102 ? -24.859 33.688 8.797 1 95.94 102 LEU B O 1
ATOM 6444 N N . LEU B 1 103 ? -24.422 33.719 10.992 1 96.94 103 LEU B N 1
ATOM 6445 C CA . LEU B 1 103 ? -23.188 32.938 10.828 1 96.94 103 LEU B CA 1
ATOM 6446 C C . LEU B 1 103 ? -23.453 31.453 10.883 1 96.94 103 LEU B C 1
ATOM 6448 O O . LEU B 1 103 ? -24.172 30.969 11.758 1 96.94 103 LEU B O 1
ATOM 6452 N N . THR B 1 104 ? -22.938 30.703 9.93 1 95.88 104 THR B N 1
ATOM 6453 C CA . THR B 1 104 ? -23.141 29.266 9.859 1 95.88 104 THR B CA 1
ATOM 6454 C C . THR B 1 104 ? -21.875 28.516 10.25 1 95.88 104 THR B C 1
ATOM 6456 O O . THR B 1 104 ? -20.766 28.938 9.914 1 95.88 104 THR B O 1
ATOM 6459 N N . PHE B 1 105 ? -22.031 27.469 11.055 1 96 105 PHE B N 1
ATOM 6460 C CA . PHE B 1 105 ? -20.938 26.656 11.562 1 96 105 PHE B CA 1
ATOM 6461 C C . PHE B 1 105 ? -21.234 25.172 11.391 1 96 105 PHE B C 1
ATOM 6463 O O . PHE B 1 105 ? -22.375 24.75 11.516 1 96 105 PHE B O 1
ATOM 6470 N N . ARG B 1 106 ? -20.172 24.422 11.125 1 93.31 106 ARG B N 1
ATOM 6471 C CA . ARG B 1 106 ? -20.297 23 11.438 1 93.31 106 ARG B CA 1
ATOM 6472 C C . ARG B 1 106 ? -20.547 22.781 12.922 1 93.31 106 ARG B C 1
ATOM 6474 O O . ARG B 1 106 ? -20.094 23.578 13.758 1 93.31 106 ARG B O 1
ATOM 6481 N N . GLU B 1 107 ? -21.172 21.734 13.242 1 92.75 107 GLU B N 1
ATOM 6482 C CA . GLU B 1 107 ? -21.484 21.469 14.648 1 92.75 107 GLU B CA 1
ATOM 6483 C C . GLU B 1 107 ? -20.203 21.391 15.484 1 92.75 107 GLU B C 1
ATOM 6485 O O . GLU B 1 107 ? -20.156 21.922 16.594 1 92.75 107 GLU B O 1
ATOM 6490 N N . GLU B 1 108 ? -19.188 20.797 14.922 1 91.62 108 GLU B N 1
ATOM 6491 C CA . GLU B 1 108 ? -17.953 20.578 15.672 1 91.62 108 GLU B CA 1
ATOM 6492 C C . GLU B 1 108 ? -17.219 21.891 15.922 1 91.62 108 GLU B C 1
ATOM 6494 O O . GLU B 1 108 ? -16.344 21.969 16.781 1 91.62 108 GLU B O 1
ATOM 6499 N N . THR B 1 109 ? -17.594 22.953 15.227 1 94.69 109 THR B N 1
ATOM 6500 C CA . THR B 1 109 ? -16.891 24.219 15.367 1 94.69 109 THR B CA 1
ATOM 6501 C C . THR B 1 109 ? -17.719 25.219 16.156 1 94.69 109 THR B C 1
ATOM 6503 O O . THR B 1 109 ? -17.375 26.406 16.234 1 94.69 109 THR B O 1
ATOM 6506 N N . LEU B 1 110 ? -18.828 24.781 16.734 1 96.88 110 LEU B N 1
ATOM 6507 C CA . LEU B 1 110 ? -19.688 25.703 17.484 1 96.88 110 LEU B CA 1
ATOM 6508 C C . LEU B 1 110 ? -20.141 25.078 18.797 1 96.88 110 LEU B C 1
ATOM 6510 O O . LEU B 1 110 ? -20.234 25.766 19.812 1 96.88 110 LEU B O 1
ATOM 6514 N N . LEU B 1 111 ? -20.375 23.797 18.766 1 96.19 111 LEU B N 1
ATOM 6515 C CA . LEU B 1 111 ? -20.969 23.125 19.938 1 96.19 111 LEU B CA 1
ATOM 6516 C C . LEU B 1 111 ? -19.875 22.609 20.875 1 96.19 111 LEU B C 1
ATOM 6518 O O . LEU B 1 111 ? -18.828 22.156 20.422 1 96.19 111 LEU B O 1
ATOM 6522 N N . TYR B 1 112 ? -20.141 22.75 22.172 1 94.94 112 TYR B N 1
ATOM 6523 C CA . TYR B 1 112 ? -19.203 22.375 23.219 1 94.94 112 TYR B CA 1
ATOM 6524 C C . TYR B 1 112 ? -19.875 21.5 24.281 1 94.94 112 TYR B C 1
ATOM 6526 O O . TYR B 1 112 ? -20.984 21.812 24.719 1 94.94 112 TYR B O 1
ATOM 6534 N N . ASP B 1 113 ? -19.219 20.438 24.594 1 91.25 113 ASP B N 1
ATOM 6535 C CA . ASP B 1 113 ? -19.703 19.547 25.641 1 91.25 113 ASP B CA 1
ATOM 6536 C C . ASP B 1 113 ? -18.609 19.266 26.672 1 91.25 113 ASP B C 1
ATOM 6538 O O . ASP B 1 113 ? -17.578 18.688 26.359 1 91.25 113 ASP B O 1
ATOM 6542 N N . ASN B 1 114 ? -18.922 19.516 27.953 1 87.94 114 ASN B N 1
ATOM 6543 C CA . ASN B 1 114 ? -17.938 19.453 29.016 1 87.94 114 ASN B CA 1
ATOM 6544 C C . ASN B 1 114 ? -17.391 18.031 29.188 1 87.94 114 ASN B C 1
ATOM 6546 O O . ASN B 1 114 ? -16.234 17.859 29.609 1 87.94 114 ASN B O 1
ATOM 6550 N N . SER B 1 115 ? -18.094 17.062 28.859 1 89.44 115 SER B N 1
ATOM 6551 C CA . SER B 1 115 ? -17.703 15.672 29.125 1 89.44 115 SER B CA 1
ATOM 6552 C C . SER B 1 115 ? -16.891 15.102 27.969 1 89.44 115 SER B C 1
ATOM 6554 O O . SER B 1 115 ? -16.156 14.117 28.156 1 89.44 115 SER B O 1
ATOM 6556 N N . THR B 1 116 ? -16.969 15.75 26.844 1 91.19 116 THR B N 1
ATOM 6557 C CA . THR B 1 116 ? -16.359 15.109 25.688 1 91.19 116 THR B CA 1
ATOM 6558 C C . THR B 1 116 ? -15.422 16.078 24.953 1 91.19 116 THR B C 1
ATOM 6560 O O . THR B 1 116 ? -14.57 15.656 24.172 1 91.19 116 THR B O 1
ATOM 6563 N N . SER B 1 117 ? -15.586 17.344 25.188 1 93 117 SER B N 1
ATOM 6564 C CA . SER B 1 117 ? -14.742 18.328 24.531 1 93 117 SER B CA 1
ATOM 6565 C C . SER B 1 117 ? -13.445 18.562 25.297 1 93 117 SER B C 1
ATOM 6567 O O . SER B 1 117 ? -13.477 18.781 26.516 1 93 117 SER B O 1
ATOM 6569 N N . SER B 1 118 ? -12.367 18.453 24.641 1 93.19 118 SER B N 1
ATOM 6570 C CA . SER B 1 118 ? -11.062 18.75 25.219 1 93.19 118 SER B CA 1
ATOM 6571 C C . SER B 1 118 ? -10.773 20.234 25.188 1 93.19 118 SER B C 1
ATOM 6573 O O . SER B 1 118 ? -11.578 21.031 24.688 1 93.19 118 SER B O 1
ATOM 6575 N N . VAL B 1 119 ? -9.656 20.594 25.75 1 93.5 119 VAL B N 1
ATOM 6576 C CA . VAL B 1 119 ? -9.227 21.984 25.719 1 93.5 119 VAL B CA 1
ATOM 6577 C C . VAL B 1 119 ? -8.961 22.391 24.266 1 93.5 119 VAL B C 1
ATOM 6579 O O . VAL B 1 119 ? -9.172 23.547 23.906 1 93.5 119 VAL B O 1
ATOM 6582 N N . VAL B 1 120 ? -8.461 21.453 23.531 1 93.38 120 VAL B N 1
ATOM 6583 C CA . VAL B 1 120 ? -8.188 21.719 22.109 1 93.38 120 VAL B CA 1
ATOM 6584 C C . VAL B 1 120 ? -9.492 22.016 21.375 1 93.38 120 VAL B C 1
ATOM 6586 O O . VAL B 1 120 ? -9.547 22.891 20.516 1 93.38 120 VAL B O 1
ATOM 6589 N N . ASP B 1 121 ? -10.531 21.359 21.766 1 94.81 121 ASP B N 1
ATOM 6590 C CA . ASP B 1 121 ? -11.844 21.609 21.188 1 94.81 121 ASP B CA 1
ATOM 6591 C C . ASP B 1 121 ? -12.352 23 21.547 1 94.81 121 ASP B C 1
ATOM 6593 O O . ASP B 1 121 ? -12.867 23.719 20.703 1 94.81 121 ASP B O 1
ATOM 6597 N N . ARG B 1 122 ? -12.281 23.219 22.781 1 94.56 122 ARG B N 1
ATOM 6598 C CA . ARG B 1 122 ? -12.719 24.531 23.281 1 94.56 122 ARG B CA 1
ATOM 6599 C C . ARG B 1 122 ? -11.984 25.656 22.562 1 94.56 122 ARG B C 1
ATOM 6601 O O . ARG B 1 122 ? -12.594 26.641 22.156 1 94.56 122 ARG B O 1
ATOM 6608 N N . LYS B 1 123 ? -10.734 25.469 22.484 1 96.12 123 LYS B N 1
ATOM 6609 C CA . LYS B 1 123 ? -9.906 26.469 21.797 1 96.12 123 LYS B CA 1
ATOM 6610 C C . LYS B 1 123 ? -10.328 26.609 20.344 1 96.12 123 LYS B C 1
ATOM 6612 O O . LYS B 1 123 ? -10.414 27.719 19.828 1 96.12 123 LYS B O 1
ATOM 6617 N N . LEU B 1 124 ? -10.578 25.531 19.688 1 95.19 124 LEU B N 1
ATOM 6618 C CA . LEU B 1 124 ? -10.992 25.531 18.281 1 95.19 124 LEU B CA 1
ATOM 6619 C C . LEU B 1 124 ? -12.305 26.297 18.109 1 95.19 124 LEU B C 1
ATOM 6621 O O . LEU B 1 124 ? -12.422 27.141 17.234 1 95.19 124 LEU B O 1
ATOM 6625 N N . ILE B 1 125 ? -13.25 26 18.922 1 96.44 125 ILE B N 1
ATOM 6626 C CA . ILE B 1 125 ? -14.562 26.641 18.859 1 96.44 125 ILE B CA 1
ATOM 6627 C C . ILE B 1 125 ? -14.422 28.141 19.078 1 96.44 125 ILE B C 1
ATOM 6629 O O . ILE B 1 125 ? -14.969 28.938 18.312 1 96.44 125 ILE B O 1
ATOM 6633 N N . THR B 1 126 ? -13.656 28.484 20.062 1 98 126 THR B N 1
ATOM 6634 C CA . THR B 1 126 ? -13.445 29.891 20.391 1 98 126 THR B CA 1
ATOM 6635 C C . THR B 1 126 ? -12.773 30.625 19.234 1 98 126 THR B C 1
ATOM 6637 O O . THR B 1 126 ? -13.172 31.719 18.859 1 98 126 THR B O 1
ATOM 6640 N N . LYS B 1 127 ? -11.82 29.984 18.641 1 97.56 127 LYS B N 1
ATOM 6641 C CA . LYS B 1 127 ? -11.078 30.562 17.531 1 97.56 127 LYS B CA 1
ATOM 6642 C C . LYS B 1 127 ? -11.984 30.781 16.328 1 97.56 127 LYS B C 1
ATOM 6644 O O . LYS B 1 127 ? -11.961 31.844 15.695 1 97.56 127 LYS B O 1
ATOM 6649 N N . ILE B 1 128 ? -12.797 29.812 16.016 1 97.38 128 ILE B N 1
ATOM 6650 C CA . ILE B 1 128 ? -13.625 29.891 14.82 1 97.38 128 ILE B CA 1
ATOM 6651 C C . ILE B 1 128 ? -14.703 30.938 15.008 1 97.38 128 ILE B C 1
ATOM 6653 O O . ILE B 1 128 ? -15.016 31.688 14.078 1 97.38 128 ILE B O 1
ATOM 6657 N N . ILE B 1 129 ? -15.258 31.016 16.172 1 98.12 129 ILE B N 1
ATOM 6658 C CA . ILE B 1 129 ? -16.234 32.062 16.453 1 98.12 129 ILE B CA 1
ATOM 6659 C C . ILE B 1 129 ? -15.586 33.438 16.297 1 98.12 129 ILE B C 1
ATOM 6661 O O . ILE B 1 129 ? -16.156 34.344 15.672 1 98.12 129 ILE B O 1
ATOM 6665 N N . ALA B 1 130 ? -14.391 33.562 16.844 1 98.56 130 ALA B N 1
ATOM 6666 C CA . ALA B 1 130 ? -13.664 34.844 16.734 1 98.56 130 ALA B CA 1
ATOM 6667 C C . ALA B 1 130 ? -13.406 35.188 15.273 1 98.56 130 ALA B C 1
ATOM 6669 O O . ALA B 1 130 ? -13.57 36.344 14.875 1 98.56 130 ALA B O 1
ATOM 6670 N N . HIS B 1 131 ? -13 34.219 14.5 1 98.06 131 HIS B N 1
ATOM 6671 C CA . HIS B 1 131 ? -12.711 34.406 13.078 1 98.06 131 HIS B CA 1
ATOM 6672 C C . HIS B 1 131 ? -13.945 34.875 12.32 1 98.06 131 HIS B C 1
ATOM 6674 O O . HIS B 1 131 ? -13.891 35.875 11.617 1 98.06 131 HIS B O 1
ATOM 6680 N N . GLU B 1 132 ? -15.023 34.188 12.523 1 97.81 132 GLU B N 1
ATOM 6681 C CA . GLU B 1 132 ? -16.25 34.5 11.797 1 97.81 132 GLU B CA 1
ATOM 6682 C C . GLU B 1 132 ? -16.812 35.844 12.227 1 97.81 132 GLU B C 1
ATOM 6684 O O . GLU B 1 132 ? -17.406 36.562 11.414 1 97.81 132 GLU B O 1
ATOM 6689 N N . LEU B 1 133 ? -16.719 36.125 13.477 1 98 133 LEU B N 1
ATOM 6690 C CA . LEU B 1 133 ? -17.188 37.438 13.961 1 98 133 LEU B CA 1
ATOM 6691 C C . LEU B 1 133 ? -16.344 38.562 13.391 1 98 133 LEU B C 1
ATOM 6693 O O . LEU B 1 133 ? -16.875 39.625 13.094 1 98 133 LEU B O 1
ATOM 6697 N N . ALA B 1 134 ? -15.055 38.375 13.281 1 98.19 134 ALA B N 1
ATOM 6698 C CA . ALA B 1 134 ? -14.164 39.406 12.75 1 98.19 134 ALA B CA 1
ATOM 6699 C C . ALA B 1 134 ? -14.562 39.781 11.32 1 98.19 134 ALA B C 1
ATOM 6701 O O . ALA B 1 134 ? -14.422 40.938 10.922 1 98.19 134 ALA B O 1
ATOM 6702 N N . HIS B 1 135 ? -15.086 38.812 10.609 1 97.44 135 HIS B N 1
ATOM 6703 C CA . HIS B 1 135 ? -15.5 39.062 9.234 1 97.44 135 HIS B CA 1
ATOM 6704 C C . HIS B 1 135 ? -16.594 40.125 9.164 1 97.44 135 HIS B C 1
ATOM 6706 O O . HIS B 1 135 ? -16.797 40.719 8.117 1 97.44 135 HIS B O 1
ATOM 6712 N N . GLN B 1 136 ? -17.375 40.344 10.227 1 97 136 GLN B N 1
ATOM 6713 C CA . GLN B 1 136 ? -18.406 41.375 10.203 1 97 136 GLN B CA 1
ATOM 6714 C C . GLN B 1 136 ? -17.812 42.75 9.898 1 97 136 GLN B C 1
ATOM 6716 O O . GLN B 1 136 ? -18.484 43.594 9.289 1 97 136 GLN B O 1
ATOM 6721 N N . TRP B 1 137 ? -16.625 43 10.289 1 97.19 137 TRP B N 1
ATOM 6722 C CA . TRP B 1 137 ? -15.922 44.25 9.984 1 97.19 137 TRP B CA 1
ATOM 6723 C C . TRP B 1 137 ? -15.039 44.062 8.75 1 97.19 137 TRP B C 1
ATOM 6725 O O . TRP B 1 137 ? -14.969 44.969 7.91 1 97.19 137 TRP B O 1
ATOM 6735 N N . PHE B 1 138 ? -14.375 42.969 8.68 1 96.56 138 PHE B N 1
ATOM 6736 C CA . PHE B 1 138 ? -13.469 42.688 7.57 1 96.56 138 PHE B CA 1
ATOM 6737 C C . PHE B 1 138 ? -14.086 41.688 6.602 1 96.56 138 PHE B C 1
ATOM 6739 O O . PHE B 1 138 ? -14.055 40.5 6.84 1 96.56 138 PHE B O 1
ATOM 6746 N N . GLY B 1 139 ? -14.516 42.062 5.492 1 93.62 139 GLY B N 1
ATOM 6747 C CA . GLY B 1 139 ? -15.227 41.25 4.531 1 93.62 139 GLY B CA 1
ATOM 6748 C C . GLY B 1 139 ? -16.672 41.656 4.348 1 93.62 139 GLY B C 1
ATOM 6749 O O . GLY B 1 139 ? -17.188 41.625 3.229 1 93.62 139 GLY B O 1
ATOM 6750 N N . ASN B 1 140 ? -17.312 41.938 5.516 1 96 140 ASN B N 1
ATOM 6751 C CA . ASN B 1 140 ? -18.719 42.344 5.438 1 96 140 ASN B CA 1
ATOM 6752 C C . ASN B 1 140 ? -18.859 43.844 5.352 1 96 140 ASN B C 1
ATOM 6754 O O . ASN B 1 140 ? -19.359 44.375 4.355 1 96 140 ASN B O 1
ATOM 6758 N N . LEU B 1 141 ? -18.422 44.562 6.398 1 96.38 141 LEU B N 1
ATOM 6759 C CA . LEU B 1 141 ? -18.5 46.031 6.41 1 96.38 141 LEU B CA 1
ATOM 6760 C C . LEU B 1 141 ? -17.641 46.625 5.297 1 96.38 141 LEU B C 1
ATOM 6762 O O . LEU B 1 141 ? -18.094 47.531 4.586 1 96.38 141 LEU B O 1
ATOM 6766 N N . VAL B 1 142 ? -16.406 46.188 5.25 1 95.19 142 VAL B N 1
ATOM 6767 C CA . VAL B 1 142 ? -15.5 46.531 4.16 1 95.19 142 VAL B CA 1
ATOM 6768 C C . VAL B 1 142 ? -15.141 45.281 3.371 1 95.19 142 VAL B C 1
ATOM 6770 O O . VAL B 1 142 ? -14.648 44.312 3.939 1 95.19 142 VAL B O 1
ATOM 6773 N N . THR B 1 143 ? -15.375 45.25 2.098 1 93 143 THR B N 1
ATOM 6774 C CA . THR B 1 143 ? -15.164 44.031 1.289 1 93 143 THR B CA 1
ATOM 6775 C C . THR B 1 143 ? -14.195 44.312 0.147 1 93 143 THR B C 1
ATOM 6777 O O . THR B 1 143 ? -14.102 45.469 -0.329 1 93 143 THR B O 1
ATOM 6780 N N . MET B 1 144 ? -13.414 43.312 -0.227 1 90.69 144 MET B N 1
ATOM 6781 C CA . MET B 1 144 ? -12.508 43.5 -1.358 1 90.69 144 MET B CA 1
ATOM 6782 C C . MET B 1 144 ? -13.289 43.625 -2.664 1 90.69 144 MET B C 1
ATOM 6784 O O . MET B 1 144 ? -14.367 43.062 -2.809 1 90.69 144 MET B O 1
ATOM 6788 N N . GLN B 1 145 ? -12.719 44.281 -3.572 1 88.62 145 GLN B N 1
ATOM 6789 C CA . GLN B 1 145 ? -13.375 44.531 -4.852 1 88.62 145 GLN B CA 1
ATOM 6790 C C . GLN B 1 145 ? -13.43 43.25 -5.688 1 88.62 145 GLN B C 1
ATOM 6792 O O . GLN B 1 145 ? -14.383 43.031 -6.441 1 88.62 145 GLN B O 1
ATOM 6797 N N . TRP B 1 146 ? -12.359 42.562 -5.648 1 87.62 146 TRP B N 1
ATOM 6798 C CA . TRP B 1 146 ? -12.242 41.281 -6.348 1 87.62 146 TRP B CA 1
ATOM 6799 C C . TRP B 1 146 ? -11.453 40.281 -5.523 1 87.62 146 TRP B C 1
ATOM 6801 O O . TRP B 1 146 ? -10.914 40.625 -4.469 1 87.62 146 TRP B O 1
ATOM 6811 N N . TRP B 1 147 ? -11.414 39.062 -5.988 1 88 147 TRP B N 1
ATOM 6812 C CA . TRP B 1 147 ? -10.883 37.938 -5.203 1 88 147 TRP B CA 1
ATOM 6813 C C . TRP B 1 147 ? -9.352 37.969 -5.203 1 88 147 TRP B C 1
ATOM 6815 O O . TRP B 1 147 ? -8.719 37.156 -4.523 1 88 147 TRP B O 1
ATOM 6825 N N . ASN B 1 148 ? -8.703 38.906 -5.844 1 87.44 148 ASN B N 1
ATOM 6826 C CA . ASN B 1 148 ? -7.25 39.031 -5.883 1 87.44 148 ASN B CA 1
ATOM 6827 C C . ASN B 1 148 ? -6.695 39.469 -4.527 1 87.44 148 ASN B C 1
ATOM 6829 O O . ASN B 1 148 ? -5.496 39.344 -4.277 1 87.44 148 ASN B O 1
ATOM 6833 N N . ASP B 1 149 ? -7.559 40.031 -3.641 1 90.44 149 ASP B N 1
ATOM 6834 C CA . ASP B 1 149 ? -7.129 40.531 -2.338 1 90.44 149 ASP B CA 1
ATOM 6835 C C . ASP B 1 149 ? -7.883 39.844 -1.208 1 90.44 149 ASP B C 1
ATOM 6837 O O . ASP B 1 149 ? -8.289 40.5 -0.238 1 90.44 149 ASP B O 1
ATOM 6841 N N . VAL B 1 150 ? -8.008 38.562 -1.401 1 91.81 150 VAL B N 1
ATOM 6842 C CA . VAL B 1 150 ? -8.789 37.781 -0.438 1 91.81 150 VAL B CA 1
ATOM 6843 C C . VAL B 1 150 ? -8.156 37.906 0.947 1 91.81 150 VAL B C 1
ATOM 6845 O O . VAL B 1 150 ? -8.836 37.781 1.963 1 91.81 150 VAL B O 1
ATOM 6848 N N . TRP B 1 151 ? -6.887 38.25 1.032 1 94.19 151 TRP B N 1
ATOM 6849 C CA . TRP B 1 151 ? -6.191 38.344 2.311 1 94.19 151 TRP B CA 1
ATOM 6850 C C . TRP B 1 151 ? -6.758 39.469 3.156 1 94.19 151 TRP B C 1
ATOM 6852 O O . TRP B 1 151 ? -6.691 39.438 4.387 1 94.19 151 TRP B O 1
ATOM 6862 N N . LEU B 1 152 ? -7.387 40.469 2.584 1 94.81 152 LEU B N 1
ATOM 6863 C CA . LEU B 1 152 ? -8 41.562 3.309 1 94.81 152 LEU B CA 1
ATOM 6864 C C . LEU B 1 152 ? -9.219 41.094 4.094 1 94.81 152 LEU B C 1
ATOM 6866 O O . LEU B 1 152 ? -9.648 41.75 5.047 1 94.81 152 LEU B O 1
ATOM 6870 N N . ASN B 1 153 ? -9.734 40.031 3.572 1 94.88 153 ASN B N 1
ATOM 6871 C CA . ASN B 1 153 ? -10.82 39.344 4.258 1 94.88 153 ASN B CA 1
ATOM 6872 C C . ASN B 1 153 ? -10.297 38.25 5.203 1 94.88 153 ASN B C 1
ATOM 6874 O O . ASN B 1 153 ? -10.344 38.406 6.426 1 94.88 153 ASN B O 1
ATOM 6878 N N . GLU B 1 154 ? -9.609 37.312 4.676 1 95.44 154 GLU B N 1
ATOM 6879 C CA . GLU B 1 154 ? -9.203 36.094 5.398 1 95.44 154 GLU B CA 1
ATOM 6880 C C . GLU B 1 154 ? -7.98 36.375 6.27 1 95.44 154 GLU B C 1
ATOM 6882 O O . GLU B 1 154 ? -7.848 35.781 7.355 1 95.44 154 GLU B O 1
ATOM 6887 N N . GLY B 1 155 ? -7.094 37.156 5.793 1 96.81 155 GLY B N 1
ATOM 6888 C CA . GLY B 1 155 ? -5.922 37.5 6.578 1 96.81 155 GLY B CA 1
ATOM 6889 C C . GLY B 1 155 ? -6.246 38.312 7.82 1 96.81 155 GLY B C 1
ATOM 6890 O O . GLY B 1 155 ? -5.734 38 8.906 1 96.81 155 GLY B O 1
ATOM 6891 N N . PHE B 1 156 ? -7.117 39.281 7.703 1 96.81 156 PHE B N 1
ATOM 6892 C CA . PHE B 1 156 ? -7.531 40.094 8.836 1 96.81 156 PHE B CA 1
ATOM 6893 C C . PHE B 1 156 ? -8.32 39.281 9.844 1 96.81 156 PHE B C 1
ATOM 6895 O O . PHE B 1 156 ? -8.102 39.375 11.055 1 96.81 156 PHE B O 1
ATOM 6902 N N . ALA B 1 157 ? -9.266 38.469 9.266 1 97.69 157 ALA B N 1
ATOM 6903 C CA . ALA B 1 157 ? -10.055 37.656 10.172 1 97.69 157 ALA B CA 1
ATOM 6904 C C . ALA B 1 157 ? -9.164 36.688 10.961 1 97.69 157 ALA B C 1
ATOM 6906 O O . ALA B 1 157 ? -9.375 36.5 12.156 1 97.69 157 ALA B O 1
ATOM 6907 N N . THR B 1 158 ? -8.195 36.125 10.281 1 98.19 158 THR B N 1
ATOM 6908 C CA . THR B 1 158 ? -7.277 35.219 10.945 1 98.19 158 THR B CA 1
ATOM 6909 C C . THR B 1 158 ? -6.434 35.938 11.984 1 98.19 158 THR B C 1
ATOM 6911 O O . THR B 1 158 ? -6.234 35.438 13.094 1 98.19 158 THR B O 1
ATOM 6914 N N . PHE B 1 159 ? -5.988 37.094 11.672 1 98.25 159 PHE B N 1
ATOM 6915 C CA . PHE B 1 159 ? -5.219 37.906 12.625 1 98.25 159 PHE B CA 1
ATOM 6916 C C . PHE B 1 159 ? -6.055 38.219 13.852 1 98.25 159 PHE B C 1
ATOM 6918 O O . PHE B 1 159 ? -5.613 38.031 14.992 1 98.25 159 PHE B O 1
ATOM 6925 N N . MET B 1 160 ? -7.246 38.719 13.641 1 98.19 160 MET B N 1
ATOM 6926 C CA . MET B 1 160 ? -8.109 39.125 14.734 1 98.19 160 MET B CA 1
ATOM 6927 C C . MET B 1 160 ? -8.531 37.938 15.586 1 98.19 160 MET B C 1
ATOM 6929 O O . MET B 1 160 ? -8.711 38.062 16.797 1 98.19 160 MET B O 1
ATOM 6933 N N . GLU B 1 161 ? -8.688 36.781 14.891 1 98.06 161 GLU B N 1
ATOM 6934 C CA . GLU B 1 161 ? -8.938 35.531 15.609 1 98.06 161 GLU B CA 1
ATOM 6935 C C . GLU B 1 161 ? -7.93 35.344 16.734 1 98.06 161 GLU B C 1
ATOM 6937 O O . GLU B 1 161 ? -8.312 35.219 17.906 1 98.06 161 GLU B O 1
ATOM 6942 N N . TYR B 1 162 ? -6.707 35.438 16.453 1 97.25 162 TYR B N 1
ATOM 6943 C CA . TYR B 1 162 ? -5.668 35.156 17.438 1 97.25 162 TYR B CA 1
ATOM 6944 C C . TYR B 1 162 ? -5.438 36.344 18.328 1 97.25 162 TYR B C 1
ATOM 6946 O O . TYR B 1 162 ? -5.199 36.188 19.531 1 97.25 162 TYR B O 1
ATOM 6954 N N . PHE B 1 163 ? -5.52 37.562 17.812 1 97.88 163 PHE B N 1
ATOM 6955 C CA . PHE B 1 163 ? -5.312 38.781 18.578 1 97.88 163 PHE B CA 1
ATOM 6956 C C . PHE B 1 163 ? -6.367 38.938 19.672 1 97.88 163 PHE B C 1
ATOM 6958 O O . PHE B 1 163 ? -6.035 39.188 20.828 1 97.88 163 PHE B O 1
ATOM 6965 N N . SER B 1 164 ? -7.598 38.719 19.312 1 98.38 164 SER B N 1
ATOM 6966 C CA . SER B 1 164 ? -8.68 38.875 20.281 1 98.38 164 SER B CA 1
ATOM 6967 C C . SER B 1 164 ? -8.578 37.812 21.391 1 98.38 164 SER B C 1
ATOM 6969 O O . SER B 1 164 ? -8.789 38.125 22.562 1 98.38 164 SER B O 1
ATOM 6971 N N . LEU B 1 165 ? -8.281 36.625 21 1 97.94 165 LEU B N 1
ATOM 6972 C CA . LEU B 1 165 ? -8.141 35.594 22.031 1 97.94 165 LEU B CA 1
ATOM 6973 C C . LEU B 1 165 ? -6.988 35.906 22.969 1 97.94 165 LEU B C 1
ATOM 6975 O O . LEU B 1 165 ? -7.086 35.656 24.172 1 97.94 165 LEU B O 1
ATOM 6979 N N . GLU B 1 166 ? -5.922 36.406 22.422 1 96.38 166 GLU B N 1
ATOM 6980 C CA . GLU B 1 166 ? -4.793 36.781 23.266 1 96.38 166 GLU B CA 1
ATOM 6981 C C . GLU B 1 166 ? -5.18 37.906 24.25 1 96.38 166 GLU B C 1
ATOM 6983 O O . GLU B 1 166 ? -4.641 37.969 25.359 1 96.38 166 GLU B O 1
ATOM 6988 N N . LYS B 1 167 ? -6.109 38.719 23.906 1 97.19 167 LYS B N 1
ATOM 6989 C CA . LYS B 1 167 ? -6.512 39.844 24.719 1 97.19 167 LYS B CA 1
ATOM 6990 C C . LYS B 1 167 ? -7.52 39.406 25.781 1 97.19 167 LYS B C 1
ATOM 6992 O O . LYS B 1 167 ? -7.422 39.844 26.938 1 97.19 167 LYS B O 1
ATOM 6997 N N . ILE B 1 168 ? -8.492 38.562 25.422 1 97.38 168 ILE B N 1
ATOM 6998 C CA . ILE B 1 168 ? -9.609 38.406 26.359 1 97.38 168 ILE B CA 1
ATOM 6999 C C . ILE B 1 168 ? -9.781 36.938 26.719 1 97.38 168 ILE B C 1
ATOM 7001 O O . ILE B 1 168 ? -10.641 36.594 27.531 1 97.38 168 ILE B O 1
ATOM 7005 N N . PHE B 1 169 ? -9.07 36.062 26.141 1 97.06 169 PHE B N 1
ATOM 7006 C CA . PHE B 1 169 ? -9.016 34.656 26.5 1 97.06 169 PHE B CA 1
ATOM 7007 C C . PHE B 1 169 ? -7.574 34.188 26.656 1 97.06 169 PHE B C 1
ATOM 7009 O O . PHE B 1 169 ? -7.172 33.188 26.062 1 97.06 169 PHE B O 1
ATOM 7016 N N . GLU B 1 170 ? -6.801 34.875 27.406 1 95.12 170 GLU B N 1
ATOM 7017 C CA . GLU B 1 170 ? -5.363 34.656 27.531 1 95.12 170 GLU B CA 1
ATOM 7018 C C . GLU B 1 170 ? -5.047 33.25 28.016 1 95.12 170 GLU B C 1
ATOM 7020 O O . GLU B 1 170 ? -4.012 32.688 27.656 1 95.12 170 GLU B O 1
ATOM 7025 N N . GLU B 1 171 ? -5.902 32.688 28.766 1 94.56 171 GLU B N 1
ATOM 7026 C CA . GLU B 1 171 ? -5.688 31.391 29.375 1 94.56 171 GLU B CA 1
ATOM 7027 C C . GLU B 1 171 ? -5.625 30.297 28.312 1 94.56 171 GLU B C 1
ATOM 7029 O O . GLU B 1 171 ? -5.086 29.203 28.562 1 94.56 171 GLU B O 1
ATOM 7034 N N . LEU B 1 172 ? -6.078 30.578 27.125 1 95.75 172 LEU B N 1
ATOM 7035 C CA . LEU B 1 172 ? -6.137 29.562 26.078 1 95.75 172 LEU B CA 1
ATOM 7036 C C . LEU B 1 172 ? -4.805 29.484 25.328 1 95.75 172 LEU B C 1
ATOM 7038 O O . LEU B 1 172 ? -4.57 28.531 24.578 1 95.75 172 LEU B O 1
ATOM 7042 N N . SER B 1 173 ? -3.889 30.391 25.594 1 95.38 173 SER B N 1
ATOM 7043 C CA . SER B 1 173 ? -2.574 30.406 24.969 1 95.38 173 SER B CA 1
ATOM 7044 C C . SER B 1 173 ? -2.686 30.172 23.453 1 95.38 173 SER B C 1
ATOM 7046 O O . SER B 1 173 ? -1.999 29.312 22.906 1 95.38 173 SER B O 1
ATOM 7048 N N . SER B 1 174 ? -3.52 30.922 22.781 1 95.88 174 SER B N 1
ATOM 7049 C CA . SER B 1 174 ? -3.818 30.734 21.359 1 95.88 174 SER B CA 1
ATOM 7050 C C . SER B 1 174 ? -2.621 31.109 20.5 1 95.88 174 SER B C 1
ATOM 7052 O O . SER B 1 174 ? -2.541 30.703 19.328 1 95.88 174 SER B O 1
ATOM 7054 N N . TYR B 1 175 ? -1.681 31.859 21.016 1 96.06 175 TYR B N 1
ATOM 7055 C CA . TYR B 1 175 ? -0.494 32.219 20.266 1 96.06 175 TYR B CA 1
ATOM 7056 C C . TYR B 1 175 ? 0.265 31 19.781 1 96.06 175 TYR B C 1
ATOM 7058 O O . TYR B 1 175 ? 0.906 31.016 18.734 1 96.06 175 TYR B O 1
ATOM 7066 N N . GLU B 1 176 ? 0.232 29.875 20.547 1 96.88 176 GLU B N 1
ATOM 7067 C CA . GLU B 1 176 ? 0.93 28.641 20.188 1 96.88 176 GLU B CA 1
ATOM 7068 C C . GLU B 1 176 ? 0.431 28.094 18.859 1 96.88 176 GLU B C 1
ATOM 7070 O O . GLU B 1 176 ? 1.229 27.688 18.016 1 96.88 176 GLU B O 1
ATOM 7075 N N . ASP B 1 177 ? -0.891 28.141 18.688 1 96.44 177 ASP B N 1
ATOM 7076 C CA . ASP B 1 177 ? -1.493 27.672 17.438 1 96.44 177 ASP B CA 1
ATOM 7077 C C . ASP B 1 177 ? -1.106 28.578 16.266 1 96.44 177 ASP B C 1
ATOM 7079 O O . ASP B 1 177 ? -0.867 28.094 15.164 1 96.44 177 ASP B O 1
ATOM 7083 N N . PHE B 1 178 ? -1.144 29.844 16.547 1 97.5 178 PHE B N 1
ATOM 7084 C CA . PHE B 1 178 ? -0.789 30.797 15.492 1 97.5 178 PHE B CA 1
ATOM 7085 C C . PHE B 1 178 ? 0.662 30.609 15.062 1 97.5 178 PHE B C 1
ATOM 7087 O O . PHE B 1 178 ? 0.97 30.656 13.875 1 97.5 178 PHE B O 1
ATOM 7094 N N . LEU B 1 179 ? 1.511 30.453 16.047 1 97.75 179 LEU B N 1
ATOM 7095 C CA . LEU B 1 179 ? 2.93 30.25 15.781 1 97.75 179 LEU B CA 1
ATOM 7096 C C . LEU B 1 179 ? 3.145 29 14.922 1 97.75 179 LEU B C 1
ATOM 7098 O O . LEU B 1 179 ? 3.891 29.047 13.938 1 97.75 179 LEU B O 1
ATOM 7102 N N . ASP B 1 180 ? 2.488 27.969 15.25 1 96.62 180 ASP B N 1
ATOM 7103 C CA . ASP B 1 180 ? 2.582 26.719 14.5 1 96.62 180 ASP B CA 1
ATOM 7104 C C . ASP B 1 180 ? 2.094 26.906 13.062 1 96.62 180 ASP B C 1
ATOM 7106 O O . ASP B 1 180 ? 2.738 26.453 12.125 1 96.62 180 ASP B O 1
ATOM 7110 N N . ALA B 1 181 ? 0.96 27.516 12.914 1 96.69 181 ALA B N 1
ATOM 7111 C CA . ALA B 1 181 ? 0.392 27.766 11.594 1 96.69 181 ALA B CA 1
ATOM 7112 C C . ALA B 1 181 ? 1.326 28.625 10.742 1 96.69 181 ALA B C 1
ATOM 7114 O O . ALA B 1 181 ? 1.438 28.422 9.531 1 96.69 181 ALA B O 1
ATOM 7115 N N . ARG B 1 182 ? 1.965 29.547 11.367 1 97.56 182 ARG B N 1
ATOM 7116 C CA . ARG B 1 182 ? 2.887 30.422 10.656 1 97.56 182 ARG B CA 1
ATOM 7117 C C . ARG B 1 182 ? 4.113 29.656 10.172 1 97.56 182 ARG B C 1
ATOM 7119 O O . ARG B 1 182 ? 4.586 29.875 9.055 1 97.56 182 ARG B O 1
ATOM 7126 N N . PHE B 1 183 ? 4.637 28.766 11.008 1 97.62 183 PHE B N 1
ATOM 7127 C CA . PHE B 1 183 ? 5.746 27.906 10.586 1 97.62 183 PHE B CA 1
ATOM 7128 C C . PHE B 1 183 ? 5.367 27.109 9.344 1 97.62 183 PHE B C 1
ATOM 7130 O O . PHE B 1 183 ? 6.141 27.031 8.391 1 97.62 183 PHE B O 1
ATOM 7137 N N . LYS B 1 184 ? 4.211 26.609 9.383 1 95.44 184 LYS B N 1
ATOM 7138 C CA . LYS B 1 184 ? 3.748 25.781 8.266 1 95.44 184 LYS B CA 1
ATOM 7139 C C . LYS B 1 184 ? 3.549 26.625 7.012 1 95.44 184 LYS B C 1
ATOM 7141 O O . LYS B 1 184 ? 3.836 26.172 5.898 1 95.44 184 LYS B O 1
ATOM 7146 N N . THR B 1 185 ? 3.043 27.75 7.223 1 96.62 185 THR B N 1
ATOM 7147 C CA . THR B 1 185 ? 2.799 28.641 6.098 1 96.62 185 THR B CA 1
ATOM 7148 C C . THR B 1 185 ? 4.117 29.094 5.477 1 96.62 185 THR B C 1
ATOM 7150 O O . THR B 1 185 ? 4.215 29.25 4.254 1 96.62 185 THR B O 1
ATOM 7153 N N . LEU B 1 186 ? 5.121 29.375 6.32 1 96.75 186 LEU B N 1
ATOM 7154 C CA . LEU B 1 186 ? 6.441 29.734 5.805 1 96.75 186 LEU B CA 1
ATOM 7155 C C . LEU B 1 186 ? 6.977 28.641 4.891 1 96.75 186 LEU B C 1
ATOM 7157 O O . LEU B 1 186 ? 7.52 28.922 3.822 1 96.75 186 LEU B O 1
ATOM 7161 N N . LYS B 1 187 ? 6.754 27.453 5.293 1 93.81 187 LYS B N 1
ATOM 7162 C CA . LYS B 1 187 ? 7.199 26.328 4.48 1 93.81 187 LYS B CA 1
ATOM 7163 C C . LYS B 1 187 ? 6.484 26.297 3.131 1 93.81 187 LYS B C 1
ATOM 7165 O O . LYS B 1 187 ? 7.117 26.141 2.088 1 93.81 187 LYS B O 1
ATOM 7170 N N . LYS B 1 188 ? 5.27 26.469 3.158 1 93.5 188 LYS B N 1
ATOM 7171 C CA . LYS B 1 188 ? 4.484 26.5 1.927 1 93.5 188 LYS B CA 1
ATOM 7172 C C . LYS B 1 188 ? 4.902 27.656 1.037 1 93.5 188 LYS B C 1
ATOM 7174 O O . LYS B 1 188 ? 5 27.516 -0.183 1 93.5 188 LYS B O 1
ATOM 7179 N N . ASP B 1 189 ? 5.152 28.766 1.648 1 95.06 189 ASP B N 1
ATOM 7180 C CA . ASP B 1 189 ? 5.477 30 0.923 1 95.06 189 ASP B CA 1
ATOM 7181 C C . ASP B 1 189 ? 6.883 29.922 0.327 1 95.06 189 ASP B C 1
ATOM 7183 O O . ASP B 1 189 ? 7.246 30.75 -0.52 1 95.06 189 ASP B O 1
ATOM 7187 N N . SER B 1 190 ? 7.637 29.016 0.745 1 93.69 190 SER B N 1
ATOM 7188 C CA . SER B 1 190 ? 8.992 28.859 0.226 1 93.69 190 SER B CA 1
ATOM 7189 C C . SER B 1 190 ? 8.992 28.094 -1.092 1 93.69 190 SER B C 1
ATOM 7191 O O . SER B 1 190 ? 10 28.062 -1.799 1 93.69 190 SER B O 1
ATOM 7193 N N . LEU B 1 191 ? 7.891 27.516 -1.413 1 92.62 191 LEU B N 1
ATOM 7194 C CA . LEU B 1 191 ? 7.793 26.719 -2.625 1 92.62 191 LEU B CA 1
ATOM 7195 C C . LEU B 1 191 ? 7.727 27.594 -3.863 1 92.62 191 LEU B C 1
ATOM 7197 O O . LEU B 1 191 ? 7.227 28.719 -3.801 1 92.62 191 LEU B O 1
ATOM 7201 N N . ASN B 1 192 ? 8.18 27.047 -5.004 1 90 192 ASN B N 1
ATOM 7202 C CA . ASN B 1 192 ? 8.07 27.75 -6.281 1 90 192 ASN B CA 1
ATOM 7203 C C . ASN B 1 192 ? 6.609 27.906 -6.707 1 90 192 ASN B C 1
ATOM 7205 O O . ASN B 1 192 ? 6.262 28.875 -7.383 1 90 192 ASN B O 1
ATOM 7209 N N . SER B 1 193 ? 5.84 27.031 -6.203 1 88.38 193 SER B N 1
ATOM 7210 C CA . SER B 1 193 ? 4.426 27.016 -6.57 1 88.38 193 SER B CA 1
ATOM 7211 C C . SER B 1 193 ? 3.627 28 -5.719 1 88.38 193 SER B C 1
ATOM 7213 O O . SER B 1 193 ? 2.416 28.141 -5.902 1 88.38 193 SER B O 1
ATOM 7215 N N . SER B 1 194 ? 4.305 28.656 -4.781 1 91.12 194 SER B N 1
ATOM 7216 C CA . SER B 1 194 ? 3.639 29.656 -3.959 1 91.12 194 SER B CA 1
ATOM 7217 C C . SER B 1 194 ? 3.154 30.828 -4.801 1 91.12 194 SER B C 1
ATOM 7219 O O . SER B 1 194 ? 3.32 30.828 -6.023 1 91.12 194 SER B O 1
ATOM 7221 N N . HIS B 1 195 ? 2.459 31.797 -4.195 1 90.88 195 HIS B N 1
ATOM 7222 C CA . HIS B 1 195 ? 1.956 32.969 -4.871 1 90.88 195 HIS B CA 1
ATOM 7223 C C . HIS B 1 195 ? 1.881 34.156 -3.918 1 90.88 195 HIS B C 1
ATOM 7225 O O . HIS B 1 195 ? 1.811 34 -2.699 1 90.88 195 HIS B O 1
ATOM 7231 N N . PRO B 1 196 ? 1.938 35.375 -4.426 1 92.81 196 PRO B N 1
ATOM 7232 C CA . PRO B 1 196 ? 1.672 36.531 -3.572 1 92.81 196 PRO B CA 1
ATOM 7233 C C . PRO B 1 196 ? 0.253 36.531 -3.01 1 92.81 196 PRO B C 1
ATOM 7235 O O . PRO B 1 196 ? -0.639 35.875 -3.564 1 92.81 196 PRO B O 1
ATOM 7238 N N . ILE B 1 197 ? 0.08 37.188 -1.892 1 92.88 197 ILE B N 1
ATOM 7239 C CA . ILE B 1 197 ? -1.261 37.219 -1.314 1 92.88 197 ILE B CA 1
ATOM 7240 C C . ILE B 1 197 ? -2.113 38.25 -2.039 1 92.88 197 ILE B C 1
ATOM 7242 O O . ILE B 1 197 ? -3.344 38.188 -1.982 1 92.88 197 ILE B O 1
ATOM 7246 N N . SER B 1 198 ? -1.508 39.219 -2.656 1 88.69 198 SER B N 1
ATOM 7247 C CA . SER B 1 198 ? -2.182 40.125 -3.584 1 88.69 198 SER B CA 1
ATOM 7248 C C . SER B 1 198 ? -1.781 39.844 -5.027 1 88.69 198 SER B C 1
ATOM 7250 O O . SER B 1 198 ? -0.634 40.062 -5.418 1 88.69 198 SER B O 1
ATOM 7252 N N . SER B 1 199 ? -2.633 38.969 -5.621 1 75.06 199 SER B N 1
ATOM 7253 C CA . SER B 1 199 ? -2.273 38.438 -6.934 1 75.06 199 SER B CA 1
ATOM 7254 C C . SER B 1 199 ? -2.891 39.281 -8.055 1 75.06 199 SER B C 1
ATOM 7256 O O . SER B 1 199 ? -3.883 39.969 -7.836 1 75.06 199 SER B O 1
ATOM 7258 N N . SER B 1 200 ? -2.232 39.469 -9.148 1 65.88 200 SER B N 1
ATOM 7259 C CA . SER B 1 200 ? -2.703 40.312 -10.242 1 65.88 200 SER B CA 1
ATOM 7260 C C . SER B 1 200 ? -3.992 39.781 -10.844 1 65.88 200 SER B C 1
ATOM 7262 O O . SER B 1 200 ? -4.969 40.5 -11 1 65.88 200 SER B O 1
ATOM 7264 N N . SER B 1 201 ? -3.893 38.625 -11.602 1 72.31 201 SER B N 1
ATOM 7265 C CA . SER B 1 201 ? -5.137 38.438 -12.344 1 72.31 201 SER B CA 1
ATOM 7266 C C . SER B 1 201 ? -5.719 37.031 -12.086 1 72.31 201 SER B C 1
ATOM 7268 O O . SER B 1 201 ? -5.039 36.031 -12.273 1 72.31 201 SER B O 1
ATOM 7270 N N . ILE B 1 202 ? -6.797 37.031 -11.195 1 80.5 202 ILE B N 1
ATOM 7271 C CA . ILE B 1 202 ? -7.641 35.844 -11.055 1 80.5 202 ILE B CA 1
ATOM 7272 C C . ILE B 1 202 ? -8.711 35.812 -12.141 1 80.5 202 ILE B C 1
ATOM 7274 O O . ILE B 1 202 ? -9.531 36.75 -12.227 1 80.5 202 ILE B O 1
ATOM 7278 N N . GLN B 1 203 ? -8.672 34.75 -12.969 1 79.5 203 GLN B N 1
ATOM 7279 C CA . GLN B 1 203 ? -9.523 34.781 -14.156 1 79.5 203 GLN B CA 1
ATOM 7280 C C . GLN B 1 203 ? -10.484 33.594 -14.172 1 79.5 203 GLN B C 1
ATOM 7282 O O . GLN B 1 203 ? -11.367 33.5 -15.031 1 79.5 203 GLN B O 1
ATOM 7287 N N . SER B 1 204 ? -10.305 32.625 -13.273 1 81 204 SER B N 1
ATOM 7288 C CA . SER B 1 204 ? -11.164 31.438 -13.289 1 81 204 SER B CA 1
ATOM 7289 C C . SER B 1 204 ? -11.656 31.094 -11.891 1 81 204 SER B C 1
ATOM 7291 O O . SER B 1 204 ? -11.109 31.562 -10.898 1 81 204 SER B O 1
ATOM 7293 N N . SER B 1 205 ? -12.727 30.266 -11.914 1 80.94 205 SER B N 1
ATOM 7294 C CA . SER B 1 205 ? -13.297 29.828 -10.648 1 80.94 205 SER B CA 1
ATOM 7295 C C . SER B 1 205 ? -12.32 28.953 -9.867 1 80.94 205 SER B C 1
ATOM 7297 O O . SER B 1 205 ? -12.266 29.016 -8.641 1 80.94 205 SER B O 1
ATOM 7299 N N . GLU B 1 206 ? -11.586 28.172 -10.57 1 80.38 206 GLU B N 1
ATOM 7300 C CA . GLU B 1 206 ? -10.594 27.328 -9.938 1 80.38 206 GLU B CA 1
ATOM 7301 C C . GLU B 1 206 ? -9.5 28.141 -9.258 1 80.38 206 GLU B C 1
ATOM 7303 O O . GLU B 1 206 ? -9.055 27.812 -8.156 1 80.38 206 GLU B O 1
ATOM 7308 N N . GLN B 1 207 ? -9.203 29.188 -9.922 1 80.75 207 GLN B N 1
ATOM 7309 C CA . GLN B 1 207 ? -8.18 30.078 -9.367 1 80.75 207 GLN B CA 1
ATOM 7310 C C . GLN B 1 207 ? -8.688 30.797 -8.117 1 80.75 207 GLN B C 1
ATOM 7312 O O . GLN B 1 207 ? -7.926 31.031 -7.18 1 80.75 207 GLN B O 1
ATOM 7317 N N . ILE B 1 208 ? -9.938 31.125 -8.141 1 83.69 208 ILE B N 1
ATOM 7318 C CA . ILE B 1 208 ? -10.547 31.75 -6.973 1 83.69 208 ILE B CA 1
ATOM 7319 C C . ILE B 1 208 ? -10.477 30.797 -5.785 1 83.69 208 ILE B C 1
ATOM 7321 O O . ILE B 1 208 ? -10.062 31.172 -4.691 1 83.69 208 ILE B O 1
ATOM 7325 N N . GLU B 1 209 ? -10.812 29.562 -6.027 1 82.38 209 GLU B N 1
ATOM 7326 C CA . GLU B 1 209 ? -10.797 28.562 -4.965 1 82.38 209 GLU B CA 1
ATOM 7327 C C . GLU B 1 209 ? -9.391 28.344 -4.426 1 82.38 209 GLU B C 1
ATOM 7329 O O . GLU B 1 209 ? -9.203 28.156 -3.223 1 82.38 209 GLU B O 1
ATOM 7334 N N . GLU B 1 210 ? -8.469 28.438 -5.285 1 82.62 210 GLU B N 1
ATOM 7335 C CA . GLU B 1 210 ? -7.086 28.172 -4.898 1 82.62 210 GLU B CA 1
ATOM 7336 C C . GLU B 1 210 ? -6.523 29.312 -4.051 1 82.62 210 GLU B C 1
ATOM 7338 O O . GLU B 1 210 ? -5.512 29.156 -3.369 1 82.62 210 GLU B O 1
ATOM 7343 N N . MET B 1 211 ? -7.211 30.438 -4.082 1 82.88 211 MET B N 1
ATOM 7344 C CA . MET B 1 211 ? -6.754 31.578 -3.291 1 82.88 211 MET B CA 1
ATOM 7345 C C . MET B 1 211 ? -7.109 31.391 -1.819 1 82.88 211 MET B C 1
ATOM 7347 O O . MET B 1 211 ? -6.523 32.062 -0.952 1 82.88 211 MET B O 1
ATOM 7351 N N . PHE B 1 212 ? -8.07 30.516 -1.569 1 85 212 PHE B N 1
ATOM 7352 C CA . PHE B 1 212 ? -8.422 30.219 -0.19 1 85 212 PHE B CA 1
ATOM 7353 C C . PHE B 1 212 ? -7.488 29.156 0.383 1 85 212 PHE B C 1
ATOM 7355 O O . PHE B 1 212 ? -7.867 27.984 0.504 1 85 212 PHE B O 1
ATOM 7362 N N . ASP B 1 213 ? -6.281 29.625 0.675 1 87.12 213 ASP B N 1
ATOM 7363 C CA . ASP B 1 213 ? -5.246 28.719 1.151 1 87.12 213 ASP B CA 1
ATOM 7364 C C . ASP B 1 213 ? -4.531 29.297 2.375 1 87.12 213 ASP B C 1
ATOM 7366 O O . ASP B 1 213 ? -4.949 30.312 2.922 1 87.12 213 ASP B O 1
ATOM 7370 N N . SER B 1 214 ? -3.584 28.688 2.789 1 88.88 214 SER B N 1
ATOM 7371 C CA . SER B 1 214 ? -2.873 29.062 4.008 1 88.88 214 SER B CA 1
ATOM 7372 C C . SER B 1 214 ? -2.186 30.422 3.85 1 88.88 214 SER B C 1
ATOM 7374 O O . SER B 1 214 ? -2.027 31.156 4.824 1 88.88 214 SER B O 1
ATOM 7376 N N . LEU B 1 215 ? -1.772 30.766 2.656 1 91.44 215 LEU B N 1
ATOM 7377 C CA . LEU B 1 215 ? -1.086 32.031 2.451 1 91.44 215 LEU B CA 1
ATOM 7378 C C . LEU B 1 215 ? -2.031 33.219 2.688 1 91.44 215 LEU B C 1
ATOM 7380 O O . LEU B 1 215 ? -1.715 34.125 3.453 1 91.44 215 LEU B O 1
ATOM 7384 N N . SER B 1 216 ? -3.182 33.125 2.072 1 92.5 216 SER B N 1
ATOM 7385 C CA . SER B 1 216 ? -4.156 34.219 2.242 1 92.5 216 SER B CA 1
ATOM 7386 C C . SER B 1 216 ? -4.566 34.344 3.705 1 92.5 216 SER B C 1
ATOM 7388 O O . SER B 1 216 ? -4.844 35.469 4.168 1 92.5 216 SER B O 1
ATOM 7390 N N . TYR B 1 217 ? -4.535 33.281 4.391 1 95.12 217 TYR B N 1
ATOM 7391 C CA . TYR B 1 217 ? -4.945 33.281 5.793 1 95.12 217 TYR B CA 1
ATOM 7392 C C . TYR B 1 217 ? -3.785 33.656 6.699 1 95.12 217 TYR B C 1
ATOM 7394 O O . TYR B 1 217 ? -3.822 34.719 7.34 1 95.12 217 TYR B O 1
ATOM 7402 N N . PHE B 1 218 ? -2.77 32.906 6.625 1 97.44 218 PHE B N 1
ATOM 7403 C CA . PHE B 1 218 ? -1.78 33 7.695 1 97.44 218 PHE B CA 1
ATOM 7404 C C . PHE B 1 218 ? -0.621 33.906 7.293 1 97.44 218 PHE B C 1
ATOM 7406 O O . PHE B 1 218 ? -0.006 34.531 8.141 1 97.44 218 PHE B O 1
ATOM 7413 N N . LYS B 1 219 ? -0.229 33.938 6.027 1 97.38 219 LYS B N 1
ATOM 7414 C CA . LYS B 1 219 ? 0.736 34.938 5.645 1 97.38 219 LYS B CA 1
ATOM 7415 C C . LYS B 1 219 ? 0.158 36.344 5.836 1 97.38 219 LYS B C 1
ATOM 7417 O O . LYS B 1 219 ? 0.832 37.25 6.359 1 97.38 219 LYS B O 1
ATOM 7422 N N . GLY B 1 220 ? -1.082 36.469 5.355 1 97.25 220 GLY B N 1
ATOM 7423 C CA . GLY B 1 220 ? -1.753 37.75 5.594 1 97.25 220 GLY B CA 1
ATOM 7424 C C . GLY B 1 220 ? -1.777 38.125 7.059 1 97.25 220 GLY B C 1
ATOM 7425 O O . GLY B 1 220 ? -1.434 39.281 7.406 1 97.25 220 GLY B O 1
ATOM 7426 N N . ALA B 1 221 ? -2.191 37.188 7.871 1 98.25 221 ALA B N 1
ATOM 7427 C CA . ALA B 1 221 ? -2.254 37.469 9.312 1 98.25 221 ALA B CA 1
ATOM 7428 C C . ALA B 1 221 ? -0.869 37.75 9.875 1 98.25 221 ALA B C 1
ATOM 7430 O O . ALA B 1 221 ? -0.728 38.594 10.766 1 98.25 221 ALA B O 1
ATOM 7431 N N . SER B 1 222 ? 0.13 37.125 9.406 1 98.31 222 SER B N 1
ATOM 7432 C CA . SER B 1 222 ? 1.499 37.312 9.875 1 98.31 222 SER B CA 1
ATOM 7433 C C . SER B 1 222 ? 2.01 38.688 9.547 1 98.31 222 SER B C 1
ATOM 7435 O O . SER B 1 222 ? 2.734 39.312 10.336 1 98.31 222 SER B O 1
ATOM 7437 N N . LEU B 1 223 ? 1.672 39.188 8.398 1 97.81 223 LEU B N 1
ATOM 7438 C CA . LEU B 1 223 ? 2.096 40.531 7.992 1 97.81 223 LEU B CA 1
ATOM 7439 C C . LEU B 1 223 ? 1.431 41.594 8.852 1 97.81 223 LEU B C 1
ATOM 7441 O O . LEU B 1 223 ? 2.047 42.625 9.164 1 97.81 223 LEU B O 1
ATOM 7445 N N . LEU B 1 224 ? 0.187 41.344 9.188 1 97.94 224 LEU B N 1
ATOM 7446 C CA . LEU B 1 224 ? -0.509 42.281 10.07 1 97.94 224 LEU B CA 1
ATOM 7447 C C . LEU B 1 224 ? 0.123 42.281 11.461 1 97.94 224 LEU B C 1
ATOM 7449 O O . LEU B 1 224 ? 0.259 43.344 12.086 1 97.94 224 LEU B O 1
ATOM 7453 N N . LEU B 1 225 ? 0.478 41.125 11.922 1 98 225 LEU B N 1
ATOM 7454 C CA . LEU B 1 225 ? 1.182 41.031 13.195 1 98 225 LEU B CA 1
ATOM 7455 C C . LEU B 1 225 ? 2.496 41.812 13.148 1 98 225 LEU B C 1
ATOM 7457 O O . LEU B 1 225 ? 2.824 42.531 14.086 1 98 225 LEU B O 1
ATOM 7461 N N . MET B 1 226 ? 3.256 41.562 12.094 1 97.38 226 MET B N 1
ATOM 7462 C CA . MET B 1 226 ? 4.535 42.25 11.922 1 97.38 226 MET B CA 1
ATOM 7463 C C . MET B 1 226 ? 4.348 43.75 11.898 1 97.38 226 MET B C 1
ATOM 7465 O O . MET B 1 226 ? 5.09 44.5 12.555 1 97.38 226 MET B O 1
ATOM 7469 N N . LEU B 1 227 ? 3.387 44.188 11.211 1 96.5 227 LEU B N 1
ATOM 7470 C CA . LEU B 1 227 ? 3.107 45.625 11.086 1 96.5 227 LEU B CA 1
ATOM 7471 C C . LEU B 1 227 ? 2.682 46.219 12.43 1 96.5 227 LEU B C 1
ATOM 7473 O O . LEU B 1 227 ? 3.137 47.281 12.812 1 96.5 227 LEU B O 1
ATOM 7477 N N . LYS B 1 228 ? 1.743 45.562 13.109 1 96.81 228 LYS B N 1
ATOM 7478 C CA . LYS B 1 228 ? 1.295 46 14.422 1 96.81 228 LYS B CA 1
ATOM 7479 C C . LYS B 1 228 ? 2.469 46.156 15.391 1 96.81 228 LYS B C 1
ATOM 7481 O O . LYS B 1 228 ? 2.529 47.094 16.172 1 96.81 228 LYS B O 1
ATOM 7486 N N . THR B 1 229 ? 3.332 45.156 15.344 1 94.56 229 THR B N 1
ATOM 7487 C CA . THR B 1 229 ? 4.484 45.156 16.234 1 94.56 229 THR B CA 1
ATOM 7488 C C . THR B 1 229 ? 5.438 46.312 15.891 1 94.56 229 THR B C 1
ATOM 7490 O O . THR B 1 229 ? 5.973 46.969 16.781 1 94.56 229 THR B O 1
ATOM 7493 N N . TYR B 1 230 ? 5.613 46.5 14.648 1 94.25 230 TYR B N 1
ATOM 7494 C CA . TYR B 1 230 ? 6.539 47.531 14.164 1 94.25 230 TYR B CA 1
ATOM 7495 C C . TYR B 1 230 ? 6.027 48.906 14.492 1 94.25 230 TYR B C 1
ATOM 7497 O O . TYR B 1 230 ? 6.793 49.781 14.922 1 94.25 230 TYR B O 1
ATOM 7505 N N . LEU B 1 231 ? 4.762 49.219 14.336 1 93.81 231 LEU B N 1
ATOM 7506 C CA . LEU B 1 231 ? 4.18 50.562 14.492 1 93.81 231 LEU B CA 1
ATOM 7507 C C . LEU B 1 231 ? 3.693 50.781 15.922 1 93.81 231 LEU B C 1
ATOM 7509 O O . LEU B 1 231 ? 3.467 51.906 16.344 1 93.81 231 LEU B O 1
ATOM 7513 N N . SER B 1 232 ? 3.498 49.75 16.703 1 92.56 232 SER B N 1
ATOM 7514 C CA . SER B 1 232 ? 2.822 49.688 18 1 92.56 232 SER B CA 1
ATOM 7515 C C . SER B 1 232 ? 1.322 49.5 17.828 1 92.56 232 SER B C 1
ATOM 7517 O O . SER B 1 232 ? 0.756 49.812 16.797 1 92.56 232 SER B O 1
ATOM 7519 N N . GLU B 1 233 ? 0.725 48.938 18.75 1 95.44 233 GLU B N 1
ATOM 7520 C CA . GLU B 1 233 ? -0.688 48.562 18.703 1 95.44 233 GLU B CA 1
ATOM 7521 C C . GLU B 1 233 ? -1.571 49.812 18.578 1 95.44 233 GLU B C 1
ATOM 7523 O O . GLU B 1 233 ? -2.594 49.781 17.891 1 95.44 233 GLU B O 1
ATOM 7528 N N . ASP B 1 234 ? -1.196 50.938 19.266 1 95.94 234 ASP B N 1
ATOM 7529 C CA . ASP B 1 234 ? -2.01 52.125 19.25 1 95.94 234 ASP B CA 1
ATOM 7530 C C . ASP B 1 234 ? -2.123 52.719 17.828 1 95.94 234 ASP B C 1
ATOM 7532 O O . ASP B 1 234 ? -3.219 53.031 17.375 1 95.94 234 ASP B O 1
ATOM 7536 N N . ILE B 1 235 ? -0.996 52.844 17.203 1 95.56 235 ILE B N 1
ATOM 7537 C CA . ILE B 1 235 ? -0.978 53.344 15.836 1 95.56 235 ILE B CA 1
ATOM 7538 C C . ILE B 1 235 ? -1.739 52.406 14.914 1 95.56 235 ILE B C 1
ATOM 7540 O O . ILE B 1 235 ? -2.531 52.844 14.078 1 95.56 235 ILE B O 1
ATOM 7544 N N . PHE B 1 236 ? -1.471 51.156 15.102 1 97.12 236 PHE B N 1
ATOM 7545 C CA . PHE B 1 236 ? -2.133 50.125 14.312 1 97.12 236 PHE B CA 1
ATOM 7546 C C . PHE B 1 236 ? -3.646 50.219 14.461 1 97.12 236 PHE B C 1
ATOM 7548 O O . PHE B 1 236 ? -4.371 50.219 13.461 1 97.12 236 PHE B O 1
ATOM 7555 N N . GLN B 1 237 ? -4.133 50.25 15.672 1 98 237 GLN B N 1
ATOM 7556 C CA . GLN B 1 237 ? -5.562 50.312 15.953 1 98 237 GLN B CA 1
ATOM 7557 C C . GLN B 1 237 ? -6.191 51.562 15.336 1 98 237 GLN B C 1
ATOM 7559 O O . GLN B 1 237 ? -7.27 51.5 14.742 1 98 237 GLN B O 1
ATOM 7564 N N . HIS B 1 238 ? -5.535 52.688 15.438 1 97.56 238 HIS B N 1
ATOM 7565 C CA . HIS B 1 238 ? -6.055 53.906 14.891 1 97.56 238 HIS B CA 1
ATOM 7566 C C . HIS B 1 238 ? -6.176 53.844 13.367 1 97.56 238 HIS B C 1
ATOM 7568 O O . HIS B 1 238 ? -7.141 54.344 12.789 1 97.56 238 HIS B O 1
ATOM 7574 N N . ALA B 1 239 ? -5.164 53.312 12.781 1 97.31 239 ALA B N 1
ATOM 7575 C CA . ALA B 1 239 ? -5.191 53.156 11.328 1 97.31 239 ALA B CA 1
ATOM 7576 C C . ALA B 1 239 ? -6.355 52.281 10.898 1 97.31 239 ALA B C 1
ATOM 7578 O O . ALA B 1 239 ? -7.008 52.531 9.883 1 97.31 239 ALA B O 1
ATOM 7579 N N . ILE B 1 240 ? -6.617 51.219 11.641 1 97.69 240 ILE B N 1
ATOM 7580 C CA . ILE B 1 240 ? -7.691 50.281 11.312 1 97.69 240 ILE B CA 1
ATOM 7581 C C . ILE B 1 240 ? -9.039 50.969 11.484 1 97.69 240 ILE B C 1
ATOM 7583 O O . ILE B 1 240 ? -9.945 50.812 10.656 1 97.69 240 ILE B O 1
ATOM 7587 N N . ILE B 1 241 ? -9.164 51.719 12.594 1 97.81 241 ILE B N 1
ATOM 7588 C CA . ILE B 1 241 ? -10.398 52.469 12.836 1 97.81 241 ILE B CA 1
ATOM 7589 C C . ILE B 1 241 ? -10.664 53.438 11.68 1 97.81 241 ILE B C 1
ATOM 7591 O O . ILE B 1 241 ? -11.781 53.5 11.164 1 97.81 241 ILE B O 1
ATOM 7595 N N . LEU B 1 242 ? -9.641 54.094 11.289 1 97.56 242 LEU B N 1
ATOM 7596 C CA . LEU B 1 242 ? -9.766 55.031 10.18 1 97.56 242 LEU B CA 1
ATOM 7597 C C . LEU B 1 242 ? -10.156 54.312 8.891 1 97.56 242 LEU B C 1
ATOM 7599 O O . LEU B 1 242 ? -11.039 54.781 8.164 1 97.56 242 LEU B O 1
ATOM 7603 N N . TYR B 1 243 ? -9.492 53.281 8.609 1 97 243 TYR B N 1
ATOM 7604 C CA . TYR B 1 243 ? -9.742 52.438 7.434 1 97 243 TYR B CA 1
ATOM 7605 C C . TYR B 1 243 ? -11.188 52 7.387 1 97 243 TYR B C 1
ATOM 7607 O O . TYR B 1 243 ? -11.859 52.125 6.363 1 97 243 TYR B O 1
ATOM 7615 N N . LEU B 1 244 ? -11.703 51.438 8.5 1 97.56 244 LEU B N 1
ATOM 7616 C CA . LEU B 1 244 ? -13.062 50.906 8.562 1 97.56 244 LEU B CA 1
ATOM 7617 C C . LEU B 1 244 ? -14.086 52.031 8.453 1 97.56 244 LEU B C 1
ATOM 7619 O O . LEU B 1 244 ? -15.117 51.875 7.789 1 97.56 244 LEU B O 1
ATOM 7623 N N . HIS B 1 245 ? -13.812 53.094 9.07 1 96.62 245 HIS B N 1
ATOM 7624 C CA . HIS B 1 245 ? -14.734 54.219 9.023 1 96.62 245 HIS B CA 1
ATOM 7625 C C . HIS B 1 245 ? -14.805 54.812 7.625 1 96.62 245 HIS B C 1
ATOM 7627 O O . HIS B 1 245 ? -15.891 55.094 7.109 1 96.62 245 HIS B O 1
ATOM 7633 N N . ASN B 1 246 ? -13.711 55 7.023 1 96.56 246 ASN B N 1
ATOM 7634 C CA . ASN B 1 246 ? -13.641 55.688 5.727 1 96.56 246 ASN B CA 1
ATOM 7635 C C . ASN B 1 246 ? -14.227 54.812 4.621 1 96.56 246 ASN B C 1
ATOM 7637 O O . ASN B 1 246 ? -14.703 55.312 3.607 1 96.56 246 ASN B O 1
ATOM 7641 N N . HIS B 1 247 ? -14.227 53.562 4.844 1 96.44 247 HIS B N 1
ATOM 7642 C CA . HIS B 1 247 ? -14.594 52.688 3.732 1 96.44 247 HIS B CA 1
ATOM 7643 C C . HIS B 1 247 ? -15.773 51.812 4.098 1 96.44 247 HIS B C 1
ATOM 7645 O O . HIS B 1 247 ? -15.977 50.75 3.494 1 96.44 247 HIS B O 1
ATOM 7651 N N . SER B 1 248 ? -16.516 52.156 5.055 1 96.19 248 SER B N 1
ATOM 7652 C CA . SER B 1 248 ? -17.688 51.406 5.469 1 96.19 248 SER B CA 1
ATOM 7653 C C . SER B 1 248 ? -18.641 51.188 4.301 1 96.19 248 SER B C 1
ATOM 7655 O O . SER B 1 248 ? -18.984 52.125 3.588 1 96.19 248 SER B O 1
ATOM 7657 N N . TYR B 1 249 ? -19.031 49.906 4.062 1 95.62 249 TYR B N 1
ATOM 7658 C CA . TYR B 1 249 ? -20 49.438 3.068 1 95.62 249 TYR B CA 1
ATOM 7659 C C . TYR B 1 249 ? -19.469 49.656 1.656 1 95.62 249 TYR B C 1
ATOM 7661 O O . TYR B 1 249 ? -20.25 49.812 0.708 1 95.62 249 TYR B O 1
ATOM 7669 N N . ALA B 1 250 ? -18.141 49.719 1.553 1 94.25 250 ALA B N 1
ATOM 7670 C CA . ALA B 1 250 ? -17.531 49.906 0.24 1 94.25 250 ALA B CA 1
ATOM 7671 C C . ALA B 1 250 ? -16.672 48.688 -0.142 1 94.25 250 ALA B C 1
ATOM 7673 O O . ALA B 1 250 ? -16.359 47.844 0.704 1 94.25 250 ALA B O 1
ATOM 7674 N N . SER B 1 251 ? -16.375 48.625 -1.447 1 92.62 251 SER B N 1
ATOM 7675 C CA . SER B 1 251 ? -15.383 47.688 -1.963 1 92.62 251 SER B CA 1
ATOM 7676 C C . SER B 1 251 ? -14.016 48.344 -2.113 1 92.62 251 SER B C 1
ATOM 7678 O O . SER B 1 251 ? -13.914 49.469 -2.602 1 92.62 251 SER B O 1
ATOM 7680 N N . ILE B 1 252 ? -13.062 47.656 -1.654 1 91.38 252 ILE B N 1
ATOM 7681 C CA . ILE B 1 252 ? -11.781 48.344 -1.515 1 91.38 252 ILE B CA 1
ATOM 7682 C C . ILE B 1 252 ? -10.68 47.531 -2.18 1 91.38 252 ILE B C 1
ATOM 7684 O O . ILE B 1 252 ? -10.922 46.406 -2.637 1 91.38 252 ILE B O 1
ATOM 7688 N N . HIS B 1 253 ? -9.477 48.156 -2.27 1 88.81 253 HIS B N 1
ATOM 7689 C CA . HIS B 1 253 ? -8.211 47.531 -2.648 1 88.81 253 HIS B CA 1
ATOM 7690 C C . HIS B 1 253 ? -7.203 47.594 -1.509 1 88.81 253 HIS B C 1
ATOM 7692 O O . HIS B 1 253 ? -7.395 48.344 -0.541 1 88.81 253 HIS B O 1
ATOM 7698 N N . SER B 1 254 ? -6.172 46.844 -1.659 1 89.44 254 SER B N 1
ATOM 7699 C CA . SER B 1 254 ? -5.125 46.812 -0.644 1 89.44 254 SER B CA 1
ATOM 7700 C C . SER B 1 254 ? -4.562 48.219 -0.404 1 89.44 254 SER B C 1
ATOM 7702 O O . SER B 1 254 ? -4.207 48.562 0.724 1 89.44 254 SER B O 1
ATOM 7704 N N . ASP B 1 255 ? -4.551 49 -1.396 1 92.19 255 ASP B N 1
ATOM 7705 C CA . ASP B 1 255 ? -3.986 50.344 -1.294 1 92.19 255 ASP B CA 1
ATOM 7706 C C . ASP B 1 255 ? -4.793 51.188 -0.327 1 92.19 255 ASP B C 1
ATOM 7708 O O . ASP B 1 255 ? -4.242 52.094 0.335 1 92.19 255 ASP B O 1
ATOM 7712 N N . ASP B 1 256 ? -6.051 50.969 -0.26 1 94.56 256 ASP B N 1
ATOM 7713 C CA . ASP B 1 256 ? -6.891 51.719 0.655 1 94.56 256 ASP B CA 1
ATOM 7714 C C . ASP B 1 256 ? -6.477 51.5 2.105 1 94.56 256 ASP B C 1
ATOM 7716 O O . ASP B 1 256 ? -6.516 52.406 2.922 1 94.56 256 ASP B O 1
ATOM 7720 N N . LEU B 1 257 ? -6.141 50.344 2.391 1 95.5 257 LEU B N 1
ATOM 7721 C CA . LEU B 1 257 ? -5.656 50 3.727 1 95.5 257 LEU B CA 1
ATOM 7722 C C . LEU B 1 257 ? -4.344 50.719 4.02 1 95.5 257 LEU B C 1
ATOM 7724 O O . LEU B 1 257 ? -4.211 51.406 5.051 1 95.5 257 LEU B O 1
ATOM 7728 N N . TRP B 1 258 ? -3.412 50.625 3.104 1 96.06 258 TRP B N 1
ATOM 7729 C CA . TRP B 1 258 ? -2.086 51.219 3.328 1 96.06 258 TRP B CA 1
ATOM 7730 C C . TRP B 1 258 ? -2.148 52.719 3.393 1 96.06 258 TRP B C 1
ATOM 7732 O O . TRP B 1 258 ? -1.392 53.344 4.137 1 96.06 258 TRP B O 1
ATOM 7742 N N . ASP B 1 259 ? -3.008 53.281 2.594 1 95.88 259 ASP B N 1
ATOM 7743 C CA . ASP B 1 259 ? -3.186 54.719 2.637 1 95.88 259 ASP B CA 1
ATOM 7744 C C . ASP B 1 259 ? -3.672 55.188 4.012 1 95.88 259 ASP B C 1
ATOM 7746 O O . ASP B 1 259 ? -3.289 56.25 4.488 1 95.88 259 ASP B O 1
ATOM 7750 N N . SER B 1 260 ? -4.543 54.438 4.617 1 96.12 260 SER B N 1
ATOM 7751 C CA . SER B 1 260 ? -4.996 54.75 5.969 1 96.12 260 SER B CA 1
ATOM 7752 C C . SER B 1 260 ? -3.844 54.688 6.965 1 96.12 260 SER B C 1
ATOM 7754 O O . SER B 1 260 ? -3.744 55.562 7.844 1 96.12 260 SER B O 1
ATOM 7756 N N . PHE B 1 261 ? -2.957 53.781 6.832 1 96.69 261 PHE B N 1
ATOM 7757 C CA . PHE B 1 261 ? -1.787 53.719 7.699 1 96.69 261 PHE B CA 1
ATOM 7758 C C . PHE B 1 261 ? -0.87 54.906 7.488 1 96.69 261 PHE B C 1
ATOM 7760 O O . PHE B 1 261 ? -0.351 55.469 8.453 1 96.69 261 PHE B O 1
ATOM 7767 N N . ASN B 1 262 ? -0.679 55.219 6.223 1 96.31 262 ASN B N 1
ATOM 7768 C CA . ASN B 1 262 ? 0.167 56.375 5.918 1 96.31 262 ASN B CA 1
ATOM 7769 C C . ASN B 1 262 ? -0.41 57.656 6.492 1 96.31 262 ASN B C 1
ATOM 7771 O O . ASN B 1 262 ? 0.336 58.531 6.922 1 96.31 262 ASN B O 1
ATOM 7775 N N . GLU B 1 263 ? -1.671 57.719 6.441 1 95.5 263 GLU B N 1
ATOM 7776 C CA . GLU B 1 263 ? -2.33 58.906 6.996 1 95.5 263 GLU B CA 1
ATOM 7777 C C . GLU B 1 263 ? -2.094 59 8.5 1 95.5 263 GLU B C 1
ATOM 7779 O O . GLU B 1 263 ? -1.771 60.094 9.008 1 95.5 263 GLU B O 1
ATOM 7784 N N . VAL B 1 264 ? -2.191 57.969 9.203 1 94.94 264 VAL B N 1
ATOM 7785 C CA . VAL B 1 264 ? -2.088 57.938 10.656 1 94.94 264 VAL B CA 1
ATOM 7786 C C . VAL B 1 264 ? -0.634 58.125 11.078 1 94.94 264 VAL B C 1
ATOM 7788 O O . VAL B 1 264 ? -0.356 58.781 12.102 1 94.94 264 VAL B O 1
ATOM 7791 N N . THR B 1 265 ? 0.304 57.625 10.32 1 92.88 265 THR B N 1
ATOM 7792 C CA . THR B 1 265 ? 1.717 57.719 10.672 1 92.88 265 THR B CA 1
ATOM 7793 C C . THR B 1 265 ? 2.307 59.031 10.172 1 92.88 265 THR B C 1
ATOM 7795 O O . THR B 1 265 ? 3.486 59.312 10.398 1 92.88 265 THR B O 1
ATOM 7798 N N . ASN B 1 266 ? 1.523 59.844 9.555 1 87.88 266 ASN B N 1
ATOM 7799 C CA . ASN B 1 266 ? 1.935 61.094 8.961 1 87.88 266 ASN B CA 1
ATOM 7800 C C . ASN B 1 266 ? 3.133 60.938 8.031 1 87.88 266 ASN B C 1
ATOM 7802 O O . ASN B 1 266 ? 4.066 61.719 8.055 1 87.88 266 ASN B O 1
ATOM 7806 N N . LYS B 1 267 ? 3.188 59.844 7.426 1 75.81 267 LYS B N 1
ATOM 7807 C CA . LYS B 1 267 ? 4.164 59.469 6.414 1 75.81 267 LYS B CA 1
ATOM 7808 C C . LYS B 1 267 ? 5.582 59.469 6.984 1 75.81 267 LYS B C 1
ATOM 7810 O O . LYS B 1 267 ? 6.555 59.625 6.238 1 75.81 267 LYS B O 1
ATOM 7815 N N . THR B 1 268 ? 5.652 59.5 8.219 1 81.12 268 THR B N 1
ATOM 7816 C CA . THR B 1 268 ? 6.977 59.312 8.797 1 81.12 268 THR B CA 1
ATOM 7817 C C . THR B 1 268 ? 7.582 58 8.344 1 81.12 268 THR B C 1
ATOM 7819 O O . THR B 1 268 ? 8.797 57.906 8.133 1 81.12 268 THR B O 1
ATOM 7822 N N . LEU B 1 269 ? 6.742 57.094 8.242 1 87.38 269 LEU B N 1
ATOM 7823 C CA . LEU B 1 269 ? 7.051 55.812 7.621 1 87.38 269 LEU B CA 1
ATOM 7824 C C . LEU B 1 269 ? 6.113 55.531 6.453 1 87.38 269 LEU B C 1
ATOM 7826 O O . LEU B 1 269 ? 4.895 55.656 6.582 1 87.38 269 LEU B O 1
ATOM 7830 N N . ASP B 1 270 ? 6.695 55.312 5.297 1 93.31 270 ASP B N 1
ATOM 7831 C CA . ASP B 1 270 ? 5.863 54.938 4.156 1 93.31 270 ASP B CA 1
ATOM 7832 C C . ASP B 1 270 ? 5.434 53.469 4.234 1 93.31 270 ASP B C 1
ATOM 7834 O O . ASP B 1 270 ? 6.051 52.594 3.615 1 93.31 270 ASP B O 1
ATOM 7838 N N . VAL B 1 271 ? 4.336 53.25 4.898 1 96.19 271 VAL B N 1
ATOM 7839 C CA . VAL B 1 271 ? 3.836 51.906 5.156 1 96.19 271 VAL B CA 1
ATOM 7840 C C . VAL B 1 271 ? 3.461 51.219 3.842 1 96.19 271 VAL B C 1
ATOM 7842 O O . VAL B 1 271 ? 3.684 50.031 3.668 1 96.19 271 VAL B O 1
ATOM 7845 N N . LYS B 1 272 ? 2.859 51.938 2.922 1 96 272 LYS B N 1
ATOM 7846 C CA . LYS B 1 272 ? 2.459 51.406 1.624 1 96 272 LYS B CA 1
ATOM 7847 C C . LYS B 1 272 ? 3.662 50.875 0.862 1 96 272 LYS B C 1
ATOM 7849 O O . LYS B 1 272 ? 3.621 49.75 0.352 1 96 272 LYS B O 1
ATOM 7854 N N . LYS B 1 273 ? 4.645 51.688 0.805 1 94.62 273 LYS B N 1
ATOM 7855 C CA . LYS B 1 273 ? 5.867 51.25 0.131 1 94.62 273 LYS B CA 1
ATOM 7856 C C . LYS B 1 273 ? 6.441 50 0.781 1 94.62 273 LYS B C 1
ATOM 7858 O O . LYS B 1 273 ? 6.852 49.062 0.087 1 94.62 273 LYS B O 1
ATOM 7863 N N . MET B 1 274 ? 6.484 49.938 2.016 1 95.56 274 MET B N 1
ATOM 7864 C CA . MET B 1 274 ? 7.023 48.812 2.76 1 95.56 274 MET B CA 1
ATOM 7865 C C . MET B 1 274 ? 6.188 47.562 2.521 1 95.56 274 MET B C 1
ATOM 7867 O O . MET B 1 274 ? 6.727 46.5 2.166 1 95.56 274 MET B O 1
ATOM 7871 N N . MET B 1 275 ? 4.898 47.656 2.654 1 96.25 275 MET B N 1
ATOM 7872 C CA . MET B 1 275 ? 4.035 46.469 2.639 1 96.25 275 MET B CA 1
ATOM 7873 C C . MET B 1 275 ? 3.859 45.969 1.219 1 96.25 275 MET B C 1
ATOM 7875 O O . MET B 1 275 ? 3.564 44.781 1.022 1 96.25 275 MET B O 1
ATOM 7879 N N . LYS B 1 276 ? 4.086 46.75 0.208 1 94.81 276 LYS B N 1
ATOM 7880 C CA . LYS B 1 276 ? 4.051 46.281 -1.175 1 94.81 276 LYS B CA 1
ATOM 7881 C C . LYS B 1 276 ? 5.168 45.281 -1.445 1 94.81 276 LYS B C 1
ATOM 7883 O O . LYS B 1 276 ? 5.004 44.375 -2.25 1 94.81 276 LYS B O 1
ATOM 7888 N N . THR B 1 277 ? 6.281 45.406 -0.699 1 95.81 277 THR B N 1
ATOM 7889 C CA . THR B 1 277 ? 7.367 44.469 -0.847 1 95.81 277 THR B CA 1
ATOM 7890 C C . THR B 1 277 ? 6.965 43.094 -0.275 1 95.81 277 THR B C 1
ATOM 7892 O O . THR B 1 277 ? 7.59 42.094 -0.583 1 95.81 277 THR B O 1
ATOM 7895 N N . TRP B 1 278 ? 5.941 43.062 0.523 1 96.5 278 TRP B N 1
ATOM 7896 C CA . TRP B 1 278 ? 5.512 41.812 1.177 1 96.5 278 TRP B CA 1
ATOM 7897 C C . TRP B 1 278 ? 4.293 41.25 0.473 1 96.5 278 TRP B C 1
ATOM 7899 O O . TRP B 1 278 ? 4.184 40 0.327 1 96.5 278 TRP B O 1
ATOM 7909 N N . THR B 1 279 ? 3.373 42.031 0.013 1 95.31 279 THR B N 1
ATOM 7910 C CA . THR B 1 279 ? 2.068 41.562 -0.436 1 95.31 279 THR B CA 1
ATOM 7911 C C . THR B 1 279 ? 2.094 41.25 -1.927 1 95.31 279 THR B C 1
ATOM 7913 O O . THR B 1 279 ? 1.319 40.406 -2.4 1 95.31 279 THR B O 1
ATOM 7916 N N . LEU B 1 280 ? 3.006 41.844 -2.701 1 93.12 280 LEU B N 1
ATOM 7917 C CA . LEU B 1 280 ? 2.98 41.688 -4.156 1 93.12 280 LEU B CA 1
ATOM 7918 C C . LEU B 1 280 ? 3.98 40.656 -4.625 1 93.12 280 LEU B C 1
ATOM 7920 O O . LEU B 1 280 ? 4.047 40.344 -5.816 1 93.12 280 LEU B O 1
ATOM 7924 N N . GLN B 1 281 ? 4.676 40.062 -3.729 1 90.38 281 GLN B N 1
ATOM 7925 C CA . GLN B 1 281 ? 5.609 39.031 -4.145 1 90.38 281 GLN B CA 1
ATOM 7926 C C . GLN B 1 281 ? 5.445 37.781 -3.289 1 90.38 281 GLN B C 1
ATOM 7928 O O . GLN B 1 281 ? 5.055 37.844 -2.123 1 90.38 281 GLN B O 1
ATOM 7933 N N . LYS B 1 282 ? 5.727 36.625 -3.914 1 91.75 282 LYS B N 1
ATOM 7934 C CA . LYS B 1 282 ? 5.703 35.375 -3.17 1 91.75 282 LYS B CA 1
ATOM 7935 C C . LYS B 1 282 ? 6.988 35.188 -2.367 1 91.75 282 LYS B C 1
ATOM 7937 O O . LYS B 1 282 ? 8.008 35.812 -2.66 1 91.75 282 LYS B O 1
ATOM 7942 N N . GLY B 1 283 ? 6.902 34.375 -1.355 1 94.12 283 GLY B N 1
ATOM 7943 C CA . GLY B 1 283 ? 8.086 34.031 -0.574 1 94.12 283 GLY B CA 1
ATOM 7944 C C . GLY B 1 283 ? 8.32 34.969 0.585 1 94.12 283 GLY B C 1
ATOM 7945 O O . GLY B 1 283 ? 7.445 35.781 0.938 1 94.12 283 GLY B O 1
ATOM 7946 N N . PHE B 1 284 ? 9.477 34.875 1.207 1 96.38 284 PHE B N 1
ATOM 7947 C CA . PHE B 1 284 ? 9.906 35.656 2.361 1 96.38 284 PHE B CA 1
ATOM 7948 C C . PHE B 1 284 ? 11.43 35.656 2.48 1 96.38 284 PHE B C 1
ATOM 7950 O O . PHE B 1 284 ? 12.102 34.844 1.854 1 96.38 284 PHE B O 1
ATOM 7957 N N . PRO B 1 285 ? 11.977 36.594 3.178 1 96.62 285 PRO B N 1
ATOM 7958 C CA . PRO B 1 285 ? 13.43 36.719 3.209 1 96.62 285 PRO B CA 1
ATOM 7959 C C . PRO B 1 285 ? 14.086 35.75 4.199 1 96.62 285 PRO B C 1
ATOM 7961 O O . PRO B 1 285 ? 13.5 35.438 5.242 1 96.62 285 PRO B O 1
ATOM 7964 N N . LEU B 1 286 ? 15.219 35.281 3.838 1 96.69 286 LEU B N 1
ATOM 7965 C CA . LEU B 1 286 ? 16.234 34.75 4.746 1 96.69 286 LEU B CA 1
ATOM 7966 C C . LEU B 1 286 ? 17.172 35.844 5.215 1 96.69 286 LEU B C 1
ATOM 7968 O O . LEU B 1 286 ? 17.797 36.531 4.395 1 96.69 286 LEU B O 1
ATOM 7972 N N . VAL B 1 287 ? 17.219 36.125 6.453 1 97.69 287 VAL B N 1
ATOM 7973 C CA . VAL B 1 287 ? 18.109 37.125 7.004 1 97.69 287 VAL B CA 1
ATOM 7974 C C . VAL B 1 287 ? 19.328 36.469 7.637 1 97.69 287 VAL B C 1
ATOM 7976 O O . VAL B 1 287 ? 19.203 35.75 8.625 1 97.69 287 VAL B O 1
ATOM 7979 N N . THR B 1 288 ? 20.453 36.719 7.105 1 97.62 288 THR B N 1
ATOM 7980 C CA . THR B 1 288 ? 21.703 36.188 7.664 1 97.62 288 THR B CA 1
ATOM 7981 C C . THR B 1 288 ? 22.344 37.219 8.586 1 97.62 288 THR B C 1
ATOM 7983 O O . THR B 1 288 ? 22.469 38.406 8.234 1 97.62 288 THR B O 1
ATOM 7986 N N . VAL B 1 289 ? 22.766 36.781 9.75 1 97.44 289 VAL B N 1
ATOM 7987 C CA . VAL B 1 289 ? 23.281 37.688 10.766 1 97.44 289 VAL B CA 1
ATOM 7988 C C . VAL B 1 289 ? 24.656 37.219 11.227 1 97.44 289 VAL B C 1
ATOM 7990 O O . VAL B 1 289 ? 24.906 36 11.344 1 97.44 289 VAL B O 1
ATOM 7993 N N . GLN B 1 290 ? 25.547 38.156 11.484 1 97.19 290 GLN B N 1
ATOM 7994 C CA . GLN B 1 290 ? 26.875 37.906 12.016 1 97.19 290 GLN B CA 1
ATOM 7995 C C . GLN B 1 290 ? 27.312 39.031 12.969 1 97.19 290 GLN B C 1
ATOM 7997 O O . GLN B 1 290 ? 27.359 40.188 12.594 1 97.19 290 GLN B O 1
ATOM 8002 N N . ARG B 1 291 ? 27.594 38.594 14.172 1 95.38 291 ARG B N 1
ATOM 8003 C CA . ARG B 1 291 ? 28.141 39.531 15.133 1 95.38 291 ARG B CA 1
ATOM 8004 C C . ARG B 1 291 ? 29.625 39.781 14.883 1 95.38 291 ARG B C 1
ATOM 8006 O O . ARG B 1 291 ? 30.391 38.812 14.688 1 95.38 291 ARG B O 1
ATOM 8013 N N . LYS B 1 292 ? 30 41.031 14.812 1 94.75 292 LYS B N 1
ATOM 8014 C CA . LYS B 1 292 ? 31.391 41.469 14.727 1 94.75 292 LYS B CA 1
ATOM 8015 C C . LYS B 1 292 ? 31.656 42.625 15.695 1 94.75 292 LYS B C 1
ATOM 8017 O O . LYS B 1 292 ? 31.469 43.781 15.344 1 94.75 292 LYS B O 1
ATOM 8022 N N . GLY B 1 293 ? 32.25 42.312 16.812 1 92.12 293 GLY B N 1
ATOM 8023 C CA . GLY B 1 293 ? 32.438 43.344 17.828 1 92.12 293 GLY B CA 1
ATOM 8024 C C . GLY B 1 293 ? 31.125 43.938 18.312 1 92.12 293 GLY B C 1
ATOM 8025 O O . GLY B 1 293 ? 30.25 43.219 18.812 1 92.12 293 GLY B O 1
ATOM 8026 N N . LYS B 1 294 ? 31.016 45.25 18.078 1 93.38 294 LYS B N 1
ATOM 8027 C CA . LYS B 1 294 ? 29.797 45.938 18.516 1 93.38 294 LYS B CA 1
ATOM 8028 C C . LYS B 1 294 ? 28.844 46.188 17.359 1 93.38 294 LYS B C 1
ATOM 8030 O O . LYS B 1 294 ? 28.016 47.094 17.391 1 93.38 294 LYS B O 1
ATOM 8035 N N . GLU B 1 295 ? 29.078 45.312 16.391 1 95.06 295 GLU B N 1
ATOM 8036 C CA . GLU B 1 295 ? 28.234 45.438 15.211 1 95.06 295 GLU B CA 1
ATOM 8037 C C . GLU B 1 295 ? 27.547 44.125 14.867 1 95.06 295 GLU B C 1
ATOM 8039 O O . GLU B 1 295 ? 28.094 43.062 15.109 1 95.06 295 GLU B O 1
ATOM 8044 N N . LEU B 1 296 ? 26.375 44.281 14.383 1 95.75 296 LEU B N 1
ATOM 8045 C CA . LEU B 1 296 ? 25.625 43.156 13.812 1 95.75 296 LEU B CA 1
ATOM 8046 C C . LEU B 1 296 ? 25.469 43.344 12.305 1 95.75 296 LEU B C 1
ATOM 8048 O O . LEU B 1 296 ? 24.719 44.219 11.852 1 95.75 296 LEU B O 1
ATOM 8052 N N . LEU B 1 297 ? 26.172 42.531 11.555 1 97.69 297 LEU B N 1
ATOM 8053 C CA . LEU B 1 297 ? 26.031 42.531 10.102 1 97.69 297 LEU B CA 1
ATOM 8054 C C . LEU B 1 297 ? 24.812 41.719 9.68 1 97.69 297 LEU B C 1
ATOM 8056 O O . LEU B 1 297 ? 24.656 40.562 10.102 1 97.69 297 LEU B O 1
ATOM 8060 N N . VAL B 1 298 ? 23.906 42.312 8.867 1 97.5 298 VAL B N 1
ATOM 8061 C CA . VAL B 1 298 ? 22.688 41.656 8.43 1 97.5 298 VAL B CA 1
ATOM 8062 C C . VAL B 1 298 ? 22.594 41.688 6.906 1 97.5 298 VAL B C 1
ATOM 8064 O O . VAL B 1 298 ? 22.984 42.656 6.277 1 97.5 298 VAL B O 1
ATOM 8067 N N . GLN B 1 299 ? 22.188 40.656 6.34 1 97.06 299 GLN B N 1
ATOM 8068 C CA . GLN B 1 299 ? 21.953 40.531 4.902 1 97.06 299 GLN B CA 1
ATOM 8069 C C . GLN B 1 299 ? 20.672 39.75 4.621 1 97.06 299 GLN B C 1
ATOM 8071 O O . GLN B 1 299 ? 20.328 38.812 5.34 1 97.06 299 GLN B O 1
ATOM 8076 N N . GLN B 1 300 ? 19.891 40.125 3.586 1 96.75 300 GLN B N 1
ATOM 8077 C CA . GLN B 1 300 ? 18.656 39.438 3.242 1 96.75 300 GLN B CA 1
ATOM 8078 C C . GLN B 1 300 ? 18.734 38.844 1.832 1 96.75 300 GLN B C 1
ATOM 8080 O O . GLN B 1 300 ? 19.391 39.406 0.956 1 96.75 300 GLN B O 1
ATOM 8085 N N . GLU B 1 301 ? 18.219 37.75 1.599 1 93.81 301 GLU B N 1
ATOM 8086 C CA . GLU B 1 301 ? 17.922 37.094 0.323 1 93.81 301 GLU B CA 1
ATOM 8087 C C . GLU B 1 301 ? 16.625 36.312 0.382 1 93.81 301 GLU B C 1
ATOM 8089 O O . GLU B 1 301 ? 16.094 36.062 1.466 1 93.81 301 GLU B O 1
ATOM 8094 N N . ARG B 1 302 ? 16.078 35.969 -0.717 1 93.25 302 ARG B N 1
ATOM 8095 C CA . ARG B 1 302 ? 14.875 35.156 -0.722 1 93.25 302 ARG B CA 1
ATOM 8096 C C . ARG B 1 302 ? 15.156 33.781 -0.151 1 93.25 302 ARG B C 1
ATOM 8098 O O . ARG B 1 302 ? 16.141 33.125 -0.516 1 93.25 302 ARG B O 1
ATOM 8105 N N . PHE B 1 303 ? 14.336 33.344 0.749 1 93.75 303 PHE B N 1
ATOM 8106 C CA . PHE B 1 303 ? 14.43 31.984 1.255 1 93.75 303 PHE B CA 1
ATOM 8107 C C . PHE B 1 303 ? 13.945 30.984 0.212 1 93.75 303 PHE B C 1
ATOM 8109 O O . PHE B 1 303 ? 12.805 31.047 -0.239 1 93.75 303 PHE B O 1
ATOM 8116 N N . SER B 1 304 ? 14.742 30.094 -0.315 1 85.69 304 SER B N 1
ATOM 8117 C CA . SER B 1 304 ? 14.352 29.094 -1.315 1 85.69 304 SER B CA 1
ATOM 8118 C C . SER B 1 304 ? 14.852 27.703 -0.943 1 85.69 304 SER B C 1
ATOM 8120 O O . SER B 1 304 ? 16.016 27.547 -0.579 1 85.69 304 SER B O 1
ATOM 8122 N N . LEU B 1 305 ? 13.953 26.781 -1.075 1 76.31 305 LEU B N 1
ATOM 8123 C CA . LEU B 1 305 ? 14.305 25.406 -0.754 1 76.31 305 LEU B CA 1
ATOM 8124 C C . LEU B 1 305 ? 14.977 24.719 -1.94 1 76.31 305 LEU B C 1
ATOM 8126 O O . LEU B 1 305 ? 15.656 23.703 -1.775 1 76.31 305 LEU B O 1
ATOM 8130 N N . ASN B 1 306 ? 14.648 25.156 -3.248 1 65.94 306 ASN B N 1
ATOM 8131 C CA . ASN B 1 306 ? 15.234 24.562 -4.445 1 65.94 306 ASN B CA 1
ATOM 8132 C C . ASN B 1 306 ? 16.594 25.188 -4.766 1 65.94 306 ASN B C 1
ATOM 8134 O O . ASN B 1 306 ? 16.688 26.391 -4.984 1 65.94 306 ASN B O 1
ATOM 8138 N N . MET B 1 307 ? 17.688 24.594 -4.227 1 54.38 307 MET B N 1
ATOM 8139 C CA . MET B 1 307 ? 19.016 25.172 -4.445 1 54.38 307 MET B CA 1
ATOM 8140 C C . MET B 1 307 ? 19.422 25.031 -5.906 1 54.38 307 MET B C 1
ATOM 8142 O O . MET B 1 307 ? 20.594 25.234 -6.242 1 54.38 307 MET B O 1
ATOM 8146 N N . LYS B 1 308 ? 18.594 24.453 -6.824 1 53.53 308 LYS B N 1
ATOM 8147 C CA . LYS B 1 308 ? 19.25 24.469 -8.125 1 53.53 308 LYS B CA 1
ATOM 8148 C C . LYS B 1 308 ? 19.469 25.891 -8.617 1 53.53 308 LYS B C 1
ATOM 8150 O O . LYS B 1 308 ? 18.516 26.672 -8.734 1 53.53 308 LYS B O 1
ATOM 8155 N N . PRO B 1 309 ? 20.641 26.266 -8.688 1 45.56 309 PRO B N 1
ATOM 8156 C CA . PRO B 1 309 ? 21.094 27.625 -9 1 45.56 309 PRO B CA 1
ATOM 8157 C C . PRO B 1 309 ? 20.359 28.25 -10.18 1 45.56 309 PRO B C 1
ATOM 8159 O O . PRO B 1 309 ? 20.312 29.469 -10.32 1 45.56 309 PRO B O 1
ATOM 8162 N N . GLU B 1 310 ? 19.922 27.5 -11.133 1 45.34 310 GLU B N 1
ATOM 8163 C CA . GLU B 1 310 ? 19.734 28.078 -12.461 1 45.34 310 GLU B CA 1
ATOM 8164 C C . GLU B 1 310 ? 18.5 28.984 -12.508 1 45.34 310 GLU B C 1
ATOM 8166 O O . GLU B 1 310 ? 18.344 29.797 -13.414 1 45.34 310 GLU B O 1
ATOM 8171 N N . ILE B 1 311 ? 17.484 28.578 -11.938 1 47.81 311 ILE B N 1
ATOM 8172 C CA . ILE B 1 311 ? 16.281 29.328 -12.273 1 47.81 311 ILE B CA 1
ATOM 8173 C C . ILE B 1 311 ? 16.156 30.531 -11.336 1 47.81 311 ILE B C 1
ATOM 8175 O O . ILE B 1 311 ? 15.125 30.734 -10.695 1 47.81 311 ILE B O 1
ATOM 8179 N N . GLN B 1 312 ? 17.188 30.859 -10.625 1 47.31 312 GLN B N 1
ATOM 8180 C CA . GLN B 1 312 ? 16.906 32 -9.789 1 47.31 312 GLN B CA 1
ATOM 8181 C C . GLN B 1 312 ? 16.594 33.25 -10.641 1 47.31 312 GLN B C 1
ATOM 8183 O O . GLN B 1 312 ? 17.391 33.625 -11.484 1 47.31 312 GLN B O 1
ATOM 8188 N N . PRO B 1 313 ? 15.469 33.625 -10.836 1 45.72 313 PRO B N 1
ATOM 8189 C CA . PRO B 1 313 ? 15.367 34.906 -11.484 1 45.72 313 PRO B CA 1
ATOM 8190 C C . PRO B 1 313 ? 16.406 35.906 -10.977 1 45.72 313 PRO B C 1
ATOM 8192 O O . PRO B 1 313 ? 16.906 35.781 -9.859 1 45.72 313 PRO B O 1
ATOM 8195 N N . SER B 1 314 ? 16.969 36.844 -11.789 1 44 314 SER B N 1
ATOM 8196 C CA . SER B 1 314 ? 17.859 37.969 -11.492 1 44 314 SER B CA 1
ATOM 8197 C C . SER B 1 314 ? 17.5 38.625 -10.172 1 44 314 SER B C 1
ATOM 8199 O O . SER B 1 314 ? 16.328 38.844 -9.883 1 44 314 SER B O 1
ATOM 8201 N N . ASP B 1 315 ? 18.281 38.719 -9.008 1 46.28 315 ASP B N 1
ATOM 8202 C CA . ASP B 1 315 ? 18.531 39.031 -7.602 1 46.28 315 ASP B CA 1
ATOM 8203 C C . ASP B 1 315 ? 17.828 40.312 -7.191 1 46.28 315 ASP B C 1
ATOM 8205 O O . ASP B 1 315 ? 17.359 40.438 -6.055 1 46.28 315 ASP B O 1
ATOM 8209 N N . ALA B 1 316 ? 18.125 41.375 -7.965 1 47.94 316 ALA B N 1
ATOM 8210 C CA . ALA B 1 316 ? 17.953 42.75 -7.457 1 47.94 316 ALA B CA 1
ATOM 8211 C C . ALA B 1 316 ? 16.484 43 -7.105 1 47.94 316 ALA B C 1
ATOM 8213 O O . ALA B 1 316 ? 16.188 43.844 -6.254 1 47.94 316 ALA B O 1
ATOM 8214 N N . SER B 1 317 ? 15.57 42.25 -7.688 1 57.81 317 SER B N 1
ATOM 8215 C CA . SER B 1 317 ? 14.172 42.656 -7.695 1 57.81 317 SER B CA 1
ATOM 8216 C C . SER B 1 317 ? 13.398 42.062 -6.527 1 57.81 317 SER B C 1
ATOM 8218 O O . SER B 1 317 ? 12.297 42.5 -6.215 1 57.81 317 SER B O 1
ATOM 8220 N N . SER B 1 318 ? 14.031 41.125 -5.621 1 79.31 318 SER B N 1
ATOM 8221 C CA . SER B 1 318 ? 13.133 40.562 -4.621 1 79.31 318 SER B CA 1
ATOM 8222 C C . SER B 1 318 ? 13.555 40.969 -3.209 1 79.31 318 SER B C 1
ATOM 8224 O O . SER B 1 318 ? 14.008 40.125 -2.432 1 79.31 318 SER B O 1
ATOM 8226 N N . LEU B 1 319 ? 13.578 42.281 -2.975 1 92.31 319 LEU B N 1
ATOM 8227 C CA . LEU B 1 319 ? 13.922 42.75 -1.64 1 92.31 319 LEU B CA 1
ATOM 8228 C C . LEU B 1 319 ? 12.656 43.094 -0.842 1 92.31 319 LEU B C 1
ATOM 8230 O O . LEU B 1 319 ? 11.633 43.438 -1.418 1 92.31 319 LEU B O 1
ATOM 8234 N N . TRP B 1 320 ? 12.82 42.844 0.437 1 97.44 320 TRP B N 1
ATOM 8235 C CA . TRP B 1 320 ? 11.766 43.219 1.381 1 97.44 320 TRP B CA 1
ATOM 8236 C C . TRP B 1 320 ? 12.211 44.344 2.287 1 97.44 320 TRP B C 1
ATOM 8238 O O . TRP B 1 320 ? 13.406 44.562 2.49 1 97.44 320 TRP B O 1
ATOM 8248 N N . HIS B 1 321 ? 11.305 45.188 2.695 1 97 321 HIS B N 1
ATOM 8249 C CA . HIS B 1 321 ? 11.547 46.094 3.814 1 97 321 HIS B CA 1
ATOM 8250 C C . HIS B 1 321 ? 11.242 45.406 5.145 1 97 321 HIS B C 1
ATOM 8252 O O . HIS B 1 321 ? 10.086 45.312 5.559 1 97 321 HIS B O 1
ATOM 8258 N N . ILE B 1 322 ? 12.305 45 5.836 1 97.81 322 ILE B N 1
ATOM 8259 C CA . ILE B 1 322 ? 12.148 44.094 6.969 1 97.81 322 ILE B CA 1
ATOM 8260 C C . ILE B 1 322 ? 12.328 44.875 8.273 1 97.81 322 ILE B C 1
ATOM 8262 O O . ILE B 1 322 ? 13.422 45.375 8.562 1 97.81 322 ILE B O 1
ATOM 8266 N N . PRO B 1 323 ? 11.258 45 9.117 1 96.06 323 PRO B N 1
ATOM 8267 C CA . PRO B 1 323 ? 11.508 45.438 10.492 1 96.06 323 PRO B CA 1
ATOM 8268 C C . PRO B 1 323 ? 12.281 44.406 11.305 1 96.06 323 PRO B C 1
ATOM 8270 O O . PRO B 1 323 ? 11.703 43.406 11.766 1 96.06 323 PRO B O 1
ATOM 8273 N N . LEU B 1 324 ? 13.539 44.656 11.523 1 95.94 324 LEU B N 1
ATOM 8274 C CA . LEU B 1 324 ? 14.398 43.719 12.227 1 95.94 324 LEU B CA 1
ATOM 8275 C C . LEU B 1 324 ? 14.375 43.969 13.734 1 95.94 324 LEU B C 1
ATOM 8277 O O . LEU B 1 324 ? 14.812 45.031 14.188 1 95.94 324 LEU B O 1
ATOM 8281 N N . SER B 1 325 ? 13.805 43.094 14.453 1 94.44 325 SER B N 1
ATOM 8282 C CA . SER B 1 325 ? 13.852 43.156 15.906 1 94.44 325 SER B CA 1
ATOM 8283 C C . SER B 1 325 ? 14.914 42.219 16.484 1 94.44 325 SER B C 1
ATOM 8285 O O . SER B 1 325 ? 15.258 41.219 15.852 1 94.44 325 SER B O 1
ATOM 8287 N N . TYR B 1 326 ? 15.523 42.531 17.562 1 93.69 326 TYR B N 1
ATOM 8288 C CA . TYR B 1 326 ? 16.531 41.688 18.172 1 93.69 326 TYR B CA 1
ATOM 8289 C C . TYR B 1 326 ? 16.609 41.906 19.672 1 93.69 326 TYR B C 1
ATOM 8291 O O . TYR B 1 326 ? 16.172 42.938 20.172 1 93.69 326 TYR B O 1
ATOM 8299 N N . VAL B 1 327 ? 17.062 40.906 20.422 1 92.19 327 VAL B N 1
ATOM 8300 C CA . VAL B 1 327 ? 17.359 40.969 21.844 1 92.19 327 VAL B CA 1
ATOM 8301 C C . VAL B 1 327 ? 18.766 40.406 22.109 1 92.19 327 VAL B C 1
ATOM 8303 O O . VAL B 1 327 ? 19.25 39.562 21.344 1 92.19 327 VAL B O 1
ATOM 8306 N N . THR B 1 328 ? 19.438 40.906 23.109 1 91.88 328 THR B N 1
ATOM 8307 C CA . THR B 1 328 ? 20.781 40.469 23.469 1 91.88 328 THR B CA 1
ATOM 8308 C C . THR B 1 328 ? 20.875 40.156 24.953 1 91.88 328 THR B C 1
ATOM 8310 O O . THR B 1 328 ? 19.906 40.344 25.688 1 91.88 328 THR B O 1
ATOM 8313 N N . ASP B 1 329 ? 22 39.594 25.484 1 86.88 329 ASP B N 1
ATOM 8314 C CA . ASP B 1 329 ? 22.188 39.219 26.891 1 86.88 329 ASP B CA 1
ATOM 8315 C C . ASP B 1 329 ? 22.266 40.469 27.766 1 86.88 329 ASP B C 1
ATOM 8317 O O . ASP B 1 329 ? 21.984 40.406 28.953 1 86.88 329 ASP B O 1
ATOM 8321 N N . GLY B 1 330 ? 22.781 41.531 27.406 1 65.19 330 GLY B N 1
ATOM 8322 C CA . GLY B 1 330 ? 22.969 42.75 28.203 1 65.19 330 GLY B CA 1
ATOM 8323 C C . GLY B 1 330 ? 21.672 43.5 28.453 1 65.19 330 GLY B C 1
ATOM 8324 O O . GLY B 1 330 ? 21.625 44.375 29.297 1 65.19 330 GLY B O 1
ATOM 8325 N N . ARG B 1 331 ? 20.719 43.312 27.734 1 62.53 331 ARG B N 1
ATOM 8326 C CA . ARG B 1 331 ? 19.516 44.125 27.875 1 62.53 331 ARG B CA 1
ATOM 8327 C C . ARG B 1 331 ? 18.344 43.281 28.375 1 62.53 331 ARG B C 1
ATOM 8329 O O . ARG B 1 331 ? 18.266 42.094 28.094 1 62.53 331 ARG B O 1
ATOM 8336 N N . ASN B 1 332 ? 17.812 43.719 29.531 1 48.97 332 ASN B N 1
ATOM 8337 C CA . ASN B 1 332 ? 16.625 43.062 30.078 1 48.97 332 ASN B CA 1
ATOM 8338 C C . ASN B 1 332 ? 15.625 42.719 28.984 1 48.97 332 ASN B C 1
ATOM 8340 O O . ASN B 1 332 ? 15.289 43.562 28.156 1 48.97 332 ASN B O 1
ATOM 8344 N N . TYR B 1 333 ? 15.594 41.438 28.578 1 51.69 333 TYR B N 1
ATOM 8345 C CA . TYR B 1 333 ? 14.672 40.812 27.625 1 51.69 333 TYR B CA 1
ATOM 8346 C C . TYR B 1 333 ? 13.367 41.594 27.562 1 51.69 333 TYR B C 1
ATOM 8348 O O . TYR B 1 333 ? 12.562 41.406 26.641 1 51.69 333 TYR B O 1
ATOM 8356 N N . SER B 1 334 ? 13.133 42.312 28.688 1 47.91 334 SER B N 1
ATOM 8357 C CA . SER B 1 334 ? 11.742 42.75 28.781 1 47.91 334 SER B CA 1
ATOM 8358 C C . SER B 1 334 ? 11.398 43.75 27.688 1 47.91 334 SER B C 1
ATOM 8360 O O . SER B 1 334 ? 10.695 43.406 26.734 1 47.91 334 SER B O 1
ATOM 8362 N N . LYS B 1 335 ? 11.148 45.062 28.109 1 54.62 335 LYS B N 1
ATOM 8363 C CA . LYS B 1 335 ? 10.156 46.031 27.656 1 54.62 335 LYS B CA 1
ATOM 8364 C C . LYS B 1 335 ? 10.594 46.719 26.359 1 54.62 335 LYS B C 1
ATOM 8366 O O . LYS B 1 335 ? 9.75 47.156 25.562 1 54.62 335 LYS B O 1
ATOM 8371 N N . TYR B 1 336 ? 12.016 46.656 26.078 1 55.94 336 TYR B N 1
ATOM 8372 C CA . TYR B 1 336 ? 12.258 47.531 24.938 1 55.94 336 TYR B CA 1
ATOM 8373 C C . TYR B 1 336 ? 12.922 46.781 23.797 1 55.94 336 TYR B C 1
ATOM 8375 O O . TYR B 1 336 ? 14.117 46.469 23.859 1 55.94 336 TYR B O 1
ATOM 8383 N N . GLN B 1 337 ? 12.141 46.125 22.875 1 65.25 337 GLN B N 1
ATOM 8384 C CA . GLN B 1 337 ? 12.625 45.562 21.625 1 65.25 337 GLN B CA 1
ATOM 8385 C C . GLN B 1 337 ? 13.227 46.625 20.719 1 65.25 337 GLN B C 1
ATOM 8387 O O . GLN B 1 337 ? 12.68 47.719 20.594 1 65.25 337 GLN B O 1
ATOM 8392 N N . SER B 1 338 ? 14.57 46.344 20.391 1 79.06 338 SER B N 1
ATOM 8393 C CA . SER B 1 338 ? 15.156 47.219 19.391 1 79.06 338 SER B CA 1
ATOM 8394 C C . SER B 1 338 ? 14.727 46.844 17.984 1 79.06 338 SER B C 1
ATOM 8396 O O . SER B 1 338 ? 14.672 45.656 17.656 1 79.06 338 SER B O 1
ATOM 8398 N N . ILE B 1 339 ? 14.211 47.812 17.266 1 84.12 339 ILE B N 1
ATOM 8399 C CA . ILE B 1 339 ? 13.773 47.531 15.898 1 84.12 339 ILE B CA 1
ATOM 8400 C C . ILE B 1 339 ? 14.523 48.438 14.922 1 84.12 339 ILE B C 1
ATOM 8402 O O . ILE B 1 339 ? 14.727 49.625 15.195 1 84.12 339 ILE B O 1
ATOM 8406 N N . SER B 1 340 ? 15.133 47.812 13.93 1 89 340 SER B N 1
ATOM 8407 C CA . SER B 1 340 ? 15.766 48.5 12.82 1 89 340 SER B CA 1
ATOM 8408 C C . SER B 1 340 ? 15.164 48.062 11.484 1 89 340 SER B C 1
ATOM 8410 O O . SER B 1 340 ? 14.758 46.906 11.32 1 89 340 SER B O 1
ATOM 8412 N N . LEU B 1 341 ? 15.008 48.969 10.586 1 94.12 341 LEU B N 1
ATOM 8413 C CA . LEU B 1 341 ? 14.453 48.656 9.281 1 94.12 341 LEU B CA 1
ATOM 8414 C C . LEU B 1 341 ? 15.555 48.312 8.289 1 94.12 341 LEU B C 1
ATOM 8416 O O . LEU B 1 341 ? 16.469 49.125 8.062 1 94.12 341 LEU B O 1
ATOM 8420 N N . LEU B 1 342 ? 15.57 47.125 7.77 1 96.38 342 LEU B N 1
ATOM 8421 C CA . LEU B 1 342 ? 16.438 46.75 6.672 1 96.38 342 LEU B CA 1
ATOM 8422 C C . LEU B 1 342 ? 15.719 46.844 5.336 1 96.38 342 LEU B C 1
ATOM 8424 O O . LEU B 1 342 ? 14.875 46 5.016 1 96.38 342 LEU B O 1
ATOM 8428 N N . ASP B 1 343 ? 15.969 47.812 4.512 1 94.88 343 ASP B N 1
ATOM 8429 C CA . ASP B 1 343 ? 15.273 48.031 3.242 1 94.88 343 ASP B CA 1
ATOM 8430 C C . ASP B 1 343 ? 16.234 47.844 2.062 1 94.88 343 ASP B C 1
ATOM 8432 O O . ASP B 1 343 ? 15.891 48.188 0.925 1 94.88 343 ASP B O 1
ATOM 8436 N N . LYS B 1 344 ? 17.469 47.406 2.395 1 95.38 344 LYS B N 1
ATOM 8437 C CA . LYS B 1 344 ? 18.484 47.125 1.396 1 95.38 344 LYS B CA 1
ATOM 8438 C C . LYS B 1 344 ? 18.984 45.688 1.533 1 95.38 344 LYS B C 1
ATOM 8440 O O . LYS B 1 344 ? 18.516 44.938 2.408 1 95.38 344 LYS B O 1
ATOM 8445 N N . LYS B 1 345 ? 19.797 45.344 0.635 1 96.06 345 LYS B N 1
ATOM 8446 C CA . LYS B 1 345 ? 20.297 43.969 0.614 1 96.06 345 LYS B CA 1
ATOM 8447 C C . LYS B 1 345 ? 21.094 43.656 1.885 1 96.06 345 LYS B C 1
ATOM 8449 O O . LYS B 1 345 ? 21.047 42.531 2.387 1 96.06 345 LYS B O 1
ATOM 8454 N N . SER B 1 346 ? 21.797 44.625 2.324 1 96.56 346 SER B N 1
ATOM 8455 C CA . SER B 1 346 ? 22.594 44.469 3.531 1 96.56 346 SER B CA 1
ATOM 8456 C C . SER B 1 346 ? 22.547 45.688 4.418 1 96.56 346 SER B C 1
ATOM 8458 O O . SER B 1 346 ? 22.109 46.75 3.98 1 96.56 346 SER B O 1
ATOM 8460 N N . GLY B 1 347 ? 22.828 45.5 5.684 1 96.31 347 GLY B N 1
ATOM 8461 C CA . GLY B 1 347 ? 22.875 46.594 6.656 1 96.31 347 GLY B CA 1
ATOM 8462 C C . GLY B 1 347 ? 23.719 46.25 7.879 1 96.31 347 GLY B C 1
ATOM 8463 O O . GLY B 1 347 ? 24.234 45.125 7.992 1 96.31 347 GLY B O 1
ATOM 8464 N N . VAL B 1 348 ? 24 47.281 8.633 1 96 348 VAL B N 1
ATOM 8465 C CA . VAL B 1 348 ? 24.75 47.125 9.875 1 96 348 VAL B CA 1
ATOM 8466 C C . VAL B 1 348 ? 23.969 47.719 11.031 1 96 348 VAL B C 1
ATOM 8468 O O . VAL B 1 348 ? 23.5 48.875 10.938 1 96 348 VAL B O 1
ATOM 8471 N N . ILE B 1 349 ? 23.781 47 12.047 1 94.25 349 ILE B N 1
ATOM 8472 C CA . ILE B 1 349 ? 23.172 47.469 13.273 1 94.25 349 ILE B CA 1
ATOM 8473 C C . ILE B 1 349 ? 24.25 47.688 14.336 1 94.25 349 ILE B C 1
ATOM 8475 O O . ILE B 1 349 ? 25 46.781 14.664 1 94.25 349 ILE B O 1
ATOM 8479 N N . ASN B 1 350 ? 24.344 48.875 14.852 1 91.44 350 ASN B N 1
ATOM 8480 C CA . ASN B 1 350 ? 25.297 49.188 15.906 1 91.44 350 ASN B CA 1
ATOM 8481 C C . ASN B 1 350 ? 24.766 48.781 17.281 1 91.44 350 ASN B C 1
ATOM 8483 O O . ASN B 1 350 ? 23.734 49.281 17.719 1 91.44 350 ASN B O 1
ATOM 8487 N N . LEU B 1 351 ? 25.594 47.906 17.812 1 88.44 351 LEU B N 1
ATOM 8488 C CA . LEU B 1 351 ? 25.25 47.5 19.172 1 88.44 351 LEU B CA 1
ATOM 8489 C C . LEU B 1 351 ? 25.922 48.375 20.203 1 88.44 351 LEU B C 1
ATOM 8491 O O . LEU B 1 351 ? 27 48.938 19.938 1 88.44 351 LEU B O 1
ATOM 8495 N N . THR B 1 352 ? 25.406 48.844 21.141 1 83.12 352 THR B N 1
ATOM 8496 C CA . THR B 1 352 ? 25.953 49.75 22.141 1 83.12 352 THR B CA 1
ATOM 8497 C C . THR B 1 352 ? 27.141 49.125 22.859 1 83.12 352 THR B C 1
ATOM 8499 O O . THR B 1 352 ? 28.031 49.844 23.312 1 83.12 352 THR B O 1
ATOM 8502 N N . GLU B 1 353 ? 27.156 47.812 22.969 1 87.88 353 GLU B N 1
ATOM 8503 C CA . GLU B 1 353 ? 28.234 47.062 23.609 1 87.88 353 GLU B CA 1
ATOM 8504 C C . GLU B 1 353 ? 28.422 45.688 22.984 1 87.88 353 GLU B C 1
ATOM 8506 O O . GLU B 1 353 ? 27.609 45.281 22.172 1 87.88 353 GLU B O 1
ATOM 8511 N N . GLU B 1 354 ? 29.531 45.156 23.391 1 90.19 354 GLU B N 1
ATOM 8512 C CA . GLU B 1 354 ? 29.719 43.781 22.969 1 90.19 354 GLU B CA 1
ATOM 8513 C C . GLU B 1 354 ? 28.812 42.812 23.734 1 90.19 354 GLU B C 1
ATOM 8515 O O . GLU B 1 354 ? 28.625 42.969 24.953 1 90.19 354 GLU B O 1
ATOM 8520 N N . VAL B 1 355 ? 28.188 41.906 23.016 1 92.12 355 VAL B N 1
ATOM 8521 C CA . VAL B 1 355 ? 27.219 41.031 23.641 1 92.12 355 VAL B CA 1
ATOM 8522 C C . VAL B 1 355 ? 27.609 39.594 23.438 1 92.12 355 VAL B C 1
ATOM 8524 O O . VAL B 1 355 ? 28.359 39.281 22.516 1 92.12 355 VAL B O 1
ATOM 8527 N N . LYS B 1 356 ? 27.172 38.656 24.266 1 92.81 356 LYS B N 1
ATOM 8528 C CA . LYS B 1 356 ? 27.5 37.219 24.203 1 92.81 356 LYS B CA 1
ATOM 8529 C C . LYS B 1 356 ? 26.641 36.531 23.141 1 92.81 356 LYS B C 1
ATOM 8531 O O . LYS B 1 356 ? 27.094 35.531 22.547 1 92.81 356 LYS B O 1
ATOM 8536 N N . TRP B 1 357 ? 25.453 36.906 23.016 1 94.88 357 TRP B N 1
ATOM 8537 C CA . TRP B 1 357 ? 24.562 36.344 22.016 1 94.88 357 TRP B CA 1
ATOM 8538 C C . TRP B 1 357 ? 23.547 37.375 21.547 1 94.88 357 TRP B C 1
ATOM 8540 O O . TRP B 1 357 ? 23.328 38.406 22.203 1 94.88 357 TRP B O 1
ATOM 8550 N N . VAL B 1 358 ? 22.938 37.219 20.344 1 93.81 358 VAL B N 1
ATOM 8551 C CA . VAL B 1 358 ? 21.891 38.062 19.781 1 93.81 358 VAL B CA 1
ATOM 8552 C C . VAL B 1 358 ? 20.781 37.156 19.188 1 93.81 358 VAL B C 1
ATOM 8554 O O . VAL B 1 358 ? 21.078 36.188 18.516 1 93.81 358 VAL B O 1
ATOM 8557 N N . LYS B 1 359 ? 19.578 37.375 19.625 1 96.06 359 LYS B N 1
ATOM 8558 C CA . LYS B 1 359 ? 18.406 36.75 19 1 96.06 359 LYS B CA 1
ATOM 8559 C C . LYS B 1 359 ? 17.625 37.75 18.172 1 96.06 359 LYS B C 1
ATOM 8561 O O . LYS B 1 359 ? 17.062 38.719 18.703 1 96.06 359 LYS B O 1
ATOM 8566 N N . VAL B 1 360 ? 17.672 37.562 16.828 1 95.94 360 VAL B N 1
ATOM 8567 C CA . VAL B 1 360 ? 16.953 38.406 15.875 1 95.94 360 VAL B CA 1
ATOM 8568 C C . VAL B 1 360 ? 15.555 37.844 15.633 1 95.94 360 VAL B C 1
ATOM 8570 O O . VAL B 1 360 ? 15.328 36.656 15.742 1 95.94 360 VAL B O 1
ATOM 8573 N N . ASN B 1 361 ? 14.57 38.781 15.305 1 96.88 361 ASN B N 1
ATOM 8574 C CA . ASN B 1 361 ? 13.156 38.469 15.125 1 96.88 361 ASN B CA 1
ATOM 8575 C C . ASN B 1 361 ? 12.508 38.062 16.453 1 96.88 361 ASN B C 1
ATOM 8577 O O . ASN B 1 361 ? 11.945 36.969 16.578 1 96.88 361 ASN B O 1
ATOM 8581 N N . THR B 1 362 ? 12.562 39 17.328 1 95.12 362 THR B N 1
ATOM 8582 C CA . THR B 1 362 ? 12.078 38.812 18.703 1 95.12 362 THR B CA 1
ATOM 8583 C C . THR B 1 362 ? 10.617 38.344 18.688 1 95.12 362 THR B C 1
ATOM 8585 O O . THR B 1 362 ? 9.781 38.938 18.016 1 95.12 362 THR B O 1
ATOM 8588 N N . ASP B 1 363 ? 10.336 37.219 19.422 1 94.88 363 ASP B N 1
ATOM 8589 C CA . ASP B 1 363 ? 9.016 36.625 19.609 1 94.88 363 ASP B CA 1
ATOM 8590 C C . ASP B 1 363 ? 8.445 36.125 18.266 1 94.88 363 ASP B C 1
ATOM 8592 O O . ASP B 1 363 ? 7.246 35.875 18.156 1 94.88 363 ASP B O 1
ATOM 8596 N N . MET B 1 364 ? 9.281 36.125 17.219 1 96.44 364 MET B N 1
ATOM 8597 C CA . MET B 1 364 ? 8.883 35.688 15.898 1 96.44 364 MET B CA 1
ATOM 8598 C C . MET B 1 364 ? 7.699 36.5 15.375 1 96.44 364 MET B C 1
ATOM 8600 O O . MET B 1 364 ? 6.727 35.938 14.875 1 96.44 364 MET B O 1
ATOM 8604 N N . THR B 1 365 ? 7.816 37.781 15.562 1 96 365 THR B N 1
ATOM 8605 C CA . THR B 1 365 ? 6.734 38.625 15.086 1 96 365 THR B CA 1
ATOM 8606 C C . THR B 1 365 ? 6.938 39 13.617 1 96 365 THR B C 1
ATOM 8608 O O . THR B 1 365 ? 6 39.438 12.938 1 96 365 THR B O 1
ATOM 8611 N N . GLY B 1 366 ? 8.148 38.906 13.156 1 97.38 366 GLY B N 1
ATOM 8612 C CA . GLY B 1 366 ? 8.422 39.125 11.742 1 97.38 366 GLY B CA 1
ATOM 8613 C C . GLY B 1 366 ? 8.18 37.875 10.898 1 97.38 366 GLY B C 1
ATOM 8614 O O . GLY B 1 366 ? 8.156 36.75 11.422 1 97.38 366 GLY B O 1
ATOM 8615 N N . TYR B 1 367 ? 7.973 38.031 9.633 1 97.94 367 TYR B N 1
ATOM 8616 C CA . TYR B 1 367 ? 7.707 36.938 8.695 1 97.94 367 TYR B CA 1
ATOM 8617 C C . TYR B 1 367 ? 8.953 36.594 7.879 1 97.94 367 TYR B C 1
ATOM 8619 O O . TYR B 1 367 ? 8.961 36.75 6.652 1 97.94 367 TYR B O 1
ATOM 8627 N N . TYR B 1 368 ? 10 36.125 8.516 1 97.69 368 TYR B N 1
ATOM 8628 C CA . TYR B 1 368 ? 11.258 35.781 7.875 1 97.69 368 TYR B CA 1
ATOM 8629 C C . TYR B 1 368 ? 12.023 34.75 8.711 1 97.69 368 TYR B C 1
ATOM 8631 O O . TYR B 1 368 ? 11.703 34.531 9.883 1 97.69 368 TYR B O 1
ATOM 8639 N N . ILE B 1 369 ? 12.93 34.062 8.141 1 97.56 369 ILE B N 1
ATOM 8640 C CA . ILE B 1 369 ? 13.805 33.094 8.789 1 97.56 369 ILE B CA 1
ATOM 8641 C C . ILE B 1 369 ? 15.18 33.719 9.008 1 97.56 369 ILE B C 1
ATOM 8643 O O . ILE B 1 369 ? 15.664 34.5 8.18 1 97.56 369 ILE B O 1
ATOM 8647 N N . VAL B 1 370 ? 15.797 33.406 10.125 1 98.19 370 VAL B N 1
ATOM 8648 C CA . VAL B 1 370 ? 17.094 34 10.453 1 98.19 370 VAL B CA 1
ATOM 8649 C C . VAL B 1 370 ? 18.172 32.906 10.438 1 98.19 370 VAL B C 1
ATOM 8651 O O . VAL B 1 370 ? 17.969 31.828 11 1 98.19 370 VAL B O 1
ATOM 8654 N N . HIS B 1 371 ? 19.234 33.156 9.766 1 97.69 371 HIS B N 1
ATOM 8655 C CA . HIS B 1 371 ? 20.422 32.312 9.789 1 97.69 371 HIS B CA 1
ATOM 8656 C C . HIS B 1 371 ? 21.578 33.031 10.484 1 97.69 371 HIS B C 1
ATOM 8658 O O . HIS B 1 371 ? 21.891 34.156 10.164 1 97.69 371 HIS B O 1
ATOM 8664 N N . TYR B 1 372 ? 22.203 32.375 11.445 1 98.06 372 TYR B N 1
ATOM 8665 C CA . TYR B 1 372 ? 23.328 32.938 12.188 1 98.06 372 TYR B CA 1
ATOM 8666 C C . TYR B 1 372 ? 24.656 32.344 11.711 1 98.06 372 TYR B C 1
ATOM 8668 O O . TYR B 1 372 ? 24.703 31.203 11.258 1 98.06 372 TYR B O 1
ATOM 8676 N N . ALA B 1 373 ? 25.672 33.156 11.828 1 96.31 373 ALA B N 1
ATOM 8677 C CA . ALA B 1 373 ? 27.016 32.594 11.633 1 96.31 373 ALA B CA 1
ATOM 8678 C C . ALA B 1 373 ? 27.297 31.516 12.656 1 96.31 373 ALA B C 1
ATOM 8680 O O . ALA B 1 373 ? 26.688 31.469 13.727 1 96.31 373 ALA B O 1
ATOM 8681 N N . ASP B 1 374 ? 28.297 30.688 12.359 1 94.75 374 ASP B N 1
ATOM 8682 C CA . ASP B 1 374 ? 28.562 29.5 13.156 1 94.75 374 ASP B CA 1
ATOM 8683 C C . ASP B 1 374 ? 28.75 29.859 14.625 1 94.75 374 ASP B C 1
ATOM 8685 O O . ASP B 1 374 ? 28.156 29.234 15.508 1 94.75 374 ASP B O 1
ATOM 8689 N N . ASP B 1 375 ? 29.531 30.844 14.844 1 95.31 375 ASP B N 1
ATOM 8690 C CA . ASP B 1 375 ? 29.844 31.234 16.219 1 95.31 375 ASP B CA 1
ATOM 8691 C C . ASP B 1 375 ? 28.578 31.75 16.922 1 95.31 375 ASP B C 1
ATOM 8693 O O . ASP B 1 375 ? 28.438 31.578 18.141 1 95.31 375 ASP B O 1
ATOM 8697 N N . ASP B 1 376 ? 27.781 32.344 16.203 1 96.62 376 ASP B N 1
ATOM 8698 C CA . ASP B 1 376 ? 26.562 32.906 16.781 1 96.62 376 ASP B CA 1
ATOM 8699 C C . ASP B 1 376 ? 25.531 31.828 17.062 1 96.62 376 ASP B C 1
ATOM 8701 O O . ASP B 1 376 ? 24.812 31.891 18.062 1 96.62 376 ASP B O 1
ATOM 8705 N N . TRP B 1 377 ? 25.406 30.797 16.234 1 97.75 377 TRP B N 1
ATOM 8706 C CA . TRP B 1 377 ? 24.594 29.625 16.562 1 97.75 377 TRP B CA 1
ATOM 8707 C C . TRP B 1 377 ? 25.109 28.953 17.828 1 97.75 377 TRP B C 1
ATOM 8709 O O . TRP B 1 377 ? 24.312 28.578 18.703 1 97.75 377 TRP B O 1
ATOM 8719 N N . GLU B 1 378 ? 26.406 28.797 17.891 1 97.5 378 GLU B N 1
ATOM 8720 C CA . GLU B 1 378 ? 27 28.156 19.062 1 97.5 378 GLU B CA 1
ATOM 8721 C C . GLU B 1 378 ? 26.688 28.938 20.344 1 97.5 378 GLU B C 1
ATOM 8723 O O . GLU B 1 378 ? 26.422 28.344 21.375 1 97.5 378 GLU B O 1
ATOM 8728 N N . ALA B 1 379 ? 26.766 30.25 20.203 1 96.94 379 ALA B N 1
ATOM 8729 C CA . ALA B 1 379 ? 26.484 31.094 21.359 1 96.94 379 ALA B CA 1
ATOM 8730 C C . ALA B 1 379 ? 25.031 30.906 21.828 1 96.94 379 ALA B C 1
ATOM 8732 O O . ALA B 1 379 ? 24.766 30.844 23.031 1 96.94 379 ALA B O 1
ATOM 8733 N N . LEU B 1 380 ? 24.109 30.891 20.922 1 97.5 380 LEU B N 1
ATOM 8734 C CA . LEU B 1 380 ? 22.703 30.719 21.25 1 97.5 380 LEU B CA 1
ATOM 8735 C C . LEU B 1 380 ? 22.453 29.344 21.844 1 97.5 380 LEU B C 1
ATOM 8737 O O . LEU B 1 380 ? 21.688 29.203 22.812 1 97.5 380 LEU B O 1
ATOM 8741 N N . ILE B 1 381 ? 23.062 28.281 21.281 1 97.81 381 ILE B N 1
ATOM 8742 C CA . ILE B 1 381 ? 22.906 26.922 21.797 1 97.81 381 ILE B CA 1
ATOM 8743 C C . ILE B 1 381 ? 23.438 26.828 23.219 1 97.81 381 ILE B C 1
ATOM 8745 O O . ILE B 1 381 ? 22.797 26.234 24.094 1 97.81 381 ILE B O 1
ATOM 8749 N N . LYS B 1 382 ? 24.594 27.438 23.391 1 97.06 382 LYS B N 1
ATOM 8750 C CA . LYS B 1 382 ? 25.172 27.484 24.734 1 97.06 382 LYS B CA 1
ATOM 8751 C C . LYS B 1 382 ? 24.25 28.188 25.719 1 97.06 382 LYS B C 1
ATOM 8753 O O . LYS B 1 382 ? 24.047 27.703 26.844 1 97.06 382 LYS B O 1
ATOM 8758 N N . GLN B 1 383 ? 23.688 29.297 25.297 1 95.69 383 GLN B N 1
ATOM 8759 C CA . GLN B 1 383 ? 22.766 30.047 26.156 1 95.69 383 GLN B CA 1
ATOM 8760 C C . GLN B 1 383 ? 21.547 29.219 26.516 1 95.69 383 GLN B C 1
ATOM 8762 O O . GLN B 1 383 ? 21.078 29.25 27.656 1 95.69 383 GLN B O 1
ATOM 8767 N N . LEU B 1 384 ? 20.984 28.484 25.594 1 97 384 LEU B N 1
ATOM 8768 C CA . LEU B 1 384 ? 19.828 27.641 25.828 1 97 384 LEU B CA 1
ATOM 8769 C C . LEU B 1 384 ? 20.141 26.547 26.859 1 97 384 LEU B C 1
ATOM 8771 O O . LEU B 1 384 ? 19.281 26.203 27.672 1 97 384 LEU B O 1
ATOM 8775 N N . LYS B 1 385 ? 21.328 26.031 26.797 1 95.94 385 LYS B N 1
ATOM 8776 C CA . LYS B 1 385 ? 21.734 24.984 27.734 1 95.94 385 LYS B CA 1
ATOM 8777 C C . LYS B 1 385 ? 21.938 25.547 29.141 1 95.94 385 LYS B C 1
ATOM 8779 O O . LYS B 1 385 ? 21.625 24.891 30.141 1 95.94 385 LYS B O 1
ATOM 8784 N N . ILE B 1 386 ? 22.422 26.766 29.188 1 94.44 386 ILE B N 1
ATOM 8785 C CA . ILE B 1 386 ? 22.688 27.406 30.469 1 94.44 386 ILE B CA 1
ATOM 8786 C C . ILE B 1 386 ? 21.359 27.875 31.094 1 94.44 386 ILE B C 1
ATOM 8788 O O . ILE B 1 386 ? 21.078 27.594 32.25 1 94.44 386 ILE B O 1
ATOM 8792 N N . ASN B 1 387 ? 20.672 28.641 30.391 1 94.19 387 ASN B N 1
ATOM 8793 C CA . ASN B 1 387 ? 19.375 29.172 30.797 1 94.19 387 ASN B CA 1
ATOM 8794 C C . ASN B 1 387 ? 18.5 29.531 29.609 1 94.19 387 ASN B C 1
ATOM 8796 O O . ASN B 1 387 ? 18.609 30.625 29.047 1 94.19 387 ASN B O 1
ATOM 8800 N N . PRO B 1 388 ? 17.594 28.625 29.297 1 94.31 388 PRO B N 1
ATOM 8801 C CA . PRO B 1 388 ? 16.781 28.906 28.109 1 94.31 388 PRO B CA 1
ATOM 8802 C C . PRO B 1 388 ? 15.75 30 28.328 1 94.31 388 PRO B C 1
ATOM 8804 O O . PRO B 1 388 ? 15.234 30.578 27.375 1 94.31 388 PRO B O 1
ATOM 8807 N N . TYR B 1 389 ? 15.477 30.422 29.547 1 92.38 389 TYR B N 1
ATOM 8808 C CA . TYR B 1 389 ? 14.32 31.234 29.875 1 92.38 389 TYR B CA 1
ATOM 8809 C C . TYR B 1 389 ? 14.633 32.719 29.734 1 92.38 389 TYR B C 1
ATOM 8811 O O . TYR B 1 389 ? 13.75 33.562 29.875 1 92.38 389 TYR B O 1
ATOM 8819 N N . VAL B 1 390 ? 15.93 32.969 29.312 1 92.12 390 VAL B N 1
ATOM 8820 C CA . VAL B 1 390 ? 16.234 34.344 28.938 1 92.12 390 VAL B CA 1
ATOM 8821 C C . VAL B 1 390 ? 15.547 34.719 27.625 1 92.12 390 VAL B C 1
ATOM 8823 O O . VAL B 1 390 ? 15.336 35.875 27.312 1 92.12 390 VAL B O 1
ATOM 8826 N N . LEU B 1 391 ? 15.227 33.688 26.859 1 94.12 391 LEU B N 1
ATOM 8827 C CA . LEU B 1 391 ? 14.469 33.844 25.625 1 94.12 391 LEU B CA 1
ATOM 8828 C C . LEU B 1 391 ? 13.023 33.406 25.812 1 94.12 391 LEU B C 1
ATOM 8830 O O . LEU B 1 391 ? 12.75 32.469 26.562 1 94.12 391 LEU B O 1
ATOM 8834 N N . SER B 1 392 ? 12.078 34.125 25.219 1 94.75 392 SER B N 1
ATOM 8835 C CA . SER B 1 392 ? 10.672 33.719 25.312 1 94.75 392 SER B CA 1
ATOM 8836 C C . SER B 1 392 ? 10.445 32.344 24.703 1 94.75 392 SER B C 1
ATOM 8838 O O . SER B 1 392 ? 11.297 31.828 23.984 1 94.75 392 SER B O 1
ATOM 8840 N N . ASP B 1 393 ? 9.391 31.641 25.078 1 96.56 393 ASP B N 1
ATOM 8841 C CA . ASP B 1 393 ? 9.062 30.344 24.484 1 96.56 393 ASP B CA 1
ATOM 8842 C C . ASP B 1 393 ? 8.836 30.469 22.984 1 96.56 393 ASP B C 1
ATOM 8844 O O . ASP B 1 393 ? 9.141 29.547 22.219 1 96.56 393 ASP B O 1
ATOM 8848 N N . ARG B 1 394 ? 8.344 31.609 22.484 1 97.31 394 ARG B N 1
ATOM 8849 C CA . ARG B 1 394 ? 8.219 31.875 21.047 1 97.31 394 ARG B CA 1
ATOM 8850 C C . ARG B 1 394 ? 9.578 31.875 20.375 1 97.31 394 ARG B C 1
ATOM 8852 O O . ARG B 1 394 ? 9.75 31.312 19.281 1 97.31 394 ARG B O 1
ATOM 8859 N N . ASP B 1 395 ? 10.469 32.562 21.016 1 96.81 395 ASP B N 1
ATOM 8860 C CA . ASP B 1 395 ? 11.82 32.656 20.453 1 96.81 395 ASP B CA 1
ATOM 8861 C C . ASP B 1 395 ? 12.484 31.266 20.406 1 96.81 395 ASP B C 1
ATOM 8863 O O . ASP B 1 395 ? 13.172 30.938 19.438 1 96.81 395 ASP B O 1
ATOM 8867 N N . ARG B 1 396 ? 12.375 30.531 21.484 1 98.19 396 ARG B N 1
ATOM 8868 C CA . ARG B 1 396 ? 12.961 29.188 21.516 1 98.19 396 ARG B CA 1
ATOM 8869 C C . ARG B 1 396 ? 12.344 28.297 20.438 1 98.19 396 ARG B C 1
ATOM 8871 O O . ARG B 1 396 ? 13.062 27.562 19.75 1 98.19 396 ARG B O 1
ATOM 8878 N N . ALA B 1 397 ? 11 28.312 20.219 1 98.5 397 ALA B N 1
ATOM 8879 C CA . ALA B 1 397 ? 10.344 27.578 19.141 1 98.5 397 ALA B CA 1
ATOM 8880 C C . ALA B 1 397 ? 10.844 28.047 17.766 1 98.5 397 ALA B C 1
ATOM 8882 O O . ALA B 1 397 ? 11.047 27.234 16.875 1 98.5 397 ALA B O 1
ATOM 8883 N N . SER B 1 398 ? 11.008 29.328 17.656 1 98.25 398 SER B N 1
ATOM 8884 C CA . SER B 1 398 ? 11.484 29.906 16.406 1 98.25 398 SER B CA 1
ATOM 8885 C C . SER B 1 398 ? 12.898 29.438 16.078 1 98.25 398 SER B C 1
ATOM 8887 O O . SER B 1 398 ? 13.203 29.125 14.922 1 98.25 398 SER B O 1
ATOM 8889 N N . LEU B 1 399 ? 13.75 29.406 17.062 1 98.56 399 LEU B N 1
ATOM 8890 C CA . LEU B 1 399 ? 15.117 28.922 16.875 1 98.56 399 LEU B CA 1
ATOM 8891 C C . LEU B 1 399 ? 15.117 27.469 16.406 1 98.56 399 LEU B C 1
ATOM 8893 O O . LEU B 1 399 ? 15.867 27.109 15.5 1 98.56 399 LEU B O 1
ATOM 8897 N N . ILE B 1 400 ? 14.258 26.656 17.016 1 98.62 400 ILE B N 1
ATOM 8898 C CA . ILE B 1 400 ? 14.141 25.25 16.641 1 98.62 400 ILE B CA 1
ATOM 8899 C C . ILE B 1 400 ? 13.672 25.156 15.188 1 98.62 400 ILE B C 1
ATOM 8901 O O . ILE B 1 400 ? 14.266 24.422 14.383 1 98.62 400 ILE B O 1
ATOM 8905 N N . ASN B 1 401 ? 12.625 25.875 14.828 1 98.44 401 ASN B N 1
ATOM 8906 C CA . ASN B 1 401 ? 12.094 25.844 13.469 1 98.44 401 ASN B CA 1
ATOM 8907 C C . ASN B 1 401 ? 13.148 26.266 12.445 1 98.44 401 ASN B C 1
ATOM 8909 O O . ASN B 1 401 ? 13.375 25.578 11.453 1 98.44 401 ASN B O 1
ATOM 8913 N N . ASN B 1 402 ? 13.789 27.406 12.719 1 98.12 402 ASN B N 1
ATOM 8914 C CA . ASN B 1 402 ? 14.727 27.984 11.766 1 98.12 402 ASN B CA 1
ATOM 8915 C C . ASN B 1 402 ? 15.922 27.062 11.516 1 98.12 402 ASN B C 1
ATOM 8917 O O . ASN B 1 402 ? 16.328 26.859 10.367 1 98.12 402 ASN B O 1
ATOM 8921 N N . ILE B 1 403 ? 16.453 26.516 12.539 1 98 403 ILE B N 1
ATOM 8922 C CA . ILE B 1 403 ? 17.672 25.734 12.367 1 98 403 ILE B CA 1
ATOM 8923 C C . ILE B 1 403 ? 17.359 24.438 11.625 1 98 403 ILE B C 1
ATOM 8925 O O . ILE B 1 403 ? 18.188 23.969 10.836 1 98 403 ILE B O 1
ATOM 8929 N N . PHE B 1 404 ? 16.219 23.812 11.852 1 97 404 PHE B N 1
ATOM 8930 C CA . PHE B 1 404 ? 15.852 22.594 11.125 1 97 404 PHE B CA 1
ATOM 8931 C C . PHE B 1 404 ? 15.562 22.922 9.664 1 97 404 PHE B C 1
ATOM 8933 O O . PHE B 1 404 ? 15.914 22.141 8.773 1 97 404 PHE B O 1
ATOM 8940 N N . GLU B 1 405 ? 14.891 24.062 9.398 1 95.44 405 GLU B N 1
ATOM 8941 C CA . GLU B 1 405 ? 14.672 24.469 8.016 1 95.44 405 GLU B CA 1
ATOM 8942 C C . GLU B 1 405 ? 15.992 24.703 7.297 1 95.44 405 GLU B C 1
ATOM 8944 O O . GLU B 1 405 ? 16.172 24.297 6.145 1 95.44 405 GLU B O 1
ATOM 8949 N N . LEU B 1 406 ? 16.906 25.344 7.992 1 95.25 406 LEU B N 1
ATOM 8950 C CA . LEU B 1 406 ? 18.219 25.641 7.422 1 95.25 406 LEU B CA 1
ATOM 8951 C C . LEU B 1 406 ? 19.031 24.359 7.215 1 95.25 406 LEU B C 1
ATOM 8953 O O . LEU B 1 406 ? 19.766 24.25 6.238 1 95.25 406 LEU B O 1
ATOM 8957 N N . ALA B 1 407 ? 18.891 23.469 8.141 1 93.12 407 ALA B N 1
ATOM 8958 C CA . ALA B 1 407 ? 19.578 22.188 8.008 1 93.12 407 ALA B CA 1
ATOM 8959 C C . ALA B 1 407 ? 19.062 21.422 6.793 1 93.12 407 ALA B C 1
ATOM 8961 O O . ALA B 1 407 ? 19.828 20.75 6.102 1 93.12 407 ALA B O 1
ATOM 8962 N N . GLY B 1 408 ? 17.797 21.516 6.559 1 88.69 408 GLY B N 1
ATOM 8963 C CA . GLY B 1 408 ? 17.234 20.875 5.387 1 88.69 408 GLY B CA 1
ATOM 8964 C C . GLY B 1 408 ? 17.797 21.391 4.082 1 88.69 408 GLY B C 1
ATOM 8965 O O . GLY B 1 408 ? 17.891 20.656 3.1 1 88.69 408 GLY B O 1
ATOM 8966 N N . LEU B 1 409 ? 18.297 22.594 4.133 1 85.88 409 LEU B N 1
ATOM 8967 C CA . LEU B 1 409 ? 18.859 23.25 2.955 1 85.88 409 LEU B CA 1
ATOM 8968 C C . LEU B 1 409 ? 20.375 23.016 2.889 1 85.88 409 LEU B C 1
ATOM 8970 O O . LEU B 1 409 ? 21 23.328 1.878 1 85.88 409 LEU B O 1
ATOM 8974 N N . GLY B 1 410 ? 20.922 22.594 3.959 1 86.44 410 GLY B N 1
ATOM 8975 C CA . GLY B 1 410 ? 22.344 22.359 4.008 1 86.44 410 GLY B CA 1
ATOM 8976 C C . GLY B 1 410 ? 23.141 23.578 4.449 1 86.44 410 GLY B C 1
ATOM 8977 O O . GLY B 1 410 ? 24.375 23.594 4.371 1 86.44 410 GLY B O 1
ATOM 8978 N N . LYS B 1 411 ? 22.406 24.578 4.922 1 90.12 411 LYS B N 1
ATOM 8979 C CA . LYS B 1 411 ? 23.078 25.797 5.383 1 90.12 411 LYS B CA 1
ATOM 8980 C C . LYS B 1 411 ? 23.688 25.594 6.766 1 90.12 411 LYS B C 1
ATOM 8982 O O . LYS B 1 411 ? 24.641 26.281 7.141 1 90.12 411 LYS B O 1
ATOM 8987 N N . VAL B 1 412 ? 23.047 24.781 7.516 1 93.38 412 VAL B N 1
ATOM 8988 C CA . VAL B 1 412 ? 23.547 24.344 8.812 1 93.38 412 VAL B CA 1
ATOM 8989 C C . VAL B 1 412 ? 23.578 22.828 8.875 1 93.38 412 VAL B C 1
ATOM 8991 O O . VAL B 1 412 ? 22.672 22.156 8.352 1 93.38 412 VAL B O 1
ATOM 8994 N N . PRO B 1 413 ? 24.656 22.234 9.406 1 91.81 413 PRO B N 1
ATOM 8995 C CA . PRO B 1 413 ? 24.609 20.781 9.562 1 91.81 413 PRO B CA 1
ATOM 8996 C C . PRO B 1 413 ? 23.453 20.312 10.438 1 91.81 413 PRO B C 1
ATOM 8998 O O . PRO B 1 413 ? 23.141 20.953 11.445 1 91.81 413 PRO B O 1
ATOM 9001 N N . LEU B 1 414 ? 22.891 19.234 10.016 1 94.44 414 LEU B N 1
ATOM 9002 C CA . LEU B 1 414 ? 21.781 18.688 10.766 1 94.44 414 LEU B CA 1
ATOM 9003 C C . LEU B 1 414 ? 22.172 18.406 12.211 1 94.44 414 LEU B C 1
ATOM 9005 O O . LEU B 1 414 ? 21.344 18.562 13.125 1 94.44 414 LEU B O 1
ATOM 9009 N N . GLN B 1 415 ? 23.375 18.016 12.445 1 94.38 415 GLN B N 1
ATOM 9010 C CA . GLN B 1 415 ? 23.875 17.766 13.789 1 94.38 415 GLN B CA 1
ATOM 9011 C C . GLN B 1 415 ? 23.719 19 14.68 1 94.38 415 GLN B C 1
ATOM 9013 O O . GLN B 1 415 ? 23.438 18.875 15.867 1 94.38 415 GLN B O 1
ATOM 9018 N N . ARG B 1 416 ? 23.984 20.156 14.148 1 95.44 416 ARG B N 1
ATOM 9019 C CA . ARG B 1 416 ? 23.844 21.406 14.906 1 95.44 416 ARG B CA 1
ATOM 9020 C C . ARG B 1 416 ? 22.391 21.609 15.359 1 95.44 416 ARG B C 1
ATOM 9022 O O . ARG B 1 416 ? 22.141 22.125 16.438 1 95.44 416 ARG B O 1
ATOM 9029 N N . ALA B 1 417 ? 21.422 21.281 14.492 1 96.62 417 ALA B N 1
ATOM 9030 C CA . ALA B 1 417 ? 20.016 21.344 14.867 1 96.62 417 ALA B CA 1
ATOM 9031 C C . ALA B 1 417 ? 19.719 20.453 16.062 1 96.62 417 ALA B C 1
ATOM 9033 O O . ALA B 1 417 ? 19 20.844 16.984 1 96.62 417 ALA B O 1
ATOM 9034 N N . PHE B 1 418 ? 20.297 19.25 16.109 1 96.25 418 PHE B N 1
ATOM 9035 C CA . PHE B 1 418 ? 20.109 18.344 17.219 1 96.25 418 PHE B CA 1
ATOM 9036 C C . PHE B 1 418 ? 20.828 18.828 18.469 1 96.25 418 PHE B C 1
ATOM 9038 O O . PHE B 1 418 ? 20.359 18.625 19.578 1 96.25 418 PHE B O 1
ATOM 9045 N N . ASP B 1 419 ? 22 19.469 18.25 1 96.31 419 ASP B N 1
ATOM 9046 C CA . ASP B 1 419 ? 22.672 20.109 19.375 1 96.31 419 ASP B CA 1
ATOM 9047 C C . ASP B 1 419 ? 21.75 21.141 20.047 1 96.31 419 ASP B C 1
ATOM 9049 O O . ASP B 1 419 ? 21.719 21.25 21.266 1 96.31 419 ASP B O 1
ATOM 9053 N N . LEU B 1 420 ? 21.062 21.875 19.203 1 98.06 420 LEU B N 1
ATOM 9054 C CA . LEU B 1 420 ? 20.188 22.922 19.734 1 98.06 420 LEU B CA 1
ATOM 9055 C C . LEU B 1 420 ? 19.062 22.312 20.562 1 98.06 420 LEU B C 1
ATOM 9057 O O . LEU B 1 420 ? 18.75 22.812 21.641 1 98.06 420 LEU B O 1
ATOM 9061 N N . ILE B 1 421 ? 18.438 21.234 20.109 1 97.81 421 ILE B N 1
ATOM 9062 C CA . ILE B 1 421 ? 17.25 20.734 20.812 1 97.81 421 ILE B CA 1
ATOM 9063 C C . ILE B 1 421 ? 17.688 19.922 22.016 1 97.81 421 ILE B C 1
ATOM 9065 O O . ILE B 1 421 ? 16.844 19.469 22.812 1 97.81 421 ILE B O 1
ATOM 9069 N N . ASP B 1 422 ? 18.969 19.781 22.297 1 96.56 422 ASP B N 1
ATOM 9070 C CA . ASP B 1 422 ? 19.469 19.062 23.469 1 96.56 422 ASP B CA 1
ATOM 9071 C C . ASP B 1 422 ? 19 19.734 24.75 1 96.56 422 ASP B C 1
ATOM 9073 O O . ASP B 1 422 ? 18.844 19.062 25.781 1 96.56 422 ASP B O 1
ATOM 9077 N N . TYR B 1 423 ? 18.734 20.969 24.719 1 97.69 423 TYR B N 1
ATOM 9078 C CA . TYR B 1 423 ? 18.344 21.703 25.906 1 97.69 423 TYR B CA 1
ATOM 9079 C C . TYR B 1 423 ? 16.938 21.328 26.344 1 97.69 423 TYR B C 1
ATOM 9081 O O . TYR B 1 423 ? 16.516 21.641 27.453 1 97.69 423 TYR B O 1
ATOM 9089 N N . LEU B 1 424 ? 16.156 20.594 25.547 1 97.69 424 LEU B N 1
ATOM 9090 C CA . LEU B 1 424 ? 14.75 20.281 25.766 1 97.69 424 LEU B CA 1
ATOM 9091 C C . LEU B 1 424 ? 14.562 19.5 27.062 1 97.69 424 LEU B C 1
ATOM 9093 O O . LEU B 1 424 ? 13.461 19.469 27.609 1 97.69 424 LEU B O 1
ATOM 9097 N N . ARG B 1 425 ? 15.547 18.938 27.531 1 94.31 425 ARG B N 1
ATOM 9098 C CA . ARG B 1 425 ? 15.477 18.172 28.766 1 94.31 425 ARG B CA 1
ATOM 9099 C C . ARG B 1 425 ? 14.945 19.047 29.906 1 94.31 425 ARG B C 1
ATOM 9101 O O . ARG B 1 425 ? 14.32 18.531 30.844 1 94.31 425 ARG B O 1
ATOM 9108 N N . ASN B 1 426 ? 15.148 20.359 29.719 1 88.5 426 ASN B N 1
ATOM 9109 C CA . ASN B 1 426 ? 14.727 21.297 30.766 1 88.5 426 ASN B CA 1
ATOM 9110 C C . ASN B 1 426 ? 13.586 22.188 30.281 1 88.5 426 ASN B C 1
ATOM 9112 O O . ASN B 1 426 ? 13.258 23.188 30.938 1 88.5 426 ASN B O 1
ATOM 9116 N N . GLU B 1 427 ? 13.031 21.891 29.156 1 94.88 427 GLU B N 1
ATOM 9117 C CA . GLU B 1 427 ? 11.961 22.703 28.578 1 94.88 427 GLU B CA 1
ATOM 9118 C C . GLU B 1 427 ? 10.602 22.297 29.125 1 94.88 427 GLU B C 1
ATOM 9120 O O . GLU B 1 427 ? 10.312 21.094 29.234 1 94.88 427 GLU B O 1
ATOM 9125 N N . THR B 1 428 ? 9.797 23.219 29.484 1 90.75 428 THR B N 1
ATOM 9126 C CA . THR B 1 428 ? 8.492 22.875 30.047 1 90.75 428 THR B CA 1
ATOM 9127 C C . THR B 1 428 ? 7.371 23.547 29.266 1 90.75 428 THR B C 1
ATOM 9129 O O . THR B 1 428 ? 6.191 23.312 29.531 1 90.75 428 THR B O 1
ATOM 9132 N N . TYR B 1 429 ? 7.754 24.422 28.328 1 95.19 429 TYR B N 1
ATOM 9133 C CA . TYR B 1 429 ? 6.738 25.156 27.578 1 95.19 429 TYR B CA 1
ATOM 9134 C C . TYR B 1 429 ? 6.293 24.344 26.359 1 95.19 429 TYR B C 1
ATOM 9136 O O . TYR B 1 429 ? 7.086 23.609 25.766 1 95.19 429 TYR B O 1
ATOM 9144 N N . ASN B 1 430 ? 5.07 24.531 26 1 96.44 430 ASN B N 1
ATOM 9145 C CA . ASN B 1 430 ? 4.41 23.75 24.953 1 96.44 430 ASN B CA 1
ATOM 9146 C C . ASN B 1 430 ? 4.965 24.078 23.578 1 96.44 430 ASN B C 1
ATOM 9148 O O . ASN B 1 430 ? 5.238 23.172 22.781 1 96.44 430 ASN B O 1
ATOM 9152 N N . ALA B 1 431 ? 5.207 25.328 23.25 1 97.31 431 ALA B N 1
ATOM 9153 C CA . ALA B 1 431 ? 5.516 25.75 21.891 1 97.31 431 ALA B CA 1
ATOM 9154 C C . ALA B 1 431 ? 6.832 25.156 21.406 1 97.31 431 ALA B C 1
ATOM 9156 O O . ALA B 1 431 ? 6.895 24.562 20.328 1 97.31 431 ALA B O 1
ATOM 9157 N N . PRO B 1 432 ? 7.961 25.266 22.219 1 98.12 432 PRO B N 1
ATOM 9158 C CA . PRO B 1 432 ? 9.227 24.688 21.75 1 98.12 432 PRO B CA 1
ATOM 9159 C C . PRO B 1 432 ? 9.172 23.156 21.641 1 98.12 432 PRO B C 1
ATOM 9161 O O . PRO B 1 432 ? 9.688 22.594 20.672 1 98.12 432 PRO B O 1
ATOM 9164 N N . ILE B 1 433 ? 8.492 22.516 22.594 1 98.19 433 ILE B N 1
ATOM 9165 C CA . ILE B 1 433 ? 8.422 21.062 22.609 1 98.19 433 ILE B CA 1
ATOM 9166 C C . ILE B 1 433 ? 7.637 20.578 21.391 1 98.19 433 ILE B C 1
ATOM 9168 O O . ILE B 1 433 ? 8.055 19.641 20.703 1 98.19 433 ILE B O 1
ATOM 9172 N N . THR B 1 434 ? 6.512 21.188 21.109 1 97.62 434 THR B N 1
ATOM 9173 C CA . THR B 1 434 ? 5.672 20.797 19.984 1 97.62 434 THR B CA 1
ATOM 9174 C C . THR B 1 434 ? 6.402 21.016 18.656 1 97.62 434 THR B C 1
ATOM 9176 O O . THR B 1 434 ? 6.285 20.188 17.734 1 97.62 434 THR B O 1
ATOM 9179 N N . GLU B 1 435 ? 7.145 22.094 18.547 1 98.19 435 GLU B N 1
ATOM 9180 C CA . GLU B 1 435 ? 7.902 22.344 17.328 1 98.19 435 GLU B CA 1
ATOM 9181 C C . GLU B 1 435 ? 9 21.297 17.141 1 98.19 435 GLU B C 1
ATOM 9183 O O . GLU B 1 435 ? 9.211 20.812 16.016 1 98.19 435 GLU B O 1
ATOM 9188 N N . ALA B 1 436 ? 9.688 20.969 18.219 1 98.44 436 ALA B N 1
ATOM 9189 C CA . ALA B 1 436 ? 10.734 19.953 18.141 1 98.44 436 ALA B CA 1
ATOM 9190 C C . ALA B 1 436 ? 10.148 18.609 17.719 1 98.44 436 ALA B C 1
ATOM 9192 O O . ALA B 1 436 ? 10.727 17.906 16.891 1 98.44 436 ALA B O 1
ATOM 9193 N N . LEU B 1 437 ? 9.023 18.266 18.312 1 98.06 437 LEU B N 1
ATOM 9194 C CA . LEU B 1 437 ? 8.367 17 17.969 1 98.06 437 LEU B CA 1
ATOM 9195 C C . LEU B 1 437 ? 7.914 17 16.516 1 98.06 437 LEU B C 1
ATOM 9197 O O . LEU B 1 437 ? 8.031 15.984 15.82 1 98.06 437 LEU B O 1
ATOM 9201 N N . PHE B 1 438 ? 7.438 18.109 16.062 1 97.12 438 PHE B N 1
ATOM 9202 C CA . PHE B 1 438 ? 6.992 18.219 14.672 1 97.12 438 PHE B CA 1
ATOM 9203 C C . PHE B 1 438 ? 8.156 17.984 13.719 1 97.12 438 PHE B C 1
ATOM 9205 O O . PHE B 1 438 ? 8.039 17.219 12.766 1 97.12 438 PHE B O 1
ATOM 9212 N N . GLN B 1 439 ? 9.258 18.641 13.961 1 97.56 439 GLN B N 1
ATOM 9213 C CA . GLN B 1 439 ? 10.43 18.547 13.086 1 97.56 439 GLN B CA 1
ATOM 9214 C C . GLN B 1 439 ? 11 17.125 13.078 1 97.56 439 GLN B C 1
ATOM 9216 O O . GLN B 1 439 ? 11.359 16.609 12.023 1 97.56 439 GLN B O 1
ATOM 9221 N N . THR B 1 440 ? 11.062 16.516 14.219 1 97.81 440 THR B N 1
ATOM 9222 C CA . THR B 1 440 ? 11.656 15.188 14.297 1 97.81 440 THR B CA 1
ATOM 9223 C C . THR B 1 440 ? 10.695 14.133 13.742 1 97.81 440 THR B C 1
ATOM 9225 O O . THR B 1 440 ? 11.125 13.109 13.219 1 97.81 440 THR B O 1
ATOM 9228 N N . GLU B 1 441 ? 9.43 14.406 13.867 1 97 441 GLU B N 1
ATOM 9229 C CA . GLU B 1 441 ? 8.453 13.5 13.281 1 97 441 GLU B CA 1
ATOM 9230 C C . GLU B 1 441 ? 8.547 13.492 11.758 1 97 441 GLU B C 1
ATOM 9232 O O . GLU B 1 441 ? 8.344 12.453 11.117 1 97 441 GLU B O 1
ATOM 9237 N N . LEU B 1 442 ? 8.773 14.648 11.172 1 95.81 442 LEU B N 1
ATOM 9238 C CA . LEU B 1 442 ? 8.977 14.711 9.727 1 95.81 442 LEU B CA 1
ATOM 9239 C C . LEU B 1 442 ? 10.125 13.812 9.289 1 95.81 442 LEU B C 1
ATOM 9241 O O . LEU B 1 442 ? 10.016 13.086 8.305 1 95.81 442 LEU B O 1
ATOM 9245 N N . ILE B 1 443 ? 11.188 13.875 10.039 1 97.12 443 ILE B N 1
ATOM 9246 C CA . ILE B 1 443 ? 12.359 13.062 9.734 1 97.12 443 ILE B CA 1
ATOM 9247 C C . ILE B 1 443 ? 12.023 11.586 9.922 1 97.12 443 ILE B C 1
ATOM 9249 O O . ILE B 1 443 ? 12.352 10.75 9.078 1 97.12 443 ILE B O 1
ATOM 9253 N N . TYR B 1 444 ? 11.336 11.289 11.016 1 97.69 444 TYR B N 1
ATOM 9254 C CA . TYR B 1 444 ? 10.914 9.914 11.297 1 97.69 444 TYR B CA 1
ATOM 9255 C C . TYR B 1 444 ? 10.109 9.352 10.133 1 97.69 444 TYR B C 1
ATOM 9257 O O . TYR B 1 444 ? 10.352 8.227 9.695 1 97.69 444 TYR B O 1
ATOM 9265 N N . ASN B 1 445 ? 9.172 10.125 9.68 1 97.12 445 ASN B N 1
ATOM 9266 C CA . ASN B 1 445 ? 8.281 9.664 8.625 1 97.12 445 ASN B CA 1
ATOM 9267 C C . ASN B 1 445 ? 9.039 9.398 7.328 1 97.12 445 ASN B C 1
ATOM 9269 O O . ASN B 1 445 ? 8.766 8.422 6.633 1 97.12 445 ASN B O 1
ATOM 9273 N N . LEU B 1 446 ? 9.977 10.242 6.996 1 96.75 446 LEU B N 1
ATOM 9274 C CA . LEU B 1 446 ? 10.773 10.023 5.789 1 96.75 446 LEU B CA 1
ATOM 9275 C C . LEU B 1 446 ? 11.602 8.75 5.906 1 96.75 446 LEU B C 1
ATOM 9277 O O . LEU B 1 446 ? 11.648 7.949 4.969 1 96.75 446 LEU B O 1
ATOM 9281 N N . LEU B 1 447 ? 12.211 8.547 7.074 1 97.12 447 LEU B N 1
ATOM 9282 C CA . LEU B 1 447 ? 13.047 7.371 7.297 1 97.12 447 LEU B CA 1
ATOM 9283 C C . LEU B 1 447 ? 12.211 6.098 7.238 1 97.12 447 LEU B C 1
ATOM 9285 O O . LEU B 1 447 ? 12.578 5.141 6.555 1 97.12 447 LEU B O 1
ATOM 9289 N N . GLU B 1 448 ? 11.102 6.133 7.875 1 96.56 448 GLU B N 1
ATOM 9290 C CA . GLU B 1 448 ? 10.258 4.949 7.977 1 96.56 448 GLU B CA 1
ATOM 9291 C C . GLU B 1 448 ? 9.711 4.535 6.613 1 96.56 448 GLU B C 1
ATOM 9293 O O . GLU B 1 448 ? 9.734 3.354 6.262 1 96.56 448 GLU B O 1
ATOM 9298 N N . LYS B 1 449 ? 9.219 5.523 5.809 1 96.31 449 LYS B N 1
ATOM 9299 C CA . LYS B 1 449 ? 8.602 5.211 4.52 1 96.31 449 LYS B CA 1
ATOM 9300 C C . LYS B 1 449 ? 9.641 4.695 3.525 1 96.31 449 LYS B C 1
ATOM 9302 O O . LYS B 1 449 ? 9.297 4.008 2.562 1 96.31 449 LYS B O 1
ATOM 9307 N N . LEU B 1 450 ? 10.953 4.969 3.84 1 94.31 450 LEU B N 1
ATOM 9308 C CA . LEU B 1 450 ? 12.023 4.48 2.971 1 94.31 450 LEU B CA 1
ATOM 9309 C C . LEU B 1 450 ? 12.586 3.164 3.488 1 94.31 450 LEU B C 1
ATOM 9311 O O . LEU B 1 450 ? 13.57 2.648 2.943 1 94.31 450 LEU B O 1
ATOM 9315 N N . GLY B 1 451 ? 12.055 2.723 4.625 1 91.19 451 GLY B N 1
ATOM 9316 C CA . GLY B 1 451 ? 12.43 1.408 5.121 1 91.19 451 GLY B CA 1
ATOM 9317 C C . GLY B 1 451 ? 13.609 1.446 6.07 1 91.19 451 GLY B C 1
ATOM 9318 O O . GLY B 1 451 ? 14.164 0.402 6.43 1 91.19 451 GLY B O 1
ATOM 9319 N N . HIS B 1 452 ? 14.078 2.605 6.414 1 94.75 452 HIS B N 1
ATOM 9320 C CA . HIS B 1 452 ? 15.133 2.711 7.414 1 94.75 452 HIS B CA 1
ATOM 9321 C C . HIS B 1 452 ? 14.57 2.613 8.828 1 94.75 452 HIS B C 1
ATOM 9323 O O . HIS B 1 452 ? 14.719 3.541 9.625 1 94.75 452 HIS B O 1
ATOM 9329 N N . MET B 1 453 ? 14 1.498 9.133 1 92.75 453 MET B N 1
ATOM 9330 C CA . MET B 1 453 ? 13.242 1.305 10.367 1 92.75 453 MET B CA 1
ATOM 9331 C C . MET B 1 453 ? 14.148 1.401 11.586 1 92.75 453 MET B C 1
ATOM 9333 O O . MET B 1 453 ? 13.758 1.963 12.609 1 92.75 453 MET B O 1
ATOM 9337 N N . ASP B 1 454 ? 15.281 0.847 11.5 1 93.44 454 ASP B N 1
ATOM 9338 C CA . ASP B 1 454 ? 16.234 0.901 12.609 1 93.44 454 ASP B CA 1
ATOM 9339 C C . ASP B 1 454 ? 16.641 2.342 12.914 1 93.44 454 ASP B C 1
ATOM 9341 O O . ASP B 1 454 ? 16.625 2.766 14.07 1 93.44 454 ASP B O 1
ATOM 9345 N N . LEU B 1 455 ? 17.031 3.014 11.836 1 96.25 455 LEU B N 1
ATOM 9346 C CA . LEU B 1 455 ? 17.422 4.41 11.992 1 96.25 455 LEU B CA 1
ATOM 9347 C C . LEU B 1 455 ? 16.281 5.246 12.539 1 96.25 455 LEU B C 1
ATOM 9349 O O . LEU B 1 455 ? 16.5 6.117 13.391 1 96.25 455 LEU B O 1
ATOM 9353 N N . ALA B 1 456 ? 15.055 5.039 12.047 1 96.94 456 ALA B N 1
ATOM 9354 C CA . ALA B 1 456 ? 13.867 5.73 12.539 1 96.94 456 ALA B CA 1
ATOM 9355 C C . ALA B 1 456 ? 13.664 5.477 14.031 1 96.94 456 ALA B C 1
ATOM 9357 O O . ALA B 1 456 ? 13.344 6.395 14.789 1 96.94 456 ALA B O 1
ATOM 9358 N N . SER B 1 457 ? 13.875 4.273 14.469 1 96.44 457 SER B N 1
ATOM 9359 C CA . SER B 1 457 ? 13.719 3.908 15.875 1 96.44 457 SER B CA 1
ATOM 9360 C C . SER B 1 457 ? 14.766 4.594 16.75 1 96.44 457 SER B C 1
ATOM 9362 O O . SER B 1 457 ? 14.469 5.016 17.859 1 96.44 457 SER B O 1
ATOM 9364 N N . ARG B 1 458 ? 15.969 4.664 16.266 1 97.19 458 ARG B N 1
ATOM 9365 C CA . ARG B 1 458 ? 17.031 5.348 16.984 1 97.19 458 ARG B CA 1
ATOM 9366 C C . ARG B 1 458 ? 16.719 6.828 17.156 1 97.19 458 ARG B C 1
ATOM 9368 O O . ARG B 1 458 ? 17 7.414 18.203 1 97.19 458 ARG B O 1
ATOM 9375 N N . LEU B 1 459 ? 16.141 7.398 16.109 1 98 459 LEU B N 1
ATOM 9376 C CA . LEU B 1 459 ? 15.742 8.797 16.188 1 98 459 LEU B CA 1
ATOM 9377 C C . LEU B 1 459 ? 14.688 8.992 17.281 1 98 459 LEU B C 1
ATOM 9379 O O . LEU B 1 459 ? 14.789 9.914 18.094 1 98 459 LEU B O 1
ATOM 9383 N N . VAL B 1 460 ? 13.688 8.133 17.297 1 97.88 460 VAL B N 1
ATOM 9384 C CA . VAL B 1 460 ? 12.609 8.211 18.297 1 97.88 460 VAL B CA 1
ATOM 9385 C C . VAL B 1 460 ? 13.195 8.055 19.688 1 97.88 460 VAL B C 1
ATOM 9387 O O . VAL B 1 460 ? 12.812 8.789 20.609 1 97.88 460 VAL B O 1
ATOM 9390 N N . ALA B 1 461 ? 14.086 7.133 19.828 1 97.31 461 ALA B N 1
ATOM 9391 C CA . ALA B 1 461 ? 14.719 6.902 21.125 1 97.31 461 ALA B CA 1
ATOM 9392 C C . ALA B 1 461 ? 15.477 8.141 21.594 1 97.31 461 ALA B C 1
ATOM 9394 O O . ALA B 1 461 ? 15.438 8.484 22.781 1 97.31 461 ALA B O 1
ATOM 9395 N N . LYS B 1 462 ? 16.172 8.742 20.719 1 96.94 462 LYS B N 1
ATOM 9396 C CA . LYS B 1 462 ? 16.922 9.953 21.047 1 96.94 462 LYS B CA 1
ATOM 9397 C C . LYS B 1 462 ? 15.977 11.062 21.5 1 96.94 462 LYS B C 1
ATOM 9399 O O . LYS B 1 462 ? 16.234 11.727 22.516 1 96.94 462 LYS B O 1
ATOM 9404 N N . VAL B 1 463 ? 14.922 11.305 20.781 1 97.94 463 VAL B N 1
ATOM 9405 C CA . VAL B 1 463 ? 13.953 12.352 21.109 1 97.94 463 VAL B CA 1
ATOM 9406 C C . VAL B 1 463 ? 13.289 12.031 22.453 1 97.94 463 VAL B C 1
ATOM 9408 O O . VAL B 1 463 ? 13.078 12.922 23.281 1 97.94 463 VAL B O 1
ATOM 9411 N N . PHE B 1 464 ? 12.953 10.781 22.688 1 97.88 464 PHE B N 1
ATOM 9412 C CA . PHE B 1 464 ? 12.328 10.367 23.938 1 97.88 464 PHE B CA 1
ATOM 9413 C C . PHE B 1 464 ? 13.258 10.648 25.109 1 97.88 464 PHE B C 1
ATOM 9415 O O . PHE B 1 464 ? 12.805 11.094 26.172 1 97.88 464 PHE B O 1
ATOM 9422 N N . LYS B 1 465 ? 14.492 10.352 24.906 1 97.25 465 LYS B N 1
ATOM 9423 C CA . LYS B 1 465 ? 15.445 10.617 25.969 1 97.25 465 LYS B CA 1
ATOM 9424 C C . LYS B 1 465 ? 15.43 12.086 26.375 1 97.25 465 LYS B C 1
ATOM 9426 O O . LYS B 1 465 ? 15.562 12.422 27.562 1 97.25 465 LYS B O 1
ATOM 9431 N N . LEU B 1 466 ? 15.266 12.984 25.422 1 97.56 466 LEU B N 1
ATOM 9432 C CA . LEU B 1 466 ? 15.203 14.422 25.688 1 97.56 466 LEU B CA 1
ATOM 9433 C C . LEU B 1 466 ? 13.922 14.781 26.438 1 97.56 466 LEU B C 1
ATOM 9435 O O . LEU B 1 466 ? 13.914 15.727 27.219 1 97.56 466 LEU B O 1
ATOM 9439 N N . LEU B 1 467 ? 12.82 14.07 26.219 1 97.88 467 LEU B N 1
ATOM 9440 C CA . LEU B 1 467 ? 11.516 14.461 26.719 1 97.88 467 LEU B CA 1
ATOM 9441 C C . LEU B 1 467 ? 11.031 13.492 27.797 1 97.88 467 LEU B C 1
ATOM 9443 O O . LEU B 1 467 ? 9.875 13.555 28.219 1 97.88 467 LEU B O 1
ATOM 9447 N N . GLN B 1 468 ? 11.836 12.594 28.234 1 96.81 468 GLN B N 1
ATOM 9448 C CA . GLN B 1 468 ? 11.469 11.5 29.109 1 96.81 468 GLN B CA 1
ATOM 9449 C C . GLN B 1 468 ? 10.844 12.016 30.406 1 96.81 468 GLN B C 1
ATOM 9451 O O . GLN B 1 468 ? 9.789 11.531 30.828 1 96.81 468 GLN B O 1
ATOM 9456 N N . SER B 1 469 ? 11.5 12.969 31.016 1 96.06 469 SER B N 1
ATOM 9457 C CA . SER B 1 469 ? 10.984 13.523 32.281 1 96.06 469 SER B CA 1
ATOM 9458 C C . SER B 1 469 ? 9.617 14.172 32.062 1 96.06 469 SER B C 1
ATOM 9460 O O . SER B 1 469 ? 8.734 14.031 32.906 1 96.06 469 SER B O 1
ATOM 9462 N N . GLN B 1 470 ? 9.484 14.914 30.969 1 96.12 470 GLN B N 1
ATOM 9463 C CA . GLN B 1 470 ? 8.211 15.555 30.672 1 96.12 470 GLN B CA 1
ATOM 9464 C C . GLN B 1 470 ? 7.105 14.523 30.469 1 96.12 470 GLN B C 1
ATOM 9466 O O . GLN B 1 470 ? 5.977 14.719 30.922 1 96.12 470 GLN B O 1
ATOM 9471 N N . VAL B 1 471 ? 7.379 13.422 29.781 1 96.94 471 VAL B N 1
ATOM 9472 C CA . VAL B 1 471 ? 6.41 12.359 29.531 1 96.94 471 VAL B CA 1
ATOM 9473 C C . VAL B 1 471 ? 6.031 11.695 30.859 1 96.94 471 VAL B C 1
ATOM 9475 O O . VAL B 1 471 ? 4.848 11.484 31.141 1 96.94 471 VAL B O 1
ATOM 9478 N N . GLN B 1 472 ? 6.984 11.461 31.719 1 95.62 472 GLN B N 1
ATOM 9479 C CA . GLN B 1 472 ? 6.781 10.742 32.969 1 95.62 472 GLN B CA 1
ATOM 9480 C C . GLN B 1 472 ? 5.984 11.586 33.969 1 95.62 472 GLN B C 1
ATOM 9482 O O . GLN B 1 472 ? 5.297 11.047 34.844 1 95.62 472 GLN B O 1
ATOM 9487 N N . GLN B 1 473 ? 6.043 12.875 33.781 1 94 473 GLN B N 1
ATOM 9488 C CA . GLN B 1 473 ? 5.379 13.781 34.719 1 94 473 GLN B CA 1
ATOM 9489 C C . GLN B 1 473 ? 3.908 13.953 34.375 1 94 473 GLN B C 1
ATOM 9491 O O . GLN B 1 473 ? 3.131 14.508 35.156 1 94 473 GLN B O 1
ATOM 9496 N N . GLN B 1 474 ? 3.564 13.461 33.156 1 94.81 474 GLN B N 1
ATOM 9497 C CA . GLN B 1 474 ? 2.18 13.656 32.75 1 94.81 474 GLN B CA 1
ATOM 9498 C C . GLN B 1 474 ? 1.234 12.758 33.531 1 94.81 474 GLN B C 1
ATOM 9500 O O . GLN B 1 474 ? 1.602 11.641 33.906 1 94.81 474 GLN B O 1
ATOM 9505 N N . THR B 1 475 ? 0.117 13.344 33.812 1 94.56 475 THR B N 1
ATOM 9506 C CA . THR B 1 475 ? -0.964 12.578 34.438 1 94.56 475 THR B CA 1
ATOM 9507 C C . THR B 1 475 ? -2.043 12.25 33.406 1 94.56 475 THR B C 1
ATOM 9509 O O . THR B 1 475 ? -2.066 12.828 32.312 1 94.56 475 THR B O 1
ATOM 9512 N N . TRP B 1 476 ? -2.818 11.305 33.656 1 95.75 476 TRP B N 1
ATOM 9513 C CA . TRP B 1 476 ? -3.934 10.945 32.781 1 95.75 476 TRP B CA 1
ATOM 9514 C C . TRP B 1 476 ? -5.238 11.539 33.281 1 95.75 476 TRP B C 1
ATOM 9516 O O . TRP B 1 476 ? -6.191 10.805 33.594 1 95.75 476 TRP B O 1
ATOM 9526 N N . THR B 1 477 ? -5.215 12.836 33.469 1 95.12 477 THR B N 1
ATOM 9527 C CA . THR B 1 477 ? -6.34 13.617 33.969 1 95.12 477 THR B CA 1
ATOM 9528 C C . THR B 1 477 ? -6.488 14.914 33.188 1 95.12 477 THR B C 1
ATOM 9530 O O . THR B 1 477 ? -5.652 15.242 32.344 1 95.12 477 THR B O 1
ATOM 9533 N N . ASP B 1 478 ? -7.508 15.688 33.469 1 94.75 478 ASP B N 1
ATOM 9534 C CA . ASP B 1 478 ? -7.746 16.984 32.812 1 94.75 478 ASP B CA 1
ATOM 9535 C C . ASP B 1 478 ? -7.293 18.125 33.719 1 94.75 478 ASP B C 1
ATOM 9537 O O . ASP B 1 478 ? -7.852 19.234 33.656 1 94.75 478 ASP B O 1
ATOM 9541 N N . GLU B 1 479 ? -6.375 17.891 34.5 1 94.69 479 GLU B N 1
ATOM 9542 C CA . GLU B 1 479 ? -5.898 18.922 35.438 1 94.69 479 GLU B CA 1
ATOM 9543 C C . GLU B 1 479 ? -4.863 19.828 34.75 1 94.69 479 GLU B C 1
ATOM 9545 O O . GLU B 1 479 ? -4.203 19.422 33.812 1 94.69 479 GLU B O 1
ATOM 9550 N N . GLY B 1 480 ? -4.754 21.094 35.281 1 93.94 480 GLY B N 1
ATOM 9551 C CA . GLY B 1 480 ? -3.729 22.016 34.812 1 93.94 480 GLY B CA 1
ATOM 9552 C C . GLY B 1 480 ? -4.258 23.078 33.875 1 93.94 480 GLY B C 1
ATOM 9553 O O . GLY B 1 480 ? -5.453 23.094 33.562 1 93.94 480 GLY B O 1
ATOM 9554 N N . THR B 1 481 ? -3.395 23.969 33.438 1 94.5 481 THR B N 1
ATOM 9555 C CA . THR B 1 481 ? -3.75 25.031 32.5 1 94.5 481 THR B CA 1
ATOM 9556 C C . THR B 1 481 ? -4.047 24.453 31.125 1 94.5 481 THR B C 1
ATOM 9558 O O . THR B 1 481 ? -3.611 23.344 30.812 1 94.5 481 THR B O 1
ATOM 9561 N N . PRO B 1 482 ? -4.809 25.156 30.328 1 94.62 482 PRO B N 1
ATOM 9562 C CA . PRO B 1 482 ? -5.09 24.672 28.969 1 94.62 482 PRO B CA 1
ATOM 9563 C C . PRO B 1 482 ? -3.822 24.328 28.188 1 94.62 482 PRO B C 1
ATOM 9565 O O . PRO B 1 482 ? -3.77 23.312 27.5 1 94.62 482 PRO B O 1
ATOM 9568 N N . SER B 1 483 ? -2.807 25.109 28.344 1 94.94 483 SER B N 1
ATOM 9569 C CA . SER B 1 483 ? -1.554 24.859 27.641 1 94.94 483 SER B CA 1
ATOM 9570 C C . SER B 1 483 ? -0.899 23.562 28.109 1 94.94 483 SER B C 1
ATOM 9572 O O . SER B 1 483 ? -0.393 22.781 27.312 1 94.94 483 SER B O 1
ATOM 9574 N N . ALA B 1 484 ? -0.926 23.391 29.422 1 94.38 484 ALA B N 1
ATOM 9575 C CA . ALA B 1 484 ? -0.354 22.188 30 1 94.38 484 ALA B CA 1
ATOM 9576 C C . ALA B 1 484 ? -1.129 20.953 29.562 1 94.38 484 ALA B C 1
ATOM 9578 O O . ALA B 1 484 ? -0.542 19.891 29.344 1 94.38 484 ALA B O 1
ATOM 9579 N N . ARG B 1 485 ? -2.406 21.094 29.5 1 95.75 485 ARG B N 1
ATOM 9580 C CA . ARG B 1 485 ? -3.27 19.984 29.062 1 95.75 485 ARG B CA 1
ATOM 9581 C C . ARG B 1 485 ? -3.016 19.641 27.609 1 95.75 485 ARG B C 1
ATOM 9583 O O . ARG B 1 485 ? -3.01 18.453 27.234 1 95.75 485 ARG B O 1
ATOM 9590 N N . GLU B 1 486 ? -2.785 20.641 26.766 1 95.81 486 GLU B N 1
ATOM 9591 C CA . GLU B 1 486 ? -2.432 20.391 25.375 1 95.81 486 GLU B CA 1
ATOM 9592 C C . GLU B 1 486 ? -1.094 19.656 25.266 1 95.81 486 GLU B C 1
ATOM 9594 O O . GLU B 1 486 ? -0.937 18.75 24.438 1 95.81 486 GLU B O 1
ATOM 9599 N N . LEU B 1 487 ? -0.15 20.109 26.047 1 96.12 487 LEU B N 1
ATOM 9600 C CA . LEU B 1 487 ? 1.155 19.453 26.062 1 96.12 487 LEU B CA 1
ATOM 9601 C C . LEU B 1 487 ? 1.026 17.984 26.469 1 96.12 487 LEU B C 1
ATOM 9603 O O . LEU B 1 487 ? 1.693 17.125 25.891 1 96.12 487 LEU B O 1
ATOM 9607 N N . ARG B 1 488 ? 0.199 17.75 27.484 1 96.69 488 ARG B N 1
ATOM 9608 C CA . ARG B 1 488 ? -0.068 16.391 27.922 1 96.69 488 ARG B CA 1
ATOM 9609 C C . ARG B 1 488 ? -0.551 15.523 26.766 1 96.69 488 ARG B C 1
ATOM 9611 O O . ARG B 1 488 ? -0.059 14.406 26.578 1 96.69 488 ARG B O 1
ATOM 9618 N N . SER B 1 489 ? -1.491 16.016 26 1 96.38 489 SER B N 1
ATOM 9619 C CA . SER B 1 489 ? -2.031 15.281 24.859 1 96.38 489 SER B CA 1
ATOM 9620 C C . SER B 1 489 ? -0.937 14.938 23.844 1 96.38 489 SER B C 1
ATOM 9622 O O . SER B 1 489 ? -0.864 13.805 23.375 1 96.38 489 SER B O 1
ATOM 9624 N N . VAL B 1 490 ? -0.057 15.898 23.547 1 96.62 490 VAL B N 1
ATOM 9625 C CA . VAL B 1 490 ? 0.985 15.734 22.531 1 96.62 490 VAL B CA 1
ATOM 9626 C C . VAL B 1 490 ? 2.021 14.727 23.016 1 96.62 490 VAL B C 1
ATOM 9628 O O . VAL B 1 490 ? 2.428 13.836 22.266 1 96.62 490 VAL B O 1
ATOM 9631 N N . LEU B 1 491 ? 2.426 14.828 24.281 1 97.56 491 LEU B N 1
ATOM 9632 C CA . LEU B 1 491 ? 3.477 13.984 24.828 1 97.56 491 LEU B CA 1
ATOM 9633 C C . LEU B 1 491 ? 3.002 12.539 24.969 1 97.56 491 LEU B C 1
ATOM 9635 O O . LEU B 1 491 ? 3.73 11.609 24.625 1 97.56 491 LEU B O 1
ATOM 9639 N N . LEU B 1 492 ? 1.794 12.383 25.438 1 97.88 492 LEU B N 1
ATOM 9640 C CA . LEU B 1 492 ? 1.286 11.031 25.656 1 97.88 492 LEU B CA 1
ATOM 9641 C C . LEU B 1 492 ? 0.939 10.367 24.328 1 97.88 492 LEU B C 1
ATOM 9643 O O . LEU B 1 492 ? 1.079 9.148 24.172 1 97.88 492 LEU B O 1
ATOM 9647 N N . ASP B 1 493 ? 0.488 11.148 23.375 1 97.19 493 ASP B N 1
ATOM 9648 C CA . ASP B 1 493 ? 0.286 10.602 22.047 1 97.19 493 ASP B CA 1
ATOM 9649 C C . ASP B 1 493 ? 1.604 10.117 21.438 1 97.19 493 ASP B C 1
ATOM 9651 O O . ASP B 1 493 ? 1.658 9.047 20.844 1 97.19 493 ASP B O 1
ATOM 9655 N N . PHE B 1 494 ? 2.676 10.922 21.578 1 97.75 494 PHE B N 1
ATOM 9656 C CA . PHE B 1 494 ? 4.008 10.555 21.109 1 97.75 494 PHE B CA 1
ATOM 9657 C C . PHE B 1 494 ? 4.473 9.258 21.781 1 97.75 494 PHE B C 1
ATOM 9659 O O . PHE B 1 494 ? 4.902 8.328 21.094 1 97.75 494 PHE B O 1
ATOM 9666 N N . ALA B 1 495 ? 4.316 9.211 23.047 1 98.06 495 ALA B N 1
ATOM 9667 C CA . ALA B 1 495 ? 4.781 8.055 23.812 1 98.06 495 ALA B CA 1
ATOM 9668 C C . ALA B 1 495 ? 4.016 6.793 23.422 1 98.06 495 ALA B C 1
ATOM 9670 O O . ALA B 1 495 ? 4.613 5.738 23.188 1 98.06 495 ALA B O 1
ATOM 9671 N N . CYS B 1 496 ? 2.717 6.879 23.281 1 97.75 496 CYS B N 1
ATOM 9672 C CA . CYS B 1 496 ? 1.889 5.727 22.953 1 97.75 496 CYS B CA 1
ATOM 9673 C C . CYS B 1 496 ? 2.113 5.293 21.5 1 97.75 496 CYS B C 1
ATOM 9675 O O . CYS B 1 496 ? 2.154 4.098 21.203 1 97.75 496 CYS B O 1
ATOM 9677 N N . SER B 1 497 ? 2.266 6.23 20.578 1 95.56 497 SER B N 1
ATOM 9678 C CA . SER B 1 497 ? 2.438 5.938 19.156 1 95.56 497 SER B CA 1
ATOM 9679 C C . SER B 1 497 ? 3.715 5.145 18.906 1 95.56 497 SER B C 1
ATOM 9681 O O . SER B 1 497 ? 3.779 4.34 17.984 1 95.56 497 SER B O 1
ATOM 9683 N N . HIS B 1 498 ? 4.734 5.355 19.766 1 96.06 498 HIS B N 1
ATOM 9684 C CA . HIS B 1 498 ? 6.02 4.699 19.547 1 96.06 498 HIS B CA 1
ATOM 9685 C C . HIS B 1 498 ? 6.273 3.627 20.609 1 96.06 498 HIS B C 1
ATOM 9687 O O . HIS B 1 498 ? 7.395 3.123 20.719 1 96.06 498 HIS B O 1
ATOM 9693 N N . GLY B 1 499 ? 5.223 3.348 21.422 1 94.56 499 GLY B N 1
ATOM 9694 C CA . GLY B 1 499 ? 5.309 2.277 22.406 1 94.56 499 GLY B CA 1
ATOM 9695 C C . GLY B 1 499 ? 6.344 2.537 23.484 1 94.56 499 GLY B C 1
ATOM 9696 O O . GLY B 1 499 ? 7.102 1.64 23.859 1 94.56 499 GLY B O 1
ATOM 9697 N N . LEU B 1 500 ? 6.359 3.791 23.875 1 95.31 500 LEU B N 1
ATOM 9698 C CA . LEU B 1 500 ? 7.359 4.184 24.859 1 95.31 500 LEU B CA 1
ATOM 9699 C C . LEU B 1 500 ? 6.82 4.016 26.281 1 95.31 500 LEU B C 1
ATOM 9701 O O . LEU B 1 500 ? 5.648 4.297 26.531 1 95.31 500 LEU B O 1
ATOM 9705 N N . GLU B 1 501 ? 7.637 3.484 27.109 1 91.81 501 GLU B N 1
ATOM 9706 C CA . GLU B 1 501 ? 7.297 3.258 28.516 1 91.81 501 GLU B CA 1
ATOM 9707 C C . GLU B 1 501 ? 6.008 2.453 28.641 1 91.81 501 GLU B C 1
ATOM 9709 O O . GLU B 1 501 ? 5.723 1.587 27.812 1 91.81 501 GLU B O 1
ATOM 9714 N N . ASN B 1 502 ? 5.258 2.598 29.641 1 93 502 ASN B N 1
ATOM 9715 C CA . ASN B 1 502 ? 4.023 1.85 29.859 1 93 502 ASN B CA 1
ATOM 9716 C C . ASN B 1 502 ? 2.793 2.676 29.5 1 93 502 ASN B C 1
ATOM 9718 O O . ASN B 1 502 ? 1.716 2.479 30.062 1 93 502 ASN B O 1
ATOM 9722 N N . CYS B 1 503 ? 3.064 3.635 28.594 1 96.31 503 CYS B N 1
ATOM 9723 C CA . CYS B 1 503 ? 1.977 4.543 28.25 1 96.31 503 CYS B CA 1
ATOM 9724 C C . CYS B 1 503 ? 0.874 3.807 27.5 1 96.31 503 CYS B C 1
ATOM 9726 O O . CYS B 1 503 ? -0.312 4.035 27.75 1 96.31 503 CYS B O 1
ATOM 9728 N N . SER B 1 504 ? 1.295 2.957 26.578 1 96 504 SER B N 1
ATOM 9729 C CA . SER B 1 504 ? 0.302 2.193 25.828 1 96 504 SER B CA 1
ATOM 9730 C C . SER B 1 504 ? -0.487 1.266 26.75 1 96 504 SER B C 1
ATOM 9732 O O . SER B 1 504 ? -1.684 1.053 26.547 1 96 504 SER B O 1
ATOM 9734 N N . THR B 1 505 ? 0.155 0.699 27.703 1 96.56 505 THR B N 1
ATOM 9735 C CA . THR B 1 505 ? -0.502 -0.172 28.672 1 96.56 505 THR B CA 1
ATOM 9736 C C . THR B 1 505 ? -1.539 0.603 29.484 1 96.56 505 THR B C 1
ATOM 9738 O O . THR B 1 505 ? -2.658 0.128 29.688 1 96.56 505 THR B O 1
ATOM 9741 N N . THR B 1 506 ? -1.115 1.761 29.953 1 97.25 506 THR B N 1
ATOM 9742 C CA . THR B 1 506 ? -2.025 2.619 30.703 1 97.25 506 THR B CA 1
ATOM 9743 C C . THR B 1 506 ? -3.223 3.02 29.844 1 97.25 506 THR B C 1
ATOM 9745 O O . THR B 1 506 ? -4.367 2.961 30.297 1 97.25 506 THR B O 1
ATOM 9748 N N . ALA B 1 507 ? -2.947 3.449 28.609 1 98.25 507 ALA B N 1
ATOM 9749 C CA . ALA B 1 507 ? -4.016 3.842 27.688 1 98.25 507 ALA B CA 1
ATOM 9750 C C . ALA B 1 507 ? -4.969 2.68 27.438 1 98.25 507 ALA B C 1
ATOM 9752 O O . ALA B 1 507 ? -6.188 2.867 27.391 1 98.25 507 ALA B O 1
ATOM 9753 N N . MET B 1 508 ? -4.434 1.511 27.266 1 97.75 508 MET B N 1
ATOM 9754 C CA . MET B 1 508 ? -5.25 0.33 27.016 1 97.75 508 MET B CA 1
ATOM 9755 C C . MET B 1 508 ? -6.129 0.006 28.219 1 97.75 508 MET B C 1
ATOM 9757 O O . MET B 1 508 ? -7.281 -0.401 28.047 1 97.75 508 MET B O 1
ATOM 9761 N N . LYS B 1 509 ? -5.562 0.114 29.422 1 97.5 509 LYS B N 1
ATOM 9762 C CA . LYS B 1 509 ? -6.359 -0.098 30.625 1 97.5 509 LYS B CA 1
ATOM 9763 C C . LYS B 1 509 ? -7.543 0.861 30.672 1 97.5 509 LYS B C 1
ATOM 9765 O O . LYS B 1 509 ? -8.672 0.45 30.969 1 97.5 509 LYS B O 1
ATOM 9770 N N . LEU B 1 510 ? -7.262 2.15 30.453 1 97.75 510 LEU B N 1
ATOM 9771 C CA . LEU B 1 510 ? -8.328 3.148 30.422 1 97.75 510 LEU B CA 1
ATOM 9772 C C . LEU B 1 510 ? -9.375 2.791 29.375 1 97.75 510 LEU B C 1
ATOM 9774 O O . LEU B 1 510 ? -10.578 2.908 29.625 1 97.75 510 LEU B O 1
ATOM 9778 N N . PHE B 1 511 ? -8.93 2.359 28.219 1 98.25 511 PHE B N 1
ATOM 9779 C CA . PHE B 1 511 ? -9.844 1.98 27.141 1 98.25 511 PHE B CA 1
ATOM 9780 C C . PHE B 1 511 ? -10.711 0.802 27.562 1 98.25 511 PHE B C 1
ATOM 9782 O O . PHE B 1 511 ? -11.93 0.812 27.344 1 98.25 511 PHE B O 1
ATOM 9789 N N . ASN B 1 512 ? -10.062 -0.207 28.062 1 97.62 512 ASN B N 1
ATOM 9790 C CA . ASN B 1 512 ? -10.789 -1.403 28.484 1 97.62 512 ASN B CA 1
ATOM 9791 C C . ASN B 1 512 ? -11.836 -1.084 29.547 1 97.62 512 ASN B C 1
ATOM 9793 O O . ASN B 1 512 ? -12.93 -1.651 29.547 1 97.62 512 ASN B O 1
ATOM 9797 N N . ASP B 1 513 ? -11.461 -0.225 30.469 1 96.94 513 ASP B N 1
ATOM 9798 C CA . ASP B 1 513 ? -12.422 0.223 31.469 1 96.94 513 ASP B CA 1
ATOM 9799 C C . ASP B 1 513 ? -13.609 0.936 30.828 1 96.94 513 ASP B C 1
ATOM 9801 O O . ASP B 1 513 ? -14.758 0.732 31.219 1 96.94 513 ASP B O 1
ATOM 9805 N N . TRP B 1 514 ? -13.312 1.787 29.891 1 96.44 514 TRP B N 1
ATOM 9806 C CA . TRP B 1 514 ? -14.336 2.508 29.156 1 96.44 514 TRP B CA 1
ATOM 9807 C C . TRP B 1 514 ? -15.219 1.544 28.359 1 96.44 514 TRP B C 1
ATOM 9809 O O . TRP B 1 514 ? -16.453 1.676 28.359 1 96.44 514 TRP B O 1
ATOM 9819 N N . LEU B 1 515 ? -14.664 0.586 27.719 1 96.38 515 LEU B N 1
ATOM 9820 C CA . LEU B 1 515 ? -15.367 -0.443 26.953 1 96.38 515 LEU B CA 1
ATOM 9821 C C . LEU B 1 515 ? -16.266 -1.273 27.859 1 96.38 515 LEU B C 1
ATOM 9823 O O . LEU B 1 515 ? -17.422 -1.533 27.516 1 96.38 515 LEU B O 1
ATOM 9827 N N . ALA B 1 516 ? -15.719 -1.688 29 1 95.81 516 ALA B N 1
ATOM 9828 C CA . ALA B 1 516 ? -16.469 -2.51 29.953 1 95.81 516 ALA B CA 1
ATOM 9829 C C . ALA B 1 516 ? -17.688 -1.769 30.469 1 95.81 516 ALA B C 1
ATOM 9831 O O . ALA B 1 516 ? -18.703 -2.391 30.812 1 95.81 516 ALA B O 1
ATOM 9832 N N . SER B 1 517 ? -17.656 -0.47 30.516 1 95.75 517 SER B N 1
ATOM 9833 C CA . SER B 1 517 ? -18.766 0.349 30.969 1 95.75 517 SER B CA 1
ATOM 9834 C C . SER B 1 517 ? -19.703 0.702 29.828 1 95.75 517 SER B C 1
ATOM 9836 O O . SER B 1 517 ? -20.594 1.545 29.969 1 95.75 517 SER B O 1
ATOM 9838 N N . ASN B 1 518 ? -19.453 0.174 28.672 1 94.44 518 ASN B N 1
ATOM 9839 C CA . ASN B 1 518 ? -20.219 0.463 27.453 1 94.44 518 ASN B CA 1
ATOM 9840 C C . ASN B 1 518 ? -20.141 1.942 27.094 1 94.44 518 ASN B C 1
ATOM 9842 O O . ASN B 1 518 ? -21.125 2.523 26.641 1 94.44 518 ASN B O 1
ATOM 9846 N N . GLY B 1 519 ? -18.969 2.549 27.453 1 90.25 519 GLY B N 1
ATOM 9847 C CA . GLY B 1 519 ? -18.719 3.924 27.047 1 90.25 519 GLY B CA 1
ATOM 9848 C C . GLY B 1 519 ? -19.328 4.941 28 1 90.25 519 GLY B C 1
ATOM 9849 O O . GLY B 1 519 ? -19.422 6.125 27.672 1 90.25 519 GLY B O 1
ATOM 9850 N N . THR B 1 520 ? -19.75 4.52 29.141 1 90.5 520 THR B N 1
ATOM 9851 C CA . THR B 1 520 ? -20.438 5.434 30.047 1 90.5 520 THR B CA 1
ATOM 9852 C C . THR B 1 520 ? -19.469 6.035 31.062 1 90.5 520 THR B C 1
ATOM 9854 O O . THR B 1 520 ? -19.75 7.086 31.641 1 90.5 520 THR B O 1
ATOM 9857 N N . ARG B 1 521 ? -18.422 5.32 31.25 1 91.19 521 ARG B N 1
ATOM 9858 C CA . ARG B 1 521 ? -17.406 5.875 32.156 1 91.19 521 ARG B CA 1
ATOM 9859 C C . ARG B 1 521 ? -16.734 7.098 31.516 1 91.19 521 ARG B C 1
ATOM 9861 O O . ARG B 1 521 ? -16.453 7.117 30.328 1 91.19 521 ARG B O 1
ATOM 9868 N N . SER B 1 522 ? -16.547 8.078 32.375 1 90.56 522 SER B N 1
ATOM 9869 C CA . SER B 1 522 ? -15.914 9.297 31.875 1 90.56 522 SER B CA 1
ATOM 9870 C C . SER B 1 522 ? -14.406 9.109 31.703 1 90.56 522 SER B C 1
ATOM 9872 O O . SER B 1 522 ? -13.742 8.562 32.562 1 90.56 522 SER B O 1
ATOM 9874 N N . LEU B 1 523 ? -13.891 9.469 30.547 1 94.81 523 LEU B N 1
ATOM 9875 C CA . LEU B 1 523 ? -12.461 9.523 30.266 1 94.81 523 LEU B CA 1
ATOM 9876 C C . LEU B 1 523 ? -11.953 10.961 30.297 1 94.81 523 LEU B C 1
ATOM 9878 O O . LEU B 1 523 ? -12.68 11.883 29.922 1 94.81 523 LEU B O 1
ATOM 9882 N N . PRO B 1 524 ? -10.711 11.125 30.844 1 95.25 524 PRO B N 1
ATOM 9883 C CA . PRO B 1 524 ? -10.148 12.461 30.641 1 95.25 524 PRO B CA 1
ATOM 9884 C C . PRO B 1 524 ? -10.172 12.898 29.188 1 95.25 524 PRO B C 1
ATOM 9886 O O . PRO B 1 524 ? -9.688 12.172 28.312 1 95.25 524 PRO B O 1
ATOM 9889 N N . THR B 1 525 ? -10.719 14.023 28.906 1 95.12 525 THR B N 1
ATOM 9890 C CA . THR B 1 525 ? -11.031 14.445 27.547 1 95.12 525 THR B CA 1
ATOM 9891 C C . THR B 1 525 ? -9.758 14.711 26.75 1 95.12 525 THR B C 1
ATOM 9893 O O . THR B 1 525 ? -9.727 14.516 25.531 1 95.12 525 THR B O 1
ATOM 9896 N N . ASP B 1 526 ? -8.719 15.125 27.406 1 94.94 526 ASP B N 1
ATOM 9897 C CA . ASP B 1 526 ? -7.504 15.539 26.719 1 94.94 526 ASP B CA 1
ATOM 9898 C C . ASP B 1 526 ? -6.699 14.328 26.25 1 94.94 526 ASP B C 1
ATOM 9900 O O . ASP B 1 526 ? -5.887 14.438 25.328 1 94.94 526 ASP B O 1
ATOM 9904 N N . VAL B 1 527 ? -6.867 13.164 26.859 1 96.75 527 VAL B N 1
ATOM 9905 C CA . VAL B 1 527 ? -6.109 11.984 26.469 1 96.75 527 VAL B CA 1
ATOM 9906 C C . VAL B 1 527 ? -7.035 10.984 25.781 1 96.75 527 VAL B C 1
ATOM 9908 O O . VAL B 1 527 ? -6.613 9.883 25.422 1 96.75 527 VAL B O 1
ATOM 9911 N N . MET B 1 528 ? -8.25 11.398 25.609 1 96.94 528 MET B N 1
ATOM 9912 C CA . MET B 1 528 ? -9.281 10.523 25.062 1 96.94 528 MET B CA 1
ATOM 9913 C C . MET B 1 528 ? -8.875 10 23.688 1 96.94 528 MET B C 1
ATOM 9915 O O . MET B 1 528 ? -9 8.805 23.406 1 96.94 528 MET B O 1
ATOM 9919 N N . THR B 1 529 ? -8.367 10.828 22.797 1 97.25 529 THR B N 1
ATOM 9920 C CA . THR B 1 529 ? -7.949 10.422 21.453 1 97.25 529 THR B CA 1
ATOM 9921 C C . THR B 1 529 ? -6.863 9.352 21.531 1 97.25 529 THR B C 1
ATOM 9923 O O . THR B 1 529 ? -6.91 8.359 20.797 1 97.25 529 THR B O 1
ATOM 9926 N N . THR B 1 530 ? -5.875 9.562 22.406 1 98.12 530 THR B N 1
ATOM 9927 C CA . THR B 1 530 ? -4.773 8.625 22.578 1 98.12 530 THR B CA 1
ATOM 9928 C C . THR B 1 530 ? -5.293 7.27 23.062 1 98.12 530 THR B C 1
ATOM 9930 O O . THR B 1 530 ? -4.875 6.227 22.562 1 98.12 530 THR B O 1
ATOM 9933 N N . VAL B 1 531 ? -6.188 7.324 24.016 1 98.31 531 VAL B N 1
ATOM 9934 C CA . VAL B 1 531 ? -6.801 6.113 24.547 1 98.31 531 VAL B CA 1
ATOM 9935 C C . VAL B 1 531 ? -7.539 5.371 23.438 1 98.31 531 VAL B C 1
ATOM 9937 O O . VAL B 1 531 ? -7.387 4.156 23.281 1 98.31 531 VAL B O 1
ATOM 9940 N N . PHE B 1 532 ? -8.32 6.094 22.656 1 98.38 532 PHE B N 1
ATOM 9941 C CA . PHE B 1 532 ? -9.07 5.5 21.547 1 98.38 532 PHE B CA 1
ATOM 9942 C C . PHE B 1 532 ? -8.133 4.91 20.516 1 98.38 532 PHE B C 1
ATOM 9944 O O . PHE B 1 532 ? -8.391 3.836 19.969 1 98.38 532 PHE B O 1
ATOM 9951 N N . LYS B 1 533 ? -7.055 5.602 20.172 1 98.31 533 LYS B N 1
ATOM 9952 C CA . LYS B 1 533 ? -6.098 5.121 19.188 1 98.31 533 LYS B CA 1
ATOM 9953 C C . LYS B 1 533 ? -5.5 3.779 19.609 1 98.31 533 LYS B C 1
ATOM 9955 O O . LYS B 1 533 ? -5.359 2.873 18.781 1 98.31 533 LYS B O 1
ATOM 9960 N N . VAL B 1 534 ? -5.141 3.668 20.859 1 98 534 VAL B N 1
ATOM 9961 C CA . VAL B 1 534 ? -4.57 2.426 21.375 1 98 534 VAL B CA 1
ATOM 9962 C C . VAL B 1 534 ? -5.617 1.316 21.328 1 98 534 VAL B C 1
ATOM 9964 O O . VAL B 1 534 ? -5.316 0.186 20.938 1 98 534 VAL B O 1
ATOM 9967 N N . GLY B 1 535 ? -6.844 1.622 21.703 1 97.75 535 GLY B N 1
ATOM 9968 C CA . GLY B 1 535 ? -7.926 0.652 21.625 1 97.75 535 GLY B CA 1
ATOM 9969 C C . GLY B 1 535 ? -8.211 0.184 20.203 1 97.75 535 GLY B C 1
ATOM 9970 O O . GLY B 1 535 ? -8.5 -0.993 19.984 1 97.75 535 GLY B O 1
ATOM 9971 N N . ALA B 1 536 ? -8.125 1.087 19.234 1 97.75 536 ALA B N 1
ATOM 9972 C CA . ALA B 1 536 ? -8.461 0.818 17.844 1 97.75 536 ALA B CA 1
ATOM 9973 C C . ALA B 1 536 ? -7.469 -0.163 17.219 1 97.75 536 ALA B C 1
ATOM 9975 O O . ALA B 1 536 ? -7.73 -0.721 16.156 1 97.75 536 ALA B O 1
ATOM 9976 N N . LYS B 1 537 ? -6.363 -0.424 17.859 1 93.88 537 LYS B N 1
ATOM 9977 C CA . LYS B 1 537 ? -5.367 -1.359 17.344 1 93.88 537 LYS B CA 1
ATOM 9978 C C . LYS B 1 537 ? -5.855 -2.801 17.469 1 93.88 537 LYS B C 1
ATOM 9980 O O . LYS B 1 537 ? -5.355 -3.689 16.781 1 93.88 537 LYS B O 1
ATOM 9985 N N . THR B 1 538 ? -6.824 -3.039 18.328 1 93.56 538 THR B N 1
ATOM 9986 C CA . THR B 1 538 ? -7.398 -4.375 18.469 1 93.56 538 THR B CA 1
ATOM 9987 C C . THR B 1 538 ? -8.664 -4.508 17.625 1 93.56 538 THR B C 1
ATOM 9989 O O . THR B 1 538 ? -9.336 -3.51 17.344 1 93.56 538 THR B O 1
ATOM 9992 N N . GLU B 1 539 ? -9 -5.68 17.234 1 92.31 539 GLU B N 1
ATOM 9993 C CA . GLU B 1 539 ? -10.203 -5.926 16.438 1 92.31 539 GLU B CA 1
ATOM 9994 C C . GLU B 1 539 ? -11.461 -5.535 17.203 1 92.31 539 GLU B C 1
ATOM 9996 O O . GLU B 1 539 ? -12.32 -4.832 16.672 1 92.31 539 GLU B O 1
ATOM 10001 N N . SER B 1 540 ? -11.539 -5.973 18.438 1 94.75 540 SER B N 1
ATOM 10002 C CA . SER B 1 540 ? -12.719 -5.691 19.25 1 94.75 540 SER B CA 1
ATOM 10003 C C . SER B 1 540 ? -12.828 -4.203 19.562 1 94.75 540 SER B C 1
ATOM 10005 O O . SER B 1 540 ? -13.93 -3.641 19.547 1 94.75 540 SER B O 1
ATOM 10007 N N . GLY B 1 541 ? -11.727 -3.574 19.859 1 97.56 541 GLY B N 1
ATOM 10008 C CA . GLY B 1 541 ? -11.742 -2.148 20.141 1 97.56 541 GLY B CA 1
ATOM 10009 C C . GLY B 1 541 ? -12.156 -1.308 18.953 1 97.56 541 GLY B C 1
ATOM 10010 O O . GLY B 1 541 ? -12.93 -0.354 19.094 1 97.56 541 GLY B O 1
ATOM 10011 N N . TRP B 1 542 ? -11.703 -1.666 17.766 1 97.81 542 TRP B N 1
ATOM 10012 C CA . TRP B 1 542 ? -12.062 -0.947 16.547 1 97.81 542 TRP B CA 1
ATOM 10013 C C . TRP B 1 542 ? -13.555 -1.048 16.281 1 97.81 542 TRP B C 1
ATOM 10015 O O . TRP B 1 542 ? -14.211 -0.042 16 1 97.81 542 TRP B O 1
ATOM 10025 N N . THR B 1 543 ? -14.109 -2.229 16.422 1 97.12 543 THR B N 1
ATOM 10026 C CA . THR B 1 543 ? -15.531 -2.461 16.188 1 97.12 543 THR B CA 1
ATOM 10027 C C . THR B 1 543 ? -16.375 -1.699 17.203 1 97.12 543 THR B C 1
ATOM 10029 O O . THR B 1 543 ? -17.406 -1.12 16.844 1 97.12 543 THR B O 1
ATOM 10032 N N . PHE B 1 544 ? -15.914 -1.719 18.406 1 97.88 544 PHE B N 1
ATOM 10033 C CA . PHE B 1 544 ? -16.641 -1.003 19.453 1 97.88 544 PHE B CA 1
ATOM 10034 C C . PHE B 1 544 ? -16.641 0.496 19.188 1 97.88 544 PHE B C 1
ATOM 10036 O O . PHE B 1 544 ? -17.672 1.152 19.297 1 97.88 544 PHE B O 1
ATOM 10043 N N . LEU B 1 545 ? -15.508 1.044 18.812 1 98.31 545 LEU B N 1
ATOM 10044 C CA . LEU B 1 545 ? -15.406 2.469 18.516 1 98.31 545 LEU B CA 1
ATOM 10045 C C . LEU B 1 545 ? -16.328 2.84 17.344 1 98.31 545 LEU B C 1
ATOM 10047 O O . LEU B 1 545 ? -16.984 3.881 17.391 1 98.31 545 LEU B O 1
ATOM 10051 N N . LEU B 1 546 ? -16.375 2.02 16.328 1 97.94 546 LEU B N 1
ATOM 10052 C CA . LEU B 1 546 ? -17.25 2.287 15.203 1 97.94 546 LEU B CA 1
ATOM 10053 C C . LEU B 1 546 ? -18.703 2.309 15.633 1 97.94 546 LEU B C 1
ATOM 10055 O O . LEU B 1 546 ? -19.484 3.168 15.195 1 97.94 546 LEU B O 1
ATOM 10059 N N . SER B 1 547 ? -19.078 1.368 16.453 1 97.38 547 SER B N 1
ATOM 10060 C CA . SER B 1 547 ? -20.438 1.341 16.969 1 97.38 547 SER B CA 1
ATOM 10061 C C . SER B 1 547 ? -20.75 2.605 17.766 1 97.38 547 SER B C 1
ATOM 10063 O O . SER B 1 547 ? -21.844 3.154 17.656 1 97.38 547 SER B O 1
ATOM 10065 N N . LYS B 1 548 ? -19.797 3.053 18.547 1 96.44 548 LYS B N 1
ATOM 10066 C CA . LYS B 1 548 ? -19.969 4.277 19.328 1 96.44 548 LYS B CA 1
ATOM 10067 C C . LYS B 1 548 ? -20.062 5.5 18.422 1 96.44 548 LYS B C 1
ATOM 10069 O O . LYS B 1 548 ? -20.828 6.426 18.688 1 96.44 548 LYS B O 1
ATOM 10074 N N . TYR B 1 549 ? -19.297 5.52 17.406 1 96.56 549 TYR B N 1
ATOM 10075 C CA . TYR B 1 549 ? -19.328 6.625 16.453 1 96.56 549 TYR B CA 1
ATOM 10076 C C . TYR B 1 549 ? -20.75 6.848 15.938 1 96.56 549 TYR B C 1
ATOM 10078 O O . TYR B 1 549 ? -21.188 7.992 15.781 1 96.56 549 TYR B O 1
ATOM 10086 N N . VAL B 1 550 ? -21.438 5.785 15.695 1 94.81 550 VAL B N 1
ATOM 10087 C CA . VAL B 1 550 ? -22.781 5.844 15.109 1 94.81 550 VAL B CA 1
ATOM 10088 C C . VAL B 1 550 ? -23.781 6.309 16.172 1 94.81 550 VAL B C 1
ATOM 10090 O O . VAL B 1 550 ? -24.734 7.043 15.852 1 94.81 550 VAL B O 1
ATOM 10093 N N . SER B 1 551 ? -23.547 6.035 17.391 1 91.56 551 SER B N 1
ATOM 10094 C CA . SER B 1 551 ? -24.578 6.223 18.406 1 91.56 551 SER B CA 1
ATOM 10095 C C . SER B 1 551 ? -24.359 7.512 19.188 1 91.56 551 SER B C 1
ATOM 10097 O O . SER B 1 551 ? -25.297 8.094 19.719 1 91.56 551 SER B O 1
ATOM 10099 N N . VAL B 1 552 ? -23.172 8.023 19.25 1 86.69 552 VAL B N 1
ATOM 10100 C CA . VAL B 1 552 ? -22.891 9.156 20.125 1 86.69 552 VAL B CA 1
ATOM 10101 C C . VAL B 1 552 ? -23.359 10.445 19.453 1 86.69 552 VAL B C 1
ATOM 10103 O O . VAL B 1 552 ? -23.312 10.562 18.219 1 86.69 552 VAL B O 1
ATOM 10106 N N . GLY B 1 553 ? -23.734 11.398 20.297 1 82.31 553 GLY B N 1
ATOM 10107 C CA . GLY B 1 553 ? -24.234 12.672 19.797 1 82.31 553 GLY B CA 1
ATOM 10108 C C . GLY B 1 553 ? -23.172 13.758 19.75 1 82.31 553 GLY B C 1
ATOM 10109 O O . GLY B 1 553 ? -23.297 14.719 18.984 1 82.31 553 GLY B O 1
ATOM 10110 N N . SER B 1 554 ? -22.156 13.688 20.547 1 88.38 554 SER B N 1
ATOM 10111 C CA . SER B 1 554 ? -21.094 14.695 20.641 1 88.38 554 SER B CA 1
ATOM 10112 C C . SER B 1 554 ? -20.188 14.648 19.422 1 88.38 554 SER B C 1
ATOM 10114 O O . SER B 1 554 ? -19.531 13.641 19.172 1 88.38 554 SER B O 1
ATOM 10116 N N . GLU B 1 555 ? -20.109 15.766 18.688 1 90.56 555 GLU B N 1
ATOM 10117 C CA . GLU B 1 555 ? -19.25 15.82 17.516 1 90.56 555 GLU B CA 1
ATOM 10118 C C . GLU B 1 555 ? -17.766 15.758 17.906 1 90.56 555 GLU B C 1
ATOM 10120 O O . GLU B 1 555 ? -16.953 15.203 17.156 1 90.56 555 GLU B O 1
ATOM 10125 N N . ALA B 1 556 ? -17.469 16.312 19.031 1 92.06 556 ALA B N 1
ATOM 10126 C CA . ALA B 1 556 ? -16.094 16.25 19.516 1 92.06 556 ALA B CA 1
ATOM 10127 C C . ALA B 1 556 ? -15.648 14.797 19.719 1 92.06 556 ALA B C 1
ATOM 10129 O O . ALA B 1 556 ? -14.539 14.422 19.344 1 92.06 556 ALA B O 1
ATOM 10130 N N . GLU B 1 557 ? -16.5 14.055 20.359 1 94 557 GLU B N 1
ATOM 10131 C CA . GLU B 1 557 ? -16.203 12.641 20.594 1 94 557 GLU B CA 1
ATOM 10132 C C . GLU B 1 557 ? -16.141 11.867 19.281 1 94 557 GLU B C 1
ATOM 10134 O O . GLU B 1 557 ? -15.273 11.008 19.109 1 94 557 GLU B O 1
ATOM 10139 N N . LYS B 1 558 ? -17.016 12.188 18.391 1 94.44 558 LYS B N 1
ATOM 10140 C CA . LYS B 1 558 ? -17.047 11.539 17.078 1 94.44 558 LYS B CA 1
ATOM 10141 C C . LYS B 1 558 ? -15.727 11.758 16.344 1 94.44 558 LYS B C 1
ATOM 10143 O O . LYS B 1 558 ? -15.195 10.828 15.734 1 94.44 558 LYS B O 1
ATOM 10148 N N . ASN B 1 559 ? -15.281 12.938 16.375 1 95.25 559 ASN B N 1
ATOM 10149 C CA . ASN B 1 559 ? -14.031 13.258 15.695 1 95.25 559 ASN B CA 1
ATOM 10150 C C . ASN B 1 559 ? -12.859 12.477 16.281 1 95.25 559 ASN B C 1
ATOM 10152 O O . ASN B 1 559 ? -11.984 12.023 15.547 1 95.25 559 ASN B O 1
ATOM 10156 N N . LYS B 1 560 ? -12.82 12.375 17.578 1 97.19 560 LYS B N 1
ATOM 10157 C CA . LYS B 1 560 ? -11.758 11.617 18.25 1 97.19 560 LYS B CA 1
ATOM 10158 C C . LYS B 1 560 ? -11.812 10.141 17.875 1 97.19 560 LYS B C 1
ATOM 10160 O O . LYS B 1 560 ? -10.781 9.516 17.641 1 97.19 560 LYS B O 1
ATOM 10165 N N . ILE B 1 561 ? -13.031 9.609 17.828 1 97.94 561 ILE B N 1
ATOM 10166 C CA . ILE B 1 561 ? -13.227 8.219 17.438 1 97.94 561 ILE B CA 1
ATOM 10167 C C . ILE B 1 561 ? -12.766 8.016 16 1 97.94 561 ILE B C 1
ATOM 10169 O O . ILE B 1 561 ? -12.055 7.055 15.695 1 97.94 561 ILE B O 1
ATOM 10173 N N . LEU B 1 562 ? -13.172 8.93 15.156 1 97.69 562 LEU B N 1
ATOM 10174 C CA . LEU B 1 562 ? -12.82 8.812 13.742 1 97.69 562 LEU B CA 1
ATOM 10175 C C . LEU B 1 562 ? -11.305 8.836 13.555 1 97.69 562 LEU B C 1
ATOM 10177 O O . LEU B 1 562 ? -10.766 8.086 12.734 1 97.69 562 LEU B O 1
ATOM 10181 N N . GLU B 1 563 ? -10.633 9.695 14.25 1 97.88 563 GLU B N 1
ATOM 10182 C CA . GLU B 1 563 ? -9.172 9.742 14.18 1 97.88 563 GLU B CA 1
ATOM 10183 C C . GLU B 1 563 ? -8.555 8.422 14.625 1 97.88 563 GLU B C 1
ATOM 10185 O O . GLU B 1 563 ? -7.594 7.941 14.023 1 97.88 563 GLU B O 1
ATOM 10190 N N . ALA B 1 564 ? -9.078 7.871 15.664 1 98.5 564 ALA B N 1
ATOM 10191 C CA . ALA B 1 564 ? -8.602 6.594 16.188 1 98.5 564 ALA B CA 1
ATOM 10192 C C . ALA B 1 564 ? -8.82 5.477 15.172 1 98.5 564 ALA B C 1
ATOM 10194 O O . ALA B 1 564 ? -7.91 4.684 14.906 1 98.5 564 ALA B O 1
ATOM 10195 N N . LEU B 1 565 ? -10.023 5.438 14.602 1 98.5 565 LEU B N 1
ATOM 10196 C CA . LEU B 1 565 ? -10.344 4.422 13.602 1 98.5 565 LEU B CA 1
ATOM 10197 C C . LEU B 1 565 ? -9.383 4.504 12.414 1 98.5 565 LEU B C 1
ATOM 10199 O O . LEU B 1 565 ? -8.914 3.479 11.922 1 98.5 565 LEU B O 1
ATOM 10203 N N . ALA B 1 566 ? -9.023 5.684 11.992 1 98.38 566 ALA B N 1
ATOM 10204 C CA . ALA B 1 566 ? -8.18 5.914 10.82 1 98.38 566 ALA B CA 1
ATOM 10205 C C . ALA B 1 566 ? -6.707 5.711 11.164 1 98.38 566 ALA B C 1
ATOM 10207 O O . ALA B 1 566 ? -5.844 5.766 10.281 1 98.38 566 ALA B O 1
ATOM 10208 N N . SER B 1 567 ? -6.387 5.488 12.414 1 97.5 567 SER B N 1
ATOM 10209 C CA . SER B 1 567 ? -5.008 5.285 12.844 1 97.5 567 SER B CA 1
ATOM 10210 C C . SER B 1 567 ? -4.707 3.807 13.055 1 97.5 567 SER B C 1
ATOM 10212 O O . SER B 1 567 ? -3.633 3.449 13.547 1 97.5 567 SER B O 1
ATOM 10214 N N . SER B 1 568 ? -5.645 2.924 12.672 1 95.94 568 SER B N 1
ATOM 10215 C CA . SER B 1 568 ? -5.461 1.479 12.773 1 95.94 568 SER B CA 1
ATOM 10216 C C . SER B 1 568 ? -4.383 0.985 11.82 1 95.94 568 SER B C 1
ATOM 10218 O O . SER B 1 568 ? -4.039 1.674 10.859 1 95.94 568 SER B O 1
ATOM 10220 N N . ASP B 1 569 ? -3.811 -0.199 12.164 1 94.62 569 ASP B N 1
ATOM 10221 C CA . ASP B 1 569 ? -2.82 -0.813 11.281 1 94.62 569 ASP B CA 1
ATOM 10222 C C . ASP B 1 569 ? -3.484 -1.77 10.297 1 94.62 569 ASP B C 1
ATOM 10224 O O . ASP B 1 569 ? -2.812 -2.344 9.438 1 94.62 569 ASP B O 1
ATOM 10228 N N . ASP B 1 570 ? -4.793 -1.996 10.398 1 95.62 570 ASP B N 1
ATOM 10229 C CA . ASP B 1 570 ? -5.523 -2.924 9.539 1 95.62 570 ASP B CA 1
ATOM 10230 C C . ASP B 1 570 ? -5.879 -2.271 8.203 1 95.62 570 ASP B C 1
ATOM 10232 O O . ASP B 1 570 ? -6.809 -1.461 8.133 1 95.62 570 ASP B O 1
ATOM 10236 N N . VAL B 1 571 ? -5.254 -2.697 7.18 1 96.31 571 VAL B N 1
ATOM 10237 C CA . VAL B 1 571 ? -5.348 -2.057 5.871 1 96.31 571 VAL B CA 1
ATOM 10238 C C . VAL B 1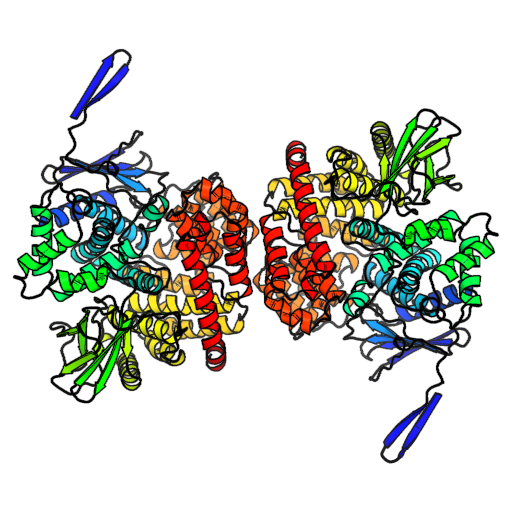 571 ? -6.762 -2.213 5.316 1 96.31 571 VAL B C 1
ATOM 10240 O O . VAL B 1 571 ? -7.277 -1.312 4.648 1 96.31 571 VAL B O 1
ATOM 10243 N N . ARG B 1 572 ? -7.477 -3.316 5.547 1 94.81 572 ARG B N 1
ATOM 10244 C CA . ARG B 1 572 ? -8.844 -3.531 5.074 1 94.81 572 ARG B CA 1
ATOM 10245 C C . ARG B 1 572 ? -9.812 -2.553 5.73 1 94.81 572 ARG B C 1
ATOM 10247 O O . ARG B 1 572 ? -10.695 -2.012 5.07 1 94.81 572 ARG B O 1
ATOM 10254 N N . LYS B 1 573 ? -9.586 -2.377 7.004 1 96.38 573 LYS B N 1
ATOM 10255 C CA . LYS B 1 573 ? -10.438 -1.438 7.734 1 96.38 573 LYS B CA 1
ATOM 10256 C C . LYS B 1 573 ? -10.203 -0.005 7.266 1 96.38 573 LYS B C 1
ATOM 10258 O O . LYS B 1 573 ? -11.148 0.78 7.16 1 96.38 573 LYS B O 1
ATOM 10263 N N . LEU B 1 574 ? -8.945 0.381 7.039 1 97.81 574 LEU B N 1
ATOM 10264 C CA . LEU B 1 574 ? -8.617 1.711 6.535 1 97.81 574 LEU B CA 1
ATOM 10265 C C . LEU B 1 574 ? -9.281 1.956 5.184 1 97.81 574 LEU B C 1
ATOM 10267 O O . LEU B 1 574 ? -9.828 3.033 4.941 1 97.81 574 LEU B O 1
ATOM 10271 N N . TYR B 1 575 ? -9.195 0.958 4.297 1 97.44 575 TYR B N 1
ATOM 10272 C CA . TYR B 1 575 ? -9.844 1.086 2.996 1 97.44 575 TYR B CA 1
ATOM 10273 C C . TYR B 1 575 ? -11.344 1.276 3.146 1 97.44 575 TYR B C 1
ATOM 10275 O O . TYR B 1 575 ? -11.938 2.117 2.471 1 97.44 575 TYR B O 1
ATOM 10283 N N . TRP B 1 576 ? -11.938 0.464 3.99 1 96.69 576 TRP B N 1
ATOM 10284 C CA . TRP B 1 576 ? -13.375 0.552 4.215 1 96.69 576 TRP B CA 1
ATOM 10285 C C . TRP B 1 576 ? -13.766 1.946 4.691 1 96.69 576 TRP B C 1
ATOM 10287 O O . TRP B 1 576 ? -14.773 2.504 4.242 1 96.69 576 TRP B O 1
ATOM 10297 N N . LEU B 1 577 ? -12.992 2.516 5.586 1 97.62 577 LEU B N 1
ATOM 10298 C CA . LEU B 1 577 ? -13.273 3.842 6.125 1 97.62 577 LEU B CA 1
ATOM 10299 C C . LEU B 1 577 ? -13.305 4.887 5.012 1 97.62 577 LEU B C 1
ATOM 10301 O O . LEU B 1 577 ? -14.219 5.715 4.965 1 97.62 577 LEU B O 1
ATOM 10305 N N . MET B 1 578 ? -12.336 4.902 4.156 1 98.06 578 MET B N 1
ATOM 10306 C CA . MET B 1 578 ? -12.266 5.863 3.057 1 98.06 578 MET B CA 1
ATOM 10307 C C . MET B 1 578 ? -13.43 5.656 2.088 1 98.06 578 MET B C 1
ATOM 10309 O O . MET B 1 578 ? -14.078 6.621 1.682 1 98.06 578 MET B O 1
ATOM 10313 N N . LYS B 1 579 ? -13.727 4.418 1.782 1 96.94 579 LYS B N 1
ATOM 10314 C CA . LYS B 1 579 ? -14.805 4.121 0.851 1 96.94 579 LYS B CA 1
ATOM 10315 C C . LYS B 1 579 ? -16.156 4.535 1.427 1 96.94 579 LYS B C 1
ATOM 10317 O O . LYS B 1 579 ? -16.984 5.117 0.724 1 96.94 579 LYS B O 1
ATOM 10322 N N . ASP B 1 580 ? -16.391 4.188 2.68 1 96.88 580 ASP B N 1
ATOM 10323 C CA . ASP B 1 580 ? -17.641 4.531 3.35 1 96.88 580 ASP B CA 1
ATOM 10324 C C . ASP B 1 580 ? -17.828 6.047 3.404 1 96.88 580 ASP B C 1
ATOM 10326 O O . ASP B 1 580 ? -18.938 6.543 3.217 1 96.88 580 ASP B O 1
ATOM 10330 N N . SER B 1 581 ? -16.766 6.766 3.689 1 96.94 581 SER B N 1
ATOM 10331 C CA . SER B 1 581 ? -16.844 8.219 3.758 1 96.94 581 SER B CA 1
ATOM 10332 C C . SER B 1 581 ? -17.062 8.828 2.375 1 96.94 581 SER B C 1
ATOM 10334 O O . SER B 1 581 ? -17.734 9.844 2.238 1 96.94 581 SER B O 1
ATOM 10336 N N . LEU B 1 582 ? -16.484 8.273 1.36 1 96.69 582 LEU B N 1
ATOM 10337 C CA . LEU B 1 582 ? -16.703 8.742 -0.003 1 96.69 582 LEU B CA 1
ATOM 10338 C C . LEU B 1 582 ? -18.172 8.586 -0.393 1 96.69 582 LEU B C 1
ATOM 10340 O O . LEU B 1 582 ? -18.75 9.469 -1.041 1 96.69 582 LEU B O 1
ATOM 10344 N N . SER B 1 583 ? -18.828 7.527 0.017 1 94.31 583 SER B N 1
ATOM 10345 C CA . SER B 1 583 ? -20.234 7.277 -0.301 1 94.31 583 SER B CA 1
ATOM 10346 C C . SER B 1 583 ? -21.156 8.086 0.603 1 94.31 583 SER B C 1
ATOM 10348 O O . SER B 1 583 ? -22.281 8.398 0.222 1 94.31 583 SER B O 1
ATOM 10350 N N . GLY B 1 584 ? -20.688 8.406 1.772 1 92.5 584 GLY B N 1
ATOM 10351 C CA . GLY B 1 584 ? -21.5 9.156 2.729 1 92.5 584 GLY B CA 1
ATOM 10352 C C . GLY B 1 584 ? -22.516 8.297 3.445 1 92.5 584 GLY B C 1
ATOM 10353 O O . GLY B 1 584 ? -23.562 8.789 3.863 1 92.5 584 GLY B O 1
ATOM 10354 N N . ASP B 1 585 ? -22.25 7.008 3.58 1 89.56 585 ASP B N 1
ATOM 10355 C CA . ASP B 1 585 ? -23.219 6.078 4.168 1 89.56 585 ASP B CA 1
ATOM 10356 C C . ASP B 1 585 ? -23.234 6.199 5.688 1 89.56 585 ASP B C 1
ATOM 10358 O O . ASP B 1 585 ? -24.219 6.668 6.266 1 89.56 585 ASP B O 1
ATOM 10362 N N . THR B 1 586 ? -22.141 5.785 6.348 1 93 586 THR B N 1
ATOM 10363 C CA . THR B 1 586 ? -22.016 5.848 7.797 1 93 586 THR B CA 1
ATOM 10364 C C . THR B 1 586 ? -21.234 7.098 8.219 1 93 586 THR B C 1
ATOM 10366 O O . THR B 1 586 ? -21.625 7.777 9.172 1 93 586 THR B O 1
ATOM 10369 N N . ILE B 1 587 ? -20.219 7.418 7.512 1 95.06 587 ILE B N 1
ATOM 10370 C CA . ILE B 1 587 ? -19.359 8.57 7.781 1 95.06 587 ILE B CA 1
ATOM 10371 C C . ILE B 1 587 ? -19.609 9.656 6.738 1 95.06 587 ILE B C 1
ATOM 10373 O O . ILE B 1 587 ? -19.578 9.383 5.535 1 95.06 587 ILE B O 1
ATOM 10377 N N . ARG B 1 588 ? -19.797 10.812 7.191 1 91.44 588 ARG B N 1
ATOM 10378 C CA . ARG B 1 588 ? -20.125 11.93 6.309 1 91.44 588 ARG B CA 1
ATOM 10379 C C . ARG B 1 588 ? -18.969 12.219 5.352 1 91.44 588 ARG B C 1
ATOM 10381 O O . ARG B 1 588 ? -17.797 12.125 5.73 1 91.44 588 ARG B O 1
ATOM 10388 N N . THR B 1 589 ? -19.266 12.633 4.164 1 92.56 589 THR B N 1
ATOM 10389 C CA . THR B 1 589 ? -18.297 12.836 3.094 1 92.56 589 THR B CA 1
ATOM 10390 C C . THR B 1 589 ? -17.328 13.969 3.445 1 92.56 589 THR B C 1
ATOM 10392 O O . THR B 1 589 ? -16.172 13.969 3.02 1 92.56 589 THR B O 1
ATOM 10395 N N . GLN B 1 590 ? -17.766 14.898 4.27 1 90.56 590 GLN B N 1
ATOM 10396 C CA . GLN B 1 590 ? -16.938 16.031 4.656 1 90.56 590 GLN B CA 1
ATOM 10397 C C . GLN B 1 590 ? -15.734 15.586 5.469 1 90.56 590 GLN B C 1
ATOM 10399 O O . GLN B 1 590 ? -14.75 16.312 5.59 1 90.56 590 GLN B O 1
ATOM 10404 N N . LYS B 1 591 ? -15.844 14.367 6.039 1 94.69 591 LYS B N 1
ATOM 10405 C CA . LYS B 1 591 ? -14.766 13.852 6.879 1 94.69 591 LYS B CA 1
ATOM 10406 C C . LYS B 1 591 ? -13.711 13.133 6.043 1 94.69 591 LYS B C 1
ATOM 10408 O O . LYS B 1 591 ? -12.656 12.766 6.555 1 94.69 591 LYS B O 1
ATOM 10413 N N . LEU B 1 592 ? -13.914 12.969 4.719 1 96.56 592 LEU B N 1
ATOM 10414 C CA . LEU B 1 592 ? -13.086 12.133 3.865 1 96.56 592 LEU B CA 1
ATOM 10415 C C . LEU B 1 592 ? -11.648 12.656 3.818 1 96.56 592 LEU B C 1
ATOM 10417 O O . LEU B 1 592 ? -10.703 11.875 3.922 1 96.56 592 LEU B O 1
ATOM 10421 N N . SER B 1 593 ? -11.5 13.984 3.627 1 96.06 593 SER B N 1
ATOM 10422 C CA . SER B 1 593 ? -10.156 14.539 3.549 1 96.06 593 SER B CA 1
ATOM 10423 C C . SER B 1 593 ? -9.375 14.273 4.832 1 96.06 593 SER B C 1
ATOM 10425 O O . SER B 1 593 ? -8.188 13.961 4.785 1 96.06 593 SER B O 1
ATOM 10427 N N . PHE B 1 594 ? -10.07 14.414 5.98 1 96.06 594 PHE B N 1
ATOM 10428 C CA . PHE B 1 594 ? -9.461 14.141 7.273 1 96.06 594 PHE B CA 1
ATOM 10429 C C . PHE B 1 594 ? -9.047 12.68 7.379 1 96.06 594 PHE B C 1
ATOM 10431 O O . PHE B 1 594 ? -7.945 12.375 7.848 1 96.06 594 PHE B O 1
ATOM 10438 N N . ILE B 1 595 ? -9.859 11.781 6.93 1 98.19 595 ILE B N 1
ATOM 10439 C CA . ILE B 1 595 ? -9.594 10.352 6.992 1 98.19 595 ILE B CA 1
ATOM 10440 C C . ILE B 1 595 ? -8.398 10.008 6.105 1 98.19 595 ILE B C 1
ATOM 10442 O O . ILE B 1 595 ? -7.473 9.32 6.543 1 98.19 595 ILE B O 1
ATOM 10446 N N . ILE B 1 596 ? -8.344 10.484 4.852 1 98.44 596 ILE B N 1
ATOM 10447 C CA . ILE B 1 596 ? -7.27 10.195 3.906 1 98.44 596 ILE B CA 1
ATOM 10448 C C . ILE B 1 596 ? -5.938 10.688 4.469 1 98.44 596 ILE B C 1
ATOM 10450 O O . ILE B 1 596 ? -4.934 9.977 4.402 1 98.44 596 ILE B O 1
ATOM 10454 N N . ARG B 1 597 ? -5.965 11.867 5.059 1 97.62 597 ARG B N 1
ATOM 10455 C CA . ARG B 1 597 ? -4.742 12.422 5.633 1 97.62 597 ARG B CA 1
ATOM 10456 C C . ARG B 1 597 ? -4.25 11.57 6.801 1 97.62 597 ARG B C 1
ATOM 10458 O O . ARG B 1 597 ? -3.051 11.312 6.922 1 97.62 597 ARG B O 1
ATOM 10465 N N . THR B 1 598 ? -5.191 11.164 7.664 1 98.06 598 THR B N 1
ATOM 10466 C CA . THR B 1 598 ? -4.836 10.367 8.828 1 98.06 598 THR B CA 1
ATOM 10467 C C . THR B 1 598 ? -4.316 8.992 8.406 1 98.06 598 THR B C 1
ATOM 10469 O O . THR B 1 598 ? -3.305 8.523 8.922 1 98.06 598 THR B O 1
ATOM 10472 N N . VAL B 1 599 ? -4.961 8.367 7.426 1 98.12 599 VAL B N 1
ATOM 10473 C CA . VAL B 1 599 ? -4.543 7.074 6.895 1 98.12 599 VAL B CA 1
ATOM 10474 C C . VAL B 1 599 ? -3.168 7.207 6.238 1 98.12 599 VAL B C 1
ATOM 10476 O O . VAL B 1 599 ? -2.293 6.363 6.441 1 98.12 599 VAL B O 1
ATOM 10479 N N . GLY B 1 600 ? -2.973 8.289 5.516 1 97.56 600 GLY B N 1
ATOM 10480 C CA . GLY B 1 600 ? -1.752 8.5 4.754 1 97.56 600 GLY B CA 1
ATOM 10481 C C . GLY B 1 600 ? -0.546 8.789 5.625 1 97.56 600 GLY B C 1
ATOM 10482 O O . GLY B 1 600 ? 0.595 8.695 5.168 1 97.56 600 GLY B O 1
ATOM 10483 N N . ARG B 1 601 ? -0.778 9.07 6.867 1 95.56 601 ARG B N 1
ATOM 10484 C CA . ARG B 1 601 ? 0.299 9.469 7.766 1 95.56 601 ARG B CA 1
ATOM 10485 C C . ARG B 1 601 ? 1.081 8.258 8.258 1 95.56 601 ARG B C 1
ATOM 10487 O O . ARG B 1 601 ? 2.268 8.359 8.57 1 95.56 601 ARG B O 1
ATOM 10494 N N . HIS B 1 602 ? 0.432 7.098 8.312 1 94.31 602 HIS B N 1
ATOM 10495 C CA . HIS B 1 602 ? 1.057 5.91 8.883 1 94.31 602 HIS B CA 1
ATOM 10496 C C . HIS B 1 602 ? 1.553 4.973 7.789 1 94.31 602 HIS B C 1
ATOM 10498 O O . HIS B 1 602 ? 1.024 4.973 6.676 1 94.31 602 HIS B O 1
ATOM 10504 N N . PHE B 1 603 ? 2.488 4.176 8.141 1 96.12 603 PHE B N 1
ATOM 10505 C CA . PHE B 1 603 ? 3.18 3.314 7.188 1 96.12 603 PHE B CA 1
ATOM 10506 C C . PHE B 1 603 ? 2.203 2.357 6.512 1 96.12 603 PHE B C 1
ATOM 10508 O O . PHE B 1 603 ? 2.203 2.223 5.289 1 96.12 603 PHE B O 1
ATOM 10515 N N . PRO B 1 604 ? 1.281 1.722 7.211 1 95.75 604 PRO B N 1
ATOM 10516 C CA . PRO B 1 604 ? 0.404 0.755 6.547 1 95.75 604 PRO B CA 1
ATOM 10517 C C . PRO B 1 604 ? -0.562 1.412 5.566 1 95.75 604 PRO B C 1
ATOM 10519 O O . PRO B 1 604 ? -1.058 0.753 4.648 1 95.75 604 PRO B O 1
ATOM 10522 N N . GLY B 1 605 ? -0.805 2.709 5.809 1 97.44 605 GLY B N 1
ATOM 10523 C CA . GLY B 1 605 ? -1.88 3.312 5.039 1 97.44 605 GLY B CA 1
ATOM 10524 C C . GLY B 1 605 ? -1.384 4.262 3.965 1 97.44 605 GLY B C 1
ATOM 10525 O O . GLY B 1 605 ? -2.158 4.699 3.111 1 97.44 605 GLY B O 1
ATOM 10526 N N . HIS B 1 606 ? -0.055 4.648 3.922 1 97.19 606 HIS B N 1
ATOM 10527 C CA . HIS B 1 606 ? 0.386 5.762 3.084 1 97.19 606 HIS B CA 1
ATOM 10528 C C . HIS B 1 606 ? 0.265 5.418 1.604 1 97.19 606 HIS B C 1
ATOM 10530 O O . HIS B 1 606 ? -0.151 6.254 0.799 1 97.19 606 HIS B O 1
ATOM 10536 N N . LEU B 1 607 ? 0.57 4.156 1.206 1 98.06 607 LEU B N 1
ATOM 10537 C CA . LEU B 1 607 ? 0.395 3.75 -0.184 1 98.06 607 LEU B CA 1
ATOM 10538 C C . LEU B 1 607 ? -1.083 3.574 -0.517 1 98.06 607 LEU B C 1
ATOM 10540 O O . LEU B 1 607 ? -1.521 3.912 -1.62 1 98.06 607 LEU B O 1
ATOM 10544 N N . LEU B 1 608 ? -1.851 3.049 0.419 1 98.06 608 LEU B N 1
ATOM 10545 C CA . LEU B 1 608 ? -3.279 2.807 0.258 1 98.06 608 LEU B CA 1
ATOM 10546 C C . LEU B 1 608 ? -4.027 4.109 0.008 1 98.06 608 LEU B C 1
ATOM 10548 O O . LEU B 1 608 ? -4.93 4.164 -0.834 1 98.06 608 LEU B O 1
ATOM 10552 N N . ALA B 1 609 ? -3.625 5.152 0.773 1 98.56 609 ALA B N 1
ATOM 10553 C CA . ALA B 1 609 ? -4.273 6.453 0.633 1 98.56 609 ALA B CA 1
ATOM 10554 C C . ALA B 1 609 ? -4.086 7.008 -0.775 1 98.56 609 ALA B C 1
ATOM 10556 O O . ALA B 1 609 ? -5.043 7.461 -1.404 1 98.56 609 ALA B O 1
ATOM 10557 N N . TRP B 1 610 ? -2.883 6.992 -1.284 1 98.56 610 TRP B N 1
ATOM 10558 C CA . TRP B 1 610 ? -2.611 7.5 -2.625 1 98.56 610 TRP B CA 1
ATOM 10559 C C . TRP B 1 610 ? -3.307 6.648 -3.682 1 98.56 610 TRP B C 1
ATOM 10561 O O . TRP B 1 610 ? -3.859 7.176 -4.648 1 98.56 610 TRP B O 1
ATOM 10571 N N . ASP B 1 611 ? -3.254 5.332 -3.508 1 98.25 611 ASP B N 1
ATOM 10572 C CA . ASP B 1 611 ? -3.932 4.441 -4.441 1 98.25 611 ASP B CA 1
ATOM 10573 C C . ASP B 1 611 ? -5.43 4.73 -4.488 1 98.25 611 ASP B C 1
ATOM 10575 O O . ASP B 1 611 ? -6.035 4.734 -5.562 1 98.25 611 ASP B O 1
ATOM 10579 N N . PHE B 1 612 ? -6.035 4.934 -3.342 1 98.31 612 PHE B N 1
ATOM 10580 C CA . PHE B 1 612 ? -7.453 5.25 -3.25 1 98.31 612 PHE B CA 1
ATOM 10581 C C . PHE B 1 612 ? -7.777 6.516 -4.035 1 98.31 612 PHE B C 1
ATOM 10583 O O . PHE B 1 612 ? -8.781 6.574 -4.746 1 98.31 612 PHE B O 1
ATOM 10590 N N . VAL B 1 613 ? -6.906 7.562 -3.834 1 98.44 613 VAL B N 1
ATOM 10591 C CA . VAL B 1 613 ? -7.105 8.836 -4.52 1 98.44 613 VAL B CA 1
ATOM 10592 C C . VAL B 1 613 ? -7.035 8.625 -6.031 1 98.44 613 VAL B C 1
ATOM 10594 O O . VAL B 1 613 ? -7.895 9.109 -6.773 1 98.44 613 VAL B O 1
ATOM 10597 N N . LYS B 1 614 ? -6.094 7.883 -6.539 1 97.25 614 LYS B N 1
ATOM 10598 C CA . LYS B 1 614 ? -5.969 7.609 -7.969 1 97.25 614 LYS B CA 1
ATOM 10599 C C . LYS B 1 614 ? -7.207 6.902 -8.508 1 97.25 614 LYS B C 1
ATOM 10601 O O . LYS B 1 614 ? -7.773 7.312 -9.516 1 97.25 614 LYS B O 1
ATOM 10606 N N . GLU B 1 615 ? -7.645 5.938 -7.723 1 96.81 615 GLU B N 1
ATOM 10607 C CA . GLU B 1 615 ? -8.734 5.078 -8.172 1 96.81 615 GLU B CA 1
ATOM 10608 C C . GLU B 1 615 ? -10.062 5.824 -8.188 1 96.81 615 GLU B C 1
ATOM 10610 O O . GLU B 1 615 ? -10.961 5.488 -8.961 1 96.81 615 GLU B O 1
ATOM 10615 N N . ASN B 1 616 ? -10.141 6.852 -7.352 1 97.12 616 ASN B N 1
ATOM 10616 C CA . ASN B 1 616 ? -11.43 7.52 -7.188 1 97.12 616 ASN B CA 1
ATOM 10617 C C . ASN B 1 616 ? -11.344 8.992 -7.586 1 97.12 616 ASN B C 1
ATOM 10619 O O . ASN B 1 616 ? -12.156 9.805 -7.145 1 97.12 616 ASN B O 1
ATOM 10623 N N . TRP B 1 617 ? -10.375 9.375 -8.375 1 96.44 617 TRP B N 1
ATOM 10624 C CA . TRP B 1 617 ? -10.125 10.781 -8.688 1 96.44 617 TRP B CA 1
ATOM 10625 C C . TRP B 1 617 ? -11.359 11.414 -9.328 1 96.44 617 TRP B C 1
ATOM 10627 O O . TRP B 1 617 ? -11.789 12.5 -8.922 1 96.44 617 TRP B O 1
ATOM 10637 N N . ASN B 1 618 ? -12.016 10.75 -10.273 1 94.88 618 ASN B N 1
ATOM 10638 C CA . ASN B 1 618 ? -13.172 11.297 -10.969 1 94.88 618 ASN B CA 1
ATOM 10639 C C . ASN B 1 618 ? -14.336 11.531 -10.016 1 94.88 618 ASN B C 1
ATOM 10641 O O . ASN B 1 618 ? -15.008 12.57 -10.086 1 94.88 618 ASN B O 1
ATOM 10645 N N . LYS B 1 619 ? -14.523 10.602 -9.141 1 95.62 619 LYS B N 1
ATOM 10646 C CA . LYS B 1 619 ? -15.594 10.758 -8.156 1 95.62 619 LYS B CA 1
ATOM 10647 C C . LYS B 1 619 ? -15.289 11.891 -7.188 1 95.62 619 LYS B C 1
ATOM 10649 O O . LYS B 1 619 ? -16.188 12.633 -6.785 1 95.62 619 LYS B O 1
ATOM 10654 N N . LEU B 1 620 ? -14.031 12.008 -6.758 1 96.38 620 LEU B N 1
ATOM 10655 C CA . LEU B 1 620 ? -13.609 13.055 -5.832 1 96.38 620 LEU B CA 1
ATOM 10656 C C . LEU B 1 620 ? -13.844 14.438 -6.434 1 96.38 620 LEU B C 1
ATOM 10658 O O . LEU B 1 620 ? -14.391 15.32 -5.77 1 96.38 620 LEU B O 1
ATOM 10662 N N . VAL B 1 621 ? -13.492 14.617 -7.746 1 93.25 621 VAL B N 1
ATOM 10663 C CA . VAL B 1 621 ? -13.586 15.93 -8.367 1 93.25 621 VAL B CA 1
ATOM 10664 C C . VAL B 1 621 ? -15.039 16.234 -8.719 1 93.25 621 VAL B C 1
ATOM 10666 O O . VAL B 1 621 ? -15.422 17.406 -8.875 1 93.25 621 VAL B O 1
ATOM 10669 N N . GLN B 1 622 ? -15.852 15.172 -8.812 1 92.69 622 GLN B N 1
ATOM 10670 C CA . GLN B 1 622 ? -17.281 15.367 -8.992 1 92.69 622 GLN B CA 1
ATOM 10671 C C . GLN B 1 622 ? -17.953 15.812 -7.691 1 92.69 622 GLN B C 1
ATOM 10673 O O . GLN B 1 622 ? -18.844 16.656 -7.703 1 92.69 622 GLN B O 1
ATOM 10678 N N . LYS B 1 623 ? -17.438 15.227 -6.668 1 92.25 623 LYS B N 1
ATOM 10679 C CA . LYS B 1 623 ? -18.031 15.508 -5.367 1 92.25 623 LYS B CA 1
ATOM 10680 C C . LYS B 1 623 ? -17.547 16.844 -4.812 1 92.25 623 LYS B C 1
ATOM 10682 O O . LYS B 1 623 ? -18.281 17.531 -4.109 1 92.25 623 LYS B O 1
ATOM 10687 N N . PHE B 1 624 ? -16.25 17.047 -5.055 1 91.06 624 PHE B N 1
ATOM 10688 C CA . PHE B 1 624 ? -15.633 18.266 -4.551 1 91.06 624 PHE B CA 1
ATOM 10689 C C . PHE B 1 624 ? -15.117 19.125 -5.699 1 91.06 624 PHE B C 1
ATOM 10691 O O . PHE B 1 624 ? -14.523 18.594 -6.648 1 91.06 624 PHE B O 1
ATOM 10698 N N . HIS B 1 625 ? -15.531 20.422 -5.711 1 86.56 625 HIS B N 1
ATOM 10699 C CA . HIS B 1 625 ? -15.078 21.297 -6.785 1 86.56 625 HIS B CA 1
ATOM 10700 C C . HIS B 1 625 ? -13.562 21.234 -6.945 1 86.56 625 HIS B C 1
ATOM 10702 O O . HIS B 1 625 ? -12.828 21.203 -5.953 1 86.56 625 HIS B O 1
ATOM 10708 N N . LEU B 1 626 ? -13.219 21.234 -8.266 1 88.19 626 LEU B N 1
ATOM 10709 C CA . LEU B 1 626 ? -11.797 21.203 -8.586 1 88.19 626 LEU B CA 1
ATOM 10710 C C . LEU B 1 626 ? -11.07 22.391 -7.969 1 88.19 626 LEU B C 1
ATOM 10712 O O . LEU B 1 626 ? -11.539 23.531 -8.07 1 88.19 626 LEU B O 1
ATOM 10716 N N . GLY B 1 627 ? -10.133 22.344 -7.262 1 84.69 627 GLY B N 1
ATOM 10717 C CA . GLY B 1 627 ? -9.359 23.406 -6.637 1 84.69 627 GLY B CA 1
ATOM 10718 C C . GLY B 1 627 ? -9.797 23.703 -5.215 1 84.69 627 GLY B C 1
ATOM 10719 O O . GLY B 1 627 ? -9.172 24.516 -4.527 1 84.69 627 GLY B O 1
ATOM 10720 N N . SER B 1 628 ? -10.891 23.016 -4.816 1 87.88 628 SER B N 1
ATOM 10721 C CA . SER B 1 628 ? -11.398 23.266 -3.471 1 87.88 628 SER B CA 1
ATOM 10722 C C . SER B 1 628 ? -10.352 22.938 -2.416 1 87.88 628 SER B C 1
ATOM 10724 O O . SER B 1 628 ? -9.375 22.219 -2.697 1 87.88 628 SER B O 1
ATOM 10726 N N . TYR B 1 629 ? -10.57 23.531 -1.247 1 87.44 629 TYR B N 1
ATOM 10727 C CA . TYR B 1 629 ? -9.688 23.25 -0.12 1 87.44 629 TYR B CA 1
ATOM 10728 C C . TYR B 1 629 ? -9.633 21.766 0.181 1 87.44 629 TYR B C 1
ATOM 10730 O O . TYR B 1 629 ? -8.578 21.234 0.553 1 87.44 629 TYR B O 1
ATOM 10738 N N . THR B 1 630 ? -10.727 21.078 -0.005 1 91.69 630 THR B N 1
ATOM 10739 C CA . THR B 1 630 ? -10.812 19.656 0.253 1 91.69 630 THR B CA 1
ATOM 10740 C C . THR B 1 630 ? -9.898 18.875 -0.696 1 91.69 630 THR B C 1
ATOM 10742 O O . 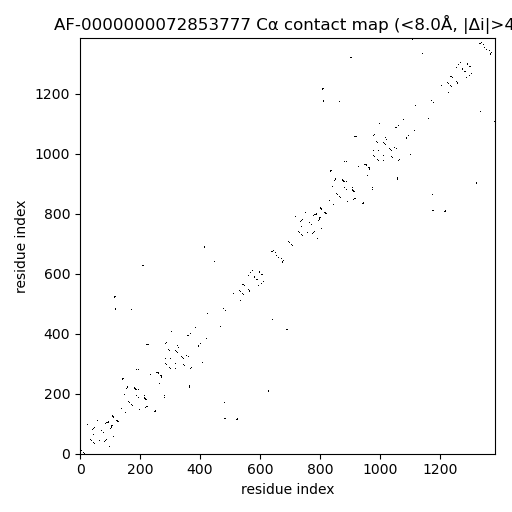THR B 1 630 ? -9.148 18 -0.267 1 91.69 630 THR B O 1
ATOM 10745 N N . ILE B 1 631 ? -9.914 19.234 -1.959 1 93.94 631 ILE B N 1
ATOM 10746 C CA . ILE B 1 631 ? -9.086 18.562 -2.957 1 93.94 631 ILE B CA 1
ATOM 10747 C C . ILE B 1 631 ? -7.613 18.844 -2.684 1 93.94 631 ILE B C 1
ATOM 10749 O O . ILE B 1 631 ? -6.773 17.938 -2.775 1 93.94 631 ILE B O 1
ATOM 10753 N N . GLN B 1 632 ? -7.328 20.109 -2.311 1 93.12 632 GLN B N 1
ATOM 10754 C CA . GLN B 1 632 ? -5.957 20.469 -1.959 1 93.12 632 GLN B CA 1
ATOM 10755 C C . GLN B 1 632 ? -5.441 19.609 -0.806 1 93.12 632 GLN B C 1
ATOM 10757 O O . GLN B 1 632 ? -4.32 19.109 -0.859 1 93.12 632 GLN B O 1
ATOM 10762 N N . SER B 1 633 ? -6.305 19.438 0.144 1 94.06 633 SER B N 1
ATOM 10763 C CA . SER B 1 633 ? -5.934 18.672 1.33 1 94.06 633 SER B CA 1
ATOM 10764 C C . SER B 1 633 ? -5.742 17.188 0.999 1 94.06 633 SER B C 1
ATOM 10766 O O . SER B 1 633 ? -4.852 16.531 1.546 1 94.06 633 SER B O 1
ATOM 10768 N N . ILE B 1 634 ? -6.555 16.641 0.147 1 97.12 634 ILE B N 1
ATOM 10769 C CA . ILE B 1 634 ? -6.5 15.234 -0.24 1 97.12 634 ILE B CA 1
ATOM 10770 C C . ILE B 1 634 ? -5.195 14.953 -0.985 1 97.12 634 ILE B C 1
ATOM 10772 O O . ILE B 1 634 ? -4.492 13.992 -0.676 1 97.12 634 ILE B O 1
ATOM 10776 N N . VAL B 1 635 ? -4.863 15.852 -1.915 1 97.19 635 VAL B N 1
ATOM 10777 C CA . VAL B 1 635 ? -3.656 15.664 -2.711 1 97.19 635 VAL B CA 1
ATOM 10778 C C . VAL B 1 635 ? -2.424 15.781 -1.816 1 97.19 635 VAL B C 1
ATOM 10780 O O . VAL B 1 635 ? -1.541 14.922 -1.851 1 97.19 635 VAL B O 1
ATOM 10783 N N . ALA B 1 636 ? -2.402 16.766 -0.983 1 95.88 636 ALA B N 1
ATOM 10784 C CA . ALA B 1 636 ? -1.276 16.953 -0.071 1 95.88 636 ALA B CA 1
ATOM 10785 C C . ALA B 1 636 ? -1.18 15.789 0.919 1 95.88 636 ALA B C 1
ATOM 10787 O O . ALA B 1 636 ? -0.095 15.25 1.146 1 95.88 636 ALA B O 1
ATOM 10788 N N . GLY B 1 637 ? -2.312 15.422 1.45 1 96.69 637 GLY B N 1
ATOM 10789 C CA . GLY B 1 637 ? -2.35 14.414 2.496 1 96.69 637 GLY B CA 1
ATOM 10790 C C . GLY B 1 637 ? -1.932 13.039 2.016 1 96.69 637 GLY B C 1
ATOM 10791 O O . GLY B 1 637 ? -1.411 12.234 2.791 1 96.69 637 GLY B O 1
ATOM 10792 N N . SER B 1 638 ? -2.08 12.703 0.733 1 98.19 638 SER B N 1
ATOM 10793 C CA . SER B 1 638 ? -1.822 11.359 0.227 1 98.19 638 SER B CA 1
ATOM 10794 C C . SER B 1 638 ? -0.448 11.266 -0.427 1 98.19 638 SER B C 1
ATOM 10796 O O . SER B 1 638 ? -0.002 10.18 -0.8 1 98.19 638 SER B O 1
ATOM 10798 N N . THR B 1 639 ? 0.328 12.422 -0.529 1 98.19 639 THR B N 1
ATOM 10799 C CA . THR B 1 639 ? 1.561 12.344 -1.306 1 98.19 639 THR B CA 1
ATOM 10800 C C . THR B 1 639 ? 2.734 12.922 -0.52 1 98.19 639 THR B C 1
ATOM 10802 O O . THR B 1 639 ? 3.895 12.719 -0.885 1 98.19 639 THR B O 1
ATOM 10805 N N . HIS B 1 640 ? 2.467 13.656 0.604 1 95.38 640 HIS B N 1
ATOM 10806 C CA . HIS B 1 640 ? 3.469 14.516 1.224 1 95.38 640 HIS B CA 1
ATOM 10807 C C . HIS B 1 640 ? 4.586 13.695 1.856 1 95.38 640 HIS B C 1
ATOM 10809 O O . HIS B 1 640 ? 5.648 14.227 2.18 1 95.38 640 HIS B O 1
ATOM 10815 N N . LEU B 1 641 ? 4.422 12.391 1.977 1 96.06 641 LEU B N 1
ATOM 10816 C CA . LEU B 1 641 ? 5.438 11.586 2.646 1 96.06 641 LEU B CA 1
ATOM 10817 C C . LEU B 1 641 ? 6.273 10.812 1.634 1 96.06 641 LEU B C 1
ATOM 10819 O O . LEU B 1 641 ? 7.148 10.031 2.014 1 96.06 641 LEU B O 1
ATOM 10823 N N . PHE B 1 642 ? 6.031 10.945 0.319 1 97.81 642 PHE B N 1
ATOM 10824 C CA . PHE B 1 642 ? 6.855 10.336 -0.72 1 97.81 642 PHE B CA 1
ATOM 10825 C C . PHE B 1 642 ? 8.195 11.055 -0.84 1 97.81 642 PHE B C 1
ATOM 10827 O O . PHE B 1 642 ? 8.258 12.281 -0.691 1 97.81 642 PHE B O 1
ATOM 10834 N N . SER B 1 643 ? 9.273 10.289 -1.035 1 97.81 643 SER B N 1
ATOM 10835 C CA . SER B 1 643 ? 10.594 10.891 -1.102 1 97.81 643 SER B CA 1
ATOM 10836 C C . SER B 1 643 ? 11.5 10.133 -2.066 1 97.81 643 SER B C 1
ATOM 10838 O O . SER B 1 643 ? 12.711 10.039 -1.848 1 97.81 643 SER B O 1
ATOM 10840 N N . THR B 1 644 ? 10.969 9.484 -3.066 1 97.5 644 THR B N 1
ATOM 10841 C CA . THR B 1 644 ? 11.758 8.75 -4.051 1 97.5 644 THR B CA 1
ATOM 10842 C C . THR B 1 644 ? 11.406 9.195 -5.469 1 97.5 644 THR B C 1
ATOM 10844 O O . THR B 1 644 ? 10.32 9.719 -5.707 1 97.5 644 THR B O 1
ATOM 10847 N N . GLU B 1 645 ? 12.328 8.945 -6.375 1 96.5 645 GLU B N 1
ATOM 10848 C CA . GLU B 1 645 ? 12.094 9.266 -7.777 1 96.5 645 GLU B CA 1
ATOM 10849 C C . GLU B 1 645 ? 10.945 8.445 -8.352 1 96.5 645 GLU B C 1
ATOM 10851 O O . GLU B 1 645 ? 10.203 8.914 -9.211 1 96.5 645 GLU B O 1
ATOM 10856 N N . ALA B 1 646 ? 10.82 7.238 -7.902 1 95.69 646 ALA B N 1
ATOM 10857 C CA . ALA B 1 646 ? 9.734 6.375 -8.367 1 95.69 646 ALA B CA 1
ATOM 10858 C C . ALA B 1 646 ? 8.375 6.973 -8.031 1 95.69 646 ALA B C 1
ATOM 10860 O O . ALA B 1 646 ? 7.477 7.004 -8.883 1 95.69 646 ALA B O 1
ATOM 10861 N N . HIS B 1 647 ? 8.211 7.438 -6.816 1 97.56 647 HIS B N 1
ATOM 10862 C CA . HIS B 1 647 ? 6.941 8.031 -6.398 1 97.56 647 HIS B CA 1
ATOM 10863 C C . HIS B 1 647 ? 6.703 9.359 -7.105 1 97.56 647 HIS B C 1
ATOM 10865 O O . HIS B 1 647 ? 5.566 9.688 -7.453 1 97.56 647 HIS B O 1
ATOM 10871 N N . LEU B 1 648 ? 7.793 10.203 -7.223 1 97.75 648 LEU B N 1
ATOM 10872 C CA . LEU B 1 648 ? 7.672 11.469 -7.938 1 97.75 648 LEU B CA 1
ATOM 10873 C C . LEU B 1 648 ? 7.141 11.242 -9.352 1 97.75 648 LEU B C 1
ATOM 10875 O O . LEU B 1 648 ? 6.188 11.906 -9.766 1 97.75 648 LEU B O 1
ATOM 10879 N N . SER B 1 649 ? 7.762 10.266 -10.055 1 96.81 649 SER B N 1
ATOM 10880 C CA . SER B 1 649 ? 7.359 9.953 -11.422 1 96.81 649 SER B CA 1
ATOM 10881 C C . SER B 1 649 ? 5.926 9.438 -11.469 1 96.81 649 SER B C 1
ATOM 10883 O O . SER B 1 649 ? 5.18 9.742 -12.398 1 96.81 649 SER B O 1
ATOM 10885 N N . GLU B 1 650 ? 5.609 8.648 -10.547 1 97 650 GLU B N 1
ATOM 10886 C CA . GLU B 1 650 ? 4.266 8.086 -10.477 1 97 650 GLU B CA 1
ATOM 10887 C C . GLU B 1 650 ? 3.215 9.18 -10.312 1 97 650 GLU B C 1
ATOM 10889 O O . GLU B 1 650 ? 2.213 9.203 -11.031 1 97 650 GLU B O 1
ATOM 10894 N N . VAL B 1 651 ? 3.396 10.102 -9.336 1 97.81 651 VAL B N 1
ATOM 10895 C CA . VAL B 1 651 ? 2.451 11.18 -9.078 1 97.81 651 VAL B CA 1
ATOM 10896 C C . VAL B 1 651 ? 2.381 12.109 -10.289 1 97.81 651 VAL B C 1
ATOM 10898 O O . VAL B 1 651 ? 1.292 12.508 -10.711 1 97.81 651 VAL B O 1
ATOM 10901 N N . GLN B 1 652 ? 3.514 12.445 -10.844 1 96.94 652 GLN B N 1
ATOM 10902 C CA . GLN B 1 652 ? 3.564 13.305 -12.023 1 96.94 652 GLN B CA 1
ATOM 10903 C C . GLN B 1 652 ? 2.801 12.68 -13.188 1 96.94 652 GLN B C 1
ATOM 10905 O O . GLN B 1 652 ? 1.978 13.344 -13.82 1 96.94 652 GLN B O 1
ATOM 10910 N N . ALA B 1 653 ? 3.07 11.422 -13.477 1 95.81 653 ALA B N 1
ATOM 10911 C CA . ALA B 1 653 ? 2.438 10.727 -14.594 1 95.81 653 ALA B CA 1
ATOM 10912 C C . ALA B 1 653 ? 0.926 10.648 -14.406 1 95.81 653 ALA B C 1
ATOM 10914 O O . ALA B 1 653 ? 0.166 10.773 -15.367 1 95.81 653 ALA B O 1
ATOM 10915 N N . PHE B 1 654 ? 0.458 10.391 -13.234 1 97.25 654 PHE B N 1
ATOM 10916 C CA . PHE B 1 654 ? -0.973 10.297 -12.977 1 97.25 654 PHE B CA 1
ATOM 10917 C C . PHE B 1 654 ? -1.678 11.594 -13.344 1 97.25 654 PHE B C 1
ATOM 10919 O O . PHE B 1 654 ? -2.686 11.586 -14.047 1 97.25 654 PHE B O 1
ATOM 10926 N N . PHE B 1 655 ? -1.165 12.695 -12.828 1 96.94 655 PHE B N 1
ATOM 10927 C CA . PHE B 1 655 ? -1.852 13.969 -13.039 1 96.94 655 PHE B CA 1
ATOM 10928 C C . PHE B 1 655 ? -1.683 14.445 -14.477 1 96.94 655 PHE B C 1
ATOM 10930 O O . PHE B 1 655 ? -2.566 15.102 -15.023 1 96.94 655 PHE B O 1
ATOM 10937 N N . GLU B 1 656 ? -0.532 14.125 -15.078 1 94.5 656 GLU B N 1
ATOM 10938 C CA . GLU B 1 656 ? -0.345 14.438 -16.5 1 94.5 656 GLU B CA 1
ATOM 10939 C C . GLU B 1 656 ? -1.385 13.734 -17.359 1 94.5 656 GLU B C 1
ATOM 10941 O O . GLU B 1 656 ? -1.753 14.234 -18.422 1 94.5 656 GLU B O 1
ATOM 10946 N N . ASN B 1 657 ? -1.8 12.578 -16.906 1 92.75 657 ASN B N 1
ATOM 10947 C CA . ASN B 1 657 ? -2.768 11.797 -17.656 1 92.75 657 ASN B CA 1
ATOM 10948 C C . ASN B 1 657 ? -4.195 12.258 -17.391 1 92.75 657 ASN B C 1
ATOM 10950 O O . ASN B 1 657 ? -5.141 11.766 -18.016 1 92.75 657 ASN B O 1
ATOM 10954 N N . GLN B 1 658 ? -4.332 13.195 -16.469 1 92.62 658 GLN B N 1
ATOM 10955 C CA . GLN B 1 658 ? -5.641 13.805 -16.234 1 92.62 658 GLN B CA 1
ATOM 10956 C C . GLN B 1 658 ? -5.852 15 -17.156 1 92.62 658 GLN B C 1
ATOM 10958 O O . GLN B 1 658 ? -5.082 15.211 -18.109 1 92.62 658 GLN B O 1
ATOM 10963 N N . SER B 1 659 ? -6.875 15.898 -17 1 88.12 659 SER B N 1
ATOM 10964 C CA . SER B 1 659 ? -7.094 17.094 -17.812 1 88.12 659 SER B CA 1
ATOM 10965 C C . SER B 1 659 ? -5.988 18.125 -17.594 1 88.12 659 SER B C 1
ATOM 10967 O O . SER B 1 659 ? -5.32 18.109 -16.562 1 88.12 659 SER B O 1
ATOM 10969 N N . GLU B 1 660 ? -5.773 18.906 -18.516 1 86.44 660 GLU B N 1
ATOM 10970 C CA . GLU B 1 660 ? -4.797 19.984 -18.391 1 86.44 660 GLU B CA 1
ATOM 10971 C C . GLU B 1 660 ? -5.133 20.906 -17.219 1 86.44 660 GLU B C 1
ATOM 10973 O O . GLU B 1 660 ? -4.238 21.391 -16.531 1 86.44 660 GLU B O 1
ATOM 10978 N N . ALA B 1 661 ? -6.316 21.125 -17 1 85.56 661 ALA B N 1
ATOM 10979 C CA . ALA B 1 661 ? -6.766 21.953 -15.891 1 85.56 661 ALA B CA 1
ATOM 10980 C C . ALA B 1 661 ? -6.328 21.359 -14.555 1 85.56 661 ALA B C 1
ATOM 10982 O O . ALA B 1 661 ? -5.922 22.078 -13.641 1 85.56 661 ALA B O 1
ATOM 10983 N N . THR B 1 662 ? -6.387 20.016 -14.461 1 89.25 662 THR B N 1
ATOM 10984 C CA . THR B 1 662 ? -5.992 19.344 -13.234 1 89.25 662 THR B CA 1
ATOM 10985 C C . THR B 1 662 ? -4.484 19.453 -13.008 1 89.25 662 THR B C 1
ATOM 10987 O O . THR B 1 662 ? -4.039 19.797 -11.914 1 89.25 662 THR B O 1
ATOM 10990 N N . PHE B 1 663 ? -3.785 19.234 -14.055 1 90.06 663 PHE B N 1
ATOM 10991 C CA . PHE B 1 663 ? -2.332 19.203 -13.938 1 90.06 663 PHE B CA 1
ATOM 10992 C C . PHE B 1 663 ? -1.798 20.594 -13.586 1 90.06 663 PHE B C 1
ATOM 10994 O O . PHE B 1 663 ? -0.783 20.719 -12.898 1 90.06 663 PHE B O 1
ATOM 11001 N N . ARG B 1 664 ? -2.512 21.609 -13.93 1 87.25 664 ARG B N 1
ATOM 11002 C CA . ARG B 1 664 ? -2.037 22.969 -13.734 1 87.25 664 ARG B CA 1
ATOM 11003 C C . ARG B 1 664 ? -2.455 23.516 -12.375 1 87.25 664 ARG B C 1
ATOM 11005 O O . ARG B 1 664 ? -2.078 24.625 -11.992 1 87.25 664 ARG B O 1
ATOM 11012 N N . LEU B 1 665 ? -3.16 22.672 -11.688 1 89.38 665 LEU B N 1
ATOM 11013 C CA . LEU B 1 665 ? -3.545 23.109 -10.352 1 89.38 665 LEU B CA 1
ATOM 11014 C C . LEU B 1 665 ? -2.316 23.328 -9.477 1 89.38 665 LEU B C 1
ATOM 11016 O O . LEU B 1 665 ? -1.355 22.547 -9.539 1 89.38 665 LEU B O 1
ATOM 11020 N N . ARG B 1 666 ? -2.35 24.328 -8.664 1 90.56 666 ARG B N 1
ATOM 11021 C CA . ARG B 1 666 ? -1.24 24.672 -7.781 1 90.56 666 ARG B CA 1
ATOM 11022 C C . ARG B 1 666 ? -0.982 23.547 -6.781 1 90.56 666 ARG B C 1
ATOM 11024 O O . ARG B 1 666 ? 0.167 23.266 -6.426 1 90.56 666 ARG B O 1
ATOM 11031 N N . CYS B 1 667 ? -2.049 22.953 -6.285 1 92.31 667 CYS B N 1
ATOM 11032 C CA . CYS B 1 667 ? -1.878 21.891 -5.285 1 92.31 667 CYS B CA 1
ATOM 11033 C C . CYS B 1 667 ? -1.109 20.719 -5.863 1 92.31 667 CYS B C 1
ATOM 11035 O O . CYS B 1 667 ? -0.386 20.031 -5.141 1 92.31 667 CYS B O 1
ATOM 11037 N N . VAL B 1 668 ? -1.26 20.438 -7.16 1 95.38 668 VAL B N 1
ATOM 11038 C CA . VAL B 1 668 ? -0.516 19.375 -7.828 1 95.38 668 VAL B CA 1
ATOM 11039 C C . VAL B 1 668 ? 0.96 19.75 -7.918 1 95.38 668 VAL B C 1
ATOM 11041 O O . VAL B 1 668 ? 1.837 18.938 -7.605 1 95.38 668 VAL B O 1
ATOM 11044 N N . GLN B 1 669 ? 1.202 20.984 -8.273 1 94.38 669 GLN B N 1
ATOM 11045 C CA . GLN B 1 669 ? 2.578 21.469 -8.352 1 94.38 669 GLN B CA 1
ATOM 11046 C C . GLN B 1 669 ? 3.248 21.438 -6.98 1 94.38 669 GLN B C 1
ATOM 11048 O O . GLN B 1 669 ? 4.418 21.062 -6.863 1 94.38 669 GLN B O 1
ATOM 11053 N N . GLU B 1 670 ? 2.496 21.844 -6.023 1 94.25 670 GLU B N 1
ATOM 11054 C CA . GLU B 1 670 ? 3.004 21.812 -4.652 1 94.25 670 GLU B CA 1
ATOM 11055 C C . GLU B 1 670 ? 3.367 20.391 -4.234 1 94.25 670 GLU B C 1
ATOM 11057 O O . GLU B 1 670 ? 4.402 20.172 -3.604 1 94.25 670 GLU B O 1
ATOM 11062 N N . ALA B 1 671 ? 2.506 19.453 -4.574 1 96.62 671 ALA B N 1
ATOM 11063 C CA . ALA B 1 671 ? 2.754 18.062 -4.227 1 96.62 671 ALA B CA 1
ATOM 11064 C C . ALA B 1 671 ? 4.055 17.562 -4.848 1 96.62 671 ALA B C 1
ATOM 11066 O O . ALA B 1 671 ? 4.867 16.922 -4.172 1 96.62 671 ALA B O 1
ATOM 11067 N N . LEU B 1 672 ? 4.258 17.828 -6.129 1 96.94 672 LEU B N 1
ATOM 11068 C CA . LEU B 1 672 ? 5.465 17.422 -6.84 1 96.94 672 LEU B CA 1
ATOM 11069 C C . LEU B 1 672 ? 6.703 18.062 -6.227 1 96.94 672 LEU B C 1
ATOM 11071 O O . LEU B 1 672 ? 7.723 17.391 -6.027 1 96.94 672 LEU B O 1
ATOM 11075 N N . GLU B 1 673 ? 6.578 19.297 -5.883 1 95.38 673 GLU B N 1
ATOM 11076 C CA . GLU B 1 673 ? 7.703 20.031 -5.301 1 95.38 673 GLU B CA 1
ATOM 11077 C C . GLU B 1 673 ? 8.055 19.469 -3.922 1 95.38 673 GLU B C 1
ATOM 11079 O O . GLU B 1 673 ? 9.234 19.359 -3.578 1 95.38 673 GLU B O 1
ATOM 11084 N N . VAL B 1 674 ? 7.078 19.219 -3.166 1 95.75 674 VAL B N 1
ATOM 11085 C CA . VAL B 1 674 ? 7.305 18.688 -1.829 1 95.75 674 VAL B CA 1
ATOM 11086 C C . VAL B 1 674 ? 8.031 17.344 -1.925 1 95.75 674 VAL B C 1
ATOM 11088 O O . VAL B 1 674 ? 8.977 17.094 -1.18 1 95.75 674 VAL B O 1
ATOM 11091 N N . ILE B 1 675 ? 7.609 16.422 -2.811 1 97.38 675 ILE B N 1
ATOM 11092 C CA . ILE B 1 675 ? 8.266 15.141 -3.002 1 97.38 675 ILE B CA 1
ATOM 11093 C C . ILE B 1 675 ? 9.727 15.359 -3.4 1 97.38 675 ILE B C 1
ATOM 11095 O O . ILE B 1 675 ? 10.625 14.711 -2.863 1 97.38 675 ILE B O 1
ATOM 11099 N N . GLN B 1 676 ? 9.969 16.297 -4.32 1 95.69 676 GLN B N 1
ATOM 11100 C CA . GLN B 1 676 ? 11.32 16.609 -4.762 1 95.69 676 GLN B CA 1
ATOM 11101 C C . GLN B 1 676 ? 12.188 17.094 -3.598 1 95.69 676 GLN B C 1
ATOM 11103 O O . GLN B 1 676 ? 13.352 16.719 -3.484 1 95.69 676 GLN B O 1
ATOM 11108 N N . LEU B 1 677 ? 11.578 17.938 -2.791 1 94.38 677 LEU B N 1
ATOM 11109 C CA . LEU B 1 677 ? 12.297 18.469 -1.635 1 94.38 677 LEU B CA 1
ATOM 11110 C C . LEU B 1 677 ? 12.609 17.344 -0.641 1 94.38 677 LEU B C 1
ATOM 11112 O O . LEU B 1 677 ? 13.672 17.344 -0.021 1 94.38 677 LEU B O 1
ATOM 11116 N N . ASN B 1 678 ? 11.68 16.438 -0.454 1 96.38 678 ASN B N 1
ATOM 11117 C CA . ASN B 1 678 ? 11.938 15.273 0.393 1 96.38 678 ASN B CA 1
ATOM 11118 C C . ASN B 1 678 ? 13.109 14.445 -0.127 1 96.38 678 ASN B C 1
ATOM 11120 O O . ASN B 1 678 ? 13.93 13.969 0.655 1 96.38 678 ASN B O 1
ATOM 11124 N N . ILE B 1 679 ? 13.156 14.203 -1.449 1 96.31 679 ILE B N 1
ATOM 11125 C CA . ILE B 1 679 ? 14.25 13.461 -2.076 1 96.31 679 ILE B CA 1
ATOM 11126 C C . ILE B 1 679 ? 15.578 14.148 -1.771 1 96.31 679 ILE B C 1
ATOM 11128 O O . ILE B 1 679 ? 16.531 13.5 -1.341 1 96.31 679 ILE B O 1
ATOM 11132 N N . GLN B 1 680 ? 15.578 15.461 -1.979 1 93.5 680 GLN B N 1
ATOM 11133 C CA . GLN B 1 680 ? 16.781 16.234 -1.749 1 93.5 680 GLN B CA 1
ATOM 11134 C C . GLN B 1 680 ? 17.219 16.156 -0.288 1 93.5 680 GLN B C 1
ATOM 11136 O O . GLN B 1 680 ? 18.406 16.031 0.005 1 93.5 680 GLN B O 1
ATOM 11141 N N . TRP B 1 681 ? 16.266 16.297 0.56 1 94.44 681 TRP B N 1
ATOM 11142 C CA . TRP B 1 681 ? 16.578 16.234 1.985 1 94.44 681 TRP B CA 1
ATOM 11143 C C . TRP B 1 681 ? 17.234 14.906 2.338 1 94.44 681 TRP B C 1
ATOM 11145 O O . TRP B 1 681 ? 18.25 14.883 3.041 1 94.44 681 TRP B O 1
ATOM 11155 N N . MET B 1 682 ? 16.719 13.789 1.894 1 94.94 682 MET B N 1
ATOM 11156 C CA . MET B 1 682 ? 17.25 12.461 2.189 1 94.94 682 MET B CA 1
ATOM 11157 C C . MET B 1 682 ? 18.641 12.289 1.604 1 94.94 682 MET B C 1
ATOM 11159 O O . MET B 1 682 ? 19.531 11.727 2.252 1 94.94 682 MET B O 1
ATOM 11163 N N . GLU B 1 683 ? 18.812 12.742 0.382 1 92.81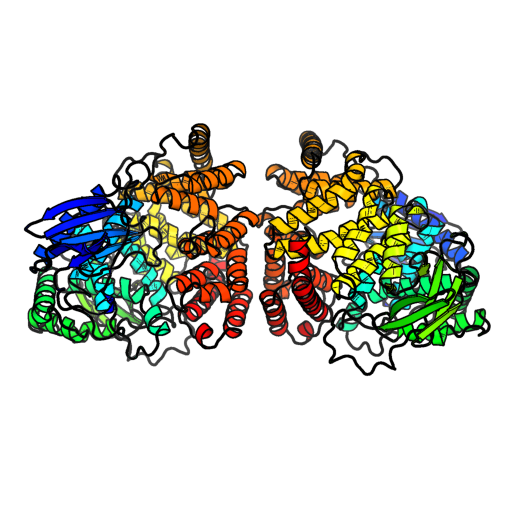 683 GLU B N 1
ATOM 11164 C CA . GLU B 1 683 ? 20.109 12.641 -0.269 1 92.81 683 GLU B CA 1
ATOM 11165 C C . GLU B 1 683 ? 21.188 13.383 0.528 1 92.81 683 GLU B C 1
ATOM 11167 O O . GLU B 1 683 ? 22.312 12.906 0.648 1 92.81 683 GLU B O 1
ATOM 11172 N N . LYS B 1 684 ? 20.812 14.438 1.104 1 91.25 684 LYS B N 1
ATOM 11173 C CA . LYS B 1 684 ? 21.766 15.305 1.771 1 91.25 684 LYS B CA 1
ATOM 11174 C C . LYS B 1 684 ? 22.047 14.828 3.193 1 91.25 684 LYS B C 1
ATOM 11176 O O . LYS B 1 684 ? 23.172 14.977 3.695 1 91.25 684 LYS B O 1
ATOM 11181 N N . ASN B 1 685 ? 21.047 14.297 3.832 1 93.25 685 ASN B N 1
ATOM 11182 C CA . ASN B 1 685 ? 21.172 14.18 5.281 1 93.25 685 ASN B CA 1
ATOM 11183 C C . ASN B 1 685 ? 21.234 12.719 5.727 1 93.25 685 ASN B C 1
ATOM 11185 O O . ASN B 1 685 ? 21.625 12.43 6.855 1 93.25 685 ASN B O 1
ATOM 11189 N N . LEU B 1 686 ? 20.844 11.742 4.949 1 93.75 686 LEU B N 1
ATOM 11190 C CA . LEU B 1 686 ? 20.703 10.352 5.371 1 93.75 686 LEU B CA 1
ATOM 11191 C C . LEU B 1 686 ? 22.031 9.812 5.902 1 93.75 686 LEU B C 1
ATOM 11193 O O . LEU B 1 686 ? 22.062 9.18 6.961 1 93.75 686 LEU B O 1
ATOM 11197 N N . LYS B 1 687 ? 23.125 10 5.152 1 91.69 687 LYS B N 1
ATOM 11198 C CA . LYS B 1 687 ? 24.422 9.477 5.543 1 91.69 687 LYS B CA 1
ATOM 11199 C C . LYS B 1 687 ? 24.859 10.031 6.891 1 91.69 687 LYS B C 1
ATOM 11201 O O . LYS B 1 687 ? 25.312 9.289 7.762 1 91.69 687 LYS B O 1
ATOM 11206 N N . THR B 1 688 ? 24.75 11.336 7.035 1 89.38 688 THR B N 1
ATOM 11207 C CA . THR B 1 688 ? 25.188 11.992 8.266 1 89.38 688 THR B CA 1
ATOM 11208 C C . THR B 1 688 ? 24.312 11.562 9.438 1 89.38 688 THR B C 1
ATOM 11210 O O . THR B 1 688 ? 24.812 11.344 10.547 1 89.38 688 THR B O 1
ATOM 11213 N N . LEU B 1 689 ? 23.031 11.461 9.195 1 93.12 689 LEU B N 1
ATOM 11214 C CA . LEU B 1 689 ? 22.109 11.031 10.234 1 93.12 689 LEU B CA 1
ATOM 11215 C C . LEU B 1 689 ? 22.438 9.617 10.703 1 93.12 689 LEU B C 1
ATOM 11217 O O . LEU B 1 689 ? 22.391 9.328 11.898 1 93.12 689 LEU B O 1
ATOM 11221 N N . THR B 1 690 ? 22.766 8.75 9.82 1 92.19 690 THR B N 1
ATOM 11222 C CA . THR B 1 690 ? 23.109 7.363 10.125 1 92.19 690 THR B CA 1
ATOM 11223 C C . THR B 1 690 ? 24.375 7.293 10.977 1 92.19 690 THR B C 1
ATOM 11225 O O . THR B 1 690 ? 24.453 6.508 11.922 1 92.19 690 THR B O 1
ATOM 11228 N N . ALA B 1 691 ? 25.328 8.148 10.664 1 90 691 ALA B N 1
ATOM 11229 C CA . ALA B 1 691 ? 26.609 8.148 11.359 1 90 691 ALA B CA 1
ATOM 11230 C C . ALA B 1 691 ? 26.469 8.68 12.781 1 90 691 ALA B C 1
ATOM 11232 O O . ALA B 1 691 ? 27.109 8.18 13.711 1 90 691 ALA B O 1
ATOM 11233 N N . TRP B 1 692 ? 25.656 9.586 12.906 1 89.5 692 TRP B N 1
ATOM 11234 C CA . TRP B 1 692 ? 25.609 10.305 14.18 1 89.5 692 TRP B CA 1
ATOM 11235 C C . TRP B 1 692 ? 24.625 9.648 15.141 1 89.5 692 TRP B C 1
ATOM 11237 O O . TRP B 1 692 ? 24.781 9.734 16.359 1 89.5 692 TRP B O 1
ATOM 11247 N N . LEU B 1 693 ? 23.594 9.07 14.656 1 89.81 693 LEU B N 1
ATOM 11248 C CA . LEU B 1 693 ? 22.578 8.445 15.508 1 89.81 693 LEU B CA 1
ATOM 11249 C C . LEU B 1 693 ? 23 7.02 15.883 1 89.81 693 LEU B C 1
ATOM 11251 O O . LEU B 1 693 ? 22.453 6.434 16.812 1 89.81 693 LEU B O 1
#

Solvent-accessible surface area (backbone atoms only — not comparable to full-atom values): 72536 Å² total; per-residue (Å²): 112,47,77,44,81,44,79,94,79,39,71,48,76,44,71,70,83,75,74,79,65,65,81,88,36,69,77,83,85,86,75,83,62,35,70,52,72,47,75,54,96,74,26,39,37,30,36,33,24,45,66,93,50,50,87,21,36,59,65,43,45,53,50,48,54,55,48,51,51,48,48,25,61,68,50,70,46,72,78,87,56,59,43,38,34,38,34,41,33,88,88,50,90,55,66,58,44,52,24,78,51,42,29,42,24,20,37,64,40,42,51,50,45,88,75,45,37,23,60,68,46,52,48,49,23,53,37,47,50,38,25,39,55,38,20,51,56,28,44,45,32,32,21,58,66,52,78,34,38,45,20,63,28,43,3,48,13,46,33,45,18,45,51,49,35,52,72,76,42,52,72,58,50,46,61,51,58,52,52,51,50,40,56,53,33,51,56,52,31,34,41,90,60,39,64,29,46,41,44,86,81,72,86,47,72,46,51,52,36,54,52,66,40,56,50,19,25,40,48,37,16,37,51,50,47,26,47,28,65,72,62,32,59,68,55,41,46,50,18,50,31,49,34,51,63,75,36,56,67,33,66,42,57,76,61,57,52,28,50,27,40,22,59,68,50,66,53,75,49,59,48,45,68,38,48,48,41,54,36,60,36,54,51,41,42,29,36,39,37,38,83,55,75,40,31,37,40,36,34,54,43,69,42,62,73,73,72,68,73,78,75,57,71,84,72,86,78,66,61,48,54,41,70,43,27,38,46,45,73,84,48,72,65,82,80,68,74,49,71,46,77,40,72,53,59,57,51,75,45,80,43,95,52,72,63,78,37,76,46,70,40,53,63,54,39,43,75,58,43,67,45,60,37,72,69,54,46,52,34,46,40,51,42,38,61,74,51,48,77,78,43,55,59,48,34,51,22,45,53,53,53,32,40,49,57,34,22,60,65,64,79,34,60,57,65,58,39,54,58,48,57,58,38,43,62,76,60,84,57,50,50,34,52,53,46,52,51,52,57,51,46,54,51,34,48,47,31,42,71,73,64,38,51,67,61,28,49,46,51,52,51,54,54,42,66,38,41,43,67,64,49,70,68,50,69,92,56,74,64,75,53,49,51,55,36,51,39,41,32,55,43,52,37,54,30,34,77,68,61,37,82,63,45,41,58,52,28,35,50,55,32,51,53,24,56,75,49,73,64,67,52,88,56,40,37,47,48,39,43,48,18,40,34,55,28,19,63,38,72,68,39,34,54,49,43,54,54,44,48,72,69,55,83,54,52,52,44,36,51,34,40,50,52,10,54,31,61,37,68,52,46,69,59,46,51,47,51,51,52,37,9,70,71,42,75,86,39,55,46,80,49,31,40,58,41,39,29,47,23,20,70,40,80,62,25,24,64,54,28,35,51,50,47,62,74,38,43,70,58,50,46,70,73,38,57,67,44,26,59,58,52,42,43,39,53,38,31,29,41,65,67,39,47,46,71,61,52,48,51,50,55,51,52,53,38,65,72,46,55,71,72,59,45,66,32,52,55,51,46,41,40,54,48,48,17,52,50,40,31,51,34,48,72,70,41,48,68,60,50,63,72,72,100,113,46,77,44,81,44,78,96,78,40,70,48,74,43,71,69,82,73,74,82,65,64,79,88,36,69,78,84,87,87,75,83,64,36,70,55,74,48,74,54,94,73,23,40,36,32,34,33,23,45,65,93,50,51,88,20,35,60,65,42,45,54,50,47,54,55,48,52,52,47,50,26,61,68,48,71,46,73,77,88,56,59,43,39,35,38,34,42,33,88,88,49,90,56,67,59,45,51,22,78,52,42,29,41,23,20,37,63,41,41,51,50,44,88,75,46,37,22,61,68,46,51,51,48,24,53,38,47,50,37,24,39,54,37,19,52,56,30,44,45,31,32,21,57,67,52,79,36,39,45,19,63,28,42,2,48,13,46,33,44,18,47,51,50,35,52,71,76,41,52,71,57,50,47,60,51,58,52,52,52,51,41,56,54,34,51,58,53,31,34,39,89,61,40,63,30,45,41,43,87,82,73,86,45,72,45,51,51,36,53,53,66,39,57,50,19,26,42,47,37,17,36,50,51,47,27,47,27,64,72,64,32,60,68,55,41,44,50,17,51,32,49,35,51,64,76,35,54,67,34,67,44,56,75,62,55,52,29,49,28,40,22,60,69,52,67,52,76,49,60,48,44,69,36,48,48,42,55,34,60,36,53,49,40,42,29,36,38,38,39,82,55,75,40,30,35,41,37,35,54,44,68,42,61,72,74,74,68,73,79,75,57,70,84,71,86,77,65,61,49,54,41,72,43,26,37,47,44,72,84,46,75,73,67,89,72,74,48,71,46,77,40,72,51,60,58,51,76,46,80,42,95,52,73,62,77,38,75,45,71,38,53,63,53,40,45,74,59,45,65,44,60,36,70,70,53,46,51,33,47,39,51,40,38,61,73,51,49,77,74,42,55,59,50,33,51,22,44,52,53,52,33,40,47,56,34,21,61,66,63,78,35,62,59,67,56,39,53,58,48,56,58,40,42,62,76,58,83,57,48,51,33,52,53,47,50,52,52,56,51,46,55,54,34,48,48,31,42,72,71,63,38,51,68,61,26,50,46,52,52,51,55,54,42,66,36,42,42,70,65,50,69,68,49,69,92,55,74,65,75,53,48,50,55,37,53,39,41,32,54,42,52,37,53,30,34,76,69,60,36,81,63,45,42,59,52,28,35,51,54,31,51,54,23,56,74,50,73,63,66,51,86,56,40,36,48,47,37,43,48,19,39,34,54,28,20,65,38,73,68,40,33,53,50,45,53,55,44,50,74,68,56,84,53,52,51,46,36,52,34,41,50,52,10,55,31,60,36,68,51,47,68,60,45,51,48,51,52,53,36,8,69,71,40,75,88,39,55,47,77,48,30,40,59,42,39,30,48,23,19,71,38,80,63,25,24,64,54,29,35,50,50,48,62,73,38,43,69,60,49,48,71,72,36,59,68,45,25,59,59,52,40,43,39,53,39,31,29,42,63,68,40,48,45,69,61,52,47,52,49,56,50,52,55,37,65,72,47,55,70,70,59,45,66,32,53,54,51,46,41,40,54,49,46,19,52,49,40,31,52,34,48,72,71,40,46,67,60,50,64,72,73,101

pLDDT: mean 93.14, std 8.31, range [44.0, 98.62]

Secondary structure (DSSP, 8-state):
-EEEE-GGG-EEEE-PPPPS--GGG-----S--EEEEEEETTEEEEEEE-GGGGGG-HHHHHHHHHHHHHHHHHHT----SSEEEEEEESS-SSSEE--TTEEEEEGGGT---TTT--HHHHHHHHHHHHHHHHTTTBTTTEEESSGGGTHHHHHHHHHHHHHHHHHH-GGG-THHHHHHHHHHHHHHHTSTT---SS-S---SHHHHHHHSSHIIIIIHHHHHHHHHHHH-HHHHHHHHHHHHHHTTTEEE-HHHHHHHHHHHTTTSS-HHHHHHHHHSSSS-EEEEEEEETTEEEEEEEE--S---GGG---GGG----EEEEEEESSS-TTT--EEEEE-SSEEEEE-SS--S-EEESGGG-SSSEEEE-HHHHHHHHHHHHH-GGGS-HHHHHHHHHHHHHHHHHTSS-HHHHHHHHGGGGG---HHHHHHHHHHHHHHHHHHHHTT-HHHHHHHHHHHHHHHHHHHHT--SSS-S-HHHHHHHHHHHHHHHHTT-TTHHHHHHHHHHHHHHTTT-SPPPTTTHHHHHHHHHTSHHHHHHHHHHHHH---HHHHHHHHHHHTT-S-HHHHHHHHHHHHHTSSS-GGGHHHHHHHHHHSHHHHHHHHHHHHHTHHHHHHHS-TT-HHHHHHHHHHHTT--SHHHHHHHHHHHHTS-HHHHT-HHHHHHHHHHHHHHHHHHHHHHHHHHH-/-EEEE-GGG-EEEE-PPPPS--GGG-----S--EEEEEEETTEEEEEEE-GGGGGG-HHHHHHHHHHHHHHHHHHT----SSEEEEEEESS-SSSEE--TTEEEEEGGGT---TTT--HHHHHHHHHHHHHHHHTTTBTTTEEESSGGGTHHHHHHHHHHHHHHHHHH-GGG-THHHHHHHHHHHHHHHTSTT---SS-S---SHHHHHHHSSHIIIIIHHHHHHHHHHHH-HHHHHHHHHHHHHHTTTEEE-HHHHHHHHHHHTTTSS-HHHHHHHHHSSSS-EEEEEEEETTEEEEEEEE--S---GGG---GGG----EEEEEEETTS-SSS--EEEEE-SSEEEEEPSS--S-EEESGGG-SSSEEEE-HHHHHHHHHHHHH-GGGS-HHHHHHHHHHHHHHHHHTSS-HHHHHHHHGGGGG---HHHHHHHHHHHHHHHHHHHHTT-HHHHHHHHHHHHHHHHHHHHT--SSS-S-HHHHHHHHHHHHHHHHTT-TTHHHHHHHHHHHHHHTTT-SPPPTTTHHHHHHHHHTSHHHHHHHHHHHHH---HHHHHHHHHHHTT-S-HHHHHHHHHHHHHTSSS-GGGHHHHHHHHHHSHHHHHHHHHHHHHTHHHHHHHS-TT-HHHHHHHHHHHTT--SHHHHHHHHHHHHTS-HHHHT-HHHHHHHHHHHHHHHHHHHHHHHHHHH-

Radius of gyration: 38.53 Å; Cα contacts (8 Å, |Δi|>4): 2258; chains: 2; bounding box: 110×113×79 Å